Protein AF-0000000077859805 (afdb_homodimer)

InterPro domains:
  IPR000008 C2 domain [SM00239] (481-606)
  IPR000909 Phosphatidylinositol-specific phospholipase C, X domain [PF00388] (89-306)
  IPR000909 Phosphatidylinositol-specific phospholipase C, X domain [SM00148] (86-306)
  IPR001192 Phosphoinositide phospholipase C family [PR00390] (91-109)
  IPR001192 Phosphoinositide phospholipase C family [PR00390] (117-137)
  IPR001192 Phosphoinositide phospholipase C family [PR00390] (213-230)
  IPR001192 Phosphoinositide phospholipase C family [PR00390] (406-427)
  IPR001192 Phosphoinositide phospholipase C family [PR00390] (427-445)
  IPR001192 Phosphoinositide phospholipase C family [PR00390] (592-602)
  IPR001192 Phosphoinositide phospholipase C family [PTHR10336] (52-623)
  IPR001711 Phospholipase C, phosphatidylinositol-specific, Y domain [PF00387] (353-463)
  IPR001711 Phospholipase C, phosphatidylinositol-specific, Y domain [PS50008] (353-466)
  IPR001711 Phospholipase C, phosphatidylinositol-specific, Y domain [SM00149] (353-466)
  IPR017946 PLC-like phosphodiesterase, TIM beta/alpha-barrel domain superfamily [G3DSA:3.20.20.190] (86-473)
  IPR017946 PLC-like phosphodiesterase, TIM beta/alpha-barrel domain superfamily [SSF51695] (89-469)
  IPR035892 C2 domain superfamily [G3DSA:2.60.40.150] (474-626)
  IPR035892 C2 domain superfamily [SSF49562] (482-620)

Structure (mmCIF, N/CA/C/O backbone):
data_AF-0000000077859805-model_v1
#
loop_
_entity.id
_entity.type
_entity.pdbx_description
1 polymer 'Phosphoinositide phospholipase C'
#
loop_
_atom_site.group_PDB
_atom_site.id
_atom_site.type_symbol
_atom_site.label_atom_id
_atom_site.label_alt_id
_atom_site.label_comp_id
_atom_site.label_asym_id
_atom_site.label_entity_id
_atom_site.label_seq_id
_atom_site.pdbx_PDB_ins_code
_atom_site.Cartn_x
_atom_site.Cartn_y
_atom_site.Cartn_z
_atom_site.occupancy
_atom_site.B_iso_or_equiv
_atom_site.auth_seq_id
_atom_site.auth_comp_id
_atom_site.auth_asym_id
_atom_site.auth_atom_id
_atom_site.pdbx_PDB_model_num
ATOM 1 N N . MET A 1 1 ? 18.812 2.463 -12.234 1 21.86 1 MET A N 1
ATOM 2 C CA . MET A 1 1 ? 18.516 1.733 -13.461 1 21.86 1 MET A CA 1
ATOM 3 C C . MET A 1 1 ? 18.969 0.281 -13.359 1 21.86 1 MET A C 1
ATOM 5 O O . MET A 1 1 ? 18.25 -0.627 -13.797 1 21.86 1 MET A O 1
ATOM 9 N N . ASP A 1 2 ? 20.188 0.113 -12.867 1 25.45 2 ASP A N 1
ATOM 10 C CA . ASP A 1 2 ? 20.906 -1.155 -12.875 1 25.45 2 ASP A CA 1
ATOM 11 C C . ASP A 1 2 ? 20.406 -2.086 -11.773 1 25.45 2 ASP A C 1
ATOM 13 O O . ASP A 1 2 ? 20.547 -3.305 -11.867 1 25.45 2 ASP A O 1
ATOM 17 N N . GLU A 1 3 ? 19.859 -1.464 -10.734 1 28.77 3 GLU A N 1
ATOM 18 C CA . GLU A 1 3 ? 19.609 -2.34 -9.594 1 28.77 3 GLU A CA 1
ATOM 19 C C . GLU A 1 3 ? 18.297 -3.105 -9.766 1 28.77 3 GLU A C 1
ATOM 21 O O . GLU A 1 3 ? 18.125 -4.18 -9.195 1 28.77 3 GLU A O 1
ATOM 26 N N . VAL A 1 4 ? 17.391 -2.525 -10.516 1 28.84 4 VAL A N 1
ATOM 27 C CA . VAL A 1 4 ? 16.078 -3.16 -10.68 1 28.84 4 VAL A CA 1
ATOM 28 C C . VAL A 1 4 ? 16.188 -4.309 -11.68 1 28.84 4 VAL A C 1
ATOM 30 O O . VAL A 1 4 ? 15.359 -5.219 -11.68 1 28.84 4 VAL A O 1
ATOM 33 N N . VAL A 1 5 ? 17.062 -4.211 -12.68 1 30.5 5 VAL A N 1
ATOM 34 C CA . VAL A 1 5 ? 17.203 -5.25 -13.695 1 30.5 5 VAL A CA 1
ATOM 35 C C . VAL A 1 5 ? 17.672 -6.551 -13.047 1 30.5 5 VAL A C 1
ATOM 37 O O . VAL A 1 5 ? 17.406 -7.637 -13.562 1 30.5 5 VAL A O 1
ATOM 40 N N . LYS A 1 6 ? 18.438 -6.492 -11.977 1 32.5 6 LYS A N 1
ATOM 41 C CA . LYS A 1 6 ? 18.969 -7.695 -11.344 1 32.5 6 LYS A CA 1
ATOM 42 C C . LYS A 1 6 ? 17.875 -8.445 -10.594 1 32.5 6 LYS A C 1
ATOM 44 O O . LYS A 1 6 ? 18.078 -9.586 -10.164 1 32.5 6 LYS A O 1
ATOM 49 N N . LYS A 1 7 ? 16.859 -7.719 -10.344 1 33.81 7 LYS A N 1
ATOM 50 C CA . LYS A 1 7 ? 15.914 -8.359 -9.43 1 33.81 7 LYS A CA 1
ATOM 51 C C . LYS A 1 7 ? 15.023 -9.359 -10.164 1 33.81 7 LYS A C 1
ATOM 53 O O . LYS A 1 7 ? 14.312 -10.141 -9.531 1 33.81 7 LYS A O 1
ATOM 58 N N . THR A 1 8 ? 14.82 -9.141 -11.445 1 34.06 8 THR A N 1
ATOM 59 C CA . THR A 1 8 ? 13.812 -10.016 -12.047 1 34.06 8 THR A CA 1
ATOM 60 C C . THR A 1 8 ? 14.383 -11.414 -12.273 1 34.06 8 THR A C 1
ATOM 62 O O . THR A 1 8 ? 13.633 -12.359 -12.539 1 34.06 8 THR A O 1
ATOM 65 N N . GLY A 1 9 ? 15.664 -11.539 -12.578 1 32.81 9 GLY A N 1
ATOM 66 C CA . GLY A 1 9 ? 16.141 -12.789 -13.148 1 32.81 9 GLY A CA 1
ATOM 67 C C . GLY A 1 9 ? 16.141 -13.938 -12.156 1 32.81 9 GLY A C 1
ATOM 68 O O . GLY A 1 9 ? 16.219 -15.109 -12.555 1 32.81 9 GLY A O 1
ATOM 69 N N . ASP A 1 10 ? 16.453 -13.719 -10.914 1 37.03 10 ASP A N 1
ATOM 70 C CA . ASP A 1 10 ? 17.016 -14.875 -10.211 1 37.03 10 ASP A CA 1
ATOM 71 C C . ASP A 1 10 ? 15.93 -15.633 -9.461 1 37.03 10 ASP A C 1
ATOM 73 O O . ASP A 1 10 ? 16.062 -15.883 -8.258 1 37.03 10 ASP A O 1
ATOM 77 N N . ILE A 1 11 ? 14.766 -15.617 -9.898 1 38.78 11 ILE A N 1
ATOM 78 C CA . ILE A 1 11 ? 13.852 -16.469 -9.156 1 38.78 11 ILE A CA 1
ATOM 79 C C . ILE A 1 11 ? 14.141 -17.938 -9.461 1 38.78 11 ILE A C 1
ATOM 81 O O . ILE A 1 11 ? 13.734 -18.453 -10.5 1 38.78 11 ILE A O 1
ATOM 85 N N . SER A 1 12 ? 15.281 -18.391 -9.492 1 37.38 12 SER A N 1
ATOM 86 C CA . SER A 1 12 ? 15.539 -19.812 -9.766 1 37.38 12 SER A CA 1
ATOM 87 C C . SER A 1 12 ? 14.906 -20.703 -8.711 1 37.38 12 SER A C 1
ATOM 89 O O . SER A 1 12 ? 15.055 -20.453 -7.512 1 37.38 12 SER A O 1
ATOM 91 N N . VAL A 1 13 ? 13.898 -21.484 -9.109 1 39.94 13 VAL A N 1
ATOM 92 C CA . VAL A 1 13 ? 13.383 -22.594 -8.312 1 39.94 13 VAL A CA 1
ATOM 93 C C . VAL A 1 13 ? 14.508 -23.578 -8.023 1 39.94 13 VAL A C 1
ATOM 95 O O . VAL A 1 13 ? 14.938 -24.328 -8.914 1 39.94 13 VAL A O 1
ATOM 98 N N . ALA A 1 14 ? 15.5 -23.375 -7.25 1 39.38 14 ALA A N 1
ATOM 99 C CA . ALA A 1 14 ? 16.547 -24.312 -6.871 1 39.38 14 ALA A CA 1
ATOM 100 C C . ALA A 1 14 ? 15.992 -25.469 -6.051 1 39.38 14 ALA A C 1
ATOM 102 O O . ALA A 1 14 ? 15.031 -25.297 -5.297 1 39.38 14 ALA A O 1
ATOM 103 N N . ASP A 1 15 ? 16.078 -26.656 -6.516 1 48.75 15 ASP A N 1
ATOM 104 C CA . ASP A 1 15 ? 15.93 -27.875 -5.719 1 48.75 15 ASP A CA 1
ATOM 105 C C . ASP A 1 15 ? 16.422 -27.656 -4.293 1 48.75 15 ASP A C 1
ATOM 107 O O . ASP A 1 15 ? 17.469 -27.031 -4.078 1 48.75 15 ASP A O 1
ATOM 111 N N . PRO A 1 16 ? 15.508 -27.719 -3.396 1 54.38 16 PRO A N 1
ATOM 112 C CA . PRO A 1 16 ? 16.016 -27.531 -2.035 1 54.38 16 PRO A CA 1
ATOM 113 C C . PRO A 1 16 ? 17.359 -28.203 -1.812 1 54.38 16 PRO A C 1
ATOM 115 O O . PRO A 1 16 ? 17.5 -29.422 -2.004 1 54.38 16 PRO A O 1
ATOM 118 N N . ALA A 1 17 ? 18.453 -27.547 -2.02 1 58.62 17 ALA A N 1
ATOM 119 C CA . ALA A 1 17 ? 19.828 -27.984 -1.867 1 58.62 17 ALA A CA 1
ATOM 120 C C . ALA A 1 17 ? 20.062 -28.594 -0.487 1 58.62 17 ALA A C 1
ATOM 122 O O . ALA A 1 17 ? 19.422 -28.203 0.486 1 58.62 17 ALA A O 1
ATOM 123 N N . ALA A 1 18 ? 20.469 -29.75 -0.537 1 71.44 18 ALA A N 1
ATOM 124 C CA . ALA A 1 18 ? 21.031 -30.406 0.637 1 71.44 18 ALA A CA 1
ATOM 125 C C . ALA A 1 18 ? 21.812 -29.422 1.498 1 71.44 18 ALA A C 1
ATOM 127 O O . ALA A 1 18 ? 22.438 -28.484 0.978 1 71.44 18 ALA A O 1
ATOM 128 N N . VAL A 1 19 ? 21.297 -29.406 2.758 1 83.88 19 VAL A N 1
ATOM 129 C CA . VAL A 1 19 ? 22.047 -28.609 3.715 1 83.88 19 VAL A CA 1
ATOM 130 C C . VAL A 1 19 ? 23.422 -29.203 3.926 1 83.88 19 VAL A C 1
ATOM 132 O O . VAL A 1 19 ? 23.547 -30.391 4.238 1 83.88 19 VAL A O 1
ATOM 135 N N . THR A 1 20 ? 24.422 -28.516 3.645 1 83.06 20 THR A N 1
ATOM 136 C CA . THR A 1 20 ? 25.781 -29.016 3.691 1 83.06 20 THR A CA 1
ATOM 137 C C . THR A 1 20 ? 26.281 -29.094 5.133 1 83.06 20 THR A C 1
ATOM 139 O O . THR A 1 20 ? 27.094 -29.953 5.473 1 83.06 20 THR A O 1
ATOM 142 N N . SER A 1 21 ? 25.891 -28.156 5.945 1 90.19 21 SER A N 1
ATOM 143 C CA . SER A 1 21 ? 26.281 -28.141 7.348 1 90.19 21 SER A CA 1
ATOM 144 C C . SER A 1 21 ? 25.25 -27.438 8.211 1 90.19 21 SER A C 1
ATOM 146 O O . SER A 1 21 ? 24.516 -26.562 7.723 1 90.19 21 SER A O 1
ATOM 148 N N . PHE A 1 22 ? 25.219 -27.891 9.453 1 96.69 22 PHE A N 1
ATOM 149 C CA . PHE A 1 22 ? 24.266 -27.297 10.375 1 96.69 22 PHE A CA 1
ATOM 150 C C . PHE A 1 22 ? 24.938 -26.312 11.312 1 96.69 22 PHE A C 1
ATOM 152 O O . PHE A 1 22 ? 26.062 -26.547 11.766 1 96.69 22 PHE A O 1
ATOM 159 N N . ALA A 1 23 ? 24.281 -25.25 11.602 1 96.5 23 ALA A N 1
ATOM 160 C CA . ALA A 1 23 ? 24.734 -24.297 12.617 1 96.5 23 ALA A CA 1
ATOM 161 C C . ALA A 1 23 ? 24.656 -24.922 14.008 1 96.5 23 ALA A C 1
ATOM 163 O O . ALA A 1 23 ? 23.906 -25.875 14.234 1 96.5 23 ALA A O 1
ATOM 164 N N . PRO A 1 24 ? 25.406 -24.344 14.953 1 96.44 24 PRO A N 1
ATOM 165 C CA . PRO A 1 24 ? 25.453 -24.906 16.312 1 96.44 24 PRO A CA 1
ATOM 166 C C . PRO A 1 24 ? 24.078 -24.969 16.969 1 96.44 24 PRO A C 1
ATOM 168 O O . PRO A 1 24 ? 23.766 -25.938 17.641 1 96.44 24 PRO A O 1
ATOM 171 N N . SER A 1 25 ? 23.312 -23.922 16.766 1 96.25 25 SER A N 1
ATOM 172 C CA . SER A 1 25 ? 21.984 -23.922 17.375 1 96.25 25 SER A CA 1
ATOM 173 C C . SER A 1 25 ? 21.125 -25.047 16.828 1 96.25 25 SER A C 1
ATOM 175 O O . SER A 1 25 ? 20.406 -25.703 17.578 1 96.25 25 SER A O 1
ATOM 177 N N . VAL A 1 26 ? 21.219 -25.328 15.57 1 97.69 26 VAL A N 1
ATOM 178 C CA . VAL A 1 26 ? 20.438 -26.391 14.938 1 97.69 26 VAL A CA 1
ATOM 179 C C . VAL A 1 26 ? 20.969 -27.75 15.391 1 97.69 26 VAL A C 1
ATOM 181 O O . VAL A 1 26 ? 20.188 -28.656 15.688 1 97.69 26 VAL A O 1
ATOM 184 N N . LEU A 1 27 ? 22.297 -27.859 15.469 1 97.5 27 LEU A N 1
ATOM 185 C CA . LEU A 1 27 ? 22.922 -29.109 15.906 1 97.5 27 LEU A CA 1
ATOM 186 C C . LEU A 1 27 ? 22.469 -29.484 17.312 1 97.5 27 LEU A C 1
ATOM 188 O O . LEU A 1 27 ? 22.219 -30.656 17.609 1 97.5 27 LEU A O 1
ATOM 192 N N . ALA A 1 28 ? 22.391 -28.5 18.141 1 97.56 28 ALA A N 1
ATOM 193 C CA . ALA A 1 28 ? 21.953 -28.734 19.516 1 97.56 28 ALA A CA 1
ATOM 194 C C . ALA A 1 28 ? 20.531 -29.281 19.562 1 97.56 28 ALA A C 1
ATOM 196 O O . ALA A 1 28 ? 20.234 -30.203 20.328 1 97.56 28 ALA A O 1
ATOM 197 N N . HIS A 1 29 ? 19.688 -28.734 18.766 1 98.12 29 HIS A N 1
ATOM 198 C CA . HIS A 1 29 ? 18.297 -29.203 18.719 1 98.12 29 HIS A CA 1
ATOM 199 C C . HIS A 1 29 ? 18.219 -30.594 18.109 1 98.12 29 HIS A C 1
ATOM 201 O O . HIS A 1 29 ? 17.422 -31.438 18.578 1 98.12 29 HIS A O 1
ATOM 207 N N . LEU A 1 30 ? 19 -30.875 17.062 1 97.5 30 LEU A N 1
ATOM 208 C CA . LEU A 1 30 ? 18.984 -32.188 16.422 1 97.5 30 LEU A CA 1
ATOM 209 C C . LEU A 1 30 ? 19.422 -33.25 17.406 1 97.5 30 LEU A C 1
ATOM 211 O O . LEU A 1 30 ? 18.859 -34.375 17.406 1 97.5 30 LEU A O 1
ATOM 215 N N . GLU A 1 31 ? 20.391 -32.938 18.156 1 97.31 31 GLU A N 1
ATOM 216 C CA . GLU A 1 31 ? 20.844 -33.875 19.172 1 97.31 31 GLU A CA 1
ATOM 217 C C . GLU A 1 31 ? 19.734 -34.156 20.188 1 97.31 31 GLU A C 1
ATOM 219 O O . GLU A 1 31 ? 19.516 -35.312 20.578 1 97.31 31 GLU A O 1
ATOM 224 N N . ARG A 1 32 ? 19.078 -33.125 20.625 1 96.56 32 ARG A N 1
ATOM 225 C CA . ARG A 1 32 ? 17.984 -33.281 21.578 1 96.56 32 ARG A CA 1
ATOM 226 C C . ARG A 1 32 ? 16.844 -34.094 20.984 1 96.56 32 ARG A C 1
ATOM 228 O O . ARG A 1 32 ? 16.25 -34.938 21.656 1 96.56 32 ARG A O 1
ATOM 235 N N . ILE A 1 33 ? 16.531 -33.812 19.766 1 96.12 33 ILE A N 1
ATOM 236 C CA . ILE A 1 33 ? 15.469 -34.531 19.078 1 96.12 33 ILE A CA 1
ATOM 237 C C . ILE A 1 33 ? 15.828 -36 18.938 1 96.12 33 ILE A C 1
ATOM 239 O O . ILE A 1 33 ? 15.016 -36.875 19.25 1 96.12 33 ILE A O 1
ATOM 243 N N . TYR A 1 34 ? 17.047 -36.219 18.516 1 95.5 34 TYR A N 1
ATOM 244 C CA . TYR A 1 34 ? 17.531 -37.594 18.359 1 95.5 34 TYR A CA 1
ATOM 245 C C . TYR A 1 34 ? 17.391 -38.375 19.656 1 95.5 34 TYR A C 1
ATOM 247 O O . TYR A 1 34 ? 16.875 -39.5 19.672 1 95.5 34 TYR A O 1
ATOM 255 N N . ASN A 1 35 ? 17.844 -37.812 20.734 1 95.06 35 ASN A N 1
ATOM 256 C CA . ASN A 1 35 ? 17.797 -38.469 22.031 1 95.06 35 ASN A CA 1
ATOM 257 C C . ASN A 1 35 ? 16.359 -38.719 22.5 1 95.06 35 ASN A C 1
ATOM 259 O O . ASN A 1 35 ? 16.062 -39.781 23.047 1 95.06 35 ASN A O 1
ATOM 263 N N . SER A 1 36 ? 15.555 -37.75 22.219 1 92.94 36 SER A N 1
ATOM 264 C CA . SER A 1 36 ? 14.164 -37.875 22.641 1 92.94 36 SER A CA 1
ATOM 265 C C . SER A 1 36 ? 13.422 -38.938 21.844 1 92.94 36 SER A C 1
ATOM 267 O O . SER A 1 36 ? 12.688 -39.75 22.406 1 92.94 36 SER A O 1
ATOM 269 N N . VAL A 1 37 ? 13.586 -38.969 20.5 1 92.25 37 VAL A N 1
ATOM 270 C CA . VAL A 1 37 ? 12.867 -39.875 19.625 1 92.25 37 VAL A CA 1
ATOM 271 C C . VAL A 1 37 ? 13.391 -41.312 19.828 1 92.25 37 VAL A C 1
ATOM 273 O O . VAL A 1 37 ? 12.625 -42.281 19.781 1 92.25 37 VAL A O 1
ATOM 276 N N . LYS A 1 38 ? 14.656 -41.406 20 1 89.31 38 LYS A N 1
ATOM 277 C CA . LYS A 1 38 ? 15.258 -42.719 20.234 1 89.31 38 LYS A CA 1
ATOM 278 C C . LYS A 1 38 ? 14.734 -43.344 21.531 1 89.31 38 LYS A C 1
ATOM 280 O O . LYS A 1 38 ? 14.562 -44.562 21.609 1 89.31 38 LYS A O 1
ATOM 285 N N . ALA A 1 39 ? 14.531 -42.531 22.453 1 87.81 39 ALA A N 1
ATOM 286 C CA . ALA A 1 39 ? 14.047 -43 23.75 1 87.81 39 ALA A CA 1
ATOM 287 C C . ALA A 1 39 ? 12.641 -43.562 23.641 1 87.81 39 ALA A C 1
ATOM 289 O O . ALA A 1 39 ? 12.281 -44.531 24.344 1 87.81 39 ALA A O 1
ATOM 290 N N . TYR A 1 40 ? 11.82 -43.062 22.828 1 81 40 TYR A N 1
ATOM 291 C CA . TYR A 1 40 ? 10.422 -43.469 22.734 1 81 40 TYR A CA 1
ATOM 292 C C . TYR A 1 40 ? 10.266 -44.656 21.781 1 81 40 TYR A C 1
ATOM 294 O O . TYR A 1 40 ? 9.219 -45.281 21.734 1 81 40 TYR A O 1
ATOM 302 N N . GLN A 1 41 ? 11.258 -45.375 21.266 1 65.12 41 GLN A N 1
ATOM 303 C CA . GLN A 1 41 ? 11.344 -46.594 20.484 1 65.12 41 GLN A CA 1
ATOM 304 C C . GLN A 1 41 ? 10.297 -46.625 19.375 1 65.12 41 GLN A C 1
ATOM 306 O O . GLN A 1 41 ? 9.891 -47.688 18.922 1 65.12 41 GLN A O 1
ATOM 311 N N . SER A 1 42 ? 9.766 -45.562 18.891 1 69.12 42 SER A N 1
ATOM 312 C CA . SER A 1 42 ? 8.75 -45.562 17.844 1 69.12 42 SER A CA 1
ATOM 313 C C . SER A 1 42 ? 9.383 -45.406 16.469 1 69.12 42 SER A C 1
ATOM 315 O O . SER A 1 42 ? 10.531 -44.969 16.344 1 69.12 42 SER A O 1
ATOM 317 N N . ASP A 1 43 ? 8.742 -46.094 15.453 1 83.62 43 ASP A N 1
ATOM 318 C CA . ASP A 1 43 ? 9.141 -45.875 14.07 1 83.62 43 ASP A CA 1
ATOM 319 C C . ASP A 1 43 ? 9.094 -44.375 13.719 1 83.62 43 ASP A C 1
ATOM 321 O O . ASP A 1 43 ? 8.016 -43.812 13.57 1 83.62 43 ASP A O 1
ATOM 325 N N . PHE A 1 44 ? 10.258 -43.844 13.695 1 90.88 44 PHE A N 1
ATOM 326 C CA . PHE A 1 44 ? 10.422 -42.406 13.508 1 90.88 44 PHE A CA 1
ATOM 327 C C . PHE A 1 44 ? 9.734 -41.938 12.234 1 90.88 44 PHE A C 1
ATOM 329 O O . PHE A 1 44 ? 8.992 -40.938 12.25 1 90.88 44 PHE A O 1
ATOM 336 N N . LEU A 1 45 ? 9.961 -42.625 11.172 1 90.19 45 LEU A N 1
ATOM 337 C CA . LEU A 1 45 ? 9.438 -42.219 9.867 1 90.19 45 LEU A CA 1
ATOM 338 C C . LEU A 1 45 ? 7.926 -42.375 9.812 1 90.19 45 LEU A C 1
ATOM 340 O O . LEU A 1 45 ? 7.23 -41.5 9.281 1 90.19 45 LEU A O 1
ATOM 344 N N . LEU A 1 46 ? 7.414 -43.375 10.383 1 88.5 46 LEU A N 1
ATOM 345 C CA . LEU A 1 46 ? 5.984 -43.656 10.328 1 88.5 46 LEU A CA 1
ATOM 346 C C . LEU A 1 46 ? 5.223 -42.844 11.359 1 88.5 46 LEU A C 1
ATOM 348 O O . LEU A 1 46 ? 4.18 -42.25 11.055 1 88.5 46 LEU A O 1
ATOM 352 N N . HIS A 1 47 ? 5.758 -42.75 12.586 1 88.69 47 HIS A N 1
ATOM 353 C CA . HIS A 1 47 ? 4.949 -42.25 13.688 1 88.69 47 HIS A CA 1
ATOM 354 C C . HIS A 1 47 ? 5.289 -40.781 13.969 1 88.69 47 HIS A C 1
ATOM 356 O O . HIS A 1 47 ? 4.461 -40.031 14.508 1 88.69 47 HIS A O 1
ATOM 362 N N . VAL A 1 48 ? 6.438 -40.344 13.672 1 91.38 48 VAL A N 1
ATOM 363 C CA . VAL A 1 48 ? 6.844 -38.969 13.961 1 91.38 48 VAL A CA 1
ATOM 364 C C . VAL A 1 48 ? 6.781 -38.125 12.68 1 91.38 48 VAL A C 1
ATOM 366 O O . VAL A 1 48 ? 6.094 -37.125 12.625 1 91.38 48 VAL A O 1
ATOM 369 N N . GLN A 1 49 ? 7.391 -38.656 11.641 1 92.81 49 GLN A N 1
ATOM 370 C CA . GLN A 1 49 ? 7.426 -37.969 10.367 1 92.81 49 GLN A CA 1
ATOM 371 C C . GLN A 1 49 ? 6.141 -38.188 9.578 1 92.81 49 GLN A C 1
ATOM 373 O O . GLN A 1 49 ? 5.871 -37.469 8.602 1 92.81 49 GLN A O 1
ATOM 378 N N . GLN A 1 50 ? 5.332 -39.188 9.938 1 90 50 GLN A N 1
ATOM 379 C CA . GLN A 1 50 ? 4.059 -39.5 9.305 1 90 50 GLN A CA 1
ATOM 380 C C . GLN A 1 50 ? 4.242 -39.812 7.82 1 90 50 GLN A C 1
ATOM 382 O O . GLN A 1 50 ? 3.461 -39.375 6.988 1 90 50 GLN A O 1
ATOM 387 N N . GLU A 1 51 ? 5.355 -40.406 7.523 1 88.25 51 GLU A N 1
ATOM 388 C CA . GLU A 1 51 ? 5.598 -40.844 6.152 1 88.25 51 GLU A CA 1
ATOM 389 C C . GLU A 1 51 ? 4.727 -42.031 5.797 1 88.25 51 GLU A C 1
ATOM 391 O O . GLU A 1 51 ? 4.355 -42.812 6.672 1 88.25 51 GLU A O 1
ATOM 396 N N . SER A 1 52 ? 4.438 -42.094 4.496 1 82.69 52 SER A N 1
ATOM 397 C CA . SER A 1 52 ? 3.766 -43.312 4.031 1 82.69 52 SER A CA 1
ATOM 398 C C . SER A 1 52 ? 4.711 -44.5 4.047 1 82.69 52 SER A C 1
ATOM 400 O O . SER A 1 52 ? 5.902 -44.375 3.758 1 82.69 52 SER A O 1
ATOM 402 N N . PRO A 1 53 ? 4.164 -45.625 4.414 1 76.5 53 PRO A N 1
ATOM 403 C CA . PRO A 1 53 ? 4.996 -46.844 4.461 1 76.5 53 PRO A CA 1
ATOM 404 C C . PRO A 1 53 ? 5.715 -47.094 3.141 1 76.5 53 PRO A C 1
ATOM 406 O O . PRO A 1 53 ? 6.832 -47.625 3.139 1 76.5 53 PRO A O 1
ATOM 409 N N . ASP A 1 54 ? 5.105 -46.688 2.09 1 72.12 54 ASP A N 1
ATOM 410 C CA . ASP A 1 54 ? 5.68 -46.969 0.772 1 72.12 54 ASP A CA 1
ATOM 411 C C . ASP A 1 54 ? 6.875 -46.062 0.503 1 72.12 54 ASP A C 1
ATOM 413 O O . ASP A 1 54 ? 7.707 -46.344 -0.36 1 72.12 54 ASP A O 1
ATOM 417 N N . ALA A 1 55 ? 7.035 -45.031 1.259 1 66.25 55 ALA A N 1
ATOM 418 C CA . ALA A 1 55 ? 8.07 -44.031 1.008 1 66.25 55 ALA A CA 1
ATOM 419 C C . ALA A 1 55 ? 9.297 -44.281 1.888 1 66.25 55 ALA A C 1
ATOM 421 O O . ALA A 1 55 ? 10.32 -43.594 1.738 1 66.25 55 ALA A O 1
ATOM 422 N N . ILE A 1 56 ? 9.188 -45.156 2.73 1 65.06 56 ILE A N 1
ATOM 423 C CA . ILE A 1 56 ? 10.234 -45.375 3.717 1 65.06 56 ILE A CA 1
ATOM 424 C C . ILE A 1 56 ? 11.422 -46.094 3.061 1 65.06 56 ILE A C 1
ATOM 426 O O . ILE A 1 56 ? 11.258 -47.156 2.441 1 65.06 56 ILE A O 1
ATOM 430 N N . GLU A 1 57 ? 12.43 -45.281 2.971 1 62.44 57 GLU A N 1
ATOM 431 C CA . GLU A 1 57 ? 13.68 -45.812 2.461 1 62.44 57 GLU A CA 1
ATOM 432 C C . GLU A 1 57 ? 14.305 -46.781 3.463 1 62.44 57 GLU A C 1
ATOM 434 O O . GLU A 1 57 ? 13.945 -46.781 4.641 1 62.44 57 GLU A O 1
ATOM 439 N N . ALA A 1 58 ? 15.211 -47.438 2.938 1 61.88 58 ALA A N 1
ATOM 440 C CA . ALA A 1 58 ? 15.898 -48.562 3.564 1 61.88 58 ALA A CA 1
ATOM 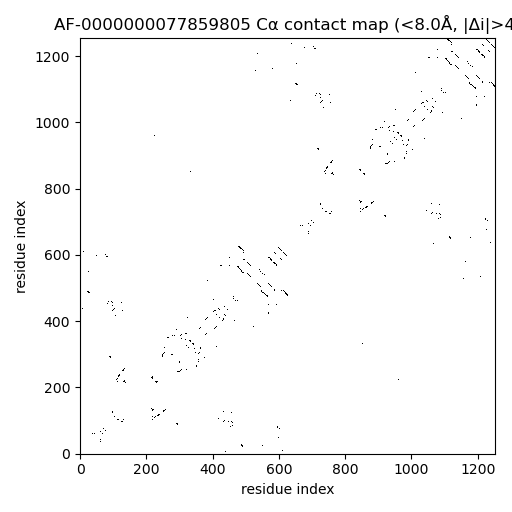441 C C . ALA A 1 58 ? 16.75 -48.125 4.746 1 61.88 58 ALA A C 1
ATOM 443 O O . ALA A 1 58 ? 16.906 -48.844 5.73 1 61.88 58 ALA A O 1
ATOM 444 N N . VAL A 1 59 ? 17.156 -46.875 4.773 1 74.31 59 VAL A N 1
ATOM 445 C CA . VAL A 1 59 ? 18.109 -46.531 5.82 1 74.31 59 VAL A CA 1
ATOM 446 C C . VAL A 1 59 ? 17.375 -45.938 7.027 1 74.31 59 VAL A C 1
ATOM 448 O O . VAL A 1 59 ? 16.516 -45.062 6.879 1 74.31 59 VAL A O 1
ATOM 451 N N . ASP A 1 60 ? 17.672 -46.531 8.18 1 85.19 60 ASP A N 1
ATOM 452 C CA . ASP A 1 60 ? 17.109 -46.062 9.445 1 85.19 60 ASP A CA 1
ATOM 453 C C . ASP A 1 60 ? 17.75 -44.719 9.852 1 85.19 60 ASP A C 1
ATOM 455 O O . ASP A 1 60 ? 18.906 -44.688 10.242 1 85.19 60 ASP A O 1
ATOM 459 N N . PRO A 1 61 ? 17 -43.625 9.781 1 90.12 61 PRO A N 1
ATOM 460 C CA . PRO A 1 61 ? 17.547 -42.312 10.156 1 90.12 61 PRO A CA 1
ATOM 461 C C . PRO A 1 61 ? 18.016 -42.25 11.617 1 90.12 61 PRO A C 1
ATOM 463 O O . PRO A 1 61 ? 18.828 -41.406 11.977 1 90.12 61 PRO A O 1
ATOM 466 N N . LEU A 1 62 ? 17.578 -43.25 12.438 1 91.31 62 LEU A N 1
ATOM 467 C CA . LEU A 1 62 ? 17.891 -43.188 13.859 1 91.31 62 LEU A CA 1
ATOM 468 C C . LEU A 1 62 ? 19 -44.156 14.211 1 91.31 62 LEU A C 1
ATOM 470 O O . LEU A 1 62 ? 19.234 -44.438 15.391 1 91.31 62 LEU A O 1
ATOM 474 N N . ALA A 1 63 ? 19.703 -44.688 13.219 1 90.75 63 ALA A N 1
ATOM 475 C CA . ALA A 1 63 ? 20.797 -45.625 13.469 1 90.75 63 ALA A CA 1
ATOM 476 C C . ALA A 1 63 ? 21.891 -45 14.312 1 90.75 63 ALA A C 1
ATOM 478 O O . ALA A 1 63 ? 22.547 -45.656 15.109 1 90.75 63 ALA A O 1
ATOM 479 N N . SER A 1 64 ? 22.188 -43.719 14.102 1 93.25 64 SER A N 1
ATOM 480 C CA . SER A 1 64 ? 23.141 -42.938 14.859 1 93.25 64 SER A CA 1
ATOM 481 C C . SER A 1 64 ? 22.781 -41.438 14.781 1 93.25 64 SER A C 1
ATOM 483 O O . SER A 1 64 ? 21.938 -41.031 13.984 1 93.25 64 SER A O 1
ATOM 485 N N . LEU A 1 65 ? 23.375 -40.75 15.672 1 94.69 65 LEU A N 1
ATOM 486 C CA . LEU A 1 65 ? 23.188 -39.281 15.609 1 94.69 65 LEU A CA 1
ATOM 487 C C . LEU A 1 65 ? 23.625 -38.75 14.25 1 94.69 65 LEU A C 1
ATOM 489 O O . LEU A 1 65 ? 22.984 -37.844 13.695 1 94.69 65 LEU A O 1
ATOM 493 N N . GLU A 1 66 ? 24.672 -39.312 13.734 1 94.62 66 GLU A N 1
ATOM 494 C CA . GLU A 1 66 ? 25.188 -38.906 12.43 1 94.62 66 GLU A CA 1
ATOM 495 C C . GLU A 1 66 ? 24.188 -39.25 11.32 1 94.62 66 GLU A C 1
ATOM 497 O O . GLU A 1 66 ? 24.016 -38.469 10.383 1 94.62 66 GLU A O 1
ATOM 502 N N . ALA A 1 67 ? 23.625 -40.406 11.492 1 93.12 67 ALA A N 1
ATOM 503 C CA . ALA A 1 67 ? 22.625 -40.812 10.516 1 93.12 67 ALA A CA 1
ATOM 504 C C . ALA A 1 67 ? 21.406 -39.906 10.539 1 93.12 67 ALA A C 1
ATOM 506 O O . ALA A 1 67 ? 20.844 -39.562 9.492 1 93.12 67 ALA A O 1
ATOM 507 N N . PHE A 1 68 ? 20.969 -39.531 11.742 1 94.56 68 PHE A N 1
ATOM 508 C CA . PHE A 1 68 ? 19.828 -38.625 11.906 1 94.56 68 PHE A CA 1
ATOM 509 C C . PHE A 1 68 ? 20.125 -37.25 11.305 1 94.56 68 PHE A C 1
ATOM 511 O O . PHE A 1 68 ? 19.297 -36.688 10.602 1 94.56 68 PHE A O 1
ATOM 518 N N . GLN A 1 69 ? 21.344 -36.781 11.57 1 95.62 69 GLN A N 1
ATOM 519 C CA . GLN A 1 69 ? 21.781 -35.5 11.008 1 95.62 69 GLN A CA 1
ATOM 520 C C . GLN A 1 69 ? 21.828 -35.562 9.484 1 95.62 69 GLN A C 1
ATOM 522 O O . GLN A 1 69 ? 21.453 -34.594 8.812 1 95.62 69 GLN A O 1
ATOM 527 N N . ALA A 1 70 ? 22.281 -36.625 8.969 1 93.69 70 ALA A N 1
ATOM 528 C CA . ALA A 1 70 ? 22.312 -36.812 7.52 1 93.69 70 ALA A CA 1
ATOM 529 C C . ALA A 1 70 ? 20.906 -36.844 6.93 1 93.69 70 ALA A C 1
ATOM 531 O O . ALA A 1 70 ? 20.672 -36.281 5.855 1 93.69 70 ALA A O 1
ATOM 532 N N . TYR A 1 71 ? 20.031 -37.531 7.621 1 93.25 71 TYR A N 1
ATOM 533 C CA . TYR A 1 71 ? 18.625 -37.562 7.203 1 93.25 71 TYR A CA 1
ATOM 534 C C . TYR A 1 71 ? 18.047 -36.156 7.184 1 93.25 71 TYR A C 1
ATOM 536 O O . TYR A 1 71 ? 17.406 -35.75 6.215 1 93.25 71 TYR A O 1
ATOM 544 N N . MET A 1 72 ? 18.375 -35.406 8.203 1 95.5 72 MET A N 1
ATOM 545 C CA . MET A 1 72 ? 17.828 -34.062 8.336 1 95.5 72 MET A CA 1
ATOM 546 C C . MET A 1 72 ? 18.453 -33.125 7.312 1 95.5 72 MET A C 1
ATOM 548 O O . MET A 1 72 ? 17.844 -32.125 6.945 1 95.5 72 MET A O 1
ATOM 552 N N . ALA A 1 73 ? 19.594 -33.406 6.875 1 94.94 73 ALA A N 1
ATOM 553 C CA . ALA A 1 73 ? 20.266 -32.562 5.879 1 94.94 73 ALA A CA 1
ATOM 554 C C . ALA A 1 73 ? 19.797 -32.938 4.469 1 94.94 73 ALA A C 1
ATOM 556 O O . ALA A 1 73 ? 20.031 -32.156 3.523 1 94.94 73 ALA A O 1
ATOM 557 N N . SER A 1 74 ? 19.156 -34.031 4.312 1 92.44 74 SER A N 1
ATOM 558 C CA . SER A 1 74 ? 18.719 -34.5 3.004 1 92.44 74 SER A CA 1
ATOM 559 C C . SER A 1 74 ? 17.391 -33.875 2.605 1 92.44 74 SER A C 1
ATOM 561 O O . SER A 1 74 ? 16.688 -33.312 3.447 1 92.44 74 SER A O 1
ATOM 563 N N . PRO A 1 75 ? 16.984 -34 1.292 1 91.44 75 PRO A N 1
ATOM 564 C CA . PRO A 1 75 ? 15.695 -33.469 0.827 1 91.44 75 PRO A CA 1
ATOM 565 C C . PRO A 1 75 ? 14.5 -34.125 1.5 1 91.44 75 PRO A C 1
ATOM 567 O O . PRO A 1 75 ? 13.406 -33.562 1.515 1 91.44 75 PRO A O 1
ATOM 570 N N . ALA A 1 76 ? 14.734 -35.25 2.09 1 90.31 76 ALA A N 1
ATOM 571 C CA . ALA A 1 76 ? 13.641 -36 2.717 1 90.31 76 ALA A CA 1
ATOM 572 C C . ALA A 1 76 ? 13.102 -35.25 3.932 1 90.31 76 ALA A C 1
ATOM 574 O O . ALA A 1 76 ? 11.969 -35.5 4.355 1 90.31 76 ALA A O 1
ATOM 575 N N . SER A 1 77 ? 13.906 -34.406 4.488 1 93.69 77 SER A N 1
ATOM 576 C CA . SER A 1 77 ? 13.484 -33.719 5.695 1 93.69 77 SER A CA 1
ATOM 577 C C . SER A 1 77 ? 12.797 -32.375 5.352 1 93.69 77 SER A C 1
ATOM 579 O O . SER A 1 77 ? 12.375 -31.656 6.246 1 93.69 77 SER A O 1
ATOM 581 N N . SER A 1 78 ? 12.641 -32.062 4.07 1 95.38 78 SER A N 1
ATOM 582 C CA . SER A 1 78 ? 11.984 -30.828 3.662 1 95.38 78 SER A CA 1
ATOM 583 C C . SER A 1 78 ? 10.523 -30.812 4.09 1 95.38 78 SER A C 1
ATOM 585 O O . SER A 1 78 ? 9.828 -31.828 4.008 1 95.38 78 SER A O 1
ATOM 587 N N . ALA A 1 79 ? 10.07 -29.656 4.566 1 97.31 79 ALA A N 1
ATOM 588 C CA . ALA A 1 79 ? 8.656 -29.484 4.906 1 97.31 79 ALA A CA 1
ATOM 589 C C . ALA A 1 79 ? 7.785 -29.547 3.656 1 97.31 79 ALA A C 1
ATOM 591 O O . ALA A 1 79 ? 6.582 -29.812 3.742 1 97.31 79 ALA A O 1
ATOM 592 N N . LEU A 1 80 ? 8.344 -29.203 2.549 1 96.12 80 LEU A N 1
ATOM 593 C CA . LEU A 1 80 ? 7.637 -29.25 1.273 1 96.12 80 LEU A CA 1
ATOM 594 C C . LEU A 1 80 ? 7.723 -30.641 0.654 1 96.12 80 LEU A C 1
ATOM 596 O O . LEU A 1 80 ? 8.82 -31.109 0.338 1 96.12 80 LEU A O 1
ATOM 600 N N . ARG A 1 81 ? 6.637 -31.266 0.529 1 92.06 81 ARG A N 1
ATOM 601 C CA . ARG A 1 81 ? 6.578 -32.562 -0.131 1 92.06 81 ARG A CA 1
ATOM 602 C C . ARG A 1 81 ? 6.789 -32.438 -1.635 1 92.06 81 ARG A C 1
ATOM 604 O O . ARG A 1 81 ? 6.156 -31.594 -2.283 1 92.06 81 ARG A O 1
ATOM 611 N N . PRO A 1 82 ? 7.648 -33.156 -2.125 1 85.25 82 PRO A N 1
ATOM 612 C CA . PRO A 1 82 ? 7.762 -33.156 -3.586 1 85.25 82 PRO A CA 1
ATOM 613 C C . PRO A 1 82 ? 6.473 -33.594 -4.277 1 85.25 82 PRO A C 1
ATOM 615 O O . PRO A 1 82 ? 5.773 -34.469 -3.779 1 85.25 82 PRO A O 1
ATOM 618 N N . ALA A 1 83 ? 6.203 -32.938 -5.348 1 80.38 83 ALA A N 1
ATOM 619 C CA . ALA A 1 83 ? 4.977 -33.25 -6.066 1 80.38 83 ALA A CA 1
ATOM 620 C C . ALA A 1 83 ? 5.074 -34.625 -6.727 1 80.38 83 ALA A C 1
ATOM 622 O O . ALA A 1 83 ? 6.129 -35 -7.254 1 80.38 83 ALA A O 1
ATOM 623 N N . LYS A 1 84 ? 4.141 -35.562 -6.336 1 72.88 84 LYS A N 1
ATOM 624 C CA . LYS A 1 84 ? 4.039 -36.812 -7.055 1 72.88 84 LYS A CA 1
ATOM 625 C C . LYS A 1 84 ? 3.619 -36.594 -8.508 1 72.88 84 LYS A C 1
ATOM 627 O O . LYS A 1 84 ? 3.229 -35.5 -8.883 1 72.88 84 LYS A O 1
ATOM 632 N N . ASP A 1 85 ? 3.656 -37.625 -9.281 1 68.75 85 ASP A N 1
ATOM 633 C CA . ASP A 1 85 ? 3.326 -37.562 -10.703 1 68.75 85 ASP A CA 1
ATOM 634 C C . ASP A 1 85 ? 1.94 -36.969 -10.922 1 68.75 85 ASP A C 1
ATOM 636 O O . ASP A 1 85 ? 0.926 -37.594 -10.641 1 68.75 85 ASP A O 1
ATOM 640 N N . ALA A 1 86 ? 1.955 -35.656 -11.109 1 77.12 86 ALA A N 1
ATOM 641 C CA . ALA A 1 86 ? 0.75 -34.875 -11.406 1 77.12 86 ALA A CA 1
ATOM 642 C C . ALA A 1 86 ? 0.08 -35.375 -12.68 1 77.12 86 ALA A C 1
ATOM 644 O O . ALA A 1 86 ? 0.755 -35.844 -13.602 1 77.12 86 ALA A O 1
ATOM 645 N N . SER A 1 87 ? -1.194 -35.531 -12.633 1 88.44 87 SER A N 1
ATOM 646 C CA . SER A 1 87 ? -1.929 -35.875 -13.844 1 88.44 87 SER A CA 1
ATOM 647 C C . SER A 1 87 ? -2.119 -34.656 -14.734 1 88.44 87 SER A C 1
ATOM 649 O O . SER A 1 87 ? -2.457 -33.562 -14.25 1 88.44 87 SER A O 1
ATOM 651 N N . PHE A 1 88 ? -1.827 -34.875 -16 1 96 88 PHE A N 1
ATOM 652 C CA . PHE A 1 88 ? -2.055 -33.812 -17 1 96 88 PHE A CA 1
ATOM 653 C C . PHE A 1 88 ? -3.004 -34.312 -18.094 1 96 88 PHE A C 1
ATOM 655 O O . PHE A 1 88 ? -2.926 -33.875 -19.234 1 96 88 PHE A O 1
ATOM 662 N N . SER A 1 89 ? -3.936 -35.25 -17.703 1 96 89 SER A N 1
ATOM 663 C CA . SER A 1 89 ? -4.77 -35.906 -18.688 1 96 89 SER A CA 1
ATOM 664 C C . SER A 1 89 ? -6.188 -35.344 -18.688 1 96 89 SER A C 1
ATOM 666 O O . SER A 1 89 ? -7.027 -35.781 -19.484 1 96 89 SER A O 1
ATOM 668 N N . HIS A 1 90 ? -6.469 -34.438 -17.875 1 96.12 90 HIS A N 1
ATOM 669 C CA . HIS A 1 90 ? -7.773 -33.781 -17.859 1 96.12 90 HIS A CA 1
ATOM 670 C C . HIS A 1 90 ? -7.801 -32.594 -18.812 1 96.12 90 HIS A C 1
ATOM 672 O O . HIS A 1 90 ? -6.75 -32.062 -19.203 1 96.12 90 HIS A O 1
ATOM 678 N N . PRO A 1 91 ? -9.023 -32.156 -19.172 1 96.31 91 PRO A N 1
ATOM 679 C CA . PRO A 1 91 ? -9.094 -30.969 -20.031 1 96.31 91 PRO A CA 1
ATOM 680 C C . PRO A 1 91 ? -8.383 -29.75 -19.422 1 96.31 91 PRO A C 1
ATOM 682 O O . PRO A 1 91 ? -8.383 -29.578 -18.203 1 96.31 91 PRO A O 1
ATOM 685 N N . MET A 1 92 ? -7.832 -28.906 -20.219 1 97.81 92 MET A N 1
ATOM 686 C CA . MET A 1 92 ? -7.059 -27.75 -19.766 1 97.81 92 MET A CA 1
ATOM 687 C C . MET A 1 92 ? -7.875 -26.891 -18.797 1 97.81 92 MET A C 1
ATOM 689 O O . MET A 1 92 ? -7.324 -26.297 -17.875 1 97.81 92 MET A O 1
ATOM 693 N N . THR A 1 93 ? -9.203 -26.859 -18.953 1 97.38 93 THR A N 1
ATOM 694 C CA . THR A 1 93 ? -10.055 -26.016 -18.125 1 97.38 93 THR A CA 1
ATOM 695 C C . THR A 1 93 ? -10.125 -26.547 -16.703 1 97.38 93 THR A C 1
ATOM 697 O O . THR A 1 93 ? -10.594 -25.859 -15.789 1 97.38 93 THR A O 1
ATOM 700 N N . ASP A 1 94 ? -9.617 -27.766 -16.469 1 97.62 94 ASP A N 1
ATOM 701 C CA . ASP A 1 94 ? -9.617 -28.375 -15.148 1 97.62 94 ASP A CA 1
ATOM 702 C C . ASP A 1 94 ? -8.32 -28.078 -14.398 1 97.62 94 ASP A C 1
ATOM 704 O O . ASP A 1 94 ? -8.023 -28.703 -13.383 1 97.62 94 ASP A O 1
ATOM 708 N N . TYR A 1 95 ? -7.566 -27.156 -14.891 1 98.25 95 TYR A N 1
ATOM 709 C CA . TYR A 1 95 ? -6.285 -26.859 -14.266 1 98.25 95 TYR A CA 1
ATOM 710 C C . TYR A 1 95 ? -6.199 -25.375 -13.891 1 98.25 95 TYR A C 1
ATOM 712 O O . TYR A 1 95 ? -6.773 -24.531 -14.57 1 98.25 95 TYR A O 1
ATOM 720 N N . PHE A 1 96 ? -5.559 -25.094 -12.742 1 98.62 96 PHE A N 1
ATOM 721 C CA . PHE A 1 96 ? -5 -23.766 -12.523 1 98.62 96 PHE A CA 1
ATOM 722 C C . PHE A 1 96 ? -3.695 -23.594 -13.289 1 98.62 96 PHE A C 1
ATOM 724 O O . PHE A 1 96 ? -2.896 -24.531 -13.383 1 98.62 96 PHE A O 1
ATOM 731 N N . ILE A 1 97 ? -3.479 -22.453 -13.805 1 98.81 97 ILE A N 1
ATOM 732 C CA . ILE A 1 97 ? -2.326 -22.203 -14.664 1 98.81 97 ILE A CA 1
ATOM 733 C C . ILE A 1 97 ? -1.494 -21.047 -14.102 1 98.81 97 ILE A C 1
ATOM 735 O O . ILE A 1 97 ? -2.02 -19.969 -13.828 1 98.81 97 ILE A O 1
ATOM 739 N N . SER A 1 98 ? -0.214 -21.281 -13.844 1 98.75 98 SER A N 1
ATOM 740 C CA . SER A 1 98 ? 0.683 -20.219 -13.383 1 98.75 98 SER A CA 1
ATOM 741 C C . SER A 1 98 ? 0.798 -19.109 -14.414 1 98.75 98 SER A C 1
ATOM 743 O O . SER A 1 98 ? 1.328 -19.312 -15.508 1 98.75 98 SER A O 1
ATOM 745 N N . SER A 1 99 ? 0.374 -17.844 -14.055 1 98.81 99 SER A N 1
ATOM 746 C CA . SER A 1 99 ? 0.158 -16.828 -15.07 1 98.81 99 SER A CA 1
ATOM 747 C C . SER A 1 99 ? 0.773 -15.5 -14.656 1 98.81 99 SER A C 1
ATOM 749 O O . SER A 1 99 ? 0.706 -15.109 -13.492 1 98.81 99 SER A O 1
ATOM 751 N N . SER A 1 100 ? 1.354 -14.828 -15.633 1 98.44 100 SER A N 1
ATOM 752 C CA . SER A 1 100 ? 1.972 -13.523 -15.43 1 98.44 100 SER A CA 1
ATOM 753 C C . SER A 1 100 ? 1.168 -12.414 -16.109 1 98.44 100 SER A C 1
ATOM 755 O O . SER A 1 100 ? 0.627 -12.617 -17.203 1 98.44 100 SER A O 1
ATOM 757 N N . HIS A 1 101 ? 1.069 -11.289 -15.367 1 97.69 101 HIS A N 1
ATOM 758 C CA . HIS A 1 101 ? 0.444 -10.078 -15.891 1 97.69 101 HIS A CA 1
ATOM 759 C C . HIS A 1 101 ? 1.491 -9.078 -16.375 1 97.69 101 HIS A C 1
ATOM 761 O O . HIS A 1 101 ? 2.492 -8.844 -15.688 1 97.69 101 HIS A O 1
ATOM 767 N N . ASN A 1 102 ? 1.274 -8.461 -17.562 1 96 102 ASN A N 1
ATOM 768 C CA . ASN A 1 102 ? 2.219 -7.496 -18.109 1 96 102 ASN A CA 1
ATOM 769 C C . ASN A 1 102 ? 3.658 -7.996 -18 1 96 102 ASN A C 1
ATOM 771 O O . ASN A 1 102 ? 4.523 -7.293 -17.469 1 96 102 ASN A O 1
ATOM 775 N N . THR A 1 103 ? 3.846 -9.133 -18.609 1 97.88 103 THR A N 1
ATOM 776 C CA . THR A 1 103 ? 5.07 -9.898 -18.422 1 97.88 103 THR A CA 1
ATOM 777 C C . THR A 1 103 ? 6.289 -9.094 -18.875 1 97.88 103 THR A C 1
ATOM 779 O O . THR A 1 103 ? 7.387 -9.273 -18.344 1 97.88 103 THR A O 1
ATOM 782 N N . TYR A 1 104 ? 6.129 -8.18 -19.766 1 96.69 104 TYR A N 1
ATOM 783 C CA . TYR A 1 104 ? 7.215 -7.43 -20.391 1 96.69 104 TYR A CA 1
ATOM 784 C C . TYR A 1 104 ? 7.773 -6.383 -19.422 1 96.69 104 TYR A C 1
ATOM 786 O O . TYR A 1 104 ? 8.852 -5.828 -19.656 1 96.69 104 TYR A O 1
ATOM 794 N N . LEU A 1 105 ? 7.09 -6.129 -18.391 1 95.12 105 LEU A N 1
ATOM 795 C CA . LEU A 1 105 ? 7.508 -5.051 -17.5 1 95.12 105 LEU A CA 1
ATOM 796 C C . LEU A 1 105 ? 8.5 -5.551 -16.469 1 95.12 105 LEU A C 1
ATOM 798 O O . LEU A 1 105 ? 8.352 -6.652 -15.93 1 95.12 105 LEU A O 1
ATOM 802 N N . THR A 1 106 ? 9.438 -4.684 -16.109 1 93.81 106 THR A N 1
ATOM 803 C CA . THR A 1 106 ? 10.492 -5.059 -15.172 1 93.81 106 THR A CA 1
ATOM 804 C C . THR A 1 106 ? 10.273 -4.379 -13.82 1 93.81 106 THR A C 1
ATOM 806 O O . THR A 1 106 ? 10.93 -4.73 -12.836 1 93.81 106 THR A O 1
ATOM 809 N N . GLY A 1 107 ? 9.398 -3.459 -13.734 1 92.88 107 GLY A N 1
ATOM 810 C CA . GLY A 1 107 ? 9.141 -2.705 -12.523 1 92.88 107 GLY A CA 1
ATOM 811 C C . GLY A 1 107 ? 7.699 -2.244 -12.398 1 92.88 107 GLY A C 1
ATOM 812 O O . GLY A 1 107 ? 6.773 -3.053 -12.492 1 92.88 107 GLY A O 1
ATOM 813 N N . ASN A 1 108 ? 7.566 -0.955 -12.117 1 89.5 108 ASN A N 1
ATOM 814 C CA . ASN A 1 108 ? 6.215 -0.425 -11.969 1 89.5 108 ASN A CA 1
ATOM 815 C C . ASN A 1 108 ? 5.496 -0.33 -13.312 1 89.5 108 ASN A C 1
ATOM 817 O O . ASN A 1 108 ? 6.109 -0.528 -14.359 1 89.5 108 ASN A O 1
ATOM 821 N N . GLN A 1 109 ? 4.254 -0.013 -13.305 1 88.81 109 GLN A N 1
ATOM 822 C CA . GLN A 1 109 ? 3.402 -0.108 -14.492 1 88.81 109 GLN A CA 1
ATOM 823 C C . GLN A 1 109 ? 3.48 1.164 -15.328 1 88.81 109 GLN A C 1
ATOM 825 O O . GLN A 1 109 ? 2.979 1.204 -16.453 1 88.81 109 GLN A O 1
ATOM 830 N N . LEU A 1 110 ? 4.07 2.229 -14.812 1 83.44 110 LEU A N 1
ATOM 831 C CA . LEU A 1 110 ? 3.943 3.529 -15.461 1 83.44 110 LEU A CA 1
ATOM 832 C C . LEU A 1 110 ? 5.242 3.918 -16.156 1 83.44 110 LEU A C 1
ATOM 834 O O . LEU A 1 110 ? 5.223 4.605 -17.188 1 83.44 110 LEU A O 1
ATOM 838 N N . SER A 1 111 ? 6.371 3.531 -15.586 1 82.88 111 SER A N 1
ATOM 839 C CA . SER A 1 111 ? 7.598 4.133 -16.094 1 82.88 111 SER A CA 1
ATOM 840 C C . SER A 1 111 ? 8.703 3.094 -16.234 1 82.88 111 SER A C 1
ATOM 842 O O . SER A 1 111 ? 9.797 3.406 -16.703 1 82.88 111 SER A O 1
ATOM 844 N N . SER A 1 112 ? 8.461 1.885 -15.875 1 86.88 112 SER A N 1
ATOM 845 C CA . SER A 1 112 ? 9.516 0.883 -15.992 1 86.88 112 SER A CA 1
ATOM 846 C C . SER A 1 112 ? 9.719 0.447 -17.438 1 86.88 112 SER A C 1
ATOM 848 O O . SER A 1 112 ? 8.891 0.751 -18.297 1 86.88 112 SER A O 1
ATOM 850 N N . ASP A 1 113 ? 10.789 -0.282 -17.641 1 89.06 113 ASP A N 1
ATOM 851 C CA . ASP A 1 113 ? 11.141 -0.696 -19 1 89.06 113 ASP A CA 1
ATOM 852 C C . ASP A 1 113 ? 10.477 -2.023 -19.359 1 89.06 113 ASP A C 1
ATOM 854 O O . ASP A 1 113 ? 10.273 -2.877 -18.484 1 89.06 113 ASP A O 1
ATOM 858 N N . SER A 1 114 ? 10.094 -2.08 -20.656 1 93.06 114 SER A N 1
ATOM 859 C CA . SER A 1 114 ? 9.742 -3.381 -21.219 1 93.06 114 SER A CA 1
ATOM 860 C C . SER A 1 114 ? 10.984 -4.145 -21.672 1 93.06 114 SER A C 1
ATOM 862 O O . SER A 1 114 ? 11.891 -3.564 -22.266 1 93.06 114 SER A O 1
ATOM 864 N N . ASP A 1 115 ? 11.039 -5.336 -21.344 1 95.31 115 ASP A N 1
ATOM 865 C CA . ASP A 1 115 ? 12.219 -6.137 -21.625 1 95.31 115 ASP A CA 1
ATOM 866 C C . ASP A 1 115 ? 11.844 -7.574 -21.984 1 95.31 115 ASP A C 1
ATOM 868 O O . ASP A 1 115 ? 11.133 -8.242 -21.219 1 95.31 115 ASP A O 1
ATOM 872 N N . ALA A 1 116 ? 12.383 -8.094 -23.094 1 96.38 116 ALA A N 1
ATOM 873 C CA . ALA A 1 116 ? 12.133 -9.469 -23.516 1 96.38 116 ALA A CA 1
ATOM 874 C C . ALA A 1 116 ? 12.672 -10.461 -22.484 1 96.38 116 ALA A C 1
ATOM 876 O O . ALA A 1 116 ? 12.156 -11.57 -22.344 1 96.38 116 ALA A O 1
ATOM 877 N N . ARG A 1 117 ? 13.664 -10.109 -21.734 1 95 117 ARG A N 1
ATOM 878 C CA . ARG A 1 117 ? 14.281 -10.977 -20.734 1 95 117 ARG A CA 1
ATOM 879 C C . ARG A 1 117 ? 13.289 -11.328 -19.641 1 95 117 ARG A C 1
ATOM 881 O O . ARG A 1 117 ? 13.461 -12.32 -18.922 1 95 117 ARG A O 1
ATOM 888 N N . ALA A 1 118 ? 12.305 -10.406 -19.484 1 97.44 118 ALA A N 1
ATOM 889 C CA . ALA A 1 118 ? 11.281 -10.672 -18.484 1 97.44 118 ALA A CA 1
ATOM 890 C C . ALA A 1 118 ? 10.555 -11.984 -18.766 1 97.44 118 ALA A C 1
ATOM 892 O O . ALA A 1 118 ? 10.188 -12.719 -17.859 1 97.44 118 ALA A O 1
ATOM 893 N N . TYR A 1 119 ? 10.406 -12.312 -20.047 1 98.31 119 TYR A N 1
ATOM 894 C CA . TYR A 1 119 ? 9.742 -13.555 -20.453 1 98.31 119 TYR A CA 1
ATOM 895 C C . TYR A 1 119 ? 10.602 -14.766 -20.094 1 98.31 119 TYR A C 1
ATOM 897 O O . TYR A 1 119 ? 10.086 -15.781 -19.625 1 98.31 119 TYR A O 1
ATOM 905 N N . ALA A 1 120 ? 11.859 -14.656 -20.328 1 97.62 120 ALA A N 1
ATOM 906 C CA . ALA A 1 120 ? 12.766 -15.734 -19.953 1 97.62 120 ALA A CA 1
ATOM 907 C C . ALA A 1 120 ? 12.68 -16.016 -18.453 1 97.62 120 ALA A C 1
ATOM 909 O O . ALA A 1 120 ? 12.57 -17.172 -18.031 1 97.62 120 ALA A O 1
ATOM 910 N N . SER A 1 121 ? 12.656 -14.945 -17.719 1 96.19 121 SER A N 1
ATOM 911 C CA . SER A 1 121 ? 12.656 -15.055 -16.266 1 96.19 121 SER A CA 1
ATOM 912 C C . SER A 1 121 ? 11.422 -15.797 -15.766 1 96.19 121 SER A C 1
ATOM 914 O O . SER A 1 121 ? 11.531 -16.734 -14.977 1 96.19 121 SER A O 1
ATOM 916 N N . VAL A 1 122 ? 10.258 -15.422 -16.188 1 97.69 122 VAL A N 1
ATOM 917 C CA . VAL A 1 122 ? 9.031 -16 -15.648 1 97.69 122 VAL A CA 1
ATOM 918 C C . VAL A 1 122 ? 8.883 -17.438 -16.141 1 97.69 122 VAL A C 1
ATOM 920 O O . VAL A 1 122 ? 8.422 -18.312 -15.398 1 97.69 122 VAL A O 1
ATOM 923 N N . LEU A 1 123 ? 9.25 -17.75 -17.375 1 98.31 123 LEU A N 1
ATOM 924 C CA . LEU A 1 123 ? 9.141 -19.094 -17.938 1 98.31 123 LEU A CA 1
ATOM 925 C C . LEU A 1 123 ? 10.094 -20.062 -17.234 1 98.31 123 LEU A C 1
ATOM 927 O O . LEU A 1 123 ? 9.727 -21.203 -16.938 1 98.31 123 LEU A O 1
ATOM 931 N N . LEU A 1 124 ? 11.242 -19.594 -16.953 1 96.44 124 LEU A N 1
ATOM 932 C CA . LEU A 1 124 ? 12.219 -20.438 -16.25 1 96.44 124 LEU A CA 1
ATOM 933 C C . LEU A 1 124 ? 11.781 -20.703 -14.82 1 96.44 124 LEU A C 1
ATOM 935 O O . LEU A 1 124 ? 12.242 -21.656 -14.195 1 96.44 124 LEU A O 1
ATOM 939 N N . ASN A 1 125 ? 10.836 -19.828 -14.359 1 94.62 125 ASN A N 1
ATOM 940 C CA . ASN A 1 125 ? 10.336 -20 -12.992 1 94.62 125 ASN A CA 1
ATOM 941 C C . ASN A 1 125 ? 8.945 -20.641 -12.984 1 94.62 125 ASN A C 1
ATOM 943 O O . ASN A 1 125 ? 8.211 -20.516 -12 1 94.62 125 ASN A O 1
ATOM 947 N N . GLY A 1 126 ? 8.57 -21.234 -14.055 1 95.56 126 GLY A N 1
ATOM 948 C CA . GLY A 1 126 ? 7.426 -22.125 -14.047 1 95.56 126 GLY A CA 1
ATOM 949 C C . GLY A 1 126 ? 6.168 -21.484 -14.609 1 95.56 126 GLY A C 1
ATOM 950 O O . GLY A 1 126 ? 5.117 -22.125 -14.664 1 95.56 126 GLY A O 1
ATOM 951 N N . CYS A 1 127 ? 6.219 -20.219 -15.047 1 98.31 127 CYS A N 1
ATOM 952 C CA . CYS A 1 127 ? 5.062 -19.562 -15.648 1 98.31 127 CYS A CA 1
ATOM 953 C C . CYS A 1 127 ? 4.637 -20.281 -16.922 1 98.31 127 CYS A C 1
ATOM 955 O O . CYS A 1 127 ? 5.477 -20.75 -17.688 1 98.31 127 CYS A O 1
ATOM 957 N N . ARG A 1 128 ? 3.381 -20.406 -17.125 1 98.81 128 ARG A N 1
ATOM 958 C CA . ARG A 1 128 ? 2.896 -21.109 -18.312 1 98.81 128 ARG A CA 1
ATOM 959 C C . ARG A 1 128 ? 1.886 -20.25 -19.062 1 98.81 128 ARG A C 1
ATOM 961 O O . ARG A 1 128 ? 1.365 -20.672 -20.109 1 98.81 128 ARG A O 1
ATOM 968 N N . CYS A 1 129 ? 1.562 -19.094 -18.594 1 98.81 129 CYS A N 1
ATOM 969 C CA . CYS A 1 129 ? 0.758 -18.109 -19.312 1 98.81 129 CYS A CA 1
ATOM 970 C C . CYS A 1 129 ? 1.386 -16.719 -19.234 1 98.81 129 CYS A C 1
ATOM 972 O O . CYS A 1 129 ? 1.496 -16.141 -18.156 1 98.81 129 CYS A O 1
ATOM 974 N N . VAL A 1 130 ? 1.809 -16.188 -20.359 1 98.75 130 VAL A N 1
ATOM 975 C CA . VAL A 1 130 ? 2.463 -14.891 -20.422 1 98.75 130 VAL A CA 1
ATOM 976 C C . VAL A 1 130 ? 1.618 -13.922 -21.25 1 98.75 130 VAL A C 1
ATOM 978 O O . VAL A 1 130 ? 0.769 -14.352 -22.031 1 98.75 130 VAL A O 1
ATOM 981 N N . GLU A 1 131 ? 1.859 -12.633 -21.031 1 98.06 131 GLU A N 1
ATOM 982 C CA . GLU A 1 131 ? 1.085 -11.602 -21.719 1 98.06 131 GLU A CA 1
ATOM 983 C C . GLU A 1 131 ? 1.985 -10.719 -22.578 1 98.06 131 GLU A C 1
ATOM 985 O O . GLU A 1 131 ? 3.084 -10.352 -22.156 1 98.06 131 GLU A O 1
ATOM 990 N N . ILE A 1 132 ? 1.544 -10.406 -23.797 1 97.88 132 ILE A N 1
ATOM 991 C CA . ILE A 1 132 ? 2.203 -9.453 -24.672 1 97.88 132 ILE A CA 1
ATOM 992 C C . ILE A 1 132 ? 1.227 -8.336 -25.047 1 97.88 132 ILE A C 1
ATOM 994 O O . ILE A 1 132 ? 0.135 -8.609 -25.547 1 97.88 132 ILE A O 1
ATOM 998 N N . ASP A 1 133 ? 1.581 -7.125 -24.75 1 95.19 133 ASP A N 1
ATOM 999 C CA . ASP A 1 133 ? 0.853 -5.934 -25.172 1 95.19 133 ASP A CA 1
ATOM 1000 C C . ASP A 1 133 ? 1.477 -5.328 -26.422 1 95.19 133 ASP A C 1
ATOM 1002 O O . ASP A 1 133 ? 2.562 -4.746 -26.375 1 95.19 133 ASP A O 1
ATOM 1006 N N . VAL A 1 134 ? 0.737 -5.359 -27.531 1 96.5 134 VAL A N 1
ATOM 1007 C CA . VAL A 1 134 ? 1.387 -5.09 -28.797 1 96.5 134 VAL A CA 1
ATOM 1008 C C . VAL A 1 134 ? 0.841 -3.795 -29.391 1 96.5 134 VAL A C 1
ATOM 1010 O O . VAL A 1 134 ? -0.375 -3.617 -29.5 1 96.5 134 VAL A O 1
ATOM 1013 N N . TRP A 1 135 ? 1.719 -2.963 -29.828 1 94.06 135 TRP A N 1
ATOM 1014 C CA . TRP A 1 135 ? 1.418 -1.672 -30.438 1 94.06 135 TRP A CA 1
ATOM 1015 C C . TRP A 1 135 ? 2.162 -1.505 -31.766 1 94.06 135 TRP A C 1
ATOM 1017 O O . TRP A 1 135 ? 3.07 -2.279 -32.062 1 94.06 135 TRP A O 1
ATOM 1027 N N . ASP A 1 136 ? 1.766 -0.489 -32.562 1 93.69 136 ASP A N 1
ATOM 1028 C CA . ASP A 1 136 ? 2.416 -0.234 -33.844 1 93.69 136 ASP A CA 1
ATOM 1029 C C . ASP A 1 136 ? 3.85 0.253 -33.625 1 93.69 136 ASP A C 1
ATOM 1031 O O . ASP A 1 136 ? 4.121 1.055 -32.75 1 93.69 136 ASP A O 1
ATOM 1035 N N . GLY A 1 137 ? 4.691 -0.401 -34.406 1 92 137 GLY A N 1
ATOM 1036 C CA . GLY A 1 137 ? 6.043 0.127 -34.5 1 92 137 GLY A CA 1
ATOM 1037 C C . GLY A 1 137 ? 6.191 1.237 -35.531 1 92 137 GLY A C 1
ATOM 1038 O O . GLY A 1 137 ? 5.355 1.38 -36.406 1 92 137 GLY A O 1
ATOM 1039 N N . GLU A 1 138 ? 7.203 2.168 -35.375 1 82.31 138 GLU A N 1
ATOM 1040 C CA . GLU A 1 138 ? 7.469 3.266 -36.281 1 82.31 138 GLU A CA 1
ATOM 1041 C C . GLU A 1 138 ? 8.57 2.898 -37.281 1 82.31 138 GLU A C 1
ATOM 1043 O O . GLU A 1 138 ? 9.43 2.072 -36.969 1 82.31 138 GLU A O 1
ATOM 1048 N N . PRO A 1 139 ? 8.289 3.422 -38.625 1 73.81 139 PRO A N 1
ATOM 1049 C CA . PRO A 1 139 ? 9.344 3.168 -39.594 1 73.81 139 PRO A CA 1
ATOM 1050 C C . PRO A 1 139 ? 10.695 3.73 -39.188 1 73.81 139 PRO A C 1
ATOM 1052 O O . PRO A 1 139 ? 10.758 4.73 -38.469 1 73.81 139 PRO A O 1
ATOM 1055 N N . ASP A 1 140 ? 11.648 3.002 -39.25 1 54.62 140 ASP A N 1
ATOM 1056 C CA . ASP A 1 140 ? 12.977 3.518 -38.969 1 54.62 140 ASP A CA 1
ATOM 1057 C C . ASP A 1 140 ? 13.242 4.816 -39.719 1 54.62 140 ASP A C 1
ATOM 1059 O O . ASP A 1 140 ? 13.109 4.867 -40.938 1 54.62 140 ASP A O 1
ATOM 1063 N N . SER A 1 141 ? 12.891 5.98 -39.375 1 43.84 141 SER A N 1
ATOM 1064 C CA . SER A 1 141 ? 13.414 7.137 -40.094 1 43.84 141 SER A CA 1
ATOM 1065 C C . SER A 1 141 ? 14.852 6.898 -40.562 1 43.84 141 SER A C 1
ATOM 1067 O O . SER A 1 141 ? 15.625 6.223 -39.875 1 43.84 141 SER A O 1
ATOM 1069 N N . ASP A 1 142 ? 15.188 7.164 -41.875 1 37.06 142 ASP A N 1
ATOM 1070 C CA . ASP A 1 142 ? 16.531 7.238 -42.438 1 37.06 142 ASP A CA 1
ATOM 1071 C C . ASP A 1 142 ? 17.5 7.875 -41.438 1 37.06 142 ASP A C 1
ATOM 1073 O O . ASP A 1 142 ? 17.156 8.828 -40.75 1 37.06 142 ASP A O 1
ATOM 1077 N N . SER A 1 143 ? 18.484 7.184 -41.156 1 34.03 143 SER A N 1
ATOM 1078 C CA . SER A 1 143 ? 19.719 7.707 -40.562 1 34.03 143 SER A CA 1
ATOM 1079 C C . SER A 1 143 ? 20.156 8.992 -41.25 1 34.03 143 SER A C 1
ATOM 1081 O O . SER A 1 143 ? 20.5 8.977 -42.438 1 34.03 143 SER A O 1
ATOM 1083 N N . GLU A 1 144 ? 19.578 10.133 -41.188 1 30.11 144 GLU A N 1
ATOM 1084 C CA . GLU A 1 144 ? 20.469 11.219 -41.594 1 30.11 144 GLU A CA 1
ATOM 1085 C C . GLU A 1 144 ? 21.891 10.961 -41.125 1 30.11 144 GLU A C 1
ATOM 1087 O O . GLU A 1 144 ? 22.141 10.656 -39.969 1 30.11 144 GLU A O 1
ATOM 1092 N N . SER A 1 145 ? 22.75 10.547 -42.125 1 28.73 145 SER A N 1
ATOM 1093 C CA . SER A 1 145 ? 24.203 10.57 -42.062 1 28.73 145 SER A CA 1
ATOM 1094 C C . SER A 1 145 ? 24.719 11.906 -41.531 1 28.73 145 SER A C 1
ATOM 1096 O O . SER A 1 145 ? 24.609 12.93 -42.219 1 28.73 145 SER A O 1
ATOM 1098 N N . ASP A 1 146 ? 24.422 12.32 -40.438 1 26.09 146 ASP A N 1
ATOM 1099 C CA . ASP A 1 146 ? 25.203 13.453 -39.938 1 26.09 146 ASP A CA 1
ATOM 1100 C C . ASP A 1 146 ? 26.688 13.211 -40.156 1 26.09 146 ASP A C 1
ATOM 1102 O O . ASP A 1 146 ? 27.25 12.273 -39.562 1 26.09 146 ASP A O 1
ATOM 1106 N N . ASP A 1 147 ? 27.156 13.461 -41.406 1 24.39 147 ASP A N 1
ATOM 1107 C CA . ASP A 1 147 ? 28.578 13.711 -41.688 1 24.39 147 ASP A CA 1
ATOM 1108 C C . ASP A 1 147 ? 29.141 14.797 -40.781 1 24.39 147 ASP A C 1
ATOM 1110 O O . ASP A 1 147 ? 28.953 15.992 -41.062 1 24.39 147 ASP A O 1
ATOM 1114 N N . GLU A 1 148 ? 28.844 14.766 -39.531 1 21.86 148 GLU A N 1
ATOM 1115 C CA . GLU A 1 148 ? 29.609 15.727 -38.75 1 21.86 148 GLU A CA 1
ATOM 1116 C C . GLU A 1 148 ? 31.109 15.57 -39 1 21.86 148 GLU A C 1
ATOM 1118 O O . GLU A 1 148 ? 31.656 14.484 -38.812 1 21.86 148 GLU A O 1
ATOM 1123 N N . THR A 1 149 ? 31.609 16.359 -39.969 1 21.42 149 THR A N 1
ATOM 1124 C CA . THR A 1 149 ? 33 16.719 -40.219 1 21.42 149 THR A CA 1
ATOM 1125 C C . THR A 1 149 ? 33.656 17.172 -38.938 1 21.42 149 THR A C 1
ATOM 1127 O O . THR A 1 149 ? 33.281 18.172 -38.312 1 21.42 149 THR A O 1
ATOM 1130 N N . SER A 1 150 ? 33.969 16.156 -38.125 1 20.61 150 SER A N 1
ATOM 1131 C CA . SER A 1 150 ? 34.781 16.391 -36.969 1 20.61 150 SER A CA 1
ATOM 1132 C C . SER A 1 150 ? 36.062 17.125 -37.312 1 20.61 150 SER A C 1
ATOM 1134 O O . SER A 1 150 ? 36.875 16.641 -38.094 1 20.61 150 SER A O 1
ATOM 1136 N N . SER A 1 151 ? 35.906 18.422 -37.531 1 18.67 151 SER A N 1
ATOM 1137 C CA . SER A 1 151 ? 37.094 19.25 -37.688 1 18.67 151 SER A CA 1
ATOM 1138 C C . SER A 1 151 ? 38.062 19.047 -36.531 1 18.67 151 SER A C 1
ATOM 1140 O O . SER A 1 151 ? 37.656 19.125 -35.344 1 18.67 151 SER A O 1
ATOM 1142 N N . SER A 1 152 ? 39.188 18.344 -36.781 1 18.94 152 SER A N 1
ATOM 1143 C CA . SER A 1 152 ? 40.344 17.906 -36 1 18.94 152 SER A CA 1
ATOM 1144 C C . SER A 1 152 ? 41.125 19.109 -35.469 1 18.94 152 SER A C 1
ATOM 1146 O O . SER A 1 152 ? 42.25 18.969 -35.031 1 18.94 152 SER A O 1
ATOM 1148 N N . SER A 1 153 ? 40.406 20.109 -34.844 1 17.75 153 SER A N 1
ATOM 1149 C CA . SER A 1 153 ? 41.438 21.141 -34.625 1 17.75 153 SER A CA 1
ATOM 1150 C C . SER A 1 153 ? 42.562 20.625 -33.719 1 17.75 153 SER A C 1
ATOM 1152 O O . SER A 1 153 ? 42.281 19.953 -32.719 1 17.75 153 SER A O 1
ATOM 1154 N N . SER A 1 154 ? 43.875 20.594 -34.156 1 17.17 154 SER A N 1
ATOM 1155 C CA . SER A 1 154 ? 45.188 20.109 -33.812 1 17.17 154 SER A CA 1
ATOM 1156 C C . SER A 1 154 ? 45.719 20.797 -32.562 1 17.17 154 SER A C 1
ATOM 1158 O O . SER A 1 154 ? 46.719 20.359 -32 1 17.17 154 SER A O 1
ATOM 1160 N N . SER A 1 155 ? 45.219 21.938 -32.062 1 16.33 155 SER A N 1
ATOM 1161 C CA . SER A 1 155 ? 46.406 22.734 -31.766 1 16.33 155 SER A CA 1
ATOM 1162 C C . SER A 1 155 ? 47.25 22.062 -30.688 1 16.33 155 SER A C 1
ATOM 1164 O O . SER A 1 155 ? 46.781 21.188 -29.953 1 16.33 155 SER A O 1
ATOM 1166 N N . SER A 1 156 ? 48.312 22.891 -30.188 1 16.52 156 SER A N 1
ATOM 1167 C CA . SER A 1 156 ? 49.75 22.953 -29.875 1 16.52 156 SER A CA 1
ATOM 1168 C C . SER A 1 156 ? 50 22.484 -28.453 1 16.52 156 SER A C 1
ATOM 1170 O O . SER A 1 156 ? 49.125 22.484 -27.609 1 16.52 156 SER A O 1
ATOM 1172 N N . ASP A 1 157 ? 51.312 22.062 -28.172 1 15.52 157 ASP A N 1
ATOM 1173 C CA . ASP A 1 157 ? 52.25 21.234 -27.438 1 15.52 157 ASP A CA 1
ATOM 1174 C C . ASP A 1 157 ? 52.438 21.75 -26.016 1 15.52 157 ASP A C 1
ATOM 1176 O O . ASP A 1 157 ? 52.688 20.953 -25.094 1 15.52 157 ASP A O 1
ATOM 1180 N N . GLU A 1 158 ? 52.625 23.062 -25.641 1 14.89 158 GLU A N 1
ATOM 1181 C CA . GLU A 1 158 ? 54 23.172 -25.125 1 14.89 158 GLU A CA 1
ATOM 1182 C C . GLU A 1 158 ? 54.094 22.672 -23.688 1 14.89 158 GLU A C 1
ATOM 1184 O O . GLU A 1 158 ? 54.969 21.891 -23.344 1 14.89 158 GLU A O 1
ATOM 1189 N N . GLU A 1 159 ? 53.469 23.391 -22.672 1 15.32 159 GLU A N 1
ATOM 1190 C CA . GLU A 1 159 ? 54.5 23.953 -21.797 1 15.32 159 GLU A CA 1
ATOM 1191 C C . GLU A 1 159 ? 55 22.953 -20.766 1 15.32 159 GLU A C 1
ATOM 1193 O O . GLU A 1 159 ? 54.312 21.938 -20.516 1 15.32 159 GLU A O 1
ATOM 1198 N N . ASP A 1 160 ? 55.438 23.438 -19.531 1 15.43 160 ASP A N 1
ATOM 1199 C CA . ASP A 1 160 ? 56.688 23.5 -18.781 1 15.43 160 ASP A CA 1
ATOM 1200 C C . ASP A 1 160 ? 56.75 22.391 -17.734 1 15.43 160 ASP A C 1
ATOM 1202 O O . ASP A 1 160 ? 55.719 21.828 -17.344 1 15.43 160 ASP A O 1
ATOM 1206 N N . ALA A 1 161 ? 57.906 22.297 -17 1 15.53 161 ALA A N 1
ATOM 1207 C CA . ALA A 1 161 ? 59.031 21.547 -16.484 1 15.53 161 ALA A CA 1
ATOM 1208 C C . ALA A 1 161 ? 58.719 20.938 -15.125 1 15.53 161 ALA A C 1
ATOM 1210 O O . ALA A 1 161 ? 58.969 19.75 -14.898 1 15.53 161 ALA A O 1
ATOM 1211 N N . ASN A 1 162 ? 58.594 21.719 -14 1 15.08 162 ASN A N 1
ATOM 1212 C CA . ASN A 1 162 ? 59.656 21.609 -13.031 1 15.08 162 ASN A CA 1
ATOM 1213 C C . ASN A 1 162 ? 59.438 20.469 -12.039 1 15.08 162 ASN A C 1
ATOM 1215 O O . ASN A 1 162 ? 58.312 19.969 -11.938 1 15.08 162 ASN A O 1
ATOM 1219 N N . HIS A 1 163 ? 59.781 20.625 -10.68 1 15.32 163 HIS A N 1
ATOM 1220 C CA . HIS A 1 163 ? 60.875 20.156 -9.859 1 15.32 163 HIS A CA 1
ATOM 1221 C C . HIS A 1 163 ? 60.438 19.125 -8.836 1 15.32 163 HIS A C 1
ATOM 1223 O O . HIS A 1 163 ? 61.156 18.172 -8.547 1 15.32 163 HIS A O 1
ATOM 1229 N N . LYS A 1 164 ? 59.188 19.141 -8.164 1 16.2 164 LYS A N 1
ATOM 1230 C CA . LYS A 1 164 ? 59.625 19.109 -6.766 1 16.2 164 LYS A CA 1
ATOM 1231 C C . LYS A 1 164 ? 60 17.703 -6.332 1 16.2 164 LYS A C 1
ATOM 1233 O O . LYS A 1 164 ? 59.312 16.734 -6.691 1 16.2 164 LYS A O 1
ATOM 1238 N N . PRO A 1 165 ? 61.094 17.422 -5.617 1 15.14 165 PRO A N 1
ATOM 1239 C CA . PRO A 1 165 ? 62 16.344 -5.242 1 15.14 165 PRO A CA 1
ATOM 1240 C C . PRO A 1 165 ? 61.406 15.391 -4.215 1 15.14 165 PRO A C 1
ATOM 1242 O O . PRO A 1 165 ? 62.062 14.414 -3.824 1 15.14 165 PRO A O 1
ATOM 1245 N N . ALA A 1 166 ? 60.125 15.312 -3.938 1 16.02 166 ALA A N 1
ATOM 1246 C CA . ALA A 1 166 ? 60.094 14.992 -2.512 1 16.02 166 ALA A CA 1
ATOM 1247 C C . ALA A 1 166 ? 60.625 13.586 -2.248 1 16.02 166 ALA A C 1
ATOM 1249 O O . ALA A 1 166 ? 60.312 12.648 -2.984 1 16.02 166 ALA A O 1
ATOM 1250 N N . SER A 1 167 ? 61.531 13.352 -1.387 1 14.99 167 SER A N 1
ATOM 1251 C CA . SER A 1 167 ? 62.562 12.43 -0.915 1 14.99 167 SER A CA 1
ATOM 1252 C C . SER A 1 167 ? 61.938 11.148 -0.366 1 14.99 167 SER A C 1
ATOM 1254 O O . SER A 1 167 ? 62.312 10.047 -0.775 1 14.99 167 SER A O 1
ATOM 1256 N N . GLN A 1 168 ? 61.594 11.047 0.903 1 14.97 168 GLN A N 1
ATOM 1257 C CA . GLN A 1 168 ? 62.5 10.219 1.705 1 14.97 168 GLN A CA 1
ATOM 1258 C C . GLN A 1 168 ? 62 8.781 1.791 1 14.97 168 GLN A C 1
ATOM 1260 O O . GLN A 1 168 ? 62.719 7.84 1.52 1 14.97 168 GLN A O 1
ATOM 1265 N N . PRO A 1 169 ?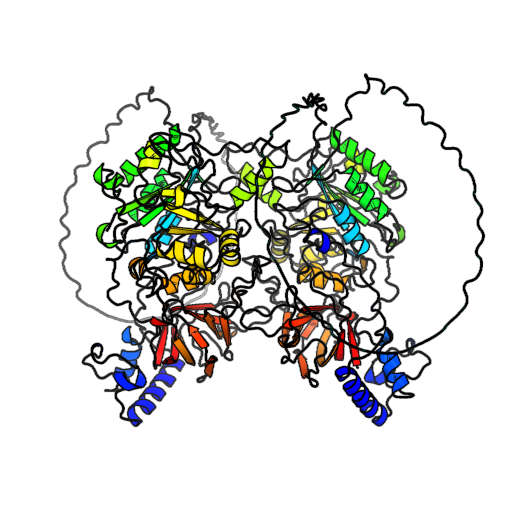 61.156 8.375 2.84 1 15.92 169 PRO A N 1
ATOM 1266 C CA . PRO A 1 169 ? 61.781 7.504 3.824 1 15.92 169 PRO A CA 1
ATOM 1267 C C . PRO A 1 169 ? 61.531 6.023 3.545 1 15.92 169 PRO A C 1
ATOM 1269 O O . PRO A 1 169 ? 60.625 5.672 2.783 1 15.92 169 PRO A O 1
ATOM 1272 N N . ASN A 1 170 ? 62 5.082 4.355 1 15.26 170 ASN A N 1
ATOM 1273 C CA . ASN A 1 170 ? 62.781 3.861 4.512 1 15.26 170 ASN A CA 1
ATOM 1274 C C . ASN A 1 170 ? 61.906 2.633 4.645 1 15.26 170 ASN A C 1
ATOM 1276 O O . ASN A 1 170 ? 62.156 1.603 4.02 1 15.26 170 ASN A O 1
ATOM 1280 N N . PRO A 1 171 ? 60.875 2.482 5.551 1 16.22 171 PRO A N 1
ATOM 1281 C CA . PRO A 1 171 ? 61.312 1.37 6.395 1 16.22 171 PRO A CA 1
ATOM 1282 C C . PRO A 1 171 ? 60.938 0.005 5.805 1 16.22 171 PRO A C 1
ATOM 1284 O O . PRO A 1 171 ? 60.125 -0.081 4.883 1 16.22 171 PRO A O 1
ATOM 1287 N N . PRO A 1 172 ? 60.875 -1.152 6.598 1 15.92 172 PRO A N 1
ATOM 1288 C CA . PRO A 1 172 ? 61.5 -2.463 6.672 1 15.92 172 PRO A CA 1
ATOM 1289 C C . PRO A 1 172 ? 60.562 -3.611 6.324 1 15.92 172 PRO A C 1
ATOM 1291 O O . PRO A 1 172 ? 61 -4.762 6.219 1 15.92 172 PRO A O 1
ATOM 1294 N N . ARG A 1 173 ? 59.438 -3.471 5.805 1 14.58 173 ARG A N 1
ATOM 1295 C CA . ARG A 1 173 ? 58.562 -4.504 6.359 1 14.58 173 ARG A CA 1
ATOM 1296 C C . ARG A 1 173 ? 59.031 -5.895 5.949 1 14.58 173 ARG A C 1
ATOM 1298 O O . ARG A 1 173 ? 59.438 -6.109 4.801 1 14.58 173 ARG A O 1
ATOM 1305 N N . ARG A 1 174 ? 58.781 -6.934 6.816 1 14.91 174 ARG A N 1
ATOM 1306 C CA . ARG A 1 174 ? 59.219 -8.289 7.129 1 14.91 174 ARG A CA 1
ATOM 1307 C C . ARG A 1 174 ? 58.531 -9.312 6.238 1 14.91 174 ARG A C 1
ATOM 1309 O O . ARG A 1 174 ? 59.188 -10.148 5.617 1 14.91 174 ARG A O 1
ATOM 1316 N N . LYS A 1 175 ? 57.344 -10.016 6.664 1 14.97 175 LYS A N 1
ATOM 1317 C CA . LYS A 1 175 ? 57.344 -11.375 7.188 1 14.97 175 LYS A CA 1
ATOM 1318 C C . LYS A 1 175 ? 56.969 -12.383 6.109 1 14.97 175 LYS A C 1
ATOM 1320 O O . LYS A 1 175 ? 56.406 -12.008 5.078 1 14.97 175 LYS A O 1
ATOM 1325 N N . LYS A 1 176 ? 55.906 -13.508 6.324 1 15.08 176 LYS A N 1
ATOM 1326 C CA . LYS A 1 176 ? 56.031 -14.945 6.543 1 15.08 176 LYS A CA 1
ATOM 1327 C C . LYS A 1 176 ? 55.625 -15.727 5.293 1 15.08 176 LYS A C 1
ATOM 1329 O O . LYS A 1 176 ? 54.969 -15.188 4.41 1 15.08 176 LYS A O 1
ATOM 1334 N N . SER A 1 177 ? 55.438 -17.094 5.328 1 15.18 177 SER A N 1
ATOM 1335 C CA . SER A 1 177 ? 55.906 -18.422 4.957 1 15.18 177 SER A CA 1
ATOM 1336 C C . SER A 1 177 ? 54.938 -19.109 4.016 1 15.18 177 SER A C 1
ATOM 1338 O O . SER A 1 177 ? 55.312 -19.562 2.936 1 15.18 177 SER A O 1
ATOM 1340 N N . VAL A 1 178 ? 54 -20.094 4.414 1 15.16 178 VAL A N 1
ATOM 1341 C CA . VAL A 1 178 ? 54.156 -21.531 4.293 1 15.16 178 VAL A CA 1
ATOM 1342 C C . VAL A 1 178 ? 53.312 -22.062 3.158 1 15.16 178 VAL A C 1
ATOM 1344 O O . VAL A 1 178 ? 53.781 -22.766 2.268 1 15.16 178 VAL A O 1
ATOM 1347 N N . LYS A 1 179 ? 52.031 -22.906 3.373 1 15.99 179 LYS A N 1
ATOM 1348 C CA . LYS A 1 179 ? 51.938 -24.359 3.287 1 15.99 179 LYS A CA 1
ATOM 1349 C C . LYS A 1 179 ? 51.406 -24.797 1.925 1 15.99 179 LYS A C 1
ATOM 1351 O O . LYS A 1 179 ? 52.031 -25.609 1.241 1 15.99 179 LYS A O 1
ATOM 1356 N N . LYS A 1 180 ? 50.156 -25.516 1.832 1 16.59 180 LYS A N 1
ATOM 1357 C CA . LYS A 1 180 ? 49.938 -26.953 1.67 1 16.59 180 LYS A CA 1
ATOM 1358 C C . LYS A 1 180 ? 49.594 -27.297 0.221 1 16.59 180 LYS A C 1
ATOM 1360 O O . LYS A 1 180 ? 49.156 -26.422 -0.543 1 16.59 180 LYS A O 1
ATOM 1365 N N . SER A 1 181 ? 49.219 -28.625 -0.253 1 15.94 181 SER A N 1
ATOM 1366 C CA . SER A 1 181 ? 49.562 -29.859 -0.965 1 15.94 181 SER A CA 1
ATOM 1367 C C . SER A 1 181 ? 48.594 -30.125 -2.113 1 15.94 181 SER A C 1
ATOM 1369 O O . SER A 1 181 ? 49 -30.484 -3.213 1 15.94 181 SER A O 1
ATOM 1371 N N . LEU A 1 182 ? 47.188 -30.234 -2 1 17.02 182 LEU A N 1
ATOM 1372 C CA . LEU A 1 182 ? 46.594 -31.516 -2.354 1 17.02 182 LEU A CA 1
ATOM 1373 C C . LEU A 1 182 ? 46.438 -31.641 -3.865 1 17.02 182 LEU A C 1
ATOM 1375 O O . LEU A 1 182 ? 46.219 -30.641 -4.559 1 17.02 182 LEU A O 1
ATOM 1379 N N . SER A 1 183 ? 46.438 -32.844 -4.598 1 16.02 183 SER A N 1
ATOM 1380 C CA . SER A 1 183 ? 46.906 -33.719 -5.664 1 16.02 183 SER A CA 1
ATOM 1381 C C . SER A 1 183 ? 45.969 -33.719 -6.852 1 16.02 183 SER A C 1
ATOM 1383 O O . SER A 1 183 ? 46.375 -33.562 -7.996 1 16.02 183 SER A O 1
ATOM 1385 N N . SER A 1 184 ? 44.75 -34.469 -6.867 1 17.48 184 SER A N 1
ATOM 1386 C CA . SER A 1 184 ? 44.625 -35.688 -7.676 1 17.48 184 SER A CA 1
ATOM 1387 C C . SER A 1 184 ? 44.25 -35.375 -9.109 1 17.48 184 SER A C 1
ATOM 1389 O O . SER A 1 184 ? 43.844 -34.25 -9.406 1 17.48 184 SER A O 1
ATOM 1391 N N . LYS A 1 185 ? 43.406 -36.281 -10 1 18.5 185 LYS A N 1
ATOM 1392 C CA . LYS A 1 185 ? 43.562 -37.125 -11.188 1 18.5 185 LYS A CA 1
ATOM 1393 C C . LYS A 1 185 ? 42.75 -36.562 -12.352 1 18.5 185 LYS A C 1
ATOM 1395 O O . LYS A 1 185 ? 42.656 -37.188 -13.414 1 18.5 185 LYS A O 1
ATOM 1400 N N . LEU A 1 186 ? 42 -35.531 -12.25 1 17.73 186 LEU A N 1
ATOM 1401 C CA . LEU A 1 186 ? 40.875 -35.656 -13.172 1 17.73 186 LEU A CA 1
ATOM 1402 C C . LEU A 1 186 ? 41.375 -35.656 -14.617 1 17.73 186 LEU A C 1
ATOM 1404 O O . LEU A 1 186 ? 42.062 -34.719 -15.039 1 17.73 186 LEU A O 1
ATOM 1408 N N . GLY A 1 187 ? 41.156 -36.656 -15.461 1 16.92 187 GLY A N 1
ATOM 1409 C CA . GLY A 1 187 ? 41.531 -37.344 -16.703 1 16.92 187 GLY A CA 1
ATOM 1410 C C . GLY A 1 187 ? 41.312 -36.5 -17.938 1 16.92 187 GLY A C 1
ATOM 1411 O O . GLY A 1 187 ? 40.688 -35.438 -17.859 1 16.92 187 GLY A O 1
ATOM 1412 N N . GLY A 1 188 ? 41.188 -37.062 -19.219 1 17.52 188 GLY A N 1
ATOM 1413 C CA . GLY A 1 188 ? 41.844 -37.125 -20.531 1 17.52 188 GLY A CA 1
ATOM 1414 C C . GLY A 1 188 ? 41.062 -36.344 -21.594 1 17.52 188 GLY A C 1
ATOM 1415 O O . GLY A 1 188 ? 41.5 -36.281 -22.75 1 17.52 188 GLY A O 1
ATOM 1416 N N . LEU A 1 189 ? 39.844 -36 -21.453 1 19.48 189 LEU A N 1
ATOM 1417 C CA . LEU A 1 189 ? 39.062 -36.125 -22.672 1 19.48 189 LEU A CA 1
ATOM 1418 C C . LEU A 1 189 ? 39.594 -35.188 -23.766 1 19.48 189 LEU A C 1
ATOM 1420 O O . LEU A 1 189 ? 39.844 -34 -23.5 1 19.48 189 LEU A O 1
ATOM 1424 N N . LEU A 1 190 ? 40 -35.719 -24.969 1 18.66 190 LEU A N 1
ATOM 1425 C CA . LEU A 1 190 ? 40.719 -35.562 -26.234 1 18.66 190 LEU A CA 1
ATOM 1426 C C . LEU A 1 190 ? 40.031 -34.594 -27.156 1 18.66 190 LEU A C 1
ATOM 1428 O O . LEU A 1 190 ? 38.969 -34.875 -27.703 1 18.66 190 LEU A O 1
ATOM 1432 N N . GLY A 1 191 ? 39.906 -33.375 -26.812 1 17.45 191 GLY A N 1
ATOM 1433 C CA . GLY A 1 191 ? 39.188 -32.438 -27.641 1 17.45 191 GLY A CA 1
ATOM 1434 C C . GLY A 1 191 ? 39.812 -32.219 -29 1 17.45 191 GLY A C 1
ATOM 1435 O O . GLY A 1 191 ? 41.031 -31.938 -29.094 1 17.45 191 GLY A O 1
ATOM 1436 N N . ARG A 1 192 ? 39.344 -32.844 -30.109 1 19.48 192 ARG A N 1
ATOM 1437 C CA . ARG A 1 192 ? 39.719 -32.906 -31.531 1 19.48 192 ARG A CA 1
ATOM 1438 C C . ARG A 1 192 ? 39.719 -31.5 -32.125 1 19.48 192 ARG A C 1
ATOM 1440 O O . ARG A 1 192 ? 38.875 -30.656 -31.781 1 19.48 192 ARG A O 1
ATOM 1447 N N . SER A 1 193 ? 40.75 -31.031 -32.781 1 19.73 193 SER A N 1
ATOM 1448 C CA . SER A 1 193 ? 41.281 -29.797 -33.344 1 19.73 193 SER A CA 1
ATOM 1449 C C . SER A 1 193 ? 40.594 -29.438 -34.656 1 19.73 193 SER A C 1
ATOM 1451 O O . SER A 1 193 ? 41.031 -28.531 -35.375 1 19.73 193 SER A O 1
ATOM 1453 N N . SER A 1 194 ? 39.312 -29.641 -34.844 1 19.55 194 SER A N 1
ATOM 1454 C CA . SER A 1 194 ? 39 -29.547 -36.25 1 19.55 194 SER A CA 1
ATOM 1455 C C . SER A 1 194 ? 39.344 -28.156 -36.812 1 19.55 194 SER A C 1
ATOM 1457 O O . SER A 1 194 ? 39.219 -27.156 -36.094 1 19.55 194 SER A O 1
ATOM 1459 N N . SER A 1 195 ? 40.156 -28 -37.906 1 20.02 195 SER A N 1
ATOM 1460 C CA . SER A 1 195 ? 40.875 -26.984 -38.656 1 20.02 195 SER A CA 1
ATOM 1461 C C . SER A 1 195 ? 39.906 -26.062 -39.406 1 20.02 195 SER A C 1
ATOM 1463 O O . SER A 1 195 ? 40.312 -25.312 -40.281 1 20.02 195 SER A O 1
ATOM 1465 N N . GLY A 1 196 ? 38.844 -25.469 -38.844 1 19.27 196 GLY A N 1
ATOM 1466 C CA . GLY A 1 196 ? 37.844 -24.812 -39.688 1 19.27 196 GLY A CA 1
ATOM 1467 C C . GLY A 1 196 ? 38.406 -23.672 -40.5 1 19.27 196 GLY A C 1
ATOM 1468 O O . GLY A 1 196 ? 39.188 -22.875 -40.031 1 19.27 196 GLY A O 1
ATOM 1469 N N . ASP A 1 197 ? 38.5 -23.828 -41.875 1 21.36 197 ASP A N 1
ATOM 1470 C CA . ASP A 1 197 ? 38.969 -22.969 -42.969 1 21.36 197 ASP A CA 1
ATOM 1471 C C . ASP A 1 197 ? 38.219 -21.656 -43 1 21.36 197 ASP A C 1
ATOM 1473 O O . ASP A 1 197 ? 37 -21.641 -42.812 1 21.36 197 ASP A O 1
ATOM 1477 N N . ALA A 1 198 ? 38.875 -20.5 -42.812 1 21.89 198 ALA A N 1
ATOM 1478 C CA . ALA A 1 198 ? 38.5 -19.078 -42.719 1 21.89 198 ALA A CA 1
ATOM 1479 C C . ALA A 1 198 ? 38 -18.562 -44.062 1 21.89 198 ALA A C 1
ATOM 1481 O O . ALA A 1 198 ? 38.781 -18.312 -44.969 1 21.89 198 ALA A O 1
ATOM 1482 N N . ALA A 1 199 ? 36.812 -19 -44.562 1 22.8 199 ALA A N 1
ATOM 1483 C CA . ALA A 1 199 ? 36.312 -18.484 -45.812 1 22.8 199 ALA A CA 1
ATOM 1484 C C . ALA A 1 199 ? 36.156 -16.953 -45.781 1 22.8 199 ALA A C 1
ATOM 1486 O O . ALA A 1 199 ? 35.75 -16.406 -44.75 1 22.8 199 ALA A O 1
ATOM 1487 N N . SER A 1 200 ? 36.812 -16.266 -46.562 1 21.86 200 SER A N 1
ATOM 1488 C CA . SER A 1 200 ? 36.969 -14.852 -46.812 1 21.86 200 SER A CA 1
ATOM 1489 C C . SER A 1 200 ? 35.625 -14.188 -47.125 1 21.86 200 SER A C 1
ATOM 1491 O O . SER A 1 200 ? 34.844 -14.68 -47.938 1 21.86 200 SER A O 1
ATOM 1493 N N . ALA A 1 201 ? 35.062 -13.422 -46.156 1 26.47 201 ALA A N 1
ATOM 1494 C CA . ALA A 1 201 ? 33.812 -12.672 -46.188 1 26.47 201 ALA A CA 1
ATOM 1495 C C . ALA A 1 201 ? 33.781 -11.688 -47.375 1 26.47 201 ALA A C 1
ATOM 1497 O O . ALA A 1 201 ? 34.5 -10.68 -47.344 1 26.47 201 ALA A O 1
ATOM 1498 N N . SER A 1 202 ? 33.594 -12.211 -48.562 1 25.14 202 SER A N 1
ATOM 1499 C CA . SER A 1 202 ? 33.438 -11.305 -49.719 1 25.14 202 SER A CA 1
ATOM 1500 C C . SER A 1 202 ? 32.281 -10.312 -49.469 1 25.14 202 SER A C 1
ATOM 1502 O O . SER A 1 202 ? 31.219 -10.703 -48.969 1 25.14 202 SER A O 1
ATOM 1504 N N . GLN A 1 203 ? 32.562 -9.008 -49.219 1 29.55 203 GLN A N 1
ATOM 1505 C CA . GLN A 1 203 ? 31.719 -7.828 -49.062 1 29.55 203 GLN A CA 1
ATOM 1506 C C . GLN A 1 203 ? 30.688 -7.719 -50.188 1 29.55 203 GLN A C 1
ATOM 1508 O O . GLN A 1 203 ? 31.047 -7.461 -51.344 1 29.55 203 GLN A O 1
ATOM 1513 N N . GLN A 1 204 ? 29.688 -8.555 -50.25 1 31.17 204 GLN A N 1
ATOM 1514 C CA . GLN A 1 204 ? 28.719 -8.344 -51.312 1 31.17 204 GLN A CA 1
ATOM 1515 C C . GLN A 1 204 ? 28.094 -6.949 -51.219 1 31.17 204 GLN A C 1
ATOM 1517 O O . GLN A 1 204 ? 27.797 -6.477 -50.125 1 31.17 204 GLN A O 1
ATOM 1522 N N . PRO A 1 205 ? 28.172 -6.02 -52.219 1 35.06 205 PRO A N 1
ATOM 1523 C CA . PRO A 1 205 ? 27.656 -4.648 -52.312 1 35.06 205 PRO A CA 1
ATOM 1524 C C . PRO A 1 205 ? 26.188 -4.539 -51.938 1 35.06 205 PRO A C 1
ATOM 1526 O O . PRO A 1 205 ? 25.391 -5.43 -52.25 1 35.06 205 PRO A O 1
ATOM 1529 N N . VAL A 1 206 ? 25.875 -3.85 -50.844 1 36.22 206 VAL A N 1
ATOM 1530 C CA . VAL A 1 206 ? 24.516 -3.531 -50.406 1 36.22 206 VAL A CA 1
ATOM 1531 C C . VAL A 1 206 ? 23.766 -2.857 -51.562 1 36.22 206 VAL A C 1
ATOM 1533 O O . VAL A 1 206 ? 24.281 -1.916 -52.188 1 36.22 206 VAL A O 1
ATOM 1536 N N . ASP A 1 207 ? 23.062 -3.582 -52.312 1 38.09 207 ASP A N 1
ATOM 1537 C CA . ASP A 1 207 ? 22.234 -2.988 -53.344 1 38.09 207 ASP A CA 1
ATOM 1538 C C . ASP A 1 207 ? 21.422 -1.814 -52.781 1 38.09 207 ASP A C 1
ATOM 1540 O O . ASP A 1 207 ? 20.75 -1.943 -51.781 1 38.09 207 ASP A O 1
ATOM 1544 N N . PRO A 1 208 ? 21.672 -0.523 -53.062 1 41.53 208 PRO A N 1
ATOM 1545 C CA . PRO A 1 208 ? 21.047 0.719 -52.625 1 41.53 208 PRO A CA 1
ATOM 1546 C C . PRO A 1 208 ? 19.516 0.631 -52.594 1 41.53 208 PRO A C 1
ATOM 1548 O O . PRO A 1 208 ? 18.859 1.503 -52 1 41.53 208 PRO A O 1
ATOM 1551 N N . ALA A 1 209 ? 18.938 -0.051 -53.531 1 41.72 209 ALA A N 1
ATOM 1552 C CA . ALA A 1 209 ? 17.5 0.083 -53.75 1 41.72 209 ALA A CA 1
ATOM 1553 C C . ALA A 1 209 ? 16.703 -0.727 -52.75 1 41.72 209 ALA A C 1
ATOM 1555 O O . ALA A 1 209 ? 15.555 -1.093 -52.969 1 41.72 209 ALA A O 1
ATOM 1556 N N . ALA A 1 210 ? 17.203 -1.298 -51.719 1 42.72 210 ALA A N 1
ATOM 1557 C CA . ALA A 1 210 ? 16.359 -2.146 -50.875 1 42.72 210 ALA A CA 1
ATOM 1558 C C . ALA A 1 210 ? 15.273 -1.326 -50.156 1 42.72 210 ALA A C 1
ATOM 1560 O O . ALA A 1 210 ? 15.555 -0.249 -49.625 1 42.72 210 ALA A O 1
ATOM 1561 N N . PRO A 1 211 ? 13.93 -1.631 -50.438 1 51.22 211 PRO A N 1
ATOM 1562 C CA . PRO A 1 211 ? 12.852 -0.881 -49.781 1 51.22 211 PRO A CA 1
ATOM 1563 C C . PRO A 1 211 ? 13.055 -0.748 -48.281 1 51.22 211 PRO A C 1
ATOM 1565 O O . PRO A 1 211 ? 13.703 -1.592 -47.656 1 51.22 211 PRO A O 1
ATOM 1568 N N . PRO A 1 212 ? 12.906 0.408 -47.75 1 57.12 212 PRO A N 1
ATOM 1569 C CA . PRO A 1 212 ? 13.062 0.618 -46.312 1 57.12 212 PRO A CA 1
ATOM 1570 C C . PRO A 1 212 ? 12.352 -0.445 -45.5 1 57.12 212 PRO A C 1
ATOM 1572 O O . PRO A 1 212 ? 11.328 -0.979 -45.906 1 57.12 212 PRO A O 1
ATOM 1575 N N . PRO A 1 213 ? 13.047 -1.151 -44.594 1 65.94 213 PRO A N 1
ATOM 1576 C CA . PRO A 1 213 ? 12.461 -2.209 -43.781 1 65.94 213 PRO A CA 1
ATOM 1577 C C . PRO A 1 213 ? 11.109 -1.812 -43.188 1 65.94 213 PRO A C 1
ATOM 1579 O O . PRO A 1 213 ? 10.938 -0.677 -42.719 1 65.94 213 PRO A O 1
ATOM 1582 N N . ARG A 1 214 ? 10.031 -2.537 -43.438 1 79.12 214 ARG A N 1
ATOM 1583 C CA . ARG A 1 214 ? 8.672 -2.375 -42.906 1 79.12 214 ARG A CA 1
ATOM 1584 C C . ARG A 1 214 ? 8.672 -2.283 -41.406 1 79.12 214 ARG A C 1
ATOM 1586 O O . ARG A 1 214 ? 9.375 -3.041 -40.719 1 79.12 214 ARG A O 1
ATOM 1593 N N . PRO A 1 215 ? 8.055 -1.256 -40.844 1 90.31 215 PRO A N 1
ATOM 1594 C CA . PRO A 1 215 ? 7.965 -1.157 -39.375 1 90.31 215 PRO A CA 1
ATOM 1595 C C . PRO A 1 215 ? 7.359 -2.404 -38.75 1 90.31 215 PRO A C 1
ATOM 1597 O O . PRO A 1 215 ? 6.453 -3.016 -39.312 1 90.31 215 PRO A O 1
ATOM 1600 N N . GLU A 1 216 ? 7.996 -2.891 -37.688 1 94.44 216 GLU A N 1
ATOM 1601 C CA . GLU A 1 216 ? 7.516 -4.062 -36.938 1 94.44 216 GLU A CA 1
ATOM 1602 C C . GLU A 1 216 ? 6.836 -3.664 -35.656 1 94.44 216 GLU A C 1
ATOM 1604 O O . GLU A 1 216 ? 7.133 -2.609 -35.094 1 94.44 216 GLU A O 1
ATOM 1609 N N . PRO A 1 217 ? 5.902 -4.562 -35.188 1 96.56 217 PRO A N 1
ATOM 1610 C CA . PRO A 1 217 ? 5.176 -4.27 -33.969 1 96.56 217 PRO A CA 1
ATOM 1611 C C . PRO A 1 217 ? 6.102 -4.133 -32.75 1 96.56 217 PRO A C 1
ATOM 1613 O O . PRO A 1 217 ? 7.176 -4.738 -32.719 1 96.56 217 PRO A O 1
ATOM 1616 N N . ARG A 1 218 ? 5.617 -3.336 -31.797 1 96.44 218 ARG A N 1
ATOM 1617 C CA . ARG A 1 218 ? 6.344 -3.08 -30.547 1 96.44 218 ARG A CA 1
ATOM 1618 C C . ARG A 1 218 ? 5.539 -3.549 -29.344 1 96.44 218 ARG A C 1
ATOM 1620 O O . ARG A 1 218 ? 4.328 -3.756 -29.438 1 96.44 218 ARG A O 1
ATOM 1627 N N . VAL A 1 219 ? 6.273 -3.77 -28.266 1 96.75 219 VAL A N 1
ATOM 1628 C CA . VAL A 1 219 ? 5.672 -4.195 -27.016 1 96.75 219 VAL A CA 1
ATOM 1629 C C . VAL A 1 219 ? 5.91 -3.135 -25.938 1 96.75 219 VAL A C 1
ATOM 1631 O O . VAL A 1 219 ? 7.059 -2.816 -25.625 1 96.75 219 VAL A O 1
ATOM 1634 N N . LEU A 1 220 ? 4.918 -2.533 -25.422 1 91.69 220 LEU A N 1
ATOM 1635 C CA . LEU A 1 220 ? 5 -1.535 -24.359 1 91.69 220 LEU A CA 1
ATOM 1636 C C . LEU A 1 220 ? 3.666 -1.395 -23.641 1 91.69 220 LEU A C 1
ATOM 1638 O O . LEU A 1 220 ? 2.645 -1.9 -24.109 1 91.69 220 LEU A O 1
ATOM 1642 N N . HIS A 1 221 ? 3.75 -0.813 -22.469 1 89.56 221 HIS A N 1
ATOM 1643 C CA . HIS A 1 221 ? 2.52 -0.475 -21.766 1 89.56 221 HIS A CA 1
ATOM 1644 C C . HIS A 1 221 ? 1.903 0.809 -22.312 1 89.56 221 HIS A C 1
ATOM 1646 O O . HIS A 1 221 ? 2.488 1.887 -22.188 1 89.56 221 HIS A O 1
ATOM 1652 N N . GLY A 1 222 ? 0.839 0.666 -22.891 1 81.81 222 GLY A N 1
ATOM 1653 C CA . GLY A 1 222 ? 0.211 1.781 -23.578 1 81.81 222 GLY A CA 1
ATOM 1654 C C . GLY A 1 222 ? -0.1 2.949 -22.656 1 81.81 222 GLY A C 1
ATOM 1655 O O . GLY A 1 222 ? -0.468 2.756 -21.5 1 81.81 222 GLY A O 1
ATOM 1656 N N . HIS A 1 223 ? 0.037 4.094 -23.203 1 73.38 223 HIS A N 1
ATOM 1657 C CA . HIS A 1 223 ? -0.343 5.348 -22.547 1 73.38 223 HIS A CA 1
ATOM 1658 C C . HIS A 1 223 ? 0.473 5.586 -21.281 1 73.38 223 HIS A C 1
ATOM 1660 O O . HIS A 1 223 ? -0.027 6.168 -20.328 1 73.38 223 HIS A O 1
ATOM 1666 N N . THR A 1 224 ? 1.508 4.914 -21.219 1 79.12 224 THR A N 1
ATOM 1667 C CA . THR A 1 224 ? 2.426 5.105 -20.109 1 79.12 224 THR A CA 1
ATOM 1668 C C . THR A 1 224 ? 3.795 5.559 -20.609 1 79.12 224 THR A C 1
ATOM 1670 O O . THR A 1 224 ? 3.975 5.82 -21.797 1 79.12 224 THR A O 1
ATOM 1673 N N . LEU A 1 225 ? 4.684 5.652 -19.656 1 76.19 225 LEU A N 1
ATOM 1674 C CA . LEU A 1 225 ? 6.027 6.129 -19.953 1 76.19 225 LEU A CA 1
ATOM 1675 C C . LEU A 1 225 ? 6.988 4.965 -20.172 1 76.19 225 LEU A C 1
ATOM 1677 O O . LEU A 1 225 ? 8.203 5.156 -20.219 1 76.19 225 LEU A O 1
ATOM 1681 N N . THR A 1 226 ? 6.504 3.879 -20.297 1 81 226 THR A N 1
ATOM 1682 C CA . THR A 1 226 ? 7.352 2.701 -20.438 1 81 226 THR A CA 1
ATOM 1683 C C . THR A 1 226 ? 8.039 2.689 -21.812 1 81 226 THR A C 1
ATOM 1685 O O . THR A 1 226 ? 7.445 3.094 -22.812 1 81 226 THR A O 1
ATOM 1688 N N . LYS A 1 227 ? 9.32 2.375 -21.766 1 84.62 227 LYS A N 1
ATOM 1689 C CA . LYS A 1 227 ? 10.039 2.156 -23.016 1 84.62 227 LYS A CA 1
ATOM 1690 C C . LYS A 1 227 ? 9.766 0.759 -23.562 1 84.62 227 LYS A C 1
ATOM 1692 O O . LYS A 1 227 ? 9.797 -0.224 -22.828 1 84.62 227 LYS A O 1
ATOM 1697 N N . GLY A 1 228 ? 9.562 0.781 -24.891 1 90.75 228 GLY A N 1
ATOM 1698 C CA . GLY A 1 228 ? 9.117 -0.47 -25.484 1 90.75 228 GLY A CA 1
ATOM 1699 C C . GLY A 1 228 ? 10.266 -1.343 -25.953 1 90.75 228 GLY A C 1
ATOM 1700 O O . GLY A 1 228 ? 11.422 -0.923 -25.938 1 90.75 228 GLY A O 1
ATOM 1701 N N . THR A 1 229 ? 10.016 -2.59 -26.234 1 95.25 229 THR A N 1
ATOM 1702 C CA . THR A 1 229 ? 10.836 -3.557 -26.953 1 95.25 229 THR A CA 1
ATOM 1703 C C . THR A 1 229 ? 10.125 -4.047 -28.219 1 95.25 229 THR A C 1
ATOM 1705 O O . THR A 1 229 ? 9.039 -3.559 -28.547 1 95.25 229 THR A O 1
ATOM 1708 N N . THR A 1 230 ? 10.797 -4.879 -28.953 1 96.5 230 THR A N 1
ATOM 1709 C CA . THR A 1 230 ? 10.18 -5.32 -30.203 1 96.5 230 THR A CA 1
ATOM 1710 C C . THR A 1 230 ? 9.391 -6.613 -29.984 1 96.5 230 THR A C 1
ATOM 1712 O O . THR A 1 230 ? 9.773 -7.449 -29.172 1 96.5 230 THR A O 1
ATOM 1715 N N . PHE A 1 231 ? 8.383 -6.77 -30.766 1 98.12 231 PHE A N 1
ATOM 1716 C CA . PHE A 1 231 ? 7.586 -7.992 -30.734 1 98.12 231 PHE A CA 1
ATOM 1717 C C . PHE A 1 231 ? 8.438 -9.195 -31.109 1 98.12 231 PHE A C 1
ATOM 1719 O O . PHE A 1 231 ? 8.297 -10.273 -30.516 1 98.12 231 PHE A O 1
ATOM 1726 N N . ARG A 1 232 ? 9.305 -9.062 -32 1 98.12 232 ARG A N 1
ATOM 1727 C CA . ARG A 1 232 ? 10.188 -10.133 -32.438 1 98.12 232 ARG A CA 1
ATOM 1728 C C . ARG A 1 232 ? 11.086 -10.609 -31.312 1 98.12 232 ARG A C 1
ATOM 1730 O O . ARG A 1 232 ? 11.211 -11.812 -31.078 1 98.12 232 ARG A O 1
ATOM 1737 N N . ASP A 1 233 ? 11.664 -9.641 -30.641 1 98.06 233 ASP A N 1
ATOM 1738 C CA . ASP A 1 233 ? 12.523 -10.008 -29.516 1 98.06 233 ASP A CA 1
ATOM 1739 C C . ASP A 1 233 ? 11.758 -10.805 -28.469 1 98.06 233 ASP A C 1
ATOM 1741 O O . ASP A 1 233 ? 12.281 -11.758 -27.891 1 98.06 233 ASP A O 1
ATOM 1745 N N . VAL A 1 234 ? 10.57 -10.422 -28.234 1 98.62 234 VAL A N 1
ATOM 1746 C CA . VAL A 1 234 ? 9.734 -11.078 -27.234 1 98.62 234 VAL A CA 1
ATOM 1747 C C . VAL A 1 234 ? 9.422 -12.508 -27.688 1 98.62 234 VAL A C 1
ATOM 1749 O O . VAL A 1 234 ? 9.547 -13.453 -26.906 1 98.62 234 VAL A O 1
ATOM 1752 N N . CYS A 1 235 ? 9.047 -12.711 -28.922 1 98.75 235 CYS A N 1
ATOM 1753 C CA . CYS A 1 235 ? 8.711 -14.031 -29.438 1 98.75 235 CYS A CA 1
ATOM 1754 C C . CYS A 1 235 ? 9.914 -14.961 -29.391 1 98.75 235 CYS A C 1
ATOM 1756 O O . CYS A 1 235 ? 9.781 -16.141 -29.031 1 98.75 235 CYS A O 1
ATOM 1758 N N . TYR A 1 236 ? 11.023 -14.445 -29.688 1 98.62 236 TYR A N 1
ATOM 1759 C CA . TYR A 1 236 ? 12.219 -15.289 -29.656 1 98.62 236 TYR A CA 1
ATOM 1760 C C . TYR A 1 236 ? 12.609 -15.625 -28.219 1 98.62 236 TYR A C 1
ATOM 1762 O O . TYR A 1 236 ? 13.102 -16.719 -27.938 1 98.62 236 TYR A O 1
ATOM 1770 N N . ALA A 1 237 ? 12.422 -14.641 -27.312 1 98.69 237 ALA A N 1
ATOM 1771 C CA . ALA A 1 237 ? 12.664 -14.93 -25.906 1 98.69 237 ALA A CA 1
ATOM 1772 C C . ALA A 1 237 ? 11.742 -16.047 -25.406 1 98.69 237 ALA A C 1
ATOM 1774 O O . ALA A 1 237 ? 12.172 -16.922 -24.656 1 98.69 237 ALA A O 1
ATOM 1775 N N . ILE A 1 238 ? 10.516 -16.031 -25.828 1 98.81 238 ILE A N 1
ATOM 1776 C CA . ILE A 1 238 ? 9.562 -17.047 -25.438 1 98.81 238 ILE A CA 1
ATOM 1777 C C . ILE A 1 238 ? 9.969 -18.391 -26.047 1 98.81 238 ILE A C 1
ATOM 1779 O O . ILE A 1 238 ? 10.023 -19.406 -25.344 1 98.81 238 ILE A O 1
ATOM 1783 N N . ARG A 1 239 ? 10.312 -18.406 -27.266 1 98.56 239 ARG A N 1
ATOM 1784 C CA . ARG A 1 239 ? 10.75 -19.609 -27.953 1 98.56 239 ARG A CA 1
ATOM 1785 C C . ARG A 1 239 ? 11.914 -20.266 -27.219 1 98.56 239 ARG A C 1
ATOM 1787 O O . ARG A 1 239 ? 11.906 -21.469 -26.969 1 98.56 239 ARG A O 1
ATOM 1794 N N . ASP A 1 240 ? 12.844 -19.469 -26.844 1 98.44 240 ASP A N 1
ATOM 1795 C CA . ASP A 1 240 ? 14.117 -19.969 -26.328 1 98.44 240 ASP A CA 1
ATOM 1796 C C . ASP A 1 240 ? 13.969 -20.469 -24.891 1 98.44 240 ASP A C 1
ATOM 1798 O O . ASP A 1 240 ? 14.82 -21.219 -24.406 1 98.44 240 ASP A O 1
ATOM 1802 N N . ASN A 1 241 ? 12.852 -20.125 -24.219 1 98.56 241 ASN A N 1
ATOM 1803 C CA . ASN A 1 241 ? 12.805 -20.422 -22.781 1 98.56 241 ASN A CA 1
ATOM 1804 C C . ASN A 1 241 ? 11.547 -21.203 -22.422 1 98.56 241 ASN A C 1
ATOM 1806 O O . ASN A 1 241 ? 11.453 -21.734 -21.312 1 98.56 241 ASN A O 1
ATOM 1810 N N . ALA A 1 242 ? 10.609 -21.328 -23.266 1 98.44 242 ALA A N 1
ATOM 1811 C CA . ALA A 1 242 ? 9.297 -21.891 -22.969 1 98.44 242 ALA A CA 1
ATOM 1812 C C . ALA A 1 242 ? 9.43 -23.344 -22.484 1 98.44 242 ALA A C 1
ATOM 1814 O O . ALA A 1 242 ? 8.664 -23.781 -21.625 1 98.44 242 ALA A O 1
ATOM 1815 N N . PHE A 1 243 ? 10.406 -24.094 -23.016 1 98.44 243 PHE A N 1
ATOM 1816 C CA . PHE A 1 243 ? 10.43 -25.531 -22.75 1 98.44 243 PHE A CA 1
ATOM 1817 C C . PHE A 1 243 ? 11.797 -25.969 -22.234 1 98.44 243 PHE A C 1
ATOM 1819 O O . PHE A 1 243 ? 12.234 -27.094 -22.5 1 98.44 243 PHE A O 1
ATOM 1826 N N . VAL A 1 244 ? 12.445 -25.016 -21.562 1 97.5 244 VAL A N 1
ATOM 1827 C CA . VAL A 1 244 ? 13.742 -25.312 -20.969 1 97.5 244 VAL A CA 1
ATOM 1828 C C . VAL A 1 244 ? 13.555 -26.078 -19.672 1 97.5 244 VAL A C 1
ATOM 1830 O O . VAL A 1 244 ? 14.211 -27.094 -19.438 1 97.5 244 VAL A O 1
ATOM 1833 N N . THR A 1 245 ? 12.656 -25.656 -18.828 1 95.31 245 THR A N 1
ATOM 1834 C CA . THR A 1 245 ? 12.516 -26.266 -17.516 1 95.31 245 THR A CA 1
ATOM 1835 C C . THR A 1 245 ? 11.5 -27.406 -17.547 1 95.31 245 THR A C 1
ATOM 1837 O O . THR A 1 245 ? 11.57 -28.328 -16.719 1 95.31 245 THR A O 1
ATOM 1840 N N . ASN A 1 246 ? 10.547 -27.359 -18.438 1 94.12 246 ASN A N 1
ATOM 1841 C CA . ASN A 1 246 ? 9.57 -28.422 -18.625 1 94.12 246 ASN A CA 1
ATOM 1842 C C . ASN A 1 246 ? 8.898 -28.344 -19.984 1 94.12 246 ASN A C 1
ATOM 1844 O O . ASN A 1 246 ? 9.141 -27.406 -20.75 1 94.12 246 ASN A O 1
ATOM 1848 N N . ASP A 1 247 ? 8 -29.359 -20.219 1 97.25 247 ASP A N 1
ATOM 1849 C CA . ASP A 1 247 ? 7.504 -29.438 -21.594 1 97.25 247 ASP A CA 1
ATOM 1850 C C . ASP A 1 247 ? 6.004 -29.141 -21.641 1 97.25 247 ASP A C 1
ATOM 1852 O O . ASP A 1 247 ? 5.348 -29.438 -22.641 1 97.25 247 ASP A O 1
ATOM 1856 N N . MET A 1 248 ? 5.441 -28.641 -20.578 1 97.81 248 MET A N 1
ATOM 1857 C CA . MET A 1 248 ? 4.008 -28.375 -20.578 1 97.81 248 MET A CA 1
ATOM 1858 C C . MET A 1 248 ? 3.676 -27.172 -21.453 1 97.81 248 MET A C 1
ATOM 1860 O O . MET A 1 248 ? 4.512 -26.281 -21.641 1 97.81 248 MET A O 1
ATOM 1864 N N . PRO A 1 249 ? 2.512 -27.109 -22.016 1 98.56 249 PRO A N 1
ATOM 1865 C CA . PRO A 1 249 ? 2.184 -26.047 -22.969 1 98.56 249 PRO A CA 1
ATOM 1866 C C . PRO A 1 249 ? 2.225 -24.656 -22.328 1 98.56 249 PRO A C 1
ATOM 1868 O O . PRO A 1 249 ? 2.02 -24.531 -21.125 1 98.56 249 PRO A O 1
ATOM 1871 N N . VAL A 1 250 ? 2.521 -23.656 -23.172 1 98.81 250 VAL A N 1
ATOM 1872 C CA . VAL A 1 250 ? 2.561 -22.25 -22.766 1 98.81 250 VAL A CA 1
ATOM 1873 C C . VAL A 1 250 ? 1.479 -21.469 -23.5 1 98.81 250 VAL A C 1
ATOM 1875 O O . VAL A 1 250 ? 1.278 -21.656 -24.703 1 98.81 250 VAL A O 1
ATOM 1878 N N . ILE A 1 251 ? 0.726 -20.703 -22.781 1 98.81 251 ILE A N 1
ATOM 1879 C CA . ILE A 1 251 ? -0.271 -19.812 -23.375 1 98.81 251 ILE A CA 1
ATOM 1880 C C . ILE A 1 251 ? 0.311 -18.406 -23.531 1 98.81 251 ILE A C 1
ATOM 1882 O O . ILE A 1 251 ? 0.831 -17.844 -22.562 1 98.81 251 ILE A O 1
ATOM 1886 N N . VAL A 1 252 ? 0.281 -17.875 -24.703 1 98.75 252 VAL A N 1
ATOM 1887 C CA . VAL A 1 252 ? 0.672 -16.5 -24.969 1 98.75 252 VAL A CA 1
ATOM 1888 C C . VAL A 1 252 ? -0.573 -15.641 -25.188 1 98.75 252 VAL A C 1
ATOM 1890 O O . VAL A 1 252 ? -1.227 -15.734 -26.234 1 98.75 252 VAL A O 1
ATOM 1893 N N . SER A 1 253 ? -0.836 -14.82 -24.203 1 98.06 253 SER A N 1
ATOM 1894 C CA . SER A 1 253 ? -1.991 -13.93 -24.266 1 98.06 253 SER A CA 1
ATOM 1895 C C . SER A 1 253 ? -1.636 -12.609 -24.938 1 98.06 253 SER A C 1
ATOM 1897 O O . SER A 1 253 ? -0.807 -11.852 -24.422 1 98.06 253 SER A O 1
ATOM 1899 N N . LEU A 1 254 ? -2.346 -12.273 -26.016 1 97.38 254 LEU A N 1
ATOM 1900 C CA . LEU A 1 254 ? -2.037 -11.078 -26.797 1 97.38 254 LEU A CA 1
ATOM 1901 C C . LEU A 1 254 ? -3.088 -10 -26.562 1 97.38 254 LEU A C 1
ATOM 1903 O O . LEU A 1 254 ? -4.289 -10.258 -26.656 1 97.38 254 LEU A O 1
ATOM 1907 N N . GLU A 1 255 ? -2.688 -8.883 -26.094 1 94.31 255 GLU A N 1
ATOM 1908 C CA . GLU A 1 255 ? -3.469 -7.652 -26.188 1 94.31 255 GLU A CA 1
ATOM 1909 C C . GLU A 1 255 ? -3.039 -6.82 -27.391 1 94.31 255 GLU A C 1
ATOM 1911 O O . GLU A 1 255 ? -1.94 -6.258 -27.406 1 94.31 255 GLU A O 1
ATOM 1916 N N . VAL A 1 256 ? -3.969 -6.629 -28.344 1 94.5 256 VAL A N 1
ATOM 1917 C CA . VAL A 1 256 ? -3.553 -6.145 -29.656 1 94.5 256 VAL A CA 1
ATOM 1918 C C . VAL A 1 256 ? -4.059 -4.719 -29.859 1 94.5 256 VAL A C 1
ATOM 1920 O O . VAL A 1 256 ? -5.27 -4.48 -29.891 1 94.5 256 VAL A O 1
ATOM 1923 N N . HIS A 1 257 ? -3.129 -3.812 -30.016 1 91.69 257 HIS A N 1
ATOM 1924 C CA . HIS A 1 257 ? -3.438 -2.426 -30.359 1 91.69 257 HIS A CA 1
ATOM 1925 C C . HIS A 1 257 ? -2.824 -2.035 -31.688 1 91.69 257 HIS A C 1
ATOM 1927 O O . HIS A 1 257 ? -2.967 -0.895 -32.125 1 91.69 257 HIS A O 1
ATOM 1933 N N . ALA A 1 258 ? -2.221 -2.98 -32.312 1 94.5 258 ALA A N 1
ATOM 1934 C CA . ALA A 1 258 ? -1.561 -2.744 -33.594 1 94.5 258 ALA A CA 1
ATOM 1935 C C . ALA A 1 258 ? -2.576 -2.697 -34.75 1 94.5 258 ALA A C 1
ATOM 1937 O O . ALA A 1 258 ? -3.65 -3.293 -34.656 1 94.5 258 ALA A O 1
ATOM 1938 N N . CYS A 1 259 ? -2.217 -2.014 -35.812 1 93.69 259 CYS A N 1
ATOM 1939 C CA . CYS A 1 259 ? -3.064 -1.967 -37 1 93.69 259 CYS A CA 1
ATOM 1940 C C . CYS A 1 259 ? -3.045 -3.299 -37.75 1 93.69 259 CYS A C 1
ATOM 1942 O O . CYS A 1 259 ? -2.229 -4.172 -37.438 1 93.69 259 CYS A O 1
ATOM 1944 N N . LEU A 1 260 ? -3.9 -3.508 -38.781 1 94.38 260 LEU A N 1
ATOM 1945 C CA . LEU A 1 260 ? -4.074 -4.785 -39.469 1 94.38 260 LEU A CA 1
ATOM 1946 C C . LEU A 1 260 ? -2.783 -5.211 -40.156 1 94.38 260 LEU A C 1
ATOM 1948 O O . LEU A 1 260 ? -2.432 -6.391 -40.156 1 94.38 260 LEU A O 1
ATOM 1952 N N . GLU A 1 261 ? -2.133 -4.207 -40.75 1 94.38 261 GLU A N 1
ATOM 1953 C CA . GLU A 1 261 ? -0.881 -4.508 -41.438 1 94.38 261 GLU A CA 1
ATOM 1954 C C . GLU A 1 261 ? 0.157 -5.074 -40.469 1 94.38 261 GLU A C 1
ATOM 1956 O O . GLU A 1 261 ? 0.846 -6.047 -40.812 1 94.38 261 GLU A O 1
ATOM 1961 N N . GLN A 1 262 ? 0.247 -4.504 -39.375 1 96.38 262 GLN A N 1
ATOM 1962 C CA . GLN A 1 262 ? 1.25 -4.953 -38.406 1 96.38 262 GLN A CA 1
ATOM 1963 C C . GLN A 1 262 ? 0.782 -6.203 -37.656 1 96.38 262 GLN A C 1
ATOM 1965 O O . GLN A 1 262 ? 1.598 -6.953 -37.125 1 96.38 262 GLN A O 1
ATOM 1970 N N . GLN A 1 263 ? -0.442 -6.461 -37.625 1 97.06 263 GLN A N 1
ATOM 1971 C CA . GLN A 1 263 ? -0.928 -7.746 -37.125 1 97.06 263 GLN A CA 1
ATOM 1972 C C . GLN A 1 263 ? -0.507 -8.883 -38.031 1 97.06 263 GLN A C 1
ATOM 1974 O O . GLN A 1 263 ? -0.195 -9.984 -37.594 1 97.06 263 GLN A O 1
ATOM 1979 N N . GLN A 1 264 ? -0.629 -8.586 -39.312 1 96.69 264 GLN A N 1
ATOM 1980 C CA . GLN A 1 264 ? -0.126 -9.578 -40.281 1 96.69 264 GLN A CA 1
ATOM 1981 C C . GLN A 1 264 ? 1.348 -9.883 -40.031 1 96.69 264 GLN A C 1
ATOM 1983 O O . GLN A 1 264 ? 1.765 -11.039 -40.062 1 96.69 264 GLN A O 1
ATOM 1988 N N . THR A 1 265 ? 2.057 -8.781 -39.781 1 97.31 265 THR A N 1
ATOM 1989 C CA . THR A 1 265 ? 3.467 -8.953 -39.469 1 97.31 265 THR A CA 1
ATOM 1990 C C . THR A 1 265 ? 3.629 -9.781 -38.188 1 97.31 265 THR A C 1
ATOM 1992 O O . THR A 1 265 ? 4.559 -10.586 -38.094 1 97.31 265 THR A O 1
ATOM 1995 N N . MET A 1 266 ? 2.783 -9.578 -37.188 1 98.31 266 MET A N 1
ATOM 1996 C CA . MET A 1 266 ? 2.797 -10.375 -35.969 1 98.31 266 MET A CA 1
ATOM 1997 C C . MET A 1 266 ? 2.682 -11.859 -36.281 1 98.31 266 MET A C 1
ATOM 1999 O O . MET A 1 266 ? 3.438 -12.672 -35.75 1 98.31 266 MET A O 1
ATOM 2003 N N . VAL A 1 267 ? 1.764 -12.242 -37.156 1 97.62 267 VAL A N 1
ATOM 2004 C CA . VAL A 1 267 ? 1.532 -13.633 -37.531 1 97.62 267 VAL A CA 1
ATOM 2005 C C . VAL A 1 267 ? 2.789 -14.211 -38.156 1 97.62 267 VAL A C 1
ATOM 2007 O O . VAL A 1 267 ? 3.207 -15.328 -37.844 1 97.62 267 VAL A O 1
ATOM 2010 N N . GLU A 1 268 ? 3.365 -13.453 -39.031 1 97.88 268 GLU A N 1
ATOM 2011 C CA . GLU A 1 268 ? 4.586 -13.891 -39.688 1 97.88 268 GLU A CA 1
ATOM 2012 C C . GLU A 1 268 ? 5.703 -14.148 -38.688 1 97.88 268 GLU A C 1
ATOM 2014 O O . GLU A 1 268 ? 6.398 -15.164 -38.781 1 97.88 268 GLU A O 1
ATOM 2019 N N . ILE A 1 269 ? 5.852 -13.203 -37.781 1 98.25 269 ILE A N 1
ATOM 2020 C CA . ILE A 1 269 ? 6.898 -13.312 -36.781 1 98.25 269 ILE A CA 1
ATOM 2021 C C . ILE A 1 269 ? 6.656 -14.547 -35.938 1 98.25 269 ILE A C 1
ATOM 2023 O O . ILE A 1 269 ? 7.578 -15.32 -35.656 1 98.25 269 ILE A O 1
ATOM 2027 N N . MET A 1 270 ? 5.469 -14.789 -35.5 1 98.44 270 MET A N 1
ATOM 2028 C CA . MET A 1 270 ? 5.148 -15.922 -34.625 1 98.44 270 MET A CA 1
ATOM 2029 C C . MET A 1 270 ? 5.344 -17.234 -35.375 1 98.44 270 MET A C 1
ATOM 2031 O O . MET A 1 270 ? 5.871 -18.203 -34.812 1 98.44 270 MET A O 1
ATOM 2035 N N . GLU A 1 271 ? 4.922 -17.297 -36.625 1 97.56 271 GLU A N 1
ATOM 2036 C CA . GLU A 1 271 ? 5.098 -18.516 -37.406 1 97.56 271 GLU A CA 1
ATOM 2037 C C . GLU A 1 271 ? 6.574 -18.828 -37.594 1 97.56 271 GLU A C 1
ATOM 2039 O O . GLU A 1 271 ? 6.957 -20 -37.656 1 97.56 271 GLU A O 1
ATOM 2044 N N . GLU A 1 272 ? 7.305 -17.781 -37.688 1 97.69 272 GLU A N 1
ATOM 2045 C CA . GLU A 1 272 ? 8.75 -17.969 -37.812 1 97.69 272 GLU A CA 1
ATOM 2046 C C . GLU A 1 272 ? 9.367 -18.391 -36.469 1 97.69 272 GLU A C 1
ATOM 2048 O O . GLU A 1 272 ? 10.031 -19.422 -36.406 1 97.69 272 GLU A O 1
ATOM 2053 N N . ALA A 1 273 ? 9.141 -17.641 -35.469 1 98.31 273 ALA A N 1
ATOM 2054 C CA . ALA A 1 273 ? 9.758 -17.859 -34.156 1 98.31 273 ALA A CA 1
ATOM 2055 C C . ALA A 1 273 ? 9.258 -19.156 -33.531 1 98.31 273 ALA A C 1
ATOM 2057 O O . ALA A 1 273 ? 10.039 -19.875 -32.906 1 98.31 273 ALA A O 1
ATOM 2058 N N . PHE A 1 274 ? 7.988 -19.438 -33.719 1 98.5 274 PHE A N 1
ATOM 2059 C CA . PHE A 1 274 ? 7.383 -20.578 -33.031 1 98.5 274 PHE A CA 1
ATOM 2060 C C . PHE A 1 274 ? 7.184 -21.734 -34 1 98.5 274 PHE A C 1
ATOM 2062 O O . PHE A 1 274 ? 6.266 -22.547 -33.844 1 98.5 274 PHE A O 1
ATOM 2069 N N . LYS A 1 275 ? 7.961 -21.797 -34.938 1 97.25 275 LYS A N 1
ATOM 2070 C CA . LYS A 1 275 ? 7.883 -22.906 -35.906 1 97.25 275 LYS A CA 1
ATOM 2071 C C . LYS A 1 275 ? 7.934 -24.25 -35.188 1 97.25 275 LYS A C 1
ATOM 2073 O O . LYS A 1 275 ? 8.844 -24.5 -34.406 1 97.25 275 LYS A O 1
ATOM 2078 N N . GLY A 1 276 ? 6.934 -25.062 -35.438 1 96.25 276 GLY A N 1
ATOM 2079 C CA . GLY A 1 276 ? 6.867 -26.391 -34.812 1 96.25 276 GLY A CA 1
ATOM 2080 C C . GLY A 1 276 ? 6.211 -26.375 -33.469 1 96.25 276 GLY A C 1
ATOM 2081 O O . GLY A 1 276 ? 5.902 -27.438 -32.906 1 96.25 276 GLY A O 1
ATOM 2082 N N . MET A 1 277 ? 5.953 -25.219 -32.906 1 98.06 277 MET A N 1
ATOM 2083 C CA . MET A 1 277 ? 5.414 -25.109 -31.562 1 98.06 277 MET A CA 1
ATOM 2084 C C . MET A 1 277 ? 3.969 -24.625 -31.594 1 98.06 277 MET A C 1
ATOM 2086 O O . MET A 1 277 ? 3.244 -24.75 -30.609 1 98.06 277 MET A O 1
ATOM 2090 N N . LEU A 1 278 ? 3.555 -24.062 -32.656 1 97.56 278 LEU A N 1
ATOM 2091 C CA . LEU A 1 278 ? 2.172 -23.609 -32.781 1 97.56 278 LEU A CA 1
ATOM 2092 C C . LEU A 1 278 ? 1.247 -24.781 -33.094 1 97.56 278 LEU A C 1
ATOM 2094 O O . LEU A 1 278 ? 1.677 -25.781 -33.688 1 97.56 278 LEU A O 1
ATOM 2098 N N . ILE A 1 279 ? 0.082 -24.719 -32.75 1 94.62 279 ILE A N 1
ATOM 2099 C CA . ILE A 1 279 ? -0.923 -25.688 -33.125 1 94.62 279 ILE A CA 1
ATOM 2100 C C . ILE A 1 279 ? -1.297 -25.484 -34.594 1 94.62 279 ILE A C 1
ATOM 2102 O O . ILE A 1 279 ? -1.628 -24.375 -35 1 94.62 279 ILE A O 1
ATOM 2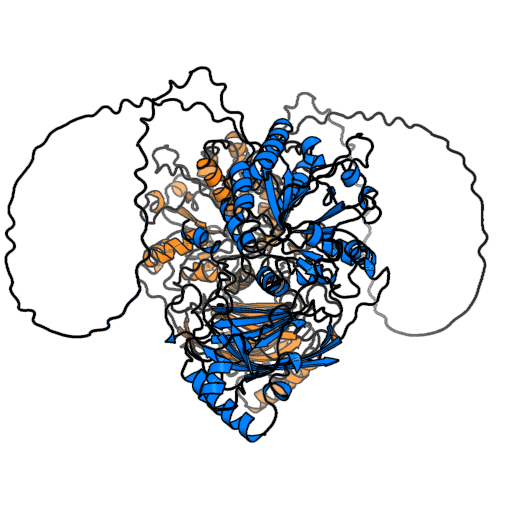106 N N . GLU A 1 280 ? -1.24 -26.5 -35.25 1 90.88 280 GLU A N 1
ATOM 2107 C CA . GLU A 1 280 ? -1.66 -26.438 -36.656 1 90.88 280 GLU A CA 1
ATOM 2108 C C . GLU A 1 280 ? -3.18 -26.359 -36.781 1 90.88 280 GLU A C 1
ATOM 2110 O O . GLU A 1 280 ? -3.887 -27.266 -36.312 1 90.88 280 GLU A O 1
ATOM 2115 N N . VAL A 1 281 ? -3.57 -25.391 -37.406 1 90.25 281 VAL A N 1
ATOM 2116 C CA . VAL A 1 281 ? -5.008 -25.188 -37.531 1 90.25 281 VAL A CA 1
ATOM 2117 C C . VAL A 1 281 ? -5.551 -26.016 -38.688 1 90.25 281 VAL A C 1
ATOM 2119 O O . VAL A 1 281 ? -5.355 -25.656 -39.875 1 90.25 281 VAL A O 1
ATOM 2122 N N . THR A 1 282 ? -6.234 -27.078 -38.375 1 89.31 282 THR A N 1
ATOM 2123 C CA . THR A 1 282 ? -6.922 -27.906 -39.375 1 89.31 282 THR A CA 1
ATOM 2124 C C . THR A 1 282 ? -8.438 -27.75 -39.25 1 89.31 282 THR A C 1
ATOM 2126 O O . THR A 1 282 ? -8.93 -27.281 -38.219 1 89.31 282 THR A O 1
ATOM 2129 N N . PRO A 1 283 ? -9.141 -28.109 -40.219 1 86.31 283 PRO A N 1
ATOM 2130 C CA . PRO A 1 283 ? -10.594 -28.047 -40.125 1 86.31 283 PRO A CA 1
ATOM 2131 C C . PRO A 1 283 ? -11.141 -28.859 -38.938 1 86.31 283 PRO A C 1
ATOM 2133 O O . PRO A 1 283 ? -12.125 -28.453 -38.312 1 86.31 283 PRO A O 1
ATOM 2136 N N . GLU A 1 284 ? -10.5 -29.906 -38.688 1 87.44 284 GLU A N 1
ATOM 2137 C CA . GLU A 1 284 ? -10.922 -30.734 -37.562 1 87.44 284 GLU A CA 1
ATOM 2138 C C . GLU A 1 284 ? -10.719 -30.016 -36.25 1 87.44 284 GLU A C 1
ATOM 2140 O O . GLU A 1 284 ? -11.586 -30.062 -35.375 1 87.44 284 GLU A O 1
ATOM 2145 N N . ILE A 1 285 ? -9.602 -29.375 -36.156 1 87 285 ILE A N 1
ATOM 2146 C CA . ILE A 1 285 ? -9.266 -28.656 -34.938 1 87 285 ILE A CA 1
ATOM 2147 C C . ILE A 1 285 ? -10.18 -27.438 -34.781 1 87 285 ILE A C 1
ATOM 2149 O O . ILE A 1 285 ? -10.625 -27.141 -33.656 1 87 285 ILE A O 1
ATOM 2153 N N . GLU A 1 286 ? -10.477 -26.875 -35.781 1 81.38 286 GLU A N 1
ATOM 2154 C CA . GLU A 1 286 ? -11.359 -25.703 -35.75 1 81.38 286 GLU A CA 1
ATOM 2155 C C . GLU A 1 286 ? -12.773 -26.094 -35.344 1 81.38 286 GLU A C 1
ATOM 2157 O O . GLU A 1 286 ? -13.477 -25.297 -34.719 1 81.38 286 GLU A O 1
ATOM 2162 N N . ALA A 1 287 ? -13.141 -27.281 -35.688 1 81.31 287 ALA A N 1
ATOM 2163 C CA . ALA A 1 287 ? -14.516 -27.734 -35.469 1 81.31 287 ALA A CA 1
ATOM 2164 C C . ALA A 1 287 ? -14.664 -28.406 -34.094 1 81.31 287 ALA A C 1
ATOM 2166 O O . ALA A 1 287 ? -15.773 -28.578 -33.594 1 81.31 287 ALA A O 1
ATOM 2167 N N . THR A 1 288 ? -13.57 -28.609 -33.531 1 84 288 THR A N 1
ATOM 2168 C CA . THR A 1 288 ? -13.633 -29.406 -32.312 1 84 288 THR A CA 1
ATOM 2169 C C . THR A 1 288 ? -14.227 -28.594 -31.156 1 84 288 THR A C 1
ATOM 2171 O O . THR A 1 288 ? -13.969 -27.391 -31.047 1 84 288 THR A O 1
ATOM 2174 N N . LYS A 1 289 ? -15.016 -29.297 -30.375 1 85.88 289 LYS A N 1
ATOM 2175 C CA . LYS A 1 289 ? -15.609 -28.688 -29.188 1 85.88 289 LYS A CA 1
ATOM 2176 C C . LYS A 1 289 ? -14.914 -29.188 -27.906 1 85.88 289 LYS A C 1
ATOM 2178 O O . LYS A 1 289 ? -15.172 -28.672 -26.828 1 85.88 289 LYS A O 1
ATOM 2183 N N . ILE A 1 290 ? -14.055 -30.062 -28.141 1 88.56 290 ILE A N 1
ATOM 2184 C CA . ILE A 1 290 ? -13.391 -30.703 -27.016 1 88.56 290 ILE A CA 1
ATOM 2185 C C . ILE A 1 290 ? -12.117 -29.938 -26.672 1 88.56 290 ILE A C 1
ATOM 2187 O O . ILE A 1 290 ? -11.289 -29.672 -27.547 1 88.56 290 ILE A O 1
ATOM 2191 N N . ILE A 1 291 ? -11.961 -29.578 -25.438 1 94.62 291 ILE A N 1
ATOM 2192 C CA . ILE A 1 291 ? -10.734 -28.938 -24.953 1 94.62 291 ILE A CA 1
ATOM 2193 C C . ILE A 1 291 ? -9.703 -30.016 -24.609 1 94.62 291 ILE A C 1
ATOM 2195 O O . ILE A 1 291 ? -9.945 -30.859 -23.75 1 94.62 291 ILE A O 1
ATOM 2199 N N . PRO A 1 292 ? -8.555 -30.016 -25.219 1 95.88 292 PRO A N 1
ATOM 2200 C CA . PRO A 1 292 ? -7.547 -31.062 -24.969 1 95.88 292 PRO A CA 1
ATOM 2201 C C . PRO A 1 292 ? -6.918 -30.953 -23.578 1 95.88 292 PRO A C 1
ATOM 2203 O O . PRO A 1 292 ? -7.094 -29.938 -22.891 1 95.88 292 PRO A O 1
ATOM 2206 N N . ALA A 1 293 ? -6.266 -32.062 -23.234 1 97.31 293 ALA A N 1
ATOM 2207 C CA . ALA A 1 293 ? -5.465 -32.062 -22.016 1 97.31 293 ALA A CA 1
ATOM 2208 C C . ALA A 1 293 ? -4.09 -31.453 -22.25 1 97.31 293 ALA A C 1
ATOM 2210 O O . ALA A 1 293 ? -3.572 -31.484 -23.375 1 97.31 293 ALA A O 1
ATOM 2211 N N . PRO A 1 294 ? -3.516 -30.875 -21.188 1 97.38 294 PRO A N 1
ATOM 2212 C CA . PRO A 1 294 ? -2.158 -30.359 -21.344 1 97.38 294 PRO A CA 1
ATOM 2213 C C . PRO A 1 294 ? -1.173 -31.406 -21.859 1 97.38 294 PRO A C 1
ATOM 2215 O O . PRO A 1 294 ? -0.255 -31.078 -22.609 1 97.38 294 PRO A O 1
ATOM 2218 N N . GLU A 1 295 ? -1.312 -32.656 -21.531 1 96.62 295 GLU A N 1
ATOM 2219 C CA . GLU A 1 295 ? -0.4 -33.719 -21.938 1 96.62 295 GLU A CA 1
ATOM 2220 C C . GLU A 1 295 ? -0.424 -33.906 -23.453 1 96.62 295 GLU A C 1
ATOM 2222 O O . GLU A 1 295 ? 0.562 -34.344 -24.047 1 96.62 295 GLU A O 1
ATOM 2227 N N . ASP A 1 296 ? -1.539 -33.562 -24.078 1 96 296 ASP A N 1
ATOM 2228 C CA . ASP A 1 296 ? -1.691 -33.719 -25.516 1 96 296 ASP A CA 1
ATOM 2229 C C . ASP A 1 296 ? -1.05 -32.531 -26.25 1 96 296 ASP A C 1
ATOM 2231 O O . ASP A 1 296 ? -0.923 -32.562 -27.484 1 96 296 ASP A O 1
ATOM 2235 N N . LEU A 1 297 ? -0.655 -31.562 -25.516 1 97.31 297 LEU A N 1
ATOM 2236 C CA . LEU A 1 297 ? -0.141 -30.344 -26.125 1 97.31 297 LEU A CA 1
ATOM 2237 C C . LEU A 1 297 ? 1.266 -30.031 -25.625 1 97.31 297 LEU A C 1
ATOM 2239 O O . LEU A 1 297 ? 1.633 -28.875 -25.484 1 97.31 297 LEU A O 1
ATOM 2243 N N . LYS A 1 298 ? 2.02 -31.047 -25.281 1 97.62 298 LYS A N 1
ATOM 2244 C CA . LYS A 1 298 ? 3.396 -30.844 -24.828 1 97.62 298 LYS A CA 1
ATOM 2245 C C . LYS A 1 298 ? 4.223 -30.125 -25.891 1 97.62 298 LYS A C 1
ATOM 2247 O O . LYS A 1 298 ? 4.109 -30.422 -27.094 1 97.62 298 LYS A O 1
ATOM 2252 N N . ARG A 1 299 ? 4.988 -29.094 -25.422 1 98.31 299 ARG A N 1
ATOM 2253 C CA . ARG A 1 299 ? 5.91 -28.281 -26.203 1 98.31 299 ARG A CA 1
ATOM 2254 C C . ARG A 1 299 ? 5.164 -27.469 -27.266 1 98.31 299 ARG A C 1
ATOM 2256 O O . ARG A 1 299 ? 5.707 -27.172 -28.328 1 98.31 299 ARG A O 1
ATOM 2263 N N . LYS A 1 300 ? 3.891 -27.219 -26.969 1 98.44 300 LYS A N 1
ATOM 2264 C CA . LYS A 1 300 ? 3.105 -26.344 -27.844 1 98.44 300 LYS A CA 1
ATOM 2265 C C . LYS A 1 300 ? 2.881 -24.984 -27.203 1 98.44 300 LYS A C 1
ATOM 2267 O O . LYS A 1 300 ? 2.877 -24.859 -25.969 1 98.44 300 LYS A O 1
ATOM 2272 N N . ILE A 1 301 ? 2.771 -23.984 -28.031 1 98.62 301 ILE A N 1
ATOM 2273 C CA . ILE A 1 301 ? 2.416 -22.625 -27.641 1 98.62 301 ILE A CA 1
ATOM 2274 C C . ILE A 1 301 ? 1.004 -22.312 -28.109 1 98.62 301 ILE A C 1
ATOM 2276 O O . ILE A 1 301 ? 0.716 -22.375 -29.312 1 98.62 301 ILE A O 1
ATOM 2280 N N . LEU A 1 302 ? 0.129 -22.078 -27.188 1 98.25 302 LEU A N 1
ATOM 2281 C CA . LEU A 1 302 ? -1.238 -21.672 -27.484 1 98.25 302 LEU A CA 1
ATOM 2282 C C . LEU A 1 302 ? -1.351 -20.156 -27.531 1 98.25 302 LEU A C 1
ATOM 2284 O O . LEU A 1 302 ? -0.835 -19.469 -26.641 1 98.25 302 LEU A O 1
ATOM 2288 N N . ILE A 1 303 ? -2.027 -19.625 -28.531 1 97.94 303 ILE A N 1
ATOM 2289 C CA . ILE A 1 303 ? -2.236 -18.188 -28.656 1 97.94 303 ILE A CA 1
ATOM 2290 C C . ILE A 1 303 ? -3.631 -17.828 -28.156 1 97.94 303 ILE A C 1
ATOM 2292 O O . ILE A 1 303 ? -4.625 -18.438 -28.562 1 97.94 303 ILE A O 1
ATOM 2296 N N . LYS A 1 304 ? -3.709 -16.969 -27.203 1 97.62 304 LYS A N 1
ATOM 2297 C CA . LYS A 1 304 ? -4.961 -16.359 -26.766 1 97.62 304 LYS A CA 1
ATOM 2298 C C . LYS A 1 304 ? -5.074 -14.93 -27.297 1 97.62 304 LYS A C 1
ATOM 2300 O O . LYS A 1 304 ? -4.211 -14.094 -27.031 1 97.62 304 LYS A O 1
ATOM 2305 N N . VAL A 1 305 ? -6.062 -14.617 -28.016 1 96.25 305 VAL A N 1
ATOM 2306 C CA . VAL A 1 305 ? -6.301 -13.289 -28.578 1 96.25 305 VAL A CA 1
ATOM 2307 C C . VAL A 1 305 ? -7.805 -13.07 -28.75 1 96.25 305 VAL A C 1
ATOM 2309 O O . VAL A 1 305 ? -8.586 -14.023 -28.719 1 96.25 305 VAL A O 1
ATOM 2312 N N . LYS A 1 306 ? -8.156 -11.859 -28.797 1 93.19 306 LYS A N 1
ATOM 2313 C CA . LYS A 1 306 ? -9.555 -11.586 -29.125 1 93.19 306 LYS A CA 1
ATOM 2314 C C . LYS A 1 306 ? -9.984 -12.32 -30.391 1 93.19 306 LYS A C 1
ATOM 2316 O O . LYS A 1 306 ? -9.344 -12.195 -31.438 1 93.19 306 LYS A O 1
ATOM 2321 N N . TRP A 1 307 ? -11.023 -13.062 -30.266 1 91.62 307 TRP A N 1
ATOM 2322 C CA . TRP A 1 307 ? -11.469 -13.914 -31.359 1 91.62 307 TRP A CA 1
ATOM 2323 C C . TRP A 1 307 ? -12.562 -13.234 -32.188 1 91.62 307 TRP A C 1
ATOM 2325 O O . TRP A 1 307 ? -13.461 -12.602 -31.609 1 91.62 307 TRP A O 1
ATOM 2335 N N . VAL A 1 308 ? -12.445 -13.312 -33.438 1 88 308 VAL A N 1
ATOM 2336 C CA . VAL A 1 308 ? -13.445 -12.805 -34.375 1 88 308 VAL A CA 1
ATOM 2337 C C . VAL A 1 308 ? -13.867 -13.906 -35.344 1 88 308 VAL A C 1
ATOM 2339 O O . VAL A 1 308 ? -13.023 -14.664 -35.844 1 88 308 VAL A O 1
ATOM 2342 N N . SER A 1 309 ? -15.156 -14 -35.562 1 81.94 309 SER A N 1
ATOM 2343 C CA . SER A 1 309 ? -15.656 -15.031 -36.469 1 81.94 309 SER A CA 1
ATOM 2344 C C . SER A 1 309 ? -15.219 -14.766 -37.906 1 81.94 309 SER A C 1
ATOM 2346 O O . SER A 1 309 ? -15.258 -13.625 -38.375 1 81.94 309 SER A O 1
ATOM 2348 N N . PRO A 1 310 ? -14.805 -15.773 -38.594 1 76.31 310 PRO A N 1
ATOM 2349 C CA . PRO A 1 310 ? -14.406 -15.602 -40 1 76.31 310 PRO A CA 1
ATOM 2350 C C . PRO A 1 310 ? -15.555 -15.125 -40.875 1 76.31 310 PRO A C 1
ATOM 2352 O O . PRO A 1 310 ? -15.32 -14.461 -41.875 1 76.31 310 PRO A O 1
ATOM 2355 N N . THR A 1 311 ? -16.766 -15.625 -40.656 1 68.75 311 THR A N 1
ATOM 2356 C CA . THR A 1 311 ? -17.891 -15.32 -41.5 1 68.75 311 THR A CA 1
ATOM 2357 C C . THR A 1 311 ? -18.531 -13.992 -41.125 1 68.75 311 THR A C 1
ATOM 2359 O O . THR A 1 311 ? -19.438 -13.5 -41.781 1 68.75 311 THR A O 1
ATOM 2362 N N . GLY A 1 312 ? -17.922 -13.203 -40.25 1 61.78 312 GLY A N 1
ATOM 2363 C CA . GLY A 1 312 ? -18.516 -11.945 -39.812 1 61.78 312 GLY A CA 1
ATOM 2364 C C . GLY A 1 312 ? -19.781 -12.141 -39 1 61.78 312 GLY A C 1
ATOM 2365 O O . GLY A 1 312 ? -20.328 -11.18 -38.438 1 61.78 312 GLY A O 1
ATOM 2366 N N . ASP A 1 313 ? -20.531 -13.258 -39.062 1 54.16 313 ASP A N 1
ATOM 2367 C CA . ASP A 1 313 ? -21.844 -13.523 -38.5 1 54.16 313 ASP A CA 1
ATOM 2368 C C . ASP A 1 313 ? -21.719 -13.883 -37 1 54.16 313 ASP A C 1
ATOM 2370 O O . ASP A 1 313 ? -22.734 -14.102 -36.344 1 54.16 313 ASP A O 1
ATOM 2374 N N . GLY A 1 314 ? -20.641 -14.008 -36.531 1 56.03 314 GLY A N 1
ATOM 2375 C CA . GLY A 1 314 ? -20.594 -14.43 -35.125 1 56.03 314 GLY A CA 1
ATOM 2376 C C . GLY A 1 314 ? -20.891 -13.305 -34.156 1 56.03 314 GLY A C 1
ATOM 2377 O O . GLY A 1 314 ? -21.109 -12.164 -34.562 1 56.03 314 GLY A O 1
ATOM 2378 N N . PRO A 1 315 ? -21.328 -13.68 -32.906 1 56.16 315 PRO A N 1
ATOM 2379 C CA . PRO A 1 315 ? -21.578 -12.625 -31.922 1 56.16 315 PRO A CA 1
ATOM 2380 C C . PRO A 1 315 ? -20.5 -11.547 -31.922 1 56.16 315 PRO A C 1
ATOM 2382 O O . PRO A 1 315 ? -19.312 -11.859 -31.969 1 56.16 315 PRO A O 1
ATOM 2385 N N . GLN A 1 316 ? -20.766 -10.438 -32.625 1 53.34 316 GLN A N 1
ATOM 2386 C CA . GLN A 1 316 ? -19.828 -9.32 -32.719 1 53.34 316 GLN A CA 1
ATOM 2387 C C . GLN A 1 316 ? -19.625 -8.664 -31.344 1 53.34 316 GLN A C 1
ATOM 2389 O O . GLN A 1 316 ? -20.562 -8.109 -30.781 1 53.34 316 GLN A O 1
ATOM 2394 N N . ASP A 1 317 ? -18.688 -9.195 -30.594 1 56.81 317 ASP A N 1
ATOM 2395 C CA . ASP A 1 317 ? -18.312 -8.492 -29.375 1 56.81 317 ASP A CA 1
ATOM 2396 C C . ASP A 1 317 ? -17.5 -7.242 -29.688 1 56.81 317 ASP A C 1
ATOM 2398 O O . ASP A 1 317 ? -16.359 -7.332 -30.125 1 56.81 317 ASP A O 1
ATOM 2402 N N . ASP A 1 318 ? -18.219 -6.168 -29.828 1 55.91 318 ASP A N 1
ATOM 2403 C CA . ASP A 1 318 ? -17.562 -4.895 -30.125 1 55.91 318 ASP A CA 1
ATOM 2404 C C . ASP A 1 318 ? -16.703 -4.434 -28.953 1 55.91 318 ASP A C 1
ATOM 2406 O O . ASP A 1 318 ? -16 -3.432 -29.047 1 55.91 318 ASP A O 1
ATOM 2410 N N . GLY A 1 319 ? -16.75 -5.328 -27.953 1 58.44 319 GLY A N 1
ATOM 2411 C CA . GLY A 1 319 ? -15.961 -4.867 -26.828 1 58.44 319 GLY A CA 1
ATOM 2412 C C . GLY A 1 319 ? -14.531 -5.391 -26.859 1 58.44 319 GLY A C 1
ATOM 2413 O O . GLY A 1 319 ? -14.266 -6.453 -27.422 1 58.44 319 GLY A O 1
ATOM 2414 N N . GLU A 1 320 ? -13.586 -4.562 -26.516 1 60.72 320 GLU A N 1
ATOM 2415 C CA . GLU A 1 320 ? -12.18 -4.949 -26.438 1 60.72 320 GLU A CA 1
ATOM 2416 C C . GLU A 1 320 ? -11.945 -5.941 -25.312 1 60.72 320 GLU A C 1
ATOM 2418 O O . GLU A 1 320 ? -12.492 -5.785 -24.219 1 60.72 320 GLU A O 1
ATOM 2423 N N . ASP A 1 321 ? -11.422 -7.082 -25.656 1 65.25 321 ASP A N 1
ATOM 2424 C CA . ASP A 1 321 ? -10.898 -7.977 -24.625 1 65.25 321 ASP A CA 1
ATOM 2425 C C . ASP A 1 321 ? -9.719 -7.344 -23.906 1 65.25 321 ASP A C 1
ATOM 2427 O O . ASP A 1 321 ? -8.562 -7.57 -24.266 1 65.25 321 ASP A O 1
ATOM 2431 N N . ARG A 1 322 ? -10.023 -6.516 -22.922 1 66.88 322 ARG A N 1
ATOM 2432 C CA . ARG A 1 322 ? -8.961 -5.781 -22.234 1 66.88 322 ARG A CA 1
ATOM 2433 C C . ARG A 1 322 ? -8.414 -6.578 -21.062 1 66.88 322 ARG A C 1
ATOM 2435 O O . ARG A 1 322 ? -9.164 -7.254 -20.344 1 66.88 322 ARG A O 1
ATOM 2442 N N . THR A 1 323 ? -7.094 -6.609 -21.125 1 72.12 323 THR A N 1
ATOM 2443 C CA . THR A 1 323 ? -6.398 -7.344 -20.078 1 72.12 323 THR A CA 1
ATOM 2444 C C . THR A 1 323 ? -5.672 -6.387 -19.141 1 72.12 323 THR A C 1
ATOM 2446 O O . THR A 1 323 ? -4.898 -6.816 -18.281 1 72.12 323 THR A O 1
ATOM 2449 N N . ASP A 1 324 ? -5.879 -5.02 -19.359 1 69.81 324 ASP A N 1
ATOM 2450 C CA . ASP A 1 324 ? -5.238 -4.02 -18.516 1 69.81 324 ASP A CA 1
ATOM 2451 C C . ASP A 1 324 ? -6.191 -2.867 -18.219 1 69.81 324 ASP A C 1
ATOM 2453 O O . ASP A 1 324 ? -6.648 -2.174 -19.125 1 69.81 324 ASP A O 1
ATOM 2457 N N . GLU A 1 325 ? -6.445 -2.736 -16.984 1 63.16 325 GLU A N 1
ATOM 2458 C CA . GLU A 1 325 ? -7.488 -1.806 -16.562 1 63.16 325 GLU A CA 1
ATOM 2459 C C . GLU A 1 325 ? -7.027 -0.358 -16.719 1 63.16 325 GLU A C 1
ATOM 2461 O O . GLU A 1 325 ? -7.852 0.552 -16.828 1 63.16 325 GLU A O 1
ATOM 2466 N N . LEU A 1 326 ? -5.766 -0.195 -16.594 1 65.56 326 LEU A N 1
ATOM 2467 C CA . LEU A 1 326 ? -5.32 1.176 -16.828 1 65.56 326 LEU A CA 1
ATOM 2468 C C . LEU A 1 326 ? -5.738 1.661 -18.203 1 65.56 326 LEU A C 1
ATOM 2470 O O . LEU A 1 326 ? -6.164 2.809 -18.359 1 65.56 326 LEU A O 1
ATOM 2474 N N . ASP A 1 327 ? -5.691 0.778 -19.109 1 59.78 327 ASP A N 1
ATOM 2475 C CA . ASP A 1 327 ? -6.125 1.072 -20.484 1 59.78 327 ASP A CA 1
ATOM 2476 C C . ASP A 1 327 ? -7.633 1.313 -20.531 1 59.78 327 ASP A C 1
ATOM 2478 O O . ASP A 1 327 ? -8.094 2.199 -21.25 1 59.78 327 ASP A O 1
ATOM 2482 N N . GLU A 1 328 ? -8.219 0.526 -19.719 1 61.16 328 GLU A N 1
ATOM 2483 C CA . GLU A 1 328 ? -9.664 0.665 -19.672 1 61.16 328 GLU A CA 1
ATOM 2484 C C . GLU A 1 328 ? -10.07 1.997 -19.047 1 61.16 328 GLU A C 1
ATOM 2486 O O . GLU A 1 328 ? -11 2.656 -19.531 1 61.16 328 GLU A O 1
ATOM 2491 N N . LEU A 1 329 ? -9.383 2.303 -18.094 1 61.78 329 LEU A N 1
ATOM 2492 C CA . LEU A 1 329 ? -9.648 3.57 -17.422 1 61.78 329 LEU A CA 1
ATOM 2493 C C . LEU A 1 329 ? -9.391 4.746 -18.359 1 61.78 329 LEU A C 1
ATOM 2495 O O . LEU A 1 329 ? -10.148 5.715 -18.375 1 61.78 329 LEU A O 1
ATOM 2499 N N . GLN A 1 330 ? -8.445 4.625 -19.141 1 60.03 330 GLN A N 1
ATOM 2500 C CA . GLN A 1 330 ? -8.078 5.684 -20.078 1 60.03 330 GLN A CA 1
ATOM 2501 C C . GLN A 1 330 ? -9.109 5.805 -21.203 1 60.03 330 GLN A C 1
ATOM 2503 O O . GLN A 1 330 ? -9.445 6.914 -21.625 1 60.03 330 GLN A O 1
ATOM 2508 N N . GLN A 1 331 ? -9.609 4.676 -21.625 1 55.12 331 GLN A N 1
ATOM 2509 C CA . GLN A 1 331 ? -10.602 4.691 -22.688 1 55.12 331 GLN A CA 1
ATOM 2510 C C . GLN A 1 331 ? -11.938 5.246 -22.203 1 55.12 331 GLN A C 1
ATOM 2512 O O . GLN A 1 331 ? -12.594 6.004 -22.906 1 55.12 331 GLN A O 1
ATOM 2517 N N . LYS A 1 332 ? -12.312 4.805 -21.016 1 55.84 332 LYS A N 1
ATOM 2518 C CA . LYS A 1 332 ? -13.555 5.305 -20.453 1 55.84 332 LYS A CA 1
ATOM 2519 C C . LYS A 1 332 ? -13.492 6.812 -20.234 1 55.84 332 LYS A C 1
ATOM 2521 O O . LYS A 1 332 ? -14.477 7.52 -20.453 1 55.84 332 LYS A O 1
ATOM 2526 N N . ALA A 1 333 ? -12.422 7.23 -19.828 1 53.47 333 ALA A N 1
ATOM 2527 C CA . ALA A 1 333 ? -12.242 8.664 -19.609 1 53.47 333 ALA A CA 1
ATOM 2528 C C . ALA A 1 333 ? -12.352 9.438 -20.922 1 53.47 333 ALA A C 1
ATOM 2530 O O . ALA A 1 333 ? -12.875 10.555 -20.953 1 53.47 333 ALA A O 1
ATOM 2531 N N . SER A 1 334 ? -11.883 8.867 -22.031 1 46.91 334 SER A N 1
ATOM 2532 C CA . SER A 1 334 ? -11.945 9.492 -23.344 1 46.91 334 SER A CA 1
ATOM 2533 C C . SER A 1 334 ? -13.375 9.531 -23.875 1 46.91 334 SER A C 1
ATOM 2535 O O . SER A 1 334 ? -13.734 10.422 -24.641 1 46.91 334 SER A O 1
ATOM 2537 N N . GLN A 1 335 ? -14.133 8.539 -23.562 1 44.72 335 GLN A N 1
ATOM 2538 C CA . GLN A 1 335 ? -15.516 8.508 -24.047 1 44.72 335 GLN A CA 1
ATOM 2539 C C . GLN A 1 335 ? -16.375 9.531 -23.312 1 44.72 335 GLN A C 1
ATOM 2541 O O . GLN A 1 335 ? -17.359 10.031 -23.875 1 44.72 335 GLN A O 1
ATOM 2546 N N . GLY A 1 336 ? -16.156 9.688 -22.062 1 41.66 336 GLY A N 1
ATOM 2547 C CA . GLY A 1 336 ? -17.016 10.625 -21.359 1 41.66 336 GLY A CA 1
ATOM 2548 C C . GLY A 1 336 ? -16.734 12.07 -21.703 1 41.66 336 GLY A C 1
ATOM 2549 O O . GLY A 1 336 ? -17.547 12.953 -21.422 1 41.66 336 GLY A O 1
ATOM 2550 N N . ASP A 1 337 ? -15.516 12.477 -21.797 1 42.19 337 ASP A N 1
ATOM 2551 C CA . ASP A 1 337 ? -15.242 13.867 -22.125 1 42.19 337 ASP A CA 1
ATOM 2552 C C . ASP A 1 337 ? -15.344 14.109 -23.625 1 42.19 337 ASP A C 1
ATOM 2554 O O . ASP A 1 337 ? -14.719 13.406 -24.422 1 42.19 337 ASP A O 1
ATOM 2558 N N . SER A 1 338 ? -16.422 14.672 -24.141 1 39.47 338 SER A N 1
ATOM 2559 C CA . SER A 1 338 ? -16.672 15.141 -25.5 1 39.47 338 SER A CA 1
ATOM 2560 C C . SER A 1 338 ? -15.422 15.742 -26.109 1 39.47 338 SER A C 1
ATOM 2562 O O . SER A 1 338 ? -15.328 15.875 -27.344 1 39.47 338 SER A O 1
ATOM 2564 N N . THR A 1 339 ? -14.633 16.484 -25.375 1 39.38 339 THR A N 1
ATOM 2565 C CA . THR A 1 339 ? -13.602 17.281 -26.016 1 39.38 339 THR A CA 1
ATOM 2566 C C . THR A 1 339 ? -12.297 16.5 -26.125 1 39.38 339 THR A C 1
ATOM 2568 O O . THR A 1 339 ? -11.312 16.984 -26.688 1 39.38 339 THR A O 1
ATOM 2571 N N . GLY A 1 340 ? -12.141 15.453 -25.469 1 41.03 340 GLY A N 1
ATOM 2572 C CA . GLY A 1 340 ? -10.906 14.719 -25.688 1 41.03 340 GLY A CA 1
ATOM 2573 C C . GLY A 1 340 ? -10.906 13.898 -26.953 1 41.03 340 GLY A C 1
ATOM 2574 O O . GLY A 1 340 ? -11.93 13.789 -27.625 1 41.03 340 GLY A O 1
ATOM 2575 N N . PRO A 1 341 ? -9.695 13.688 -27.578 1 43.28 341 PRO A N 1
ATOM 2576 C CA . PRO A 1 341 ? -9.719 12.867 -28.797 1 43.28 341 PRO A CA 1
ATOM 2577 C C . PRO A 1 341 ? -10.586 11.617 -28.641 1 43.28 341 PRO A C 1
ATOM 2579 O O . PRO A 1 341 ? -10.68 11.055 -27.547 1 43.28 341 PRO A O 1
ATOM 2582 N N . PRO A 1 342 ? -11.586 11.523 -29.469 1 44.22 342 PRO A N 1
ATOM 2583 C CA . PRO A 1 342 ? -12.453 10.344 -29.469 1 44.22 342 PRO A CA 1
ATOM 2584 C C . PRO A 1 342 ? -11.688 9.055 -29.156 1 44.22 342 PRO A C 1
ATOM 2586 O O . PRO A 1 342 ? -10.508 8.938 -29.5 1 44.22 342 PRO A O 1
ATOM 2589 N N . ALA A 1 343 ? -12.102 8.375 -28.188 1 47.66 343 ALA A N 1
ATOM 2590 C CA . ALA A 1 343 ? -11.547 7.047 -27.953 1 47.66 343 ALA A CA 1
ATOM 2591 C C . ALA A 1 343 ? -11.305 6.312 -29.266 1 47.66 343 ALA A C 1
ATOM 2593 O O . ALA A 1 343 ? -12.18 6.258 -30.125 1 47.66 343 ALA A O 1
ATOM 2594 N N . LYS A 1 344 ? -10.062 6.195 -29.656 1 52.5 344 LYS A N 1
ATOM 2595 C CA . LYS A 1 344 ? -9.828 5.41 -30.859 1 52.5 344 LYS A CA 1
ATOM 2596 C C . LYS A 1 344 ? -10.625 4.113 -30.844 1 52.5 344 LYS A C 1
ATOM 2598 O O . LYS A 1 344 ? -10.68 3.426 -29.812 1 52.5 344 LYS A O 1
ATOM 2603 N N . PRO A 1 345 ? -11.453 3.9 -31.781 1 55.19 345 PRO A N 1
ATOM 2604 C CA . PRO A 1 345 ? -12.18 2.631 -31.875 1 55.19 345 PRO A CA 1
ATOM 2605 C C . PRO A 1 345 ? -11.281 1.419 -31.641 1 55.19 345 PRO A C 1
ATOM 2607 O O . PRO A 1 345 ? -10.086 1.469 -31.953 1 55.19 345 PRO A O 1
ATOM 2610 N N . PRO A 1 346 ? -11.766 0.472 -30.875 1 59.31 346 PRO A N 1
ATOM 2611 C CA . PRO A 1 346 ? -10.977 -0.749 -30.688 1 59.31 346 PRO A CA 1
ATOM 2612 C C . PRO A 1 346 ? -10.43 -1.295 -32 1 59.31 346 PRO A C 1
ATOM 2614 O O . PRO A 1 346 ? -11.07 -1.161 -33.062 1 59.31 346 PRO A O 1
ATOM 2617 N N . SER A 1 347 ? -9.188 -1.655 -32 1 64.5 347 SER A N 1
ATOM 2618 C CA . SER A 1 347 ? -8.516 -2.166 -33.188 1 64.5 347 SER A CA 1
ATOM 2619 C C . SER A 1 347 ? -9.219 -3.408 -33.719 1 64.5 347 SER A C 1
ATOM 2621 O O . SER A 1 347 ? -9.594 -4.297 -32.969 1 64.5 347 SER A O 1
ATOM 2623 N N . LYS A 1 348 ? -9.508 -3.406 -34.938 1 83.38 348 LYS A N 1
ATOM 2624 C CA . LYS A 1 348 ? -9.969 -4.609 -35.625 1 83.38 348 LYS A CA 1
ATOM 2625 C C . LYS A 1 348 ? -8.914 -5.711 -35.594 1 83.38 348 LYS A C 1
ATOM 2627 O O . LYS A 1 348 ? -7.715 -5.43 -35.562 1 83.38 348 LYS A O 1
ATOM 2632 N N . ILE A 1 349 ? -9.367 -6.938 -35.438 1 92.75 349 ILE A N 1
ATOM 2633 C CA . ILE A 1 349 ? -8.43 -8.055 -35.344 1 92.75 349 ILE A CA 1
ATOM 2634 C C . ILE A 1 349 ? -8.266 -8.695 -36.719 1 92.75 349 ILE A C 1
ATOM 2636 O O . ILE A 1 349 ? -9.25 -8.977 -37.406 1 92.75 349 ILE A O 1
ATOM 2640 N N . PHE A 1 350 ? -7.047 -8.867 -37.125 1 93.25 350 PHE A N 1
ATOM 2641 C CA . PHE A 1 350 ? -6.691 -9.562 -38.375 1 93.25 350 PHE A CA 1
ATOM 2642 C C . PHE A 1 350 ? -7.121 -11.023 -38.312 1 93.25 350 PHE A C 1
ATOM 2644 O O . PHE A 1 350 ? -6.824 -11.719 -37.312 1 93.25 350 PHE A O 1
ATOM 2651 N N . GLN A 1 351 ? -7.852 -11.484 -39.281 1 92.12 351 GLN A N 1
ATOM 2652 C CA . GLN A 1 351 ? -8.398 -12.836 -39.281 1 92.12 351 GLN A CA 1
ATOM 2653 C C . GLN A 1 351 ? -7.289 -13.883 -39.156 1 92.12 351 GLN A C 1
ATOM 2655 O O . GLN A 1 351 ? -7.488 -14.93 -38.531 1 92.12 351 GLN A O 1
ATOM 2660 N N . GLY A 1 352 ? -6.18 -13.664 -39.812 1 93.06 352 GLY A N 1
ATOM 2661 C CA . GLY A 1 352 ? -5.047 -14.562 -39.688 1 93.06 352 GLY A CA 1
ATOM 2662 C C . GLY A 1 352 ? -4.559 -14.703 -38.25 1 93.06 352 GLY A C 1
ATOM 2663 O O . GLY A 1 352 ? -4.059 -15.758 -37.875 1 93.06 352 GLY A O 1
ATOM 2664 N N . LEU A 1 353 ? -4.668 -13.617 -37.531 1 95.5 353 LEU A N 1
ATOM 2665 C CA . LEU A 1 353 ? -4.293 -13.633 -36.125 1 95.5 353 LEU A CA 1
ATOM 2666 C C . LEU A 1 353 ? -5.355 -14.328 -35.281 1 95.5 353 LEU A C 1
ATOM 2668 O O . LEU A 1 353 ? -5.031 -15.148 -34.438 1 95.5 353 LEU A O 1
ATOM 2672 N N . SER A 1 354 ? -6.562 -14.016 -35.5 1 93.56 354 SER A N 1
ATOM 2673 C CA . SER A 1 354 ? -7.688 -14.609 -34.781 1 93.56 354 SER A CA 1
ATOM 2674 C C . SER A 1 354 ? -7.711 -16.125 -34.969 1 93.56 354 SER A C 1
ATOM 2676 O O . SER A 1 354 ? -8.039 -16.844 -34.031 1 93.56 354 SER A O 1
ATOM 2678 N N . ARG A 1 355 ? -7.352 -16.641 -36.094 1 91.69 355 ARG A N 1
ATOM 2679 C CA . ARG A 1 355 ? -7.395 -18.047 -36.406 1 91.69 355 ARG A CA 1
ATOM 2680 C C . ARG A 1 355 ? -6.398 -18.844 -35.562 1 91.69 355 ARG A C 1
ATOM 2682 O O . ARG A 1 355 ? -6.543 -20.062 -35.406 1 91.69 355 ARG A O 1
ATOM 2689 N N . LEU A 1 356 ? -5.422 -18.156 -35.094 1 93.88 356 LEU A N 1
ATOM 2690 C CA . LEU A 1 356 ? -4.418 -18.844 -34.281 1 93.88 356 LEU A CA 1
ATOM 2691 C C . LEU A 1 356 ? -4.984 -19.219 -32.938 1 93.88 356 LEU A C 1
ATOM 2693 O O . LEU A 1 356 ? -4.414 -20.062 -32.219 1 93.88 356 LEU A O 1
ATOM 2697 N N . ALA A 1 357 ? -6.039 -18.578 -32.5 1 93.94 357 ALA A N 1
ATOM 2698 C CA . ALA A 1 357 ? -6.684 -18.891 -31.25 1 93.94 357 ALA A CA 1
ATOM 2699 C C . ALA A 1 357 ? -7.641 -20.078 -31.391 1 93.94 357 ALA A C 1
ATOM 2701 O O . ALA A 1 357 ? -8.844 -19.875 -31.594 1 93.94 357 ALA A O 1
ATOM 2702 N N . VAL A 1 358 ? -7.145 -21.203 -31.172 1 91.62 358 VAL A N 1
ATOM 2703 C CA . VAL A 1 358 ? -7.949 -22.391 -31.438 1 91.62 358 VAL A CA 1
ATOM 2704 C C . VAL A 1 358 ? -8.664 -22.812 -30.156 1 91.62 358 VAL A C 1
ATOM 2706 O O . VAL A 1 358 ? -9.883 -23.047 -30.172 1 91.62 358 VAL A O 1
ATOM 2709 N N . PHE A 1 359 ? -7.988 -22.875 -29.062 1 95.38 359 PHE A N 1
ATOM 2710 C CA . PHE A 1 359 ? -8.555 -23.406 -27.828 1 95.38 359 PHE A CA 1
ATOM 2711 C C . PHE A 1 359 ? -8.695 -22.312 -26.781 1 95.38 359 PHE A C 1
ATOM 2713 O O . PHE A 1 359 ? -9.195 -22.562 -25.672 1 95.38 359 PHE A O 1
ATOM 2720 N N . THR A 1 360 ? -8.188 -21.125 -27.062 1 96.25 360 THR A N 1
ATOM 2721 C CA . THR A 1 360 ? -8.188 -20 -26.125 1 96.25 360 THR A CA 1
ATOM 2722 C C . THR A 1 360 ? -8.695 -18.734 -26.812 1 96.25 360 THR A C 1
ATOM 2724 O O . THR A 1 360 ? -7.938 -17.781 -26.984 1 96.25 360 THR A O 1
ATOM 2727 N N . LYS A 1 361 ? -9.938 -18.703 -27.047 1 95.19 361 LYS A N 1
ATOM 2728 C CA . LYS A 1 361 ? -10.586 -17.594 -27.75 1 95.19 361 LYS A CA 1
ATOM 2729 C C . LYS A 1 361 ? -11 -16.5 -26.766 1 95.19 361 LYS A C 1
ATOM 2731 O O . LYS A 1 361 ? -11.898 -16.703 -25.938 1 95.19 361 LYS A O 1
ATOM 2736 N N . GLY A 1 362 ? -10.391 -15.344 -26.906 1 95.56 362 GLY A N 1
ATOM 2737 C CA . GLY A 1 362 ? -10.625 -14.258 -25.969 1 95.56 362 GLY A CA 1
ATOM 2738 C C . GLY A 1 362 ? -11.906 -13.5 -26.234 1 95.56 362 GLY A C 1
ATOM 2739 O O . GLY A 1 362 ? -12.219 -13.18 -27.391 1 95.56 362 GLY A O 1
ATOM 2740 N N . PHE A 1 363 ? -12.703 -13.281 -25.109 1 93.81 363 PHE A N 1
ATOM 2741 C CA . PHE A 1 363 ? -13.914 -12.469 -25.172 1 93.81 363 PHE A CA 1
ATOM 2742 C C . PHE A 1 363 ? -14.023 -11.562 -23.953 1 93.81 363 PHE A C 1
ATOM 2744 O O . PHE A 1 363 ? -13.516 -11.891 -22.875 1 93.81 363 PHE A O 1
ATOM 2751 N N . ARG A 1 364 ? -14.625 -10.461 -24.156 1 89.88 364 ARG A N 1
ATOM 2752 C CA . ARG A 1 364 ? -14.984 -9.594 -23.031 1 89.88 364 ARG A CA 1
ATOM 2753 C C . ARG A 1 364 ? -16.141 -10.18 -22.25 1 89.88 364 ARG A C 1
ATOM 2755 O O . ARG A 1 364 ? -17.109 -10.703 -22.828 1 89.88 364 ARG A O 1
ATOM 2762 N N . PHE A 1 365 ? -16.094 -10.008 -20.969 1 93.81 365 PHE A N 1
ATOM 2763 C CA . PHE A 1 365 ? -17.156 -10.484 -20.109 1 93.81 365 PHE A CA 1
ATOM 2764 C C . PHE A 1 365 ? -18.203 -9.398 -19.891 1 93.81 365 PHE A C 1
ATOM 2766 O O . PHE A 1 365 ? -17.875 -8.258 -19.562 1 93.81 365 PHE A O 1
ATOM 2773 N N . SER A 1 366 ? -19.375 -9.781 -20.047 1 90.88 366 SER A N 1
ATOM 2774 C CA . SER A 1 366 ? -20.5 -8.922 -19.703 1 90.88 366 SER A CA 1
ATOM 2775 C C . SER A 1 366 ? -21.422 -9.602 -18.688 1 90.88 366 SER A C 1
ATOM 2777 O O . SER A 1 366 ? -21.688 -9.055 -17.625 1 90.88 366 SER A O 1
ATOM 2779 N N . HIS A 1 367 ? -21.906 -10.719 -19.031 1 91.81 367 HIS A N 1
ATOM 2780 C CA . HIS A 1 367 ? -22.703 -11.57 -18.156 1 91.81 367 HIS A CA 1
ATOM 2781 C C . HIS A 1 367 ? -22.562 -13.039 -18.531 1 91.81 367 HIS A C 1
ATOM 2783 O O . HIS A 1 367 ? -22.078 -13.359 -19.625 1 91.81 367 HIS A O 1
ATOM 2789 N N . PHE A 1 368 ? -23.047 -13.93 -17.734 1 94.62 368 PHE A N 1
ATOM 2790 C CA . PHE A 1 368 ? -22.734 -15.344 -17.891 1 94.62 368 PHE A CA 1
ATOM 2791 C C . PHE A 1 368 ? -23.594 -15.969 -18.984 1 94.62 368 PHE A C 1
ATOM 2793 O O . PHE A 1 368 ? -23.297 -17.062 -19.469 1 94.62 368 PHE A O 1
ATOM 2800 N N . ALA A 1 369 ? -24.672 -15.305 -19.406 1 92.81 369 ALA A N 1
ATOM 2801 C CA . ALA A 1 369 ? -25.562 -15.859 -20.406 1 92.81 369 ALA A CA 1
ATOM 2802 C C . ALA A 1 369 ? -25.297 -15.25 -21.781 1 92.81 369 ALA A C 1
ATOM 2804 O O . ALA A 1 369 ? -26.062 -15.461 -22.719 1 92.81 369 ALA A O 1
ATOM 2805 N N . GLN A 1 370 ? -24.203 -14.531 -21.875 1 93.5 370 GLN A N 1
ATOM 2806 C CA . GLN A 1 370 ? -23.906 -13.914 -23.156 1 93.5 370 GLN A CA 1
ATOM 2807 C C . GLN A 1 370 ? -23.625 -14.977 -24.234 1 93.5 370 GLN A C 1
ATOM 2809 O O . GLN A 1 370 ? -23.172 -16.078 -23.906 1 93.5 370 GLN A O 1
ATOM 2814 N N . PRO A 1 371 ? -23.828 -14.719 -25.469 1 92.31 371 PRO A N 1
ATOM 2815 C CA . PRO A 1 371 ? -23.688 -15.711 -26.547 1 92.31 371 PRO A CA 1
ATOM 2816 C C . PRO A 1 371 ? -22.281 -16.312 -26.609 1 92.31 371 PRO A C 1
ATOM 2818 O O . PRO A 1 371 ? -22.125 -17.484 -26.922 1 92.31 371 PRO A O 1
ATOM 2821 N N . GLU A 1 372 ? -21.281 -15.578 -26.297 1 92.69 372 GLU A N 1
ATOM 2822 C CA . GLU A 1 372 ? -19.891 -16.016 -26.391 1 92.69 372 GLU A CA 1
ATOM 2823 C C . GLU A 1 372 ? -19.594 -17.125 -25.375 1 92.69 372 GLU A C 1
ATOM 2825 O O . GLU A 1 372 ? -18.609 -17.844 -25.516 1 92.69 372 GLU A O 1
ATOM 2830 N N . ALA A 1 373 ? -20.422 -17.234 -24.406 1 93.44 373 ALA A N 1
ATOM 2831 C CA . ALA A 1 373 ? -20.234 -18.25 -23.375 1 93.44 373 ALA A CA 1
ATOM 2832 C C . ALA A 1 373 ? -20.469 -19.656 -23.938 1 93.44 373 ALA A C 1
ATOM 2834 O O . ALA A 1 373 ? -20.094 -20.641 -23.312 1 93.44 373 ALA A O 1
ATOM 2835 N N . LYS A 1 374 ? -21 -19.734 -25.109 1 90.5 374 LYS A N 1
ATOM 2836 C CA . LYS A 1 374 ? -21.281 -21.031 -25.719 1 90.5 374 LYS A CA 1
ATOM 2837 C C . LYS A 1 374 ? -20.156 -21.453 -26.672 1 90.5 374 LYS A C 1
ATOM 2839 O O . LYS A 1 374 ? -20.125 -22.578 -27.141 1 90.5 374 LYS A O 1
ATOM 2844 N N . VAL A 1 375 ? -19.297 -20.562 -26.906 1 90.88 375 VAL A N 1
ATOM 2845 C CA . VAL A 1 375 ? -18.188 -20.844 -27.812 1 90.88 375 VAL A CA 1
ATOM 2846 C C . VAL A 1 375 ? -17.156 -21.734 -27.094 1 90.88 375 VAL A C 1
ATOM 2848 O O . VAL A 1 375 ? -16.625 -21.344 -26.062 1 90.88 375 VAL A O 1
ATOM 2851 N N . PRO A 1 376 ? -16.875 -22.875 -27.641 1 90.94 376 PRO A N 1
ATOM 2852 C CA . PRO A 1 376 ? -15.859 -23.719 -27.016 1 90.94 376 PRO A CA 1
ATOM 2853 C C . PRO A 1 376 ? -14.492 -23.047 -26.969 1 90.94 376 PRO A C 1
ATOM 2855 O O . PRO A 1 376 ? -14.055 -22.438 -27.953 1 90.94 376 PRO A O 1
ATOM 2858 N N . GLY A 1 377 ? -13.898 -23.078 -25.844 1 93.81 377 GLY A N 1
ATOM 2859 C CA . GLY A 1 377 ? -12.562 -22.531 -25.688 1 93.81 377 GLY A CA 1
ATOM 2860 C C . GLY A 1 377 ? -12.562 -21.031 -25.406 1 93.81 377 GLY A C 1
ATOM 2861 O O . GLY A 1 377 ? -11.516 -20.391 -25.438 1 93.81 377 GLY A O 1
ATOM 2862 N N . HIS A 1 378 ? -13.773 -20.5 -25.094 1 95.31 378 HIS A N 1
ATOM 2863 C CA . HIS A 1 378 ? -13.82 -19.062 -24.797 1 95.31 378 HIS A CA 1
ATOM 2864 C C . HIS A 1 378 ? -13.109 -18.75 -23.484 1 95.31 378 HIS A C 1
ATOM 2866 O O . HIS A 1 378 ? -13.102 -19.578 -22.578 1 95.31 378 HIS A O 1
ATOM 2872 N N . VAL A 1 379 ? -12.461 -17.688 -23.469 1 97.56 379 VAL A N 1
ATOM 2873 C CA . VAL A 1 379 ? -11.812 -17.141 -22.266 1 97.56 379 VAL A CA 1
ATOM 2874 C C . VAL A 1 379 ? -12.398 -15.773 -21.938 1 97.56 379 VAL A C 1
ATOM 2876 O O . VAL A 1 379 ? -12.273 -14.828 -22.719 1 97.56 379 VAL A O 1
ATOM 2879 N N . PHE A 1 380 ? -13.031 -15.656 -20.781 1 97.12 380 PHE A N 1
ATOM 2880 C CA . PHE A 1 380 ? -13.453 -14.344 -20.297 1 97.12 380 PHE A CA 1
ATOM 2881 C C . PHE A 1 380 ? -12.359 -13.688 -19.469 1 97.12 380 PHE A C 1
ATOM 2883 O O . PHE A 1 380 ? -11.828 -14.297 -18.547 1 97.12 380 PHE A O 1
ATOM 2890 N N . SER A 1 381 ? -12.008 -12.531 -19.859 1 95.5 381 SER A N 1
ATOM 2891 C CA . SER A 1 381 ? -11.031 -11.758 -19.109 1 95.5 381 SER A CA 1
ATOM 2892 C C . SER A 1 381 ? -11.703 -10.719 -18.219 1 95.5 381 SER A C 1
ATOM 2894 O O . SER A 1 381 ? -12.492 -9.906 -18.703 1 95.5 381 SER A O 1
ATOM 2896 N N . LEU A 1 382 ? -11.375 -10.812 -16.922 1 95.44 382 LEU A N 1
ATOM 2897 C CA . LEU A 1 382 ? -11.953 -9.891 -15.938 1 95.44 382 LEU A CA 1
ATOM 2898 C C . LEU A 1 382 ? -10.859 -9.273 -15.07 1 95.44 382 LEU A C 1
ATOM 2900 O O . LEU A 1 382 ? -9.891 -9.945 -14.711 1 95.44 382 LEU A O 1
ATOM 2904 N N . SER A 1 383 ? -11.039 -7.953 -14.766 1 93.06 383 SER A N 1
ATOM 2905 C CA . SER A 1 383 ? -10.227 -7.383 -13.695 1 93.06 383 SER A CA 1
ATOM 2906 C C . SER A 1 383 ? -10.578 -8 -12.344 1 93.06 383 SER A C 1
ATOM 2908 O O . SER A 1 383 ? -11.656 -8.562 -12.172 1 93.06 383 SER A O 1
ATOM 2910 N N . GLU A 1 384 ? -9.664 -7.891 -11.367 1 95.25 384 GLU A N 1
ATOM 2911 C CA . GLU A 1 384 ? -9.938 -8.414 -10.039 1 95.25 384 GLU A CA 1
ATOM 2912 C C . GLU A 1 384 ? -11.203 -7.797 -9.445 1 95.25 384 GLU A C 1
ATOM 2914 O O . GLU A 1 384 ? -11.977 -8.484 -8.773 1 95.25 384 GLU A O 1
ATOM 2919 N N . LYS A 1 385 ? -11.484 -6.5 -9.711 1 90 385 LYS A N 1
ATOM 2920 C CA . LYS A 1 385 ? -12.68 -5.828 -9.219 1 90 385 LYS A CA 1
ATOM 2921 C C . LYS A 1 385 ? -13.938 -6.387 -9.875 1 90 385 LYS A C 1
ATOM 2923 O O . LYS A 1 385 ? -14.938 -6.637 -9.195 1 90 385 LYS A O 1
ATOM 2928 N N . ALA A 1 386 ? -13.875 -6.52 -11.18 1 92.62 386 ALA A N 1
ATOM 2929 C CA . ALA A 1 386 ? -15.016 -7.055 -11.922 1 92.62 386 ALA A CA 1
ATOM 2930 C C . ALA A 1 386 ? -15.336 -8.484 -11.484 1 92.62 386 ALA A C 1
ATOM 2932 O O . ALA A 1 386 ? -16.5 -8.867 -11.391 1 92.62 386 ALA A O 1
ATOM 2933 N N . ALA A 1 387 ? -14.32 -9.266 -11.273 1 95.44 387 ALA A N 1
ATOM 2934 C CA . ALA A 1 387 ? -14.516 -10.648 -10.852 1 95.44 387 ALA A CA 1
ATOM 2935 C C . ALA A 1 387 ? -15.172 -10.711 -9.477 1 95.44 387 ALA A C 1
ATOM 2937 O O . ALA A 1 387 ? -16.047 -11.539 -9.242 1 95.44 387 ALA A O 1
ATOM 2938 N N . ARG A 1 388 ? -14.734 -9.906 -8.57 1 93.38 388 ARG A N 1
ATOM 2939 C CA . ARG A 1 388 ? -15.352 -9.852 -7.25 1 93.38 388 ARG A CA 1
ATOM 2940 C C . ARG A 1 388 ? -16.812 -9.414 -7.344 1 93.38 388 ARG A C 1
ATOM 2942 O O . ARG A 1 388 ? -17.672 -9.938 -6.625 1 93.38 388 ARG A O 1
ATOM 2949 N N . ALA A 1 389 ? -17.047 -8.438 -8.227 1 92.56 389 ALA A N 1
ATOM 2950 C CA . ALA A 1 389 ? -18.422 -7.984 -8.438 1 92.56 389 ALA A CA 1
ATOM 2951 C C . ALA A 1 389 ? -19.297 -9.109 -9 1 92.56 389 ALA A C 1
ATOM 2953 O O . ALA A 1 389 ? -20.453 -9.266 -8.602 1 92.56 389 ALA A O 1
ATOM 2954 N N . ALA A 1 390 ? -18.734 -9.797 -9.906 1 94.81 390 ALA A N 1
ATOM 2955 C CA . ALA A 1 390 ? -19.453 -10.93 -10.477 1 94.81 390 ALA A CA 1
ATOM 2956 C C . ALA A 1 390 ? -19.766 -11.977 -9.414 1 94.81 390 ALA A C 1
ATOM 2958 O O . ALA A 1 390 ? -20.859 -12.555 -9.406 1 94.81 390 ALA A O 1
ATOM 2959 N N . HIS A 1 391 ? -18.828 -12.242 -8.539 1 94.62 391 HIS A N 1
ATOM 2960 C CA . HIS A 1 391 ? -19.031 -13.195 -7.449 1 94.62 391 HIS A CA 1
ATOM 2961 C C . HIS A 1 391 ? -20.125 -12.711 -6.496 1 94.62 391 HIS A C 1
ATOM 2963 O O . HIS A 1 391 ? -20.953 -13.508 -6.043 1 94.62 391 HIS A O 1
ATOM 2969 N N . ALA A 1 392 ? -20.062 -11.438 -6.168 1 91.94 392 ALA A N 1
ATOM 2970 C CA . ALA A 1 392 ? -21.062 -10.867 -5.266 1 91.94 392 ALA A CA 1
ATOM 2971 C C . ALA A 1 392 ? -22.453 -10.961 -5.859 1 91.94 392 ALA A C 1
ATOM 2973 O O . ALA A 1 392 ? -23.422 -11.211 -5.141 1 91.94 392 ALA A O 1
ATOM 2974 N N . LYS A 1 393 ? -22.547 -10.773 -7.145 1 93.12 393 LYS A N 1
ATOM 2975 C CA . LYS A 1 393 ? -23.828 -10.789 -7.84 1 93.12 393 LYS A CA 1
ATOM 2976 C C . LYS A 1 393 ? -24.375 -12.203 -7.973 1 93.12 393 LYS A C 1
ATOM 2978 O O . LYS A 1 393 ? -25.562 -12.445 -7.734 1 93.12 393 LYS A O 1
ATOM 2983 N N . ASP A 1 394 ? -23.531 -13.086 -8.367 1 95.44 394 ASP A N 1
ATOM 2984 C CA . ASP A 1 394 ? -23.969 -14.453 -8.602 1 95.44 394 ASP A CA 1
ATOM 2985 C C . ASP A 1 394 ? -22.812 -15.438 -8.398 1 95.44 394 ASP A C 1
ATOM 2987 O O . ASP A 1 394 ? -22.25 -15.953 -9.375 1 95.44 394 ASP A O 1
ATOM 2991 N N . PRO A 1 395 ? -22.578 -15.812 -7.168 1 93.94 395 PRO A N 1
ATOM 2992 C CA . PRO A 1 395 ? -21.438 -16.688 -6.871 1 93.94 395 PRO A CA 1
ATOM 2993 C C . PRO A 1 395 ? -21.562 -18.062 -7.535 1 93.94 395 PRO A C 1
ATOM 2995 O O . PRO A 1 395 ? -20.562 -18.625 -7.977 1 93.94 395 PRO A O 1
ATOM 2998 N N . GLU A 1 396 ? -22.75 -18.562 -7.652 1 93.69 396 GLU A N 1
ATOM 2999 C CA . GLU A 1 396 ? -22.938 -19.891 -8.234 1 93.69 396 GLU A CA 1
ATOM 3000 C C . GLU A 1 396 ? -22.672 -19.875 -9.734 1 93.69 396 GLU A C 1
ATOM 3002 O O . GLU A 1 396 ? -22.047 -20.797 -10.266 1 93.69 396 GLU A O 1
ATOM 3007 N N . ALA A 1 397 ? -23.141 -18.828 -10.383 1 95.38 397 ALA A N 1
ATOM 3008 C CA . ALA A 1 397 ? -22.906 -18.719 -11.82 1 95.38 397 ALA A CA 1
ATOM 3009 C C . ALA A 1 397 ? -21.422 -18.594 -12.125 1 95.38 397 ALA A C 1
ATOM 3011 O O . ALA A 1 397 ? -20.922 -19.172 -13.102 1 95.38 397 ALA A O 1
ATOM 3012 N N . LEU A 1 398 ? -20.734 -17.812 -11.359 1 97.19 398 LEU A N 1
ATOM 3013 C CA . LEU A 1 398 ? -19.297 -17.656 -11.539 1 97.19 398 LEU A CA 1
ATOM 3014 C C . LEU A 1 398 ? -18.578 -18.984 -11.375 1 97.19 398 LEU A C 1
ATOM 3016 O O . LEU A 1 398 ? -17.734 -19.344 -12.203 1 97.19 398 LEU A O 1
ATOM 3020 N N . PHE A 1 399 ? -18.875 -19.719 -10.352 1 96.12 399 PHE A N 1
ATOM 3021 C CA . PHE A 1 399 ? -18.219 -20.984 -10.062 1 96.12 399 PHE A CA 1
ATOM 3022 C C . PHE A 1 399 ? -18.531 -22.016 -11.148 1 96.12 399 PHE A C 1
ATOM 3024 O O . PHE A 1 399 ? -17.641 -22.734 -11.602 1 96.12 399 PHE A O 1
ATOM 3031 N N . GLU A 1 400 ? -19.766 -22.062 -11.508 1 95.31 400 GLU A N 1
ATOM 3032 C CA . GLU A 1 400 ? -20.156 -23.031 -12.531 1 95.31 400 GLU A CA 1
ATOM 3033 C C . GLU A 1 400 ? -19.484 -22.719 -13.867 1 95.31 400 GLU A C 1
ATOM 3035 O O . GLU A 1 400 ? -19.094 -23.641 -14.594 1 95.31 400 GLU A O 1
ATOM 3040 N N . HIS A 1 401 ? -19.453 -21.5 -14.195 1 96.75 401 HIS A N 1
ATOM 3041 C CA . HIS A 1 401 ? -18.703 -21.125 -15.391 1 96.75 401 HIS A CA 1
ATOM 3042 C C . HIS A 1 401 ? -17.266 -21.625 -15.32 1 96.75 401 HIS A C 1
ATOM 3044 O O . HIS A 1 401 ? -16.766 -22.266 -16.266 1 96.75 401 HIS A O 1
ATOM 3050 N N . ASN A 1 402 ? -16.609 -21.375 -14.219 1 97.12 402 ASN A N 1
ATOM 3051 C CA . ASN A 1 402 ? -15.195 -21.688 -14.07 1 97.12 402 ASN A CA 1
ATOM 3052 C C . ASN A 1 402 ? -14.961 -23.188 -13.969 1 97.12 402 ASN A C 1
ATOM 3054 O O . ASN A 1 402 ? -13.828 -23.656 -14.141 1 97.12 402 ASN A O 1
ATOM 3058 N N . ARG A 1 403 ? -15.938 -23.906 -13.641 1 95.62 403 ARG A N 1
ATOM 3059 C CA . ARG A 1 403 ? -15.82 -25.359 -13.633 1 95.62 403 ARG A CA 1
ATOM 3060 C C . ARG A 1 403 ? -15.594 -25.891 -15.047 1 95.62 403 ARG A C 1
ATOM 3062 O O . ARG A 1 403 ? -14.922 -26.906 -15.234 1 95.62 403 ARG A O 1
ATOM 3069 N N . ASN A 1 404 ? -16.094 -25.078 -16.016 1 94 404 ASN A N 1
ATOM 3070 C CA . ASN A 1 404 ? -16.172 -25.656 -17.359 1 94 404 ASN A CA 1
ATOM 3071 C C . ASN A 1 404 ? -15.359 -24.844 -18.359 1 94 404 ASN A C 1
ATOM 3073 O O . ASN A 1 404 ? -15.016 -25.328 -19.438 1 94 404 ASN A O 1
ATOM 3077 N N . HIS A 1 405 ? -15.094 -23.641 -18.016 1 96.31 405 HIS A N 1
ATOM 3078 C CA . HIS A 1 405 ? -14.531 -22.734 -19.016 1 96.31 405 HIS A CA 1
ATOM 3079 C C . HIS A 1 405 ? -13.391 -21.906 -18.438 1 96.31 405 HIS A C 1
ATOM 3081 O O . HIS A 1 405 ? -13.234 -21.844 -17.219 1 96.31 405 HIS A O 1
ATOM 3087 N N . PHE A 1 406 ? -12.664 -21.25 -19.359 1 97.69 406 PHE A N 1
ATOM 3088 C CA . PHE A 1 406 ? -11.539 -20.422 -18.953 1 97.69 406 PHE A CA 1
ATOM 3089 C C . PHE A 1 406 ? -12.016 -19.062 -18.469 1 97.69 406 PHE A C 1
ATOM 3091 O O . PHE A 1 406 ? -12.914 -18.469 -19.078 1 97.69 406 PHE A O 1
ATOM 3098 N N . MET A 1 407 ? -11.398 -18.656 -17.391 1 98.19 407 MET A N 1
ATOM 3099 C CA . MET A 1 407 ? -11.484 -17.266 -16.969 1 98.19 407 MET A CA 1
ATOM 3100 C C . MET A 1 407 ? -10.109 -16.719 -16.609 1 98.19 407 MET A C 1
ATOM 3102 O O . MET A 1 407 ? -9.328 -17.391 -15.93 1 98.19 407 MET A O 1
ATOM 3106 N N . ARG A 1 408 ? -9.836 -15.586 -17.156 1 98.12 408 ARG A N 1
ATOM 3107 C CA . ARG A 1 408 ? -8.594 -14.891 -16.828 1 98.12 408 ARG A CA 1
ATOM 3108 C C . ARG A 1 408 ? -8.867 -13.68 -15.953 1 98.12 408 ARG A C 1
ATOM 3110 O O . ARG A 1 408 ? -9.688 -12.82 -16.297 1 98.12 408 ARG A O 1
ATOM 3117 N N . ILE A 1 409 ? -8.203 -13.664 -14.82 1 98.06 409 ILE A N 1
ATOM 3118 C CA . ILE A 1 409 ? -8.312 -12.539 -13.891 1 98.06 409 ILE A CA 1
ATOM 3119 C C . ILE A 1 409 ? -6.996 -11.758 -13.875 1 98.06 409 ILE A C 1
ATOM 3121 O O . ILE A 1 409 ? -5.914 -12.352 -13.859 1 98.06 409 ILE A O 1
ATOM 3125 N N . TYR A 1 410 ? -7.109 -10.469 -13.961 1 96.38 410 TYR A N 1
ATOM 3126 C CA . TYR A 1 410 ? -5.898 -9.656 -13.977 1 96.38 410 TYR A CA 1
ATOM 3127 C C . TYR A 1 410 ? -5.996 -8.516 -12.961 1 96.38 410 TYR A C 1
ATOM 3129 O O . TYR A 1 410 ? -7.09 -8.164 -12.516 1 96.38 410 TYR A O 1
ATOM 3137 N N . PRO A 1 411 ? -4.836 -7.945 -12.5 1 95.12 411 PRO A N 1
ATOM 3138 C CA . PRO A 1 411 ? -4.793 -6.91 -11.469 1 95.12 411 PRO A CA 1
ATOM 3139 C C . PRO A 1 411 ? -5.539 -5.641 -11.867 1 95.12 411 PRO A C 1
ATOM 3141 O O . PRO A 1 411 ? -5.617 -5.312 -13.047 1 95.12 411 PRO A O 1
ATOM 3144 N N . PHE A 1 412 ? -5.945 -4.953 -10.805 1 88.25 412 PHE A N 1
ATOM 3145 C CA . PHE A 1 412 ? -6.645 -3.682 -10.953 1 88.25 412 PHE A CA 1
ATOM 3146 C C . PHE A 1 412 ? -5.727 -2.623 -11.547 1 88.25 412 PHE A C 1
ATOM 3148 O O . PHE A 1 412 ? -4.527 -2.605 -11.273 1 88.25 412 PHE A O 1
ATOM 3155 N N . GLY A 1 413 ? -6.277 -1.721 -12.273 1 83.19 413 GLY A N 1
ATOM 3156 C CA . GLY A 1 413 ? -5.512 -0.732 -13.016 1 83.19 413 GLY A CA 1
ATOM 3157 C C . GLY A 1 413 ? -4.77 0.246 -12.125 1 83.19 413 GLY A C 1
ATOM 3158 O O . GLY A 1 413 ? -3.736 0.79 -12.516 1 83.19 413 GLY A O 1
ATOM 3159 N N . LEU A 1 414 ? -5.199 0.465 -10.922 1 81.5 414 LEU A N 1
ATOM 3160 C CA . LEU A 1 414 ? -4.578 1.455 -10.047 1 81.5 414 LEU A CA 1
ATOM 3161 C C . LEU A 1 414 ? -3.396 0.852 -9.297 1 81.5 414 LEU A C 1
ATOM 3163 O O . LEU A 1 414 ? -2.709 1.551 -8.555 1 81.5 414 LEU A O 1
ATOM 3167 N N . ARG A 1 415 ? -3.145 -0.428 -9.539 1 88.56 415 ARG A N 1
ATOM 3168 C CA . ARG A 1 415 ? -1.954 -1.055 -8.977 1 88.56 415 ARG A CA 1
ATOM 3169 C C . ARG A 1 415 ? -0.709 -0.687 -9.773 1 88.56 415 ARG A C 1
ATOM 3171 O O . ARG A 1 415 ? -0.01 -1.565 -10.289 1 88.56 415 ARG A O 1
ATOM 3178 N N . VAL A 1 416 ? -0.322 0.525 -9.75 1 87.31 416 VAL A N 1
ATOM 3179 C CA . VAL A 1 416 ? 0.703 1.043 -10.656 1 87.31 416 VAL A CA 1
ATOM 3180 C C . VAL A 1 416 ? 2.086 0.628 -10.156 1 87.31 416 VAL A C 1
ATOM 3182 O O . VAL A 1 416 ? 3.057 0.642 -10.914 1 87.31 416 VAL A O 1
ATOM 3185 N N . THR A 1 417 ? 2.158 0.265 -8.906 1 88.44 417 THR A N 1
ATOM 3186 C CA . THR A 1 417 ? 3.436 -0.168 -8.352 1 88.44 417 THR A CA 1
ATOM 3187 C C . THR A 1 417 ? 3.627 -1.669 -8.547 1 88.44 417 THR A C 1
ATOM 3189 O O . THR A 1 417 ? 4.562 -2.256 -7.996 1 88.44 417 THR A O 1
ATOM 3192 N N . SER A 1 418 ? 2.727 -2.344 -9.195 1 93.31 418 SER A N 1
ATOM 3193 C CA . SER A 1 418 ? 2.76 -3.766 -9.523 1 93.31 418 SER A CA 1
ATOM 3194 C C . SER A 1 418 ? 2.43 -4.621 -8.297 1 93.31 418 SER A C 1
ATOM 3196 O O . SER A 1 418 ? 2.908 -5.75 -8.18 1 93.31 418 SER A O 1
ATOM 3198 N N . SER A 1 419 ? 1.708 -4.078 -7.367 1 92.31 419 SER A N 1
ATOM 3199 C CA . SER A 1 419 ? 1.142 -4.926 -6.324 1 92.31 419 SER A CA 1
ATOM 3200 C C . SER A 1 419 ? 0.156 -5.934 -6.902 1 92.31 419 SER A C 1
ATOM 3202 O O . SER A 1 419 ? -0.361 -5.742 -8.008 1 92.31 419 SER A O 1
ATOM 3204 N N . ASN A 1 420 ? -0.073 -6.98 -6.176 1 95.56 420 ASN A N 1
ATOM 3205 C CA . ASN A 1 420 ? -0.889 -8.047 -6.746 1 95.56 420 ASN A CA 1
ATOM 3206 C C . ASN A 1 420 ? -2.174 -8.258 -5.953 1 95.56 420 ASN A C 1
ATOM 3208 O O . ASN A 1 420 ? -2.254 -7.879 -4.781 1 95.56 420 ASN A O 1
ATOM 3212 N N . LEU A 1 421 ? -3.203 -8.766 -6.586 1 94.56 421 LEU A N 1
ATOM 3213 C CA . LEU A 1 421 ? -4.398 -9.312 -5.949 1 94.56 421 LEU A CA 1
ATOM 3214 C C . LEU A 1 421 ? -4.066 -10.578 -5.168 1 94.56 421 LEU A C 1
ATOM 3216 O O . LEU A 1 421 ? -2.967 -11.117 -5.293 1 94.56 421 LEU A O 1
ATOM 3220 N N . ASP A 1 422 ? -4.973 -11.008 -4.305 1 93.56 422 ASP A N 1
ATOM 3221 C CA . ASP A 1 422 ? -4.895 -12.32 -3.668 1 93.56 422 ASP A CA 1
ATOM 3222 C C . ASP A 1 422 ? -5.414 -13.414 -4.598 1 93.56 422 ASP A C 1
ATOM 3224 O O . ASP A 1 422 ? -6.625 -13.555 -4.785 1 93.56 422 ASP A O 1
ATOM 3228 N N . PRO A 1 423 ? -4.566 -14.227 -5.145 1 97.5 423 PRO A N 1
ATOM 3229 C CA . PRO A 1 423 ? -5.027 -15.211 -6.129 1 97.5 423 PRO A CA 1
ATOM 3230 C C . PRO A 1 423 ? -5.875 -16.312 -5.504 1 97.5 423 PRO A C 1
ATOM 3232 O O . PRO A 1 423 ? -6.684 -16.938 -6.195 1 97.5 423 PRO A O 1
ATOM 3235 N N . SER A 1 424 ? -5.691 -16.562 -4.199 1 96.19 424 SER A N 1
ATOM 3236 C CA . SER A 1 424 ? -6.398 -17.672 -3.557 1 96.19 424 SER A CA 1
ATOM 3237 C C . SER A 1 424 ? -7.906 -17.453 -3.586 1 96.19 424 SER A C 1
ATOM 3239 O O . SER A 1 424 ? -8.672 -18.422 -3.682 1 96.19 424 SER A O 1
ATOM 3241 N N . PHE A 1 425 ? -8.391 -16.156 -3.529 1 95.06 425 PHE A N 1
ATOM 3242 C CA . PHE A 1 425 ? -9.812 -15.859 -3.639 1 95.06 425 PHE A CA 1
ATOM 3243 C C . PHE A 1 425 ? -10.375 -16.375 -4.957 1 95.06 425 PHE A C 1
ATOM 3245 O O . PHE A 1 425 ? -11.453 -16.969 -4.988 1 95.06 425 PHE A O 1
ATOM 3252 N N . PHE A 1 426 ? -9.672 -16.234 -5.957 1 97.62 426 PHE A N 1
ATOM 3253 C CA . PHE A 1 426 ? -10.148 -16.547 -7.297 1 97.62 426 PHE A CA 1
ATOM 3254 C C . PHE A 1 426 ? -9.969 -18.031 -7.605 1 97.62 426 PHE A C 1
ATOM 3256 O O . PHE A 1 426 ? -10.805 -18.641 -8.273 1 97.62 426 PHE A O 1
ATOM 3263 N N . TRP A 1 427 ? -8.844 -18.594 -7.16 1 98.12 427 TRP A N 1
ATOM 3264 C CA . TRP A 1 427 ? -8.68 -20.031 -7.289 1 98.12 427 TRP A CA 1
ATOM 3265 C C . TRP A 1 427 ? -9.828 -20.766 -6.605 1 98.12 427 TRP A C 1
ATOM 3267 O O . TRP A 1 427 ? -10.352 -21.75 -7.145 1 98.12 427 TRP A O 1
ATOM 3277 N N . ARG A 1 428 ? -10.188 -20.297 -5.457 1 96.19 428 ARG A N 1
ATOM 3278 C CA . ARG A 1 428 ? -11.266 -20.922 -4.691 1 96.19 428 ARG A CA 1
ATOM 3279 C C . ARG A 1 428 ? -12.602 -20.781 -5.41 1 96.19 428 ARG A C 1
ATOM 3281 O O . ARG A 1 428 ? -13.57 -21.453 -5.055 1 96.19 428 ARG A O 1
ATOM 3288 N N . ARG A 1 429 ? -12.625 -19.969 -6.41 1 96.12 429 ARG A N 1
ATOM 3289 C CA . ARG A 1 429 ? -13.812 -19.812 -7.25 1 96.12 429 ARG A CA 1
ATOM 3290 C C . ARG A 1 429 ? -13.602 -20.469 -8.617 1 96.12 429 ARG A C 1
ATOM 3292 O O . ARG A 1 429 ? -14.375 -20.219 -9.547 1 96.12 429 ARG A O 1
ATOM 3299 N N . GLY A 1 430 ? -12.516 -21.125 -8.766 1 97.56 430 GLY A N 1
ATOM 3300 C CA . GLY A 1 430 ? -12.297 -22.016 -9.906 1 97.56 430 GLY A CA 1
ATOM 3301 C C . GLY A 1 430 ? -11.594 -21.328 -11.062 1 97.56 430 GLY A C 1
ATOM 3302 O O . GLY A 1 430 ? -11.391 -21.938 -12.117 1 97.56 430 GLY A O 1
ATOM 3303 N N . ALA A 1 431 ? -11.227 -20.047 -10.953 1 98.56 431 ALA A N 1
ATOM 3304 C CA . ALA A 1 431 ? -10.609 -19.344 -12.07 1 98.56 431 ALA A CA 1
ATOM 3305 C C . ALA A 1 431 ? -9.281 -19.969 -12.453 1 98.56 431 ALA A C 1
ATOM 3307 O O . ALA A 1 431 ? -8.422 -20.203 -11.594 1 98.56 431 ALA A O 1
ATOM 3308 N N . GLN A 1 432 ? -9.055 -20.234 -13.719 1 98.44 432 GLN A N 1
ATOM 3309 C CA . GLN A 1 432 ? -7.898 -20.969 -14.203 1 98.44 432 GLN A CA 1
ATOM 3310 C C . GLN A 1 432 ? -6.672 -20.062 -14.305 1 98.44 432 GLN A C 1
ATOM 3312 O O . GLN A 1 432 ? -5.574 -20.453 -13.906 1 98.44 432 GLN A O 1
ATOM 3317 N N . ILE A 1 433 ? -6.914 -18.891 -14.789 1 98.69 433 ILE A N 1
ATOM 3318 C CA . ILE A 1 433 ? -5.812 -17.984 -15.094 1 98.69 433 ILE A CA 1
ATOM 3319 C C . ILE A 1 433 ? -5.891 -16.75 -14.203 1 98.69 433 ILE A C 1
ATOM 3321 O O . ILE A 1 433 ? -6.645 -15.812 -14.484 1 98.69 433 ILE A O 1
ATOM 3325 N N . VAL A 1 434 ? -5.113 -16.766 -13.164 1 98.75 434 VAL A N 1
ATOM 3326 C CA . VAL A 1 434 ? -4.984 -15.602 -12.297 1 98.75 434 VAL A CA 1
ATOM 3327 C C . VAL A 1 434 ? -3.609 -14.961 -12.492 1 98.75 434 VAL A C 1
ATOM 3329 O O . VAL A 1 434 ? -2.619 -15.438 -11.93 1 98.75 434 VAL A O 1
ATOM 3332 N N . ALA A 1 435 ? -3.641 -13.914 -13.312 1 98.56 435 ALA A N 1
ATOM 3333 C CA . ALA A 1 435 ? -2.377 -13.32 -13.742 1 98.56 435 ALA A CA 1
ATOM 3334 C C . ALA A 1 435 ? -1.835 -12.359 -12.688 1 98.56 435 ALA A C 1
ATOM 3336 O O . ALA A 1 435 ? -2.584 -11.555 -12.125 1 98.56 435 ALA A O 1
ATOM 3337 N N . LEU A 1 436 ? -0.532 -12.492 -12.414 1 98.31 436 LEU A N 1
ATOM 3338 C CA . LEU A 1 436 ? 0.109 -11.672 -11.391 1 98.31 436 LEU A CA 1
ATOM 3339 C C . LEU A 1 436 ? 1.302 -10.914 -11.969 1 98.31 436 LEU A C 1
ATOM 3341 O O . LEU A 1 436 ? 1.886 -11.336 -12.969 1 98.31 436 LEU A O 1
ATOM 3345 N N . ASN A 1 437 ? 1.585 -9.758 -11.328 1 97.19 437 ASN A N 1
ATOM 3346 C CA . ASN A 1 437 ? 2.852 -9.078 -11.57 1 97.19 437 ASN A CA 1
ATOM 3347 C C . ASN A 1 437 ? 4.012 -9.789 -10.875 1 97.19 437 ASN A C 1
ATOM 3349 O O . ASN A 1 437 ? 4.234 -9.609 -9.68 1 97.19 437 ASN A O 1
ATOM 3353 N N . TRP A 1 438 ? 4.797 -10.43 -11.656 1 97.19 438 TRP A N 1
ATOM 3354 C CA . TRP A 1 438 ? 5.805 -11.32 -11.094 1 97.19 438 TRP A CA 1
ATOM 3355 C C . TRP A 1 438 ? 7.008 -10.531 -10.586 1 97.19 438 TRP A C 1
ATOM 3357 O O . TRP A 1 438 ? 7.809 -11.039 -9.805 1 97.19 438 TRP A O 1
ATOM 3367 N N . GLN A 1 439 ? 7.199 -9.336 -11.078 1 94 439 GLN A N 1
ATOM 3368 C CA . GLN A 1 439 ? 8.367 -8.547 -10.703 1 94 439 GLN A CA 1
ATOM 3369 C C . GLN A 1 439 ? 8.266 -8.047 -9.266 1 94 439 GLN A C 1
ATOM 3371 O O . GLN A 1 439 ? 9.242 -7.562 -8.695 1 94 439 GLN A O 1
ATOM 3376 N N . ASN A 1 440 ? 7.055 -8.133 -8.719 1 94.38 440 ASN A N 1
ATOM 3377 C CA . ASN A 1 440 ? 6.871 -7.77 -7.32 1 94.38 440 ASN A CA 1
ATOM 3378 C C . ASN A 1 440 ? 6.562 -8.992 -6.461 1 94.38 440 ASN A C 1
ATOM 3380 O O . ASN A 1 440 ? 5.418 -9.445 -6.406 1 94.38 440 ASN A O 1
ATOM 3384 N N . VAL A 1 441 ? 7.504 -9.43 -5.652 1 95.06 441 VAL A N 1
ATOM 3385 C CA . VAL A 1 441 ? 7.352 -10.633 -4.844 1 95.06 441 VAL A CA 1
ATOM 3386 C C . VAL A 1 441 ? 6.586 -10.305 -3.562 1 95.06 441 VAL A C 1
ATOM 3388 O O . VAL A 1 441 ? 7.176 -10.219 -2.484 1 95.06 441 VAL A O 1
ATOM 3391 N N . ASP A 1 442 ? 5.344 -10.18 -3.697 1 95.56 442 ASP A N 1
ATOM 3392 C CA . ASP A 1 442 ? 4.457 -9.922 -2.566 1 95.56 442 ASP A CA 1
ATOM 3393 C C . ASP A 1 442 ? 3.643 -11.164 -2.211 1 95.56 442 ASP A C 1
ATOM 3395 O O . ASP A 1 442 ? 3.992 -12.273 -2.609 1 95.56 442 ASP A O 1
ATOM 3399 N N . LYS A 1 443 ? 2.6 -11.039 -1.396 1 94.62 443 LYS A N 1
ATOM 3400 C CA . LYS A 1 443 ? 1.757 -12.148 -0.958 1 94.62 443 LYS A CA 1
ATOM 3401 C C . LYS A 1 443 ? 1.237 -12.945 -2.148 1 94.62 443 LYS A C 1
ATOM 3403 O O . LYS A 1 443 ? 1.275 -14.18 -2.139 1 94.62 443 LYS A O 1
ATOM 3408 N N . GLY A 1 444 ? 0.765 -12.227 -3.168 1 96.94 444 GLY A N 1
ATOM 3409 C CA . GLY A 1 444 ? 0.231 -12.906 -4.336 1 96.94 444 GLY A CA 1
ATOM 3410 C C . GLY A 1 444 ? 1.237 -13.828 -5 1 96.94 444 GLY A C 1
ATOM 3411 O O . GLY A 1 444 ? 0.935 -14.992 -5.27 1 96.94 444 GLY A O 1
ATOM 3412 N N . VAL A 1 445 ? 2.387 -13.297 -5.227 1 97.5 445 VAL A N 1
ATOM 3413 C CA . VAL A 1 445 ? 3.428 -14.078 -5.891 1 97.5 445 VAL A CA 1
ATOM 3414 C C . VAL A 1 445 ? 3.885 -15.211 -4.977 1 97.5 445 VAL A C 1
ATOM 3416 O O . VAL A 1 445 ? 4.188 -16.312 -5.449 1 97.5 445 VAL A O 1
ATOM 3419 N N . MET A 1 446 ? 3.951 -14.984 -3.676 1 97.56 446 MET A N 1
ATOM 3420 C CA . MET A 1 446 ? 4.336 -16.031 -2.74 1 97.56 446 MET A CA 1
ATOM 3421 C C . MET A 1 446 ? 3.338 -17.188 -2.773 1 97.56 446 MET A C 1
ATOM 3423 O O . MET A 1 446 ? 3.73 -18.359 -2.793 1 97.56 446 MET A O 1
ATOM 3427 N N . LEU A 1 447 ? 2.094 -16.859 -2.764 1 97.88 447 LEU A N 1
ATOM 3428 C CA . LEU A 1 447 ? 1.057 -17.875 -2.867 1 97.88 447 LEU A CA 1
ATOM 3429 C C . LEU A 1 447 ? 1.155 -18.609 -4.195 1 97.88 447 LEU A C 1
ATOM 3431 O O . LEU A 1 447 ? 0.977 -19.828 -4.246 1 97.88 447 LEU A O 1
ATOM 3435 N N . ASN A 1 448 ? 1.41 -17.859 -5.227 1 98.19 448 ASN A N 1
ATOM 3436 C CA . ASN A 1 448 ? 1.555 -18.469 -6.543 1 98.19 448 ASN A CA 1
ATOM 3437 C C . ASN A 1 448 ? 2.703 -19.469 -6.57 1 98.19 448 ASN A C 1
ATOM 3439 O O . ASN A 1 448 ? 2.574 -20.547 -7.152 1 98.19 448 ASN A O 1
ATOM 3443 N N . ARG A 1 449 ? 3.725 -19.109 -5.984 1 96.62 449 ARG A N 1
ATOM 3444 C CA . ARG A 1 449 ? 4.863 -20.016 -5.902 1 96.62 449 ARG A CA 1
ATOM 3445 C C . ARG A 1 449 ? 4.48 -21.312 -5.176 1 96.62 449 ARG A C 1
ATOM 3447 O O . ARG A 1 449 ? 4.879 -22.406 -5.586 1 96.62 449 ARG A O 1
ATOM 3454 N N . ALA A 1 450 ? 3.793 -21.156 -4.137 1 97.5 450 ALA A N 1
ATOM 3455 C CA . ALA A 1 450 ? 3.354 -22.328 -3.389 1 97.5 450 ALA A CA 1
ATOM 3456 C C . ALA A 1 450 ? 2.389 -23.172 -4.211 1 97.5 450 ALA A C 1
ATOM 3458 O O . ALA A 1 450 ? 2.496 -24.406 -4.234 1 97.5 450 ALA A O 1
ATOM 3459 N N . MET A 1 451 ? 1.472 -22.578 -4.879 1 97.81 451 MET A N 1
ATOM 3460 C CA . MET A 1 451 ? 0.446 -23.25 -5.668 1 97.81 451 MET A CA 1
ATOM 3461 C C . MET A 1 451 ? 1.079 -24.141 -6.73 1 97.81 451 MET A C 1
ATOM 3463 O O . MET A 1 451 ? 0.622 -25.266 -6.957 1 97.81 451 MET A O 1
ATOM 3467 N N . PHE A 1 452 ? 2.127 -23.688 -7.309 1 96.94 452 PHE A N 1
ATOM 3468 C CA . PHE A 1 452 ? 2.609 -24.359 -8.5 1 96.94 452 PHE A CA 1
ATOM 3469 C C . PHE A 1 452 ? 3.971 -25 -8.25 1 96.94 452 PHE A C 1
ATOM 3471 O O . PHE A 1 452 ? 4.621 -25.484 -9.18 1 96.94 452 PHE A O 1
ATOM 3478 N N . ALA A 1 453 ? 4.359 -25 -7.031 1 93.5 453 ALA A N 1
ATOM 3479 C CA . ALA A 1 453 ? 5.652 -25.594 -6.695 1 93.5 453 ALA A CA 1
ATOM 3480 C C . ALA A 1 453 ? 5.754 -27.031 -7.207 1 93.5 453 ALA A C 1
ATOM 3482 O O . ALA A 1 453 ? 4.922 -27.875 -6.863 1 93.5 453 ALA A O 1
ATOM 3483 N N . ASP A 1 454 ? 6.703 -27.281 -8.062 1 88.69 454 ASP A N 1
ATOM 3484 C CA . ASP A 1 454 ? 7.039 -28.594 -8.602 1 88.69 454 ASP A CA 1
ATOM 3485 C C . ASP A 1 454 ? 5.867 -29.172 -9.391 1 88.69 454 ASP A C 1
ATOM 3487 O O . ASP A 1 454 ? 5.668 -30.391 -9.414 1 88.69 454 ASP A O 1
ATOM 3491 N N . GLN A 1 455 ? 5.02 -28.312 -9.867 1 92.06 455 GLN A N 1
ATOM 3492 C CA . GLN A 1 455 ? 3.85 -28.812 -10.586 1 92.06 455 GLN A CA 1
ATOM 3493 C C . GLN A 1 455 ? 3.857 -28.328 -12.039 1 92.06 455 GLN A C 1
ATOM 3495 O O . GLN A 1 455 ? 2.809 -28.266 -12.68 1 92.06 455 GLN A O 1
ATOM 3500 N N . ARG A 1 456 ? 4.957 -27.922 -12.469 1 93.81 456 ARG A N 1
ATOM 3501 C CA . ARG A 1 456 ? 5.242 -27.594 -13.859 1 93.81 456 ARG A CA 1
ATOM 3502 C C . ARG A 1 456 ? 4.254 -26.562 -14.391 1 93.81 456 ARG A C 1
ATOM 3504 O O . ARG A 1 456 ? 3.85 -26.625 -15.555 1 93.81 456 ARG A O 1
ATOM 3511 N N . GLY A 1 457 ? 3.645 -25.781 -13.57 1 96.94 457 GLY A N 1
ATOM 3512 C CA . GLY A 1 457 ? 2.865 -24.609 -13.961 1 96.94 457 GLY A CA 1
ATOM 3513 C C . GLY A 1 457 ? 1.404 -24.922 -14.211 1 96.94 457 GLY A C 1
ATOM 3514 O O . GLY A 1 457 ? 0.608 -24.031 -14.492 1 96.94 457 GLY A O 1
ATOM 3515 N N . TRP A 1 458 ? 1 -26.219 -14.227 1 97.75 458 TRP A N 1
ATOM 3516 C CA . TRP A 1 458 ? -0.373 -26.688 -14.359 1 97.75 458 TRP A CA 1
ATOM 3517 C C . TRP A 1 458 ? -0.778 -27.531 -13.156 1 97.75 458 TRP A C 1
ATOM 3519 O O . TRP A 1 458 ? -0.199 -28.594 -12.898 1 97.75 458 TRP A O 1
ATOM 3529 N N . VAL A 1 459 ? -1.769 -27.078 -12.391 1 97.31 459 VAL A N 1
ATOM 3530 C CA . VAL A 1 459 ? -2.211 -27.812 -11.203 1 97.31 459 VAL A CA 1
ATOM 3531 C C . VAL A 1 459 ? -3.666 -28.234 -11.375 1 97.31 459 VAL A C 1
ATOM 3533 O O . VAL A 1 459 ? -4.539 -27.406 -11.625 1 97.31 459 VAL A O 1
ATOM 3536 N N . LEU A 1 460 ? -3.873 -29.5 -11.305 1 96.88 460 LEU A N 1
ATOM 3537 C CA . LEU A 1 460 ? -5.23 -30.016 -11.422 1 96.88 460 LEU A CA 1
ATOM 3538 C C . LEU A 1 460 ? -6.113 -29.5 -10.289 1 96.88 460 LEU A C 1
ATOM 3540 O O . LEU A 1 460 ? -5.715 -29.531 -9.125 1 96.88 460 LEU A O 1
ATOM 3544 N N . LYS A 1 461 ? -7.246 -28.969 -10.641 1 96.88 461 LYS A N 1
ATOM 3545 C CA . LYS A 1 461 ? -8.203 -28.484 -9.648 1 96.88 461 LYS A CA 1
ATOM 3546 C C . LYS A 1 461 ? -8.664 -29.625 -8.734 1 96.88 461 LYS A C 1
ATOM 3548 O O . LYS A 1 461 ? -8.695 -30.781 -9.141 1 96.88 461 LYS A O 1
ATOM 3553 N N . PRO A 1 462 ? -9.031 -29.344 -7.527 1 95.38 462 PRO A N 1
ATOM 3554 C CA . PRO A 1 462 ? -9.523 -30.391 -6.625 1 95.38 462 PRO A CA 1
ATOM 3555 C C . PRO A 1 462 ? -10.891 -30.922 -7.043 1 95.38 462 PRO A C 1
ATOM 3557 O O . PRO A 1 462 ? -11.57 -30.328 -7.879 1 95.38 462 PRO A O 1
ATOM 3560 N N . PRO A 1 463 ? -11.219 -32.094 -6.469 1 93.62 463 PRO A N 1
ATOM 3561 C CA . PRO A 1 463 ? -12.562 -32.594 -6.75 1 93.62 463 PRO A CA 1
ATOM 3562 C C . PRO A 1 463 ? -13.664 -31.594 -6.445 1 93.62 463 PRO A C 1
ATOM 3564 O O . PRO A 1 463 ? -13.586 -30.859 -5.445 1 93.62 463 PRO A O 1
ATOM 3567 N N . GLY A 1 464 ? -14.602 -31.531 -7.266 1 94.56 464 GLY A N 1
ATOM 3568 C CA . GLY A 1 464 ? -15.688 -30.578 -7.129 1 94.56 464 GLY A CA 1
ATOM 3569 C C . GLY A 1 464 ? -15.508 -29.344 -8 1 94.56 464 GLY A C 1
ATOM 3570 O O . GLY A 1 464 ? -16.484 -28.641 -8.289 1 94.56 464 GLY A O 1
ATOM 3571 N N . TYR A 1 465 ? -14.273 -29.078 -8.398 1 96.5 465 TYR A N 1
ATOM 3572 C CA . TYR A 1 465 ? -13.969 -27.891 -9.18 1 96.5 465 TYR A CA 1
ATOM 3573 C C . TYR A 1 465 ? -13.82 -28.234 -10.664 1 96.5 465 TYR A C 1
ATOM 3575 O O . TYR A 1 465 ? -13.609 -27.359 -11.492 1 96.5 465 TYR A O 1
ATOM 3583 N N . ARG A 1 466 ? -13.922 -29.484 -11.07 1 96.12 466 ARG A N 1
ATOM 3584 C CA . ARG A 1 466 ? -13.57 -29.969 -12.406 1 96.12 466 ARG A CA 1
ATOM 3585 C C . ARG A 1 466 ? -14.812 -30.141 -13.273 1 96.12 466 ARG A C 1
ATOM 3587 O O . ARG A 1 466 ? -15.898 -30.406 -12.758 1 96.12 466 ARG A O 1
ATOM 3594 N N . SER A 1 467 ? -14.586 -30 -14.539 1 93.75 467 SER A N 1
ATOM 3595 C CA . SER A 1 467 ? -15.68 -30.125 -15.492 1 93.75 467 SER A CA 1
ATOM 3596 C C . SER A 1 467 ? -16.266 -31.547 -15.469 1 93.75 467 SER A C 1
ATOM 3598 O O . SER A 1 467 ? -17.469 -31.719 -15.68 1 93.75 467 SER A O 1
ATOM 3600 N N . SER A 1 468 ? -15.461 -32.562 -15.203 1 88.44 468 SER A N 1
ATOM 3601 C CA . SER A 1 468 ? -15.891 -33.938 -15.18 1 88.44 468 SER A CA 1
ATOM 3602 C C . SER A 1 468 ? -16.766 -34.219 -13.969 1 88.44 468 SER A C 1
ATOM 3604 O O . SER A 1 468 ? -17.484 -35.219 -13.945 1 88.44 468 SER A O 1
ATOM 3606 N N . ASP A 1 469 ? -16.656 -33.5 -12.922 1 89.12 469 ASP A N 1
ATOM 3607 C CA . ASP A 1 469 ? -17.422 -33.719 -11.703 1 89.12 469 ASP A CA 1
ATOM 3608 C C . ASP A 1 469 ? -18.906 -33.438 -11.914 1 89.12 469 ASP A C 1
ATOM 3610 O O . ASP A 1 469 ? -19.766 -34.094 -11.297 1 89.12 469 ASP A O 1
ATOM 3614 N N . GLY A 1 470 ? -19.234 -32.688 -12.828 1 81.94 470 GLY A N 1
ATOM 3615 C CA . GLY A 1 470 ? -20.625 -32.344 -13.117 1 81.94 470 GLY A CA 1
ATOM 3616 C C . GLY A 1 470 ? -21.156 -31.203 -12.25 1 81.94 470 GLY A C 1
ATOM 3617 O O . GLY A 1 470 ? -20.562 -30.875 -11.219 1 81.94 470 GLY A O 1
ATOM 3618 N N . ALA A 1 471 ? -22.266 -30.734 -12.633 1 78.5 471 ALA A N 1
ATOM 3619 C CA . ALA A 1 471 ? -22.891 -29.609 -11.953 1 78.5 471 ALA A CA 1
ATOM 3620 C C . ALA A 1 471 ? -23.375 -30.016 -10.555 1 78.5 471 ALA A C 1
ATOM 3622 O O . ALA A 1 471 ? -23.938 -31.094 -10.375 1 78.5 471 ALA A O 1
ATOM 3623 N N . GLY A 1 472 ? -23.016 -29.25 -9.594 1 77.25 472 GLY A N 1
ATOM 3624 C CA . GLY A 1 472 ? -23.516 -29.469 -8.242 1 77.25 472 GLY A CA 1
ATOM 3625 C C . GLY A 1 472 ? -22.672 -30.438 -7.441 1 77.25 472 GLY A C 1
ATOM 3626 O O . GLY A 1 472 ? -23 -30.75 -6.297 1 77.25 472 GLY A O 1
ATOM 3627 N N . SER A 1 473 ? -21.656 -30.922 -8.07 1 84.31 473 SER A N 1
ATOM 3628 C CA . SER A 1 473 ? -20.781 -31.812 -7.324 1 84.31 473 SER A CA 1
ATOM 3629 C C . SER A 1 473 ? -20.234 -31.141 -6.066 1 84.31 473 SER A C 1
ATOM 3631 O O . SER A 1 473 ? -19.906 -29.953 -6.09 1 84.31 473 SER A O 1
ATOM 3633 N N . ALA A 1 474 ? -20.219 -31.938 -5.094 1 87.62 474 ALA A N 1
ATOM 3634 C CA . ALA A 1 474 ? -19.859 -31.406 -3.785 1 87.62 474 ALA A CA 1
ATOM 3635 C C . ALA A 1 474 ? -18.344 -31.219 -3.674 1 87.62 474 ALA A C 1
ATOM 3637 O O . ALA A 1 474 ? -17.562 -32.062 -4.168 1 87.62 474 ALA A O 1
ATOM 3638 N N . ILE A 1 475 ? -17.953 -30.172 -3.145 1 91.44 475 ILE A N 1
ATOM 3639 C CA . ILE A 1 475 ? -16.562 -29.906 -2.781 1 91.44 475 ILE A CA 1
ATOM 3640 C C . ILE A 1 475 ? -16.234 -30.578 -1.45 1 91.44 475 ILE A C 1
ATOM 3642 O O . ILE A 1 475 ? -16.984 -30.422 -0.476 1 91.44 475 ILE A O 1
ATOM 3646 N N . VAL A 1 476 ? -15.227 -31.406 -1.424 1 89.44 476 VAL A N 1
ATOM 3647 C CA . VAL A 1 476 ? -14.797 -32.062 -0.192 1 89.44 476 VAL A CA 1
ATOM 3648 C C . VAL A 1 476 ? -14.133 -31.031 0.729 1 89.44 476 VAL A C 1
ATOM 3650 O O . VAL A 1 476 ? -13.07 -30.5 0.403 1 89.44 476 VAL A O 1
ATOM 3653 N N . ARG A 1 477 ? -14.734 -30.781 1.814 1 92.44 477 ARG A N 1
ATOM 3654 C CA . ARG A 1 477 ? -14.203 -29.828 2.789 1 92.44 477 ARG A CA 1
ATOM 3655 C C . ARG A 1 477 ? -13.812 -30.547 4.082 1 92.44 477 ARG A C 1
ATOM 3657 O O . ARG A 1 477 ? -14.438 -31.531 4.465 1 92.44 477 ARG A O 1
ATOM 3664 N N . LYS A 1 478 ? -12.75 -30.078 4.719 1 94.06 478 LYS A N 1
ATOM 3665 C CA . LYS A 1 478 ? -12.203 -30.734 5.902 1 94.06 478 LYS A CA 1
ATOM 3666 C C . LYS A 1 478 ? -12.008 -29.734 7.043 1 94.06 478 LYS A C 1
ATOM 3668 O O . LYS A 1 478 ? -12.172 -28.531 6.855 1 94.06 478 LYS A O 1
ATOM 3673 N N . GLN A 1 479 ? -11.75 -30.312 8.195 1 94.44 479 GLN A N 1
ATOM 3674 C CA . GLN A 1 479 ? -11.352 -29.562 9.375 1 94.44 479 GLN A CA 1
ATOM 3675 C C . GLN A 1 479 ? -9.844 -29.672 9.617 1 94.44 479 GLN A C 1
ATOM 3677 O O . GLN A 1 479 ? -9.273 -30.75 9.477 1 94.44 479 GLN A O 1
ATOM 3682 N N . LEU A 1 480 ? -9.266 -28.562 9.938 1 95.31 480 LEU A N 1
ATOM 3683 C CA . LEU A 1 480 ? -7.816 -28.531 10.094 1 95.31 480 LEU A CA 1
ATOM 3684 C C . LEU A 1 480 ? -7.438 -28.125 11.516 1 95.31 480 LEU A C 1
ATOM 3686 O O . LEU A 1 480 ? -7.938 -27.125 12.039 1 95.31 480 LEU A O 1
ATOM 3690 N N . ASP A 1 481 ? -6.633 -28.922 12.172 1 95.44 481 ASP A N 1
ATOM 3691 C CA . ASP A 1 481 ? -5.848 -28.547 13.344 1 95.44 481 ASP A CA 1
ATOM 3692 C C . ASP A 1 481 ? -4.359 -28.469 13 1 95.44 481 ASP A C 1
ATOM 3694 O O . ASP A 1 481 ? -3.768 -29.453 12.555 1 95.44 481 ASP A O 1
ATOM 3698 N N . LEU A 1 482 ? -3.818 -27.312 13.164 1 96.94 482 LEU A N 1
ATOM 3699 C CA . LEU A 1 482 ? -2.43 -27.125 12.766 1 96.94 482 LEU A CA 1
ATOM 3700 C C . LEU A 1 482 ? -1.631 -26.453 13.883 1 96.94 482 LEU A C 1
ATOM 3702 O O . LEU A 1 482 ? -2.074 -25.469 14.461 1 96.94 482 LEU A O 1
ATOM 3706 N N . SER A 1 483 ? -0.524 -27.016 14.242 1 97.31 483 SER A N 1
ATOM 3707 C CA . SER A 1 483 ? 0.442 -26.438 15.172 1 97.31 483 SER A CA 1
ATOM 3708 C C . SER A 1 483 ? 1.861 -26.531 14.625 1 97.31 483 SER A C 1
ATOM 3710 O O . SER A 1 483 ? 2.229 -27.547 14.016 1 97.31 483 SER A O 1
ATOM 3712 N N . ILE A 1 484 ? 2.625 -25.516 14.773 1 98.25 484 ILE A N 1
ATOM 3713 C CA . ILE A 1 484 ? 4.004 -25.469 14.305 1 98.25 484 ILE A CA 1
ATOM 3714 C C . ILE A 1 484 ? 4.922 -25.031 15.438 1 98.25 484 ILE A C 1
ATOM 3716 O O . ILE A 1 484 ? 4.762 -23.922 15.977 1 98.25 484 ILE A O 1
ATOM 3720 N N . GLU A 1 485 ? 5.816 -25.859 15.781 1 98.31 485 GLU A N 1
ATOM 3721 C CA . GLU A 1 485 ? 6.852 -25.516 16.75 1 98.31 485 GLU A CA 1
ATOM 3722 C C . GLU A 1 485 ? 8.133 -25.062 16.062 1 98.31 485 GLU A C 1
ATOM 3724 O O . GLU A 1 485 ? 8.75 -25.844 15.328 1 98.31 485 GLU A O 1
ATOM 3729 N N . VAL A 1 486 ? 8.523 -23.844 16.266 1 98.62 486 VAL A N 1
ATOM 3730 C CA . VAL A 1 486 ? 9.734 -23.312 15.648 1 98.62 486 VAL A CA 1
ATOM 3731 C C . VAL A 1 486 ? 10.914 -23.469 16.609 1 98.62 486 VAL A C 1
ATOM 3733 O O . VAL A 1 486 ? 10.875 -22.969 17.734 1 98.62 486 VAL A O 1
ATOM 3736 N N . LEU A 1 487 ? 11.953 -24.125 16.172 1 98.5 487 LEU A N 1
ATOM 3737 C CA . LEU A 1 487 ? 13.055 -24.5 17.062 1 98.5 487 LEU A CA 1
ATOM 3738 C C . LEU A 1 487 ? 14.266 -23.594 16.828 1 98.5 487 LEU A C 1
ATOM 3740 O O . LEU A 1 487 ? 14.773 -22.984 17.781 1 98.5 487 LEU A O 1
ATOM 3744 N N . ALA A 1 488 ? 14.688 -23.562 15.555 1 98.44 488 ALA A N 1
ATOM 3745 C CA . ALA A 1 488 ? 15.891 -22.781 15.234 1 98.44 488 ALA A CA 1
ATOM 3746 C C . ALA A 1 488 ? 15.891 -22.375 13.766 1 98.44 488 ALA A C 1
ATOM 3748 O O . ALA A 1 488 ? 15.094 -22.875 12.969 1 98.44 488 ALA A O 1
ATOM 3749 N N . GLY A 1 489 ? 16.719 -21.375 13.461 1 98 489 GLY A N 1
ATOM 3750 C CA . GLY A 1 489 ? 17.016 -20.984 12.094 1 98 489 GLY A CA 1
ATOM 3751 C C . GLY A 1 489 ? 18.484 -21.078 11.75 1 98 489 GLY A C 1
ATOM 3752 O O . GLY A 1 489 ? 19.328 -21.125 12.641 1 98 489 GLY A O 1
ATOM 3753 N N . GLN A 1 490 ? 18.734 -21.141 10.484 1 97.31 490 GLN A N 1
ATOM 3754 C CA . GLN A 1 490 ? 20.125 -21.156 10.039 1 97.31 490 GLN A CA 1
ATOM 3755 C C . GLN A 1 490 ? 20.297 -20.422 8.711 1 97.31 490 GLN A C 1
ATOM 3757 O O . GLN A 1 490 ? 19.453 -20.547 7.82 1 97.31 490 GLN A O 1
ATOM 3762 N N . ASN A 1 491 ? 21.328 -19.703 8.633 1 97.06 491 ASN A N 1
ATOM 3763 C CA . ASN A 1 491 ? 21.719 -18.969 7.441 1 97.06 491 ASN A CA 1
ATOM 3764 C C . ASN A 1 491 ? 20.594 -18.062 6.945 1 97.06 491 ASN A C 1
ATOM 3766 O O . ASN A 1 491 ? 20.297 -18.047 5.75 1 97.06 491 ASN A O 1
ATOM 3770 N N . ILE A 1 492 ? 19.859 -17.484 7.84 1 98 492 ILE A N 1
ATOM 3771 C CA . ILE A 1 492 ? 18.812 -16.531 7.457 1 98 492 ILE A CA 1
ATOM 3772 C C . ILE A 1 492 ? 19.453 -15.258 6.914 1 98 492 ILE A C 1
ATOM 3774 O O . ILE A 1 492 ? 20.328 -14.68 7.547 1 98 492 ILE A O 1
ATOM 3778 N N . PRO A 1 493 ? 19.109 -14.898 5.711 1 97.56 493 PRO A N 1
ATOM 3779 C CA . PRO A 1 493 ? 19.672 -13.656 5.188 1 97.56 493 PRO A CA 1
ATOM 3780 C C . PRO A 1 493 ? 19.219 -12.43 5.969 1 97.56 493 PRO A C 1
ATOM 3782 O O . PRO A 1 493 ? 18.172 -12.453 6.621 1 97.56 493 PRO A O 1
ATOM 3785 N N . LEU A 1 494 ? 20.062 -11.398 5.965 1 96.31 494 LEU A N 1
ATOM 3786 C CA . LEU A 1 494 ? 19.625 -10.109 6.508 1 96.31 494 LEU A CA 1
ATOM 3787 C C . LEU A 1 494 ? 18.609 -9.445 5.586 1 96.31 494 LEU A C 1
ATOM 3789 O O . LEU A 1 494 ? 18.594 -9.703 4.379 1 96.31 494 LEU A O 1
ATOM 3793 N N . PRO A 1 495 ? 17.719 -8.656 6.199 1 94.19 495 PRO A N 1
ATOM 3794 C CA . PRO A 1 495 ? 16.859 -7.863 5.316 1 94.19 495 PRO A CA 1
ATOM 3795 C C . PRO A 1 495 ? 17.656 -7.035 4.312 1 94.19 495 PRO A C 1
ATOM 3797 O O . PRO A 1 495 ? 18.797 -6.641 4.59 1 94.19 495 PRO A O 1
ATOM 3800 N N . PRO A 1 496 ? 17.031 -6.824 3.146 1 90.62 496 PRO A N 1
ATOM 3801 C CA . PRO A 1 496 ? 17.719 -6.031 2.133 1 90.62 496 PRO A CA 1
ATOM 3802 C C . PRO A 1 496 ? 18.234 -4.695 2.672 1 90.62 496 PRO A C 1
ATOM 3804 O O . PRO A 1 496 ? 17.484 -3.973 3.338 1 90.62 496 PRO A O 1
ATOM 3807 N N . GLY A 1 497 ? 19.438 -4.379 2.439 1 87 497 GLY A N 1
ATOM 3808 C CA . GLY A 1 497 ? 20.031 -3.121 2.857 1 87 497 GLY A CA 1
ATOM 3809 C C . GLY A 1 497 ? 20.734 -3.211 4.199 1 87 497 GLY A C 1
ATOM 3810 O O . GLY A 1 497 ? 21.562 -2.354 4.535 1 87 497 GLY A O 1
ATOM 3811 N N . ASP A 1 498 ? 20.375 -4.203 5.016 1 89.5 498 ASP A N 1
ATOM 3812 C CA . ASP A 1 498 ? 21 -4.375 6.324 1 89.5 498 ASP A CA 1
ATOM 3813 C C . ASP A 1 498 ? 22.312 -5.129 6.207 1 89.5 498 ASP A C 1
ATOM 3815 O O . ASP A 1 498 ? 22.453 -6.027 5.371 1 89.5 498 ASP A O 1
ATOM 3819 N N . THR A 1 499 ? 23.297 -4.676 7.023 1 89.94 499 THR A N 1
ATOM 3820 C CA . THR A 1 499 ? 24.594 -5.324 6.957 1 89.94 499 THR A CA 1
ATOM 3821 C C . THR A 1 499 ? 25.047 -5.781 8.344 1 89.94 499 THR A C 1
ATOM 3823 O O . THR A 1 499 ? 26.031 -6.5 8.477 1 89.94 499 THR A O 1
ATOM 3826 N N . ASN A 1 500 ? 24.344 -5.395 9.359 1 90.75 500 ASN A N 1
ATOM 3827 C CA . ASN A 1 500 ? 24.75 -5.688 10.734 1 90.75 500 ASN A CA 1
ATOM 3828 C C . ASN A 1 500 ? 24 -6.898 11.297 1 90.75 500 ASN A C 1
ATOM 3830 O O . ASN A 1 500 ? 22.844 -6.793 11.68 1 90.75 500 ASN A O 1
ATOM 3834 N N . GLU A 1 501 ? 24.672 -7.941 11.5 1 92.44 501 GLU A N 1
ATOM 3835 C CA . GLU A 1 501 ? 24.062 -9.172 12 1 92.44 501 GLU A CA 1
ATOM 3836 C C . GLU A 1 501 ? 23.703 -9.055 13.477 1 92.44 501 GLU A C 1
ATOM 3838 O O . GLU A 1 501 ? 22.734 -9.641 13.93 1 92.44 501 GLU A O 1
ATOM 3843 N N . LYS A 1 502 ? 24.516 -8.359 14.227 1 91.38 502 LYS A N 1
ATOM 3844 C CA . LYS A 1 502 ? 24.281 -8.219 15.656 1 91.38 502 LYS A CA 1
ATOM 3845 C C . LYS A 1 502 ? 22.953 -7.496 15.93 1 91.38 502 LYS A C 1
ATOM 3847 O O . LYS A 1 502 ? 22.312 -7.742 16.938 1 91.38 502 LYS A O 1
ATOM 3852 N N . GLY A 1 503 ? 22.672 -6.625 15.039 1 90.94 503 GLY A N 1
ATOM 3853 C CA . GLY A 1 503 ? 21.438 -5.863 15.203 1 90.94 503 GLY A CA 1
ATOM 3854 C C . GLY A 1 503 ? 20.219 -6.562 14.609 1 90.94 503 GLY A C 1
ATOM 3855 O O . GLY A 1 503 ? 19.125 -6.02 14.641 1 90.94 503 GLY A O 1
ATOM 3856 N N . PHE A 1 504 ? 20.5 -7.762 14.117 1 96 504 PHE A N 1
ATOM 3857 C CA . PHE A 1 504 ? 19.422 -8.523 13.492 1 96 504 PHE A CA 1
ATOM 3858 C C . PHE A 1 504 ? 18.672 -9.352 14.531 1 96 504 PHE A C 1
ATOM 3860 O O . PHE A 1 504 ? 19.234 -10.281 15.109 1 96 504 PHE A O 1
ATOM 3867 N N . HIS A 1 505 ? 17.344 -9.102 14.773 1 96.31 505 HIS A N 1
ATOM 3868 C CA . HIS A 1 505 ? 16.5 -9.82 15.719 1 96.31 505 HIS A CA 1
ATOM 3869 C C . HIS A 1 505 ? 15.336 -10.508 15.008 1 96.31 505 HIS A C 1
ATOM 3871 O O . HIS A 1 505 ? 14.188 -10.07 15.117 1 96.31 505 HIS A O 1
ATOM 3877 N N . PRO A 1 506 ? 15.633 -11.664 14.438 1 97.81 506 PRO A N 1
ATOM 3878 C CA . PRO A 1 506 ? 14.617 -12.344 13.625 1 97.81 506 PRO A CA 1
ATOM 3879 C C . PRO A 1 506 ? 13.516 -12.984 14.461 1 97.81 506 PRO A C 1
ATOM 3881 O O . PRO A 1 506 ? 13.789 -13.508 15.547 1 97.81 506 PRO A O 1
ATOM 3884 N N . TYR A 1 507 ? 12.352 -12.938 13.992 1 97.69 507 TYR A N 1
ATOM 3885 C CA . TYR A 1 507 ? 11.234 -13.758 14.453 1 97.69 507 TYR A CA 1
ATOM 3886 C C . TYR A 1 507 ? 10.422 -14.281 13.273 1 97.69 507 TYR A C 1
ATOM 3888 O O . TYR A 1 507 ? 10.562 -13.797 12.148 1 97.69 507 TYR A O 1
ATOM 3896 N N . VAL A 1 508 ? 9.625 -15.289 13.531 1 98.12 508 VAL A N 1
ATOM 3897 C CA . VAL A 1 508 ? 8.859 -15.93 12.469 1 98.12 508 VAL A CA 1
ATOM 3898 C C . VAL A 1 508 ? 7.383 -15.578 12.602 1 98.12 508 VAL A C 1
ATOM 3900 O O . VAL A 1 508 ? 6.801 -15.719 13.68 1 98.12 508 VAL A O 1
ATOM 3903 N N . ALA A 1 509 ? 6.852 -15.016 11.57 1 95.5 509 ALA A N 1
ATOM 3904 C CA . ALA A 1 509 ? 5.41 -14.82 11.445 1 95.5 509 ALA A CA 1
ATOM 3905 C C . ALA A 1 509 ? 4.793 -15.859 10.516 1 95.5 509 ALA A C 1
ATOM 3907 O O . ALA A 1 509 ? 5.25 -16.031 9.383 1 95.5 509 ALA A O 1
ATOM 3908 N N . CYS A 1 510 ? 3.748 -16.562 10.992 1 95.88 510 CYS A N 1
ATOM 3909 C CA . CYS A 1 510 ? 3.062 -17.578 10.203 1 95.88 510 CYS A CA 1
ATOM 3910 C C . CYS A 1 510 ? 1.647 -17.141 9.852 1 95.88 510 CYS A C 1
ATOM 3912 O O . CYS A 1 510 ? 0.904 -16.672 10.719 1 95.88 510 CYS A O 1
ATOM 3914 N N . HIS A 1 511 ? 1.355 -17.25 8.586 1 94.31 511 HIS A N 1
ATOM 3915 C CA . HIS A 1 511 ? 0.031 -16.891 8.094 1 94.31 511 HIS A CA 1
ATOM 3916 C C . HIS A 1 511 ? -0.675 -18.094 7.484 1 94.31 511 HIS A C 1
ATOM 3918 O O . HIS A 1 511 ? -0.188 -18.672 6.512 1 94.31 511 HIS A O 1
ATOM 3924 N N . LEU A 1 512 ? -1.766 -18.516 8.062 1 94.69 512 LEU A N 1
ATOM 3925 C CA . LEU A 1 512 ? -2.604 -19.562 7.492 1 94.69 512 LEU A CA 1
ATOM 3926 C C . LEU A 1 512 ? -3.711 -18.953 6.629 1 94.69 512 LEU A C 1
ATOM 3928 O O . LEU A 1 512 ? -4.629 -18.312 7.148 1 94.69 512 LEU A O 1
ATOM 3932 N N . HIS A 1 513 ? -3.627 -19.125 5.328 1 94.12 513 HIS A N 1
ATOM 3933 C CA . HIS A 1 513 ? -4.605 -18.594 4.387 1 94.12 513 HIS A CA 1
ATOM 3934 C C . HIS A 1 513 ? -5.711 -19.609 4.109 1 94.12 513 HIS A C 1
ATOM 3936 O O . HIS A 1 513 ? -5.465 -20.656 3.502 1 94.12 513 HIS A O 1
ATOM 3942 N N . VAL A 1 514 ? -6.91 -19.297 4.582 1 91.94 514 VAL A N 1
ATOM 3943 C CA . VAL A 1 514 ? -8.047 -20.203 4.461 1 91.94 514 VAL A CA 1
ATOM 3944 C C . VAL A 1 514 ? -9.234 -19.453 3.846 1 91.94 514 VAL A C 1
ATOM 3946 O O . VAL A 1 514 ? -9.203 -18.234 3.703 1 91.94 514 VAL A O 1
ATOM 3949 N N . GLU A 1 515 ? -10.102 -20.281 3.357 1 84.06 515 GLU A N 1
ATOM 3950 C CA . GLU A 1 515 ? -11.352 -19.688 2.889 1 84.06 515 GLU A CA 1
ATOM 3951 C C . GLU A 1 515 ? -12.188 -19.172 4.059 1 84.06 515 GLU A C 1
ATOM 3953 O O . GLU A 1 515 ? -12.383 -19.891 5.047 1 84.06 515 GLU A O 1
ATOM 3958 N N . ALA A 1 516 ? -12.281 -17.906 4.32 1 64.56 516 ALA A N 1
ATOM 3959 C CA . ALA A 1 516 ? -13.047 -17.391 5.453 1 64.56 516 ALA A CA 1
ATOM 3960 C C . ALA A 1 516 ? -14.547 -17.438 5.176 1 64.56 516 ALA A C 1
ATOM 3962 O O . ALA A 1 516 ? -14.977 -17.281 4.031 1 64.56 516 ALA A O 1
ATOM 3963 N N . ASP A 1 517 ? -15.211 -17.859 6.332 1 53.75 517 ASP A N 1
ATOM 3964 C CA . ASP A 1 517 ? -16.672 -17.766 6.324 1 53.75 517 ASP A CA 1
ATOM 3965 C C . ASP A 1 517 ? -17.125 -16.328 6.117 1 53.75 517 ASP A C 1
ATOM 3967 O O . ASP A 1 517 ? -16.562 -15.406 6.719 1 53.75 517 ASP A O 1
ATOM 3971 N N . GLY A 1 518 ? -17.641 -15.961 4.832 1 51.34 518 GLY A N 1
ATOM 3972 C CA . GLY A 1 518 ? -18.141 -14.625 4.566 1 51.34 518 GLY A CA 1
ATOM 3973 C C . GLY A 1 518 ? -17.266 -13.844 3.604 1 51.34 518 GLY A C 1
ATOM 3974 O O . GLY A 1 518 ? -17.359 -12.609 3.539 1 51.34 518 GLY A O 1
ATOM 3975 N N . ASP A 1 519 ? -16.234 -14.477 3.273 1 52.25 519 ASP A N 1
ATOM 3976 C CA . ASP A 1 519 ? -15.453 -13.844 2.211 1 52.25 519 ASP A CA 1
ATOM 3977 C C . ASP A 1 519 ? -16.359 -13.078 1.247 1 52.25 519 ASP A C 1
ATOM 3979 O O . ASP A 1 519 ? -15.898 -12.586 0.217 1 52.25 519 ASP A O 1
ATOM 3983 N N . ASN A 1 520 ? -17.609 -13.086 1.559 1 41.62 520 ASN A N 1
ATOM 3984 C CA . ASN A 1 520 ? -18.547 -12.367 0.69 1 41.62 520 ASN A CA 1
ATOM 3985 C C . ASN A 1 520 ? -18.391 -10.852 0.837 1 41.62 520 ASN A C 1
ATOM 3987 O O . ASN A 1 520 ? -19.094 -10.086 0.177 1 41.62 520 ASN A O 1
ATOM 3991 N N . ALA A 1 521 ? -17.922 -10.5 1.938 1 39.03 521 ALA A N 1
ATOM 3992 C CA . ALA A 1 521 ? -18.094 -9.055 2.033 1 39.03 521 ALA A CA 1
ATOM 3993 C C . ALA A 1 521 ? -17.25 -8.328 0.989 1 39.03 521 ALA A C 1
ATOM 3995 O O . ALA A 1 521 ? -16.062 -8.578 0.865 1 39.03 521 ALA A O 1
ATOM 3996 N N . ALA A 1 522 ? -17.859 -7.688 -0.008 1 38.22 522 ALA A N 1
ATOM 3997 C CA . ALA A 1 522 ? -17.609 -6.805 -1.141 1 38.22 522 ALA A CA 1
ATOM 3998 C C . ALA A 1 522 ? -16.516 -5.789 -0.806 1 38.22 522 ALA A C 1
ATOM 4000 O O . ALA A 1 522 ? -16.375 -4.77 -1.487 1 38.22 522 ALA A O 1
ATOM 4001 N N . GLY A 1 523 ? -15.844 -5.801 0.303 1 37.84 523 GLY A N 1
ATOM 4002 C CA . GLY A 1 523 ? -15.086 -4.566 0.411 1 37.84 523 GLY A CA 1
ATOM 4003 C C . GLY A 1 523 ? -13.875 -4.527 -0.497 1 37.84 523 GLY A C 1
ATOM 4004 O O . GLY A 1 523 ? -13.023 -5.418 -0.439 1 37.84 523 GLY A O 1
ATOM 4005 N N . VAL A 1 524 ? -14.039 -4.117 -1.697 1 40.06 524 VAL A N 1
ATOM 4006 C CA . VAL A 1 524 ? -12.938 -3.715 -2.564 1 40.06 524 VAL A CA 1
ATOM 4007 C C . VAL A 1 524 ? -11.797 -3.146 -1.724 1 40.06 524 VAL A C 1
ATOM 4009 O O . VAL A 1 524 ? -12.023 -2.332 -0.827 1 40.06 524 VAL A O 1
ATOM 4012 N N . PRO A 1 525 ? -10.766 -3.9 -1.658 1 40.81 525 PRO A N 1
ATOM 4013 C CA . PRO A 1 525 ? -9.625 -3.297 -0.961 1 40.81 525 PRO A CA 1
ATOM 4014 C C . PRO A 1 525 ? -9.531 -1.789 -1.185 1 40.81 525 PRO A C 1
ATOM 4016 O O . PRO A 1 525 ? -9.562 -1.327 -2.328 1 40.81 525 PRO A O 1
ATOM 4019 N N . GLN A 1 526 ? -10.211 -1.095 -0.479 1 36.56 526 GLN A N 1
ATOM 4020 C CA . GLN A 1 526 ? -10.07 0.357 -0.447 1 36.56 526 GLN A CA 1
ATOM 4021 C C . GLN A 1 526 ? -8.625 0.767 -0.187 1 36.56 526 GLN A C 1
ATOM 4023 O O . GLN A 1 526 ? -8.133 0.659 0.94 1 36.56 526 GLN A O 1
ATOM 4028 N N . GLY A 1 527 ? -7.652 0.583 -1.09 1 36.34 527 GLY A N 1
ATOM 4029 C CA . GLY A 1 527 ? -6.355 1.211 -1.278 1 36.34 527 GLY A CA 1
ATOM 4030 C C . GLY A 1 527 ? -5.207 0.222 -1.26 1 36.34 527 GLY A C 1
ATOM 4031 O O . GLY A 1 527 ? -5.402 -0.958 -0.964 1 36.34 527 GLY A O 1
ATOM 4032 N N . ASP A 1 528 ? -4.051 0.517 -1.889 1 36.28 528 ASP A N 1
ATOM 4033 C CA . ASP A 1 528 ? -2.807 -0.143 -2.273 1 36.28 528 ASP A CA 1
ATOM 4034 C C . ASP A 1 528 ? -2.24 -0.963 -1.116 1 36.28 528 ASP A C 1
ATOM 4036 O O . ASP A 1 528 ? -1.347 -1.789 -1.312 1 36.28 528 ASP A O 1
ATOM 4040 N N . ASP A 1 529 ? -2.242 -0.415 0.055 1 36.25 529 ASP A N 1
ATOM 4041 C CA . ASP A 1 529 ? -1.189 -0.88 0.953 1 36.25 529 ASP A CA 1
ATOM 4042 C C . ASP A 1 529 ? -1.359 -2.361 1.277 1 36.25 529 ASP A C 1
ATOM 4044 O O . ASP A 1 529 ? -0.402 -3.029 1.673 1 36.25 529 ASP A O 1
ATOM 4048 N N . SER A 1 530 ? -2.541 -2.988 1.836 1 39.81 530 SER A N 1
ATOM 4049 C CA . SER A 1 530 ? -2.357 -4.199 2.633 1 39.81 530 SER A CA 1
ATOM 4050 C C . SER A 1 530 ? -2.686 -5.449 1.821 1 39.81 530 SER A C 1
ATOM 4052 O O . SER A 1 530 ? -3.85 -5.832 1.706 1 39.81 530 SER A O 1
ATOM 4054 N N . THR A 1 531 ? -1.953 -5.711 0.802 1 37.97 531 THR A N 1
ATOM 4055 C CA . THR A 1 531 ? -2.037 -7.059 0.258 1 37.97 531 THR A CA 1
ATOM 4056 C C . THR A 1 531 ? -2.449 -8.055 1.34 1 37.97 531 THR A C 1
ATOM 4058 O O . THR A 1 531 ? -2.998 -9.117 1.038 1 37.97 531 THR A O 1
ATOM 4061 N N . ASP A 1 532 ? -1.952 -7.773 2.533 1 39.28 532 ASP A N 1
ATOM 4062 C CA . ASP A 1 532 ? -2.303 -8.75 3.559 1 39.28 532 ASP A CA 1
ATOM 4063 C C . ASP A 1 532 ? -3.693 -8.484 4.125 1 39.28 532 ASP A C 1
ATOM 4065 O O . ASP A 1 532 ? -4.031 -8.953 5.211 1 39.28 532 ASP A O 1
ATOM 4069 N N . SER A 1 533 ? -4.484 -7.574 3.518 1 41.81 533 SER A N 1
ATOM 4070 C CA . SER A 1 533 ? -5.766 -7.105 4.035 1 41.81 533 SER A CA 1
ATOM 4071 C C . SER A 1 533 ? -6.844 -8.172 3.9 1 41.81 533 SER A C 1
ATOM 4073 O O . SER A 1 533 ? -7.961 -8 4.387 1 41.81 533 SER A O 1
ATOM 4075 N N . GLU A 1 534 ? -6.605 -9.172 3.199 1 49.84 534 GLU A N 1
ATOM 4076 C CA . GLU A 1 534 ? -7.758 -10.047 2.998 1 49.84 534 GLU A CA 1
ATOM 4077 C C . GLU A 1 534 ? -8.062 -10.852 4.254 1 49.84 534 GLU A C 1
ATOM 4079 O O . GLU A 1 534 ? -7.156 -11.383 4.898 1 49.84 534 GLU A O 1
ATOM 4084 N N . LYS A 1 535 ? -9.211 -10.703 4.844 1 57.5 535 LYS A N 1
ATOM 4085 C CA . LYS A 1 535 ? -9.859 -11.367 5.969 1 57.5 535 LYS A CA 1
ATOM 4086 C C . LYS A 1 535 ? -9.805 -12.891 5.82 1 57.5 535 LYS A C 1
ATOM 4088 O O . LYS A 1 535 ? -10.656 -13.602 6.359 1 57.5 535 LYS A O 1
ATOM 4093 N N . SER A 1 536 ? -8.727 -13.312 5.094 1 64.56 536 SER A N 1
ATOM 4094 C CA . SER A 1 536 ? -8.75 -14.742 4.805 1 64.56 536 SER A CA 1
ATOM 4095 C C . SER A 1 536 ? -7.555 -15.453 5.43 1 64.56 536 SER A C 1
ATOM 4097 O O . SER A 1 536 ? -7.141 -16.516 4.953 1 64.56 536 SER A O 1
ATOM 4099 N N . SER A 1 537 ? -6.965 -14.773 6.512 1 77.44 537 SER A N 1
ATOM 4100 C CA . SER A 1 537 ? -5.793 -15.461 7.047 1 77.44 537 SER A CA 1
ATOM 4101 C C . SER A 1 537 ? -5.695 -15.297 8.562 1 77.44 537 SER A C 1
ATOM 4103 O O . SER A 1 537 ? -6.152 -14.289 9.109 1 77.44 537 SER A O 1
ATOM 4105 N N . TYR A 1 538 ? -5.184 -16.375 9.266 1 81.94 538 TYR A N 1
ATOM 4106 C CA . TYR A 1 538 ? -4.777 -16.328 10.664 1 81.94 538 TYR A CA 1
ATOM 4107 C C . TYR A 1 538 ? -3.287 -16.031 10.789 1 81.94 538 TYR A C 1
ATOM 4109 O O . TYR A 1 538 ? -2.461 -16.672 10.148 1 81.94 538 TYR A O 1
ATOM 4117 N N . LYS A 1 539 ? -3.004 -14.992 11.5 1 86.38 539 LYS A N 1
ATOM 4118 C CA . LYS A 1 539 ? -1.604 -14.648 11.727 1 86.38 539 LYS A CA 1
ATOM 4119 C C . LYS A 1 539 ? -1.17 -15.008 13.141 1 86.38 539 LYS A C 1
ATOM 4121 O O . LYS A 1 539 ? -1.883 -14.727 14.109 1 86.38 539 LYS A O 1
ATOM 4126 N N . ARG A 1 540 ? -0.022 -15.727 13.289 1 88.5 540 ARG A N 1
ATOM 4127 C CA . ARG A 1 540 ? 0.633 -16.016 14.555 1 88.5 540 ARG A CA 1
ATOM 4128 C C . ARG A 1 540 ? 2.125 -15.711 14.484 1 88.5 540 ARG A C 1
ATOM 4130 O O . ARG A 1 540 ? 2.758 -15.914 13.453 1 88.5 540 ARG A O 1
ATOM 4137 N N . THR A 1 541 ? 2.67 -15.18 15.57 1 91.25 541 THR A N 1
ATOM 4138 C CA . THR A 1 541 ? 4.086 -14.828 15.586 1 91.25 541 THR A CA 1
ATOM 4139 C C . THR A 1 541 ? 4.777 -15.414 16.812 1 91.25 541 THR A C 1
ATOM 4141 O O . THR A 1 541 ? 4.125 -15.711 17.812 1 91.25 541 THR A O 1
ATOM 4144 N N . ILE A 1 542 ? 6.051 -15.68 16.703 1 94.25 542 ILE A N 1
ATOM 4145 C CA . ILE A 1 542 ? 6.867 -16.062 17.844 1 94.25 542 ILE A CA 1
ATOM 4146 C C . ILE A 1 542 ? 7.707 -14.867 18.297 1 94.25 542 ILE A C 1
ATOM 4148 O O . ILE A 1 542 ? 7.738 -13.836 17.625 1 94.25 542 ILE A O 1
ATOM 4152 N N . LYS A 1 543 ? 8.359 -15.023 19.438 1 92.62 543 LYS A N 1
ATOM 4153 C CA . LYS A 1 543 ? 9.289 -14.023 19.938 1 92.62 543 LYS A CA 1
ATOM 4154 C C . LYS A 1 543 ? 10.586 -14.031 19.125 1 92.62 543 LYS A C 1
ATOM 4156 O O . LYS A 1 543 ? 10.984 -15.07 18.594 1 92.62 543 LYS A O 1
ATOM 4161 N N . SER A 1 544 ? 11.195 -12.867 19.094 1 96 544 SER A N 1
ATOM 4162 C CA . SER A 1 544 ? 12.414 -12.727 18.297 1 96 544 SER A CA 1
ATOM 4163 C C . SER A 1 544 ? 13.617 -13.32 19.016 1 96 544 SER A C 1
ATOM 4165 O O . SER A 1 544 ? 13.578 -13.547 20.234 1 96 544 SER A O 1
ATOM 4167 N N . ALA A 1 545 ? 14.578 -13.734 18.281 1 96.88 545 ALA A N 1
ATOM 4168 C CA . ALA A 1 545 ? 15.906 -14.133 18.734 1 96.88 545 ALA A CA 1
ATOM 4169 C C . ALA A 1 545 ? 16.984 -13.227 18.141 1 96.88 545 ALA A C 1
ATOM 4171 O O . ALA A 1 545 ? 16.719 -12.047 17.859 1 96.88 545 ALA A O 1
ATOM 4172 N N . THR A 1 546 ? 18.25 -13.789 18.062 1 96.06 546 THR A N 1
ATOM 4173 C CA . THR A 1 546 ? 19.312 -12.914 17.578 1 96.06 546 THR A CA 1
ATOM 4174 C C . THR A 1 546 ? 20.125 -13.602 16.484 1 96.06 546 THR A C 1
ATOM 4176 O O . THR A 1 546 ? 20.406 -14.797 16.578 1 96.06 546 THR A O 1
ATOM 4179 N N . GLY A 1 547 ? 20.391 -12.852 15.445 1 96.62 547 GLY A N 1
ATOM 4180 C CA . GLY A 1 547 ? 21.406 -13.258 14.477 1 96.62 547 GLY A CA 1
ATOM 4181 C C . GLY A 1 547 ? 20.828 -14.07 13.336 1 96.62 547 GLY A C 1
ATOM 4182 O O . GLY A 1 547 ? 19.625 -14.305 13.273 1 96.62 547 GLY A O 1
ATOM 4183 N N . CYS A 1 548 ? 21.719 -14.5 12.469 1 97.75 548 CYS A N 1
ATOM 4184 C CA . CYS A 1 548 ? 21.344 -15.203 11.242 1 97.75 548 CYS A CA 1
ATOM 4185 C C . CYS A 1 548 ? 21.156 -16.688 11.508 1 97.75 548 CYS A C 1
ATOM 4187 O O . CYS A 1 548 ? 20.625 -17.406 10.664 1 97.75 548 CYS A O 1
ATOM 4189 N N . ASN A 1 549 ? 21.656 -17.219 12.641 1 98.06 549 ASN A N 1
ATOM 4190 C CA . ASN A 1 549 ? 21.469 -18.578 13.109 1 98.06 549 ASN A CA 1
ATOM 4191 C C . ASN A 1 549 ? 20.797 -18.625 14.477 1 98.06 549 ASN A C 1
ATOM 4193 O O . ASN A 1 549 ? 21.344 -19.172 15.43 1 98.06 549 ASN A O 1
ATOM 4197 N N . PRO A 1 550 ? 19.578 -18.172 14.477 1 98.12 550 PRO A N 1
ATOM 4198 C CA . PRO A 1 550 ? 18.922 -17.953 15.766 1 98.12 550 PRO A CA 1
ATOM 4199 C C . PRO A 1 550 ? 18.469 -19.266 16.406 1 98.12 550 PRO A C 1
ATOM 4201 O O . PRO A 1 550 ? 18.062 -20.203 15.711 1 98.12 550 PRO A O 1
ATOM 4204 N N . ASP A 1 551 ? 18.547 -19.328 17.703 1 98.44 551 ASP A N 1
ATOM 4205 C CA . ASP A 1 551 ? 17.875 -20.328 18.531 1 98.44 551 ASP A CA 1
ATOM 4206 C C . ASP A 1 551 ? 16.547 -19.781 19.078 1 98.44 551 ASP A C 1
ATOM 4208 O O . ASP A 1 551 ? 16.547 -18.938 19.969 1 98.44 551 ASP A O 1
ATOM 4212 N N . PHE A 1 552 ? 15.422 -20.297 18.594 1 97.81 552 PHE A N 1
ATOM 4213 C CA . PHE A 1 552 ? 14.117 -19.781 19 1 97.81 552 PHE A CA 1
ATOM 4214 C C . PHE A 1 552 ? 13.617 -20.516 20.234 1 97.81 552 PHE A C 1
ATOM 4216 O O . PHE A 1 552 ? 12.578 -20.156 20.797 1 97.81 552 PHE A O 1
ATOM 4223 N N . GLY A 1 553 ? 14.328 -21.484 20.812 1 93.5 553 GLY A N 1
ATOM 4224 C CA . GLY A 1 553 ? 14.023 -22.172 22.047 1 93.5 553 GLY A CA 1
ATOM 4225 C C . GLY A 1 553 ? 12.734 -22.969 21.984 1 93.5 553 GLY A C 1
ATOM 4226 O O . GLY A 1 553 ? 12.023 -23.094 22.984 1 93.5 553 GLY A O 1
ATOM 4227 N N . SER A 1 554 ? 12.312 -23.422 20.891 1 92.75 554 SER A N 1
ATOM 4228 C CA . SER A 1 554 ? 11.086 -24.188 20.703 1 92.75 554 SER A CA 1
ATOM 4229 C C . SER A 1 554 ? 9.852 -23.344 21 1 92.75 554 SER A C 1
ATOM 4231 O O . SER A 1 554 ? 9.297 -23.406 22.094 1 92.75 554 SER A O 1
ATOM 4233 N N . GLN A 1 555 ? 9.391 -22.609 20.219 1 96.56 555 GLN A N 1
ATOM 4234 C CA . GLN A 1 555 ? 8.188 -21.781 20.344 1 96.56 555 GLN A CA 1
ATOM 4235 C C . GLN A 1 555 ? 7.035 -22.359 19.531 1 96.56 555 GLN A C 1
ATOM 4237 O O . GLN A 1 555 ? 7.168 -22.578 18.328 1 96.56 555 GLN A O 1
ATOM 4242 N N . LEU A 1 556 ? 5.973 -22.594 20.25 1 96.38 556 LEU A N 1
ATOM 4243 C CA . LEU A 1 556 ? 4.84 -23.266 19.641 1 96.38 556 LEU A CA 1
ATOM 4244 C C . LEU A 1 556 ? 3.82 -22.266 19.109 1 96.38 556 LEU A C 1
ATOM 4246 O O . LEU A 1 556 ? 3.402 -21.359 19.844 1 96.38 556 LEU A O 1
ATOM 4250 N N . ILE A 1 557 ? 3.5 -22.359 17.859 1 94.75 557 ILE A N 1
ATOM 4251 C CA . ILE A 1 557 ? 2.402 -21.641 17.219 1 94.75 557 ILE A CA 1
ATOM 4252 C C . ILE A 1 557 ? 1.189 -22.547 17.078 1 94.75 557 ILE A C 1
ATOM 4254 O O . ILE A 1 557 ? 1.269 -23.609 16.453 1 94.75 557 ILE A O 1
ATOM 4258 N N . HIS A 1 558 ? 0.134 -22.219 17.719 1 93.44 558 HIS A N 1
ATOM 4259 C CA . HIS A 1 558 ? -1.116 -22.953 17.609 1 93.44 558 HIS A CA 1
ATOM 4260 C C . HIS A 1 558 ? -2.168 -22.141 16.859 1 93.44 558 HIS A C 1
ATOM 4262 O O . HIS A 1 558 ? -2.504 -21.031 17.25 1 93.44 558 HIS A O 1
ATOM 4268 N N . PHE A 1 559 ? -2.66 -22.719 15.766 1 91.12 559 PHE A N 1
ATOM 4269 C CA . PHE A 1 559 ? -3.762 -22.094 15.039 1 91.12 559 PHE A CA 1
ATOM 4270 C C . PHE A 1 559 ? -5.102 -22.609 15.547 1 91.12 559 PHE A C 1
ATOM 4272 O O . PHE A 1 559 ? -5.191 -23.719 16.062 1 91.12 559 PHE A O 1
ATOM 4279 N N . PRO A 1 560 ? -6.113 -21.797 15.453 1 86.5 560 PRO A N 1
ATOM 4280 C CA . PRO A 1 560 ? -7.434 -22.328 15.789 1 86.5 560 PRO A CA 1
ATOM 4281 C C . PRO A 1 560 ? -7.875 -23.453 14.836 1 86.5 560 PRO A C 1
ATOM 4283 O O . PRO A 1 560 ? -7.371 -23.547 13.719 1 86.5 560 PRO A O 1
ATOM 4286 N N . THR A 1 561 ? -8.789 -24.219 15.367 1 90.44 561 THR A N 1
ATOM 4287 C CA . THR A 1 561 ? -9.383 -25.219 14.492 1 90.44 561 THR A CA 1
ATOM 4288 C C . THR A 1 561 ? -10.188 -24.547 13.375 1 90.44 561 THR A C 1
ATOM 4290 O O . THR A 1 561 ? -11.055 -23.719 13.648 1 90.44 561 THR A O 1
ATOM 4293 N N . VAL A 1 562 ? -9.828 -24.859 12.211 1 89.5 562 VAL A N 1
ATOM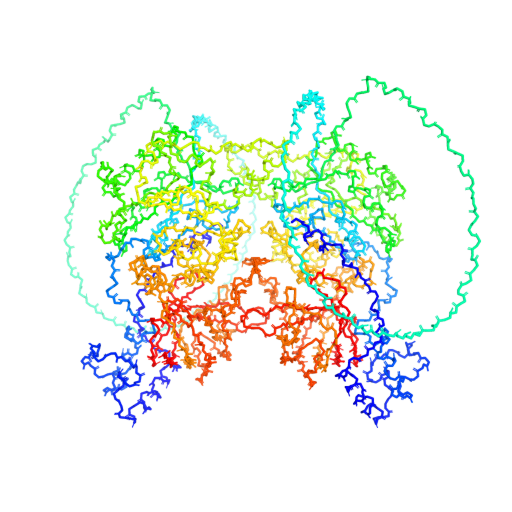 4294 C CA . VAL A 1 562 ? -10.5 -24.25 11.07 1 89.5 562 VAL A CA 1
ATOM 4295 C C . VAL A 1 562 ? -11.336 -25.312 10.336 1 89.5 562 VAL A C 1
ATOM 4297 O O . VAL A 1 562 ? -10.82 -26.359 9.961 1 89.5 562 VAL A O 1
ATOM 4300 N N . SER A 1 563 ? -12.586 -24.969 10.109 1 90 563 SER A N 1
ATOM 4301 C CA . SER A 1 563 ? -13.469 -25.891 9.406 1 90 563 SER A CA 1
ATOM 4302 C C . SER A 1 563 ? -13.711 -25.438 7.973 1 90 563 SER A C 1
ATOM 4304 O O . SER A 1 563 ? -13.5 -24.281 7.641 1 90 563 SER A O 1
ATOM 4306 N N . GLY A 1 564 ? -14.078 -26.406 7.129 1 90.25 564 GLY A N 1
ATOM 4307 C CA . GLY A 1 564 ? -14.539 -26.094 5.785 1 90.25 564 GLY A CA 1
ATOM 4308 C C . GLY A 1 564 ? -13.398 -25.781 4.828 1 90.25 564 GLY A C 1
ATOM 4309 O O . GLY A 1 564 ? -13.594 -25.047 3.855 1 90.25 564 GLY A O 1
ATOM 4310 N N . ILE A 1 565 ? -12.227 -26.359 5.082 1 92.62 565 ILE A N 1
ATOM 4311 C CA . ILE A 1 565 ? -11.117 -25.969 4.223 1 92.62 565 ILE A CA 1
ATOM 4312 C C . ILE A 1 565 ? -10.961 -26.984 3.094 1 92.62 565 ILE A C 1
ATOM 4314 O O . ILE A 1 565 ? -11.352 -28.156 3.238 1 92.62 565 ILE A O 1
ATOM 4318 N N . VAL A 1 566 ? -10.508 -26.531 1.951 1 95.25 566 VAL A N 1
ATOM 4319 C CA . VAL A 1 566 ? -9.992 -27.359 0.861 1 95.25 566 VAL A CA 1
ATOM 4320 C C . VAL A 1 566 ? -8.469 -27.406 0.917 1 95.25 566 VAL A C 1
ATOM 4322 O O . VAL A 1 566 ? -7.805 -26.391 0.686 1 95.25 566 VAL A O 1
ATOM 4325 N N . ASP A 1 567 ? -7.852 -28.531 1.211 1 93.5 567 ASP A N 1
ATOM 4326 C CA . ASP A 1 567 ? -6.422 -28.656 1.469 1 93.5 567 ASP A CA 1
ATOM 4327 C C . ASP A 1 567 ? -5.602 -28.109 0.298 1 93.5 567 ASP A C 1
ATOM 4329 O O . ASP A 1 567 ? -4.582 -27.453 0.5 1 93.5 567 ASP A O 1
ATOM 4333 N N . GLU A 1 568 ? -6.117 -28.359 -0.917 1 95.12 568 GLU A N 1
ATOM 4334 C CA . GLU A 1 568 ? -5.402 -27.984 -2.137 1 95.12 568 GLU A CA 1
ATOM 4335 C C . GLU A 1 568 ? -5.465 -26.484 -2.387 1 95.12 568 GLU A C 1
ATOM 4337 O O . GLU A 1 568 ? -4.773 -25.969 -3.264 1 95.12 568 GLU A O 1
ATOM 4342 N N . LEU A 1 569 ? -6.25 -25.797 -1.602 1 97.12 569 LEU A N 1
ATOM 4343 C CA . LEU A 1 569 ? -6.406 -24.359 -1.779 1 97.12 569 LEU A CA 1
ATOM 4344 C C . LEU A 1 569 ? -6.16 -23.625 -0.469 1 97.12 569 LEU A C 1
ATOM 4346 O O . LEU A 1 569 ? -6.652 -22.5 -0.276 1 97.12 569 LEU A O 1
ATOM 4350 N N . THR A 1 570 ? -5.496 -24.25 0.475 1 96.44 570 THR A N 1
ATOM 4351 C CA . THR A 1 570 ? -5.07 -23.688 1.749 1 96.44 570 THR A CA 1
ATOM 4352 C C . THR A 1 570 ? -3.551 -23.547 1.797 1 96.44 570 THR A C 1
ATOM 4354 O O . THR A 1 570 ? -2.826 -24.422 1.31 1 96.44 570 THR A O 1
ATOM 4357 N N . PHE A 1 571 ? -3.096 -22.422 2.334 1 97.62 571 PHE A N 1
ATOM 4358 C CA . PHE A 1 571 ? -1.668 -22.125 2.268 1 97.62 571 PHE A CA 1
ATOM 4359 C C . PHE A 1 571 ? -1.136 -21.703 3.631 1 97.62 571 PHE A C 1
ATOM 4361 O O . PHE A 1 571 ? -1.829 -21.031 4.391 1 97.62 571 PHE A O 1
ATOM 4368 N N . ILE A 1 572 ? 0.064 -22.094 3.916 1 97.62 572 ILE A N 1
ATOM 4369 C CA . ILE A 1 572 ? 0.787 -21.594 5.082 1 97.62 572 ILE A CA 1
ATOM 4370 C C . ILE A 1 572 ? 1.997 -20.781 4.633 1 97.62 572 ILE A C 1
ATOM 4372 O O . ILE A 1 572 ? 2.854 -21.281 3.9 1 97.62 572 ILE A O 1
ATOM 4376 N N . ARG A 1 573 ? 2.018 -19.562 4.984 1 97.62 573 ARG A N 1
ATOM 4377 C CA . ARG A 1 573 ? 3.072 -18.641 4.605 1 97.62 573 ARG A CA 1
ATOM 4378 C C . ARG A 1 573 ? 3.908 -18.234 5.812 1 97.62 573 ARG A C 1
ATOM 4380 O O . ARG A 1 573 ? 3.365 -17.844 6.852 1 97.62 573 ARG A O 1
ATOM 4387 N N . PHE A 1 574 ? 5.234 -18.406 5.68 1 98.25 574 PHE A N 1
ATOM 4388 C CA . PHE A 1 574 ? 6.199 -18.047 6.711 1 98.25 574 PHE A CA 1
ATOM 4389 C C . PHE A 1 574 ? 6.984 -16.812 6.316 1 98.25 574 PHE A C 1
ATOM 4391 O O . PHE A 1 574 ? 7.508 -16.719 5.203 1 98.25 574 PHE A O 1
ATOM 4398 N N . LYS A 1 575 ? 7.012 -15.891 7.188 1 97.75 575 LYS A N 1
ATOM 4399 C CA . LYS A 1 575 ? 7.871 -14.719 7.016 1 97.75 575 LYS A CA 1
ATOM 4400 C C . LYS A 1 575 ? 8.844 -14.578 8.188 1 97.75 575 LYS A C 1
ATOM 4402 O O . LYS A 1 575 ? 8.43 -14.633 9.344 1 97.75 575 LYS A O 1
ATOM 4407 N N . VAL A 1 576 ? 10.094 -14.523 7.875 1 98.38 576 VAL A N 1
ATOM 4408 C CA . VAL A 1 576 ? 11.078 -14.141 8.875 1 98.38 576 VAL A CA 1
ATOM 4409 C C . VAL A 1 576 ? 11.273 -12.625 8.852 1 98.38 576 VAL A C 1
ATOM 4411 O O . VAL A 1 576 ? 11.703 -12.062 7.844 1 98.38 576 VAL A O 1
ATOM 4414 N N . LYS A 1 577 ? 10.945 -12.023 9.93 1 96.81 577 LYS A N 1
ATOM 4415 C CA . LYS A 1 577 ? 11 -10.57 10.023 1 96.81 577 LYS A CA 1
ATOM 4416 C C . LYS A 1 577 ? 12.008 -10.125 11.078 1 96.81 577 LYS A C 1
ATOM 4418 O O . LYS A 1 577 ? 12.367 -10.898 11.969 1 96.81 577 LYS A O 1
ATOM 4423 N N . ASP A 1 578 ? 12.516 -8.984 10.867 1 94.5 578 ASP A N 1
ATOM 4424 C CA . ASP A 1 578 ? 13.406 -8.359 11.844 1 94.5 578 ASP A CA 1
ATOM 4425 C C . ASP A 1 578 ? 12.633 -7.496 12.828 1 94.5 578 ASP A C 1
ATOM 4427 O O . ASP A 1 578 ? 11.922 -6.57 12.43 1 94.5 578 ASP A O 1
ATOM 4431 N N . ASP A 1 579 ? 12.75 -7.887 14.055 1 90.44 579 ASP A N 1
ATOM 4432 C CA . ASP A 1 579 ? 12.109 -7.09 15.102 1 90.44 579 ASP A CA 1
ATOM 4433 C C . ASP A 1 579 ? 12.812 -5.742 15.266 1 90.44 579 ASP A C 1
ATOM 4435 O O . ASP A 1 579 ? 13.828 -5.648 15.953 1 90.44 579 ASP A O 1
ATOM 4439 N N . GLU A 1 580 ? 12.297 -4.762 14.602 1 81.5 580 GLU A N 1
ATOM 4440 C CA . GLU A 1 580 ? 12.922 -3.443 14.531 1 81.5 580 GLU A CA 1
ATOM 4441 C C . GLU A 1 580 ? 12.023 -2.379 15.156 1 81.5 580 GLU A C 1
ATOM 4443 O O . GLU A 1 580 ? 10.852 -2.633 15.438 1 81.5 580 GLU A O 1
ATOM 4448 N N . PHE A 1 581 ? 12.75 -1.268 15.453 1 70 581 PHE A N 1
ATOM 4449 C CA . PHE A 1 581 ? 11.977 -0.078 15.789 1 70 581 PHE A CA 1
ATOM 4450 C C . PHE A 1 581 ? 11.195 0.412 14.578 1 70 581 PHE A C 1
ATOM 4452 O O . PHE A 1 581 ? 11.766 0.658 13.516 1 70 581 PHE A O 1
ATOM 4459 N N . GLY A 1 582 ? 9.891 0.461 14.805 1 69.19 582 GLY A N 1
ATOM 4460 C CA . GLY A 1 582 ? 9.055 0.811 13.672 1 69.19 582 GLY A CA 1
ATOM 4461 C C . GLY A 1 582 ? 8.539 -0.399 12.914 1 69.19 582 GLY A C 1
ATOM 4462 O O . GLY A 1 582 ? 8.078 -1.369 13.523 1 69.19 582 GLY A O 1
ATOM 4463 N N . ARG A 1 583 ? 8.594 -0.269 11.609 1 74.5 583 ARG A N 1
ATOM 4464 C CA . ARG A 1 583 ? 8.109 -1.365 10.773 1 74.5 583 ARG A CA 1
ATOM 4465 C C . ARG A 1 583 ? 9.141 -2.484 10.688 1 74.5 583 ARG A C 1
ATOM 4467 O O . ARG A 1 583 ? 10.32 -2.229 10.445 1 74.5 583 ARG A O 1
ATOM 4474 N N . ASP A 1 584 ? 8.703 -3.662 10.875 1 86.69 584 ASP A N 1
ATOM 4475 C CA . ASP A 1 584 ? 9.578 -4.832 10.789 1 86.69 584 ASP A CA 1
ATOM 4476 C C . ASP A 1 584 ? 9.859 -5.199 9.336 1 86.69 584 ASP A C 1
ATOM 4478 O O . ASP A 1 584 ? 8.938 -5.383 8.539 1 86.69 584 ASP A O 1
ATOM 4482 N N . SER A 1 585 ? 11.125 -5.25 9 1 90.06 585 SER A N 1
ATOM 4483 C CA . SER A 1 585 ? 11.531 -5.637 7.652 1 90.06 585 SER A CA 1
ATOM 4484 C C . SER A 1 585 ? 11.484 -7.152 7.477 1 90.06 585 SER A C 1
ATOM 4486 O O . SER A 1 585 ? 11.812 -7.898 8.398 1 90.06 585 SER A O 1
ATOM 4488 N N . VAL A 1 586 ? 11.133 -7.586 6.336 1 95.25 586 VAL A N 1
ATOM 4489 C CA . VAL A 1 586 ? 11.148 -9.008 5.996 1 95.25 586 VAL A CA 1
ATOM 4490 C C . VAL A 1 586 ? 12.547 -9.422 5.562 1 95.25 586 VAL A C 1
ATOM 4492 O O . VAL A 1 586 ? 13.172 -8.758 4.734 1 95.25 586 VAL A O 1
ATOM 4495 N N . ALA A 1 587 ? 13.016 -10.469 6.082 1 97.44 587 ALA A N 1
ATOM 4496 C CA . ALA A 1 587 ? 14.344 -10.984 5.742 1 97.44 587 ALA A CA 1
ATOM 4497 C C . ALA A 1 587 ? 14.242 -12.141 4.758 1 97.44 587 ALA A C 1
ATOM 4499 O O . ALA A 1 587 ? 15.07 -12.273 3.854 1 97.44 587 ALA A O 1
ATOM 4500 N N . ALA A 1 588 ? 13.266 -12.93 4.949 1 98.25 588 ALA A N 1
ATOM 4501 C CA . ALA A 1 588 ? 13.078 -14.141 4.152 1 98.25 588 ALA A CA 1
ATOM 4502 C C . ALA A 1 588 ? 11.648 -14.656 4.27 1 98.25 588 ALA A C 1
ATOM 4504 O O . ALA A 1 588 ? 10.875 -14.188 5.113 1 98.25 588 ALA A O 1
ATOM 4505 N N . TRP A 1 589 ? 11.32 -15.594 3.426 1 98.31 589 TRP A N 1
ATOM 4506 C CA . TRP A 1 589 ? 9.961 -16.125 3.465 1 98.31 589 TRP A CA 1
ATOM 4507 C C . TRP A 1 589 ? 9.914 -17.531 2.873 1 98.31 589 TRP A C 1
ATOM 4509 O O . TRP A 1 589 ? 10.875 -17.984 2.254 1 98.31 589 TRP A O 1
ATOM 4519 N N . ALA A 1 590 ? 8.883 -18.234 3.15 1 98.44 590 ALA A N 1
ATOM 4520 C CA . ALA A 1 590 ? 8.477 -19.484 2.527 1 98.44 590 ALA A CA 1
ATOM 4521 C C . ALA A 1 590 ? 6.957 -19.609 2.49 1 98.44 590 ALA A C 1
ATOM 4523 O O . ALA A 1 590 ? 6.258 -19.031 3.324 1 98.44 590 ALA A O 1
ATOM 4524 N N . CYS A 1 591 ? 6.488 -20.219 1.524 1 98.38 591 CYS A N 1
ATOM 4525 C CA . CYS A 1 591 ? 5.062 -20.5 1.414 1 98.38 591 CYS A CA 1
ATOM 4526 C C . CYS A 1 591 ? 4.824 -21.922 0.919 1 98.38 591 CYS A C 1
ATOM 4528 O O . CYS A 1 591 ? 5.484 -22.375 -0.02 1 98.38 591 CYS A O 1
ATOM 4530 N N . ILE A 1 592 ? 3.975 -22.625 1.605 1 98.12 592 ILE A N 1
ATOM 4531 C CA . ILE A 1 592 ? 3.727 -24.031 1.277 1 98.12 592 ILE A CA 1
ATOM 4532 C C . ILE A 1 592 ? 2.223 -24.281 1.231 1 98.12 592 ILE A C 1
ATOM 4534 O O . ILE A 1 592 ? 1.482 -23.844 2.115 1 98.12 592 ILE A O 1
ATOM 4538 N N . LYS A 1 593 ? 1.794 -24.906 0.166 1 96.75 593 LYS A N 1
ATOM 4539 C CA . LYS A 1 593 ? 0.415 -25.375 0.104 1 96.75 593 LYS A CA 1
ATOM 4540 C C . LYS A 1 593 ? 0.164 -26.469 1.138 1 96.75 593 LYS A C 1
ATOM 4542 O O . LYS A 1 593 ? 1.007 -27.344 1.338 1 96.75 593 LYS A O 1
ATOM 4547 N N . LEU A 1 594 ? -0.992 -26.469 1.749 1 96.69 594 LEU A N 1
ATOM 4548 C CA . LEU A 1 594 ? -1.27 -27.328 2.898 1 96.69 594 LEU A CA 1
ATOM 4549 C C . LEU A 1 594 ? -1.147 -28.797 2.521 1 96.69 594 LEU A C 1
ATOM 4551 O O . LEU A 1 594 ? -0.649 -29.609 3.309 1 96.69 594 LEU A O 1
ATOM 4555 N N . ASP A 1 595 ? -1.607 -29.234 1.365 1 94.38 595 ASP A N 1
ATOM 4556 C CA . ASP A 1 595 ? -1.562 -30.641 0.98 1 94.38 595 ASP A CA 1
ATOM 4557 C C . ASP A 1 595 ? -0.13 -31.094 0.702 1 94.38 595 ASP A C 1
ATOM 4559 O O . ASP A 1 595 ? 0.147 -32.281 0.623 1 94.38 595 ASP A O 1
ATOM 4563 N N . HIS A 1 596 ? 0.798 -30.172 0.661 1 95.31 596 HIS A N 1
ATOM 4564 C CA . HIS A 1 596 ? 2.207 -30.5 0.476 1 95.31 596 HIS A CA 1
ATOM 4565 C C . HIS A 1 596 ? 2.998 -30.266 1.761 1 95.31 596 HIS A C 1
ATOM 4567 O O . HIS A 1 596 ? 4.215 -30.469 1.787 1 95.31 596 HIS A O 1
ATOM 4573 N N . LEU A 1 597 ? 2.346 -29.812 2.748 1 97 597 LEU A N 1
ATOM 4574 C CA . LEU A 1 597 ? 3.016 -29.578 4.023 1 97 597 LEU A CA 1
ATOM 4575 C C . LEU A 1 597 ? 3.201 -30.875 4.789 1 97 597 LEU A C 1
ATOM 4577 O O . LEU A 1 597 ? 2.225 -31.484 5.234 1 97 597 LEU A O 1
ATOM 4581 N N . GLN A 1 598 ? 4.426 -31.266 4.949 1 96.12 598 GLN A N 1
ATOM 4582 C CA . GLN A 1 598 ? 4.727 -32.531 5.613 1 96.12 598 GLN A CA 1
ATOM 4583 C C . GLN A 1 598 ? 4.797 -32.344 7.129 1 96.12 598 GLN A C 1
ATOM 4585 O O . GLN A 1 598 ? 5.195 -31.281 7.613 1 96.12 598 GLN A O 1
ATOM 4590 N N . GLU A 1 599 ? 4.402 -33.344 7.863 1 96.5 599 GLU A N 1
ATOM 4591 C CA . GLU A 1 599 ? 4.418 -33.344 9.328 1 96.5 599 GLU A CA 1
ATOM 4592 C C . GLU A 1 599 ? 5.754 -33.844 9.867 1 96.5 599 GLU A C 1
ATOM 4594 O O . GLU A 1 599 ? 6.535 -34.438 9.141 1 96.5 599 GLU A O 1
ATOM 4599 N N . GLY A 1 600 ? 5.934 -33.562 11.156 1 96.81 600 GLY A N 1
ATOM 4600 C CA . GLY A 1 600 ? 7.129 -34 11.852 1 96.81 600 GLY A CA 1
ATOM 4601 C C . GLY A 1 600 ? 8.195 -32.938 11.953 1 96.81 600 GLY A C 1
ATOM 4602 O O . GLY A 1 600 ? 7.895 -31.75 11.922 1 96.81 600 GLY A O 1
ATOM 4603 N N . TYR A 1 601 ? 9.445 -33.469 12.289 1 97.06 601 TYR A N 1
ATOM 4604 C CA . TYR A 1 601 ? 10.594 -32.562 12.312 1 97.06 601 TYR A CA 1
ATOM 4605 C C . TYR A 1 601 ? 11.102 -32.281 10.898 1 97.06 601 TYR A C 1
ATOM 4607 O O . TYR A 1 601 ? 11.57 -33.219 10.219 1 97.06 601 TYR A O 1
ATOM 4615 N N . ARG A 1 602 ? 10.992 -31.078 10.422 1 97.69 602 ARG A N 1
ATOM 4616 C CA . ARG A 1 602 ? 11.25 -30.719 9.031 1 97.69 602 ARG A CA 1
ATOM 4617 C C . ARG A 1 602 ? 12.109 -29.469 8.945 1 97.69 602 ARG A C 1
ATOM 4619 O O . ARG A 1 602 ? 12.211 -28.703 9.914 1 97.69 602 ARG A O 1
ATOM 4626 N N . LEU A 1 603 ? 12.695 -29.312 7.824 1 97.94 603 LEU A N 1
ATOM 4627 C CA . LEU A 1 603 ? 13.336 -28.047 7.465 1 97.94 603 LEU A CA 1
ATOM 4628 C C . LEU A 1 603 ? 12.477 -27.266 6.477 1 97.94 603 LEU A C 1
ATOM 4630 O O . LEU A 1 603 ? 12.047 -27.812 5.457 1 97.94 603 LEU A O 1
ATOM 4634 N N . ILE A 1 604 ? 12.164 -26.031 6.809 1 98.31 604 ILE A N 1
ATOM 4635 C CA . ILE A 1 604 ? 11.539 -25.109 5.867 1 98.31 604 ILE A CA 1
ATOM 4636 C C . ILE A 1 604 ? 12.617 -24.281 5.16 1 98.31 604 ILE A C 1
ATOM 4638 O O . ILE A 1 604 ? 13.273 -23.453 5.781 1 98.31 604 ILE A O 1
ATOM 4642 N N . HIS A 1 605 ? 12.797 -24.547 3.934 1 97.44 605 HIS A N 1
ATOM 4643 C CA . HIS A 1 605 ? 13.789 -23.797 3.164 1 97.44 605 HIS A CA 1
ATOM 4644 C C . HIS A 1 605 ? 13.258 -22.422 2.773 1 97.44 605 HIS A C 1
ATOM 4646 O O . HIS A 1 605 ? 12.117 -22.297 2.32 1 97.44 605 HIS A O 1
ATOM 4652 N N . LEU A 1 606 ? 14.109 -21.406 2.91 1 98 606 LEU A N 1
ATOM 4653 C CA . LEU A 1 606 ? 13.648 -20.031 2.809 1 98 606 LEU A CA 1
ATOM 4654 C C . LEU A 1 606 ? 14.07 -19.406 1.482 1 98 606 LEU A C 1
ATOM 4656 O O . LEU A 1 606 ? 15.117 -19.766 0.931 1 98 606 LEU A O 1
ATOM 4660 N N . CYS A 1 607 ? 13.234 -18.5 1.024 1 97.31 607 CYS A N 1
ATOM 4661 C CA . CYS A 1 607 ? 13.547 -17.609 -0.082 1 97.31 607 CYS A CA 1
ATOM 4662 C C . CYS A 1 607 ? 13.898 -16.219 0.428 1 97.31 607 CYS A C 1
ATOM 4664 O O . CYS A 1 607 ? 13.445 -15.805 1.496 1 97.31 607 CYS A O 1
ATOM 4666 N N . ASP A 1 608 ? 14.734 -15.562 -0.309 1 95.75 608 ASP A N 1
ATOM 4667 C CA . ASP A 1 608 ? 14.984 -14.164 0.02 1 95.75 608 ASP A CA 1
ATOM 4668 C C . ASP A 1 608 ? 13.875 -13.258 -0.518 1 95.75 608 ASP A C 1
ATOM 4670 O O . ASP A 1 608 ? 12.883 -13.75 -1.061 1 95.75 608 ASP A O 1
ATOM 4674 N N . CYS A 1 609 ? 14.039 -11.984 -0.383 1 93.25 609 CYS A N 1
ATOM 4675 C CA . CYS A 1 609 ? 12.977 -11.039 -0.714 1 93.25 609 CYS A CA 1
ATOM 4676 C C . CYS A 1 609 ? 12.805 -10.93 -2.223 1 93.25 609 CYS A C 1
ATOM 4678 O O . CYS A 1 609 ? 11.758 -10.477 -2.697 1 93.25 609 CYS A O 1
ATOM 4680 N N . ALA A 1 610 ? 13.797 -11.336 -3.002 1 90 610 ALA A N 1
ATOM 4681 C CA . ALA A 1 610 ? 13.695 -11.336 -4.457 1 90 610 ALA A CA 1
ATOM 4682 C C . ALA A 1 610 ? 13.039 -12.617 -4.969 1 90 610 ALA A C 1
ATOM 4684 O O . ALA A 1 610 ? 12.719 -12.734 -6.152 1 90 610 ALA A O 1
ATOM 4685 N N . GLY A 1 611 ? 12.844 -13.562 -4.062 1 91.94 611 GLY A N 1
ATOM 4686 C CA . GLY A 1 611 ? 12.18 -14.797 -4.438 1 91.94 611 GLY A CA 1
ATOM 4687 C C . GLY A 1 611 ? 13.148 -15.93 -4.742 1 91.94 611 GLY A C 1
ATOM 4688 O O . GLY A 1 611 ? 12.727 -17.047 -5.055 1 91.94 611 GLY A O 1
ATOM 4689 N N . SER A 1 612 ? 14.398 -15.672 -4.605 1 92.31 612 SER A N 1
ATOM 4690 C CA . SER A 1 612 ? 15.398 -16.703 -4.844 1 92.31 612 SER A CA 1
ATOM 4691 C C . SER A 1 612 ? 15.703 -17.484 -3.57 1 92.31 612 SER A C 1
ATOM 4693 O O . SER A 1 612 ? 15.508 -16.984 -2.463 1 92.31 612 SER A O 1
ATOM 4695 N N . ALA A 1 613 ? 16.188 -18.688 -3.814 1 93.38 613 ALA A N 1
ATOM 4696 C CA . ALA A 1 613 ? 16.609 -19.469 -2.662 1 93.38 613 ALA A CA 1
ATOM 4697 C C . ALA A 1 613 ? 17.688 -18.734 -1.86 1 93.38 613 ALA A C 1
ATOM 4699 O O . ALA A 1 613 ? 18.688 -18.281 -2.42 1 93.38 613 ALA A O 1
ATOM 4700 N N . SER A 1 614 ? 17.5 -18.625 -0.601 1 93.44 614 SER A N 1
ATOM 4701 C CA . SER A 1 614 ? 18.406 -17.844 0.228 1 93.44 614 SER A CA 1
ATOM 4702 C C . SER A 1 614 ? 19.516 -18.719 0.807 1 93.44 614 SER A C 1
ATOM 4704 O O . SER A 1 614 ? 20.531 -18.203 1.28 1 93.44 614 SER A O 1
ATOM 4706 N N . GLY A 1 615 ? 19.312 -19.984 0.823 1 93.44 615 GLY A N 1
ATOM 4707 C CA . GLY A 1 615 ? 20.188 -20.891 1.533 1 93.44 615 GLY A CA 1
ATOM 4708 C C . GLY A 1 615 ? 19.844 -21.047 3.002 1 93.44 615 GLY A C 1
ATOM 4709 O O . GLY A 1 615 ? 20.391 -21.906 3.691 1 93.44 615 GLY A O 1
ATOM 4710 N N . GLY A 1 616 ? 18.938 -20.234 3.438 1 96.75 616 GLY A N 1
ATOM 4711 C CA . GLY A 1 616 ? 18.484 -20.312 4.82 1 96.75 616 GLY A CA 1
ATOM 4712 C C . GLY A 1 616 ? 17.359 -21.297 5.031 1 96.75 616 GLY A C 1
ATOM 4713 O O . GLY A 1 616 ? 16.688 -21.703 4.074 1 96.75 616 GLY A O 1
ATOM 4714 N N . SER A 1 617 ? 17.188 -21.719 6.305 1 98 617 SER A N 1
ATOM 4715 C CA . SER A 1 617 ? 16.109 -22.656 6.629 1 98 617 SER A CA 1
ATOM 4716 C C . SER A 1 617 ? 15.664 -22.5 8.078 1 98 617 SER A C 1
ATOM 4718 O O . SER A 1 617 ? 16.359 -21.891 8.891 1 98 617 SER A O 1
ATOM 4720 N N . LEU A 1 618 ? 14.5 -22.969 8.359 1 98.44 618 LEU A N 1
ATOM 4721 C CA . LEU A 1 618 ? 13.953 -23.078 9.703 1 98.44 618 LEU A CA 1
ATOM 4722 C C . LEU A 1 618 ? 13.773 -24.547 10.102 1 98.44 618 LEU A C 1
ATOM 4724 O O . LEU A 1 618 ? 13.234 -25.328 9.328 1 98.44 618 LEU A O 1
ATOM 4728 N N . LEU A 1 619 ? 14.32 -24.922 11.266 1 98.62 619 LEU A N 1
ATOM 4729 C CA . LEU A 1 619 ? 14.016 -26.219 11.859 1 98.62 619 LEU A CA 1
ATOM 4730 C C . LEU A 1 619 ? 12.711 -26.141 12.656 1 98.62 619 LEU A C 1
ATOM 4732 O O . LEU A 1 619 ? 12.594 -25.359 13.594 1 98.62 619 LEU A O 1
ATOM 4736 N N . VAL A 1 620 ? 11.773 -26.938 12.219 1 98.69 620 VAL A N 1
ATOM 4737 C CA . VAL A 1 620 ? 10.461 -26.875 12.852 1 98.69 620 VAL A CA 1
ATOM 4738 C C . VAL A 1 620 ? 9.938 -28.281 13.133 1 98.69 620 VAL A C 1
ATOM 4740 O O . VAL A 1 620 ? 10.484 -29.266 12.633 1 98.69 620 VAL A O 1
ATOM 4743 N N . ARG A 1 621 ? 8.93 -28.359 13.969 1 98.25 621 ARG A N 1
ATOM 4744 C CA . ARG A 1 621 ? 8.07 -29.531 14.125 1 98.25 621 ARG A CA 1
ATOM 4745 C C . ARG A 1 621 ? 6.629 -29.203 13.758 1 98.25 621 ARG A C 1
ATOM 4747 O O . ARG A 1 621 ? 6.02 -28.312 14.367 1 98.25 621 ARG A O 1
ATOM 4754 N N . ILE A 1 622 ? 6.105 -29.906 12.781 1 98.25 622 ILE A N 1
ATOM 4755 C CA . ILE A 1 622 ? 4.766 -29.625 12.273 1 98.25 622 ILE A CA 1
ATOM 4756 C C . ILE A 1 622 ? 3.807 -30.734 12.688 1 98.25 622 ILE A C 1
ATOM 4758 O O . ILE A 1 622 ? 4.09 -31.906 12.484 1 98.25 622 ILE A O 1
ATOM 4762 N N . THR A 1 623 ? 2.74 -30.375 13.336 1 97.12 623 THR A N 1
ATOM 4763 C CA . THR A 1 623 ? 1.628 -31.266 13.633 1 97.12 623 THR A CA 1
ATOM 4764 C C . THR A 1 623 ? 0.357 -30.797 12.922 1 97.12 623 THR A C 1
ATOM 4766 O O . THR A 1 623 ? -0.089 -29.672 13.117 1 97.12 623 THR A O 1
ATOM 4769 N N . LYS A 1 624 ? -0.173 -31.625 12.125 1 95.75 624 LYS A N 1
ATOM 4770 C CA . LYS A 1 624 ? -1.328 -31.312 11.289 1 95.75 624 LYS A CA 1
ATOM 4771 C C . LYS A 1 624 ? -2.342 -32.469 11.312 1 95.75 624 LYS A C 1
ATOM 4773 O O . LYS A 1 624 ? -1.974 -33.625 11.164 1 95.75 624 LYS A O 1
ATOM 4778 N N . THR A 1 625 ? -3.576 -32.188 11.609 1 94.31 625 THR A N 1
ATOM 4779 C CA . THR A 1 625 ? -4.656 -33.156 11.547 1 94.31 625 THR A CA 1
ATOM 4780 C C . THR A 1 625 ? -5.789 -32.656 10.656 1 94.31 625 THR A C 1
ATOM 4782 O O . THR A 1 625 ? -6.301 -31.562 10.859 1 94.31 625 THR A O 1
ATOM 4785 N N . LEU A 1 626 ? -6.051 -33.438 9.68 1 93.19 626 LEU A N 1
ATOM 4786 C CA . LEU A 1 626 ? -7.172 -33.156 8.789 1 93.19 626 LEU A CA 1
ATOM 4787 C C . LEU A 1 626 ? -8.297 -34.156 9.008 1 93.19 626 LEU A C 1
ATOM 4789 O O . LEU A 1 626 ? -8.062 -35.375 9.055 1 93.19 626 LEU A O 1
ATOM 4793 N N . SER A 1 627 ? -9.555 -33.781 9.289 1 91.06 627 SER A N 1
ATOM 4794 C CA . SER A 1 627 ? -10.703 -34.656 9.508 1 91.06 627 SER A CA 1
ATOM 4795 C C . SER A 1 627 ? -11.898 -34.219 8.672 1 91.06 627 SER A C 1
ATOM 4797 O O . SER A 1 627 ? -12.023 -33.031 8.328 1 91.06 627 SER A O 1
ATOM 4799 N N . MET B 1 1 ? -20.078 6.852 -7.484 1 21.8 1 MET B N 1
ATOM 4800 C CA . MET B 1 1 ? -19.828 8.266 -7.754 1 21.8 1 MET B CA 1
ATOM 4801 C C . MET B 1 1 ? -20.188 9.117 -6.547 1 21.8 1 MET B C 1
ATOM 4803 O O . MET B 1 1 ? -19.469 10.062 -6.215 1 21.8 1 MET B O 1
ATOM 4807 N N . ASP B 1 2 ? -21.344 8.812 -5.98 1 25.44 2 ASP B N 1
ATOM 4808 C CA . ASP B 1 2 ? -21.984 9.625 -4.949 1 25.44 2 ASP B CA 1
ATOM 4809 C C . ASP B 1 2 ? -21.328 9.406 -3.59 1 25.44 2 ASP B C 1
ATOM 4811 O O . ASP B 1 2 ? -21.406 10.266 -2.709 1 25.44 2 ASP B O 1
ATOM 4815 N N . GLU B 1 3 ? -20.719 8.227 -3.449 1 28.39 3 GLU B N 1
ATOM 4816 C CA . GLU B 1 3 ? -20.297 7.938 -2.08 1 28.39 3 GLU B CA 1
ATOM 4817 C C . GLU B 1 3 ? -18.969 8.609 -1.757 1 28.39 3 GLU B C 1
ATOM 4819 O O . GLU B 1 3 ? -18.656 8.844 -0.589 1 28.39 3 GLU B O 1
ATOM 4824 N N . VAL B 1 4 ? -18.172 8.852 -2.773 1 28.55 4 VAL B N 1
ATOM 4825 C CA . VAL B 1 4 ? -16.859 9.43 -2.537 1 28.55 4 VAL B CA 1
ATOM 4826 C C . VAL B 1 4 ? -16.984 10.93 -2.275 1 28.55 4 VAL B C 1
ATOM 4828 O O . VAL B 1 4 ? -16.109 11.539 -1.669 1 28.55 4 VAL B O 1
ATOM 4831 N N . VAL B 1 5 ? -17.984 11.586 -2.883 1 30.48 5 VAL B N 1
ATOM 4832 C CA . VAL B 1 5 ? -18.156 13.031 -2.711 1 30.48 5 VAL B CA 1
ATOM 4833 C C . VAL B 1 5 ? -18.484 13.336 -1.252 1 30.48 5 VAL B C 1
ATOM 4835 O O . VAL B 1 5 ? -18.219 14.445 -0.774 1 30.48 5 VAL B O 1
ATOM 4838 N N . LYS B 1 6 ? -19.156 12.445 -0.541 1 32.16 6 LYS B N 1
ATOM 4839 C CA . LYS B 1 6 ? -19.531 12.703 0.846 1 32.16 6 LYS B CA 1
ATOM 4840 C C . LYS B 1 6 ? -18.312 12.648 1.766 1 32.16 6 LYS B C 1
ATOM 4842 O O . LYS B 1 6 ? -18.391 13.039 2.932 1 32.16 6 LYS B O 1
ATOM 4847 N N . LYS B 1 7 ? -17.328 12.016 1.257 1 33.5 7 LYS B N 1
ATOM 4848 C CA . LYS B 1 7 ? -16.266 11.758 2.223 1 33.5 7 LYS B CA 1
ATOM 4849 C C . LYS B 1 7 ? -15.391 12.992 2.414 1 33.5 7 LYS B C 1
ATOM 4851 O O . LYS B 1 7 ? -14.586 13.055 3.346 1 33.5 7 LYS B O 1
ATOM 4856 N N . THR B 1 8 ? -15.305 13.836 1.416 1 33.62 8 THR B N 1
ATOM 4857 C CA . THR B 1 8 ? -14.32 14.898 1.582 1 33.62 8 THR B CA 1
ATOM 4858 C C . THR B 1 8 ? -14.828 15.961 2.549 1 33.62 8 THR B C 1
ATOM 4860 O O . THR B 1 8 ? -14.062 16.797 3.021 1 33.62 8 THR B O 1
ATOM 4863 N N . GLY B 1 9 ? -16.125 16.219 2.59 1 32.34 9 GLY B N 1
ATOM 4864 C CA . GLY B 1 9 ? -16.594 17.453 3.215 1 32.34 9 GLY B CA 1
ATOM 4865 C C . GLY B 1 9 ? -16.406 17.453 4.723 1 32.34 9 GLY B C 1
ATOM 4866 O O . GLY B 1 9 ? -16.422 18.516 5.348 1 32.34 9 GLY B O 1
ATOM 4867 N N . ASP B 1 10 ? -16.609 16.344 5.395 1 36.5 10 ASP B N 1
ATOM 4868 C CA . ASP B 1 10 ? -17 16.562 6.785 1 36.5 10 ASP B CA 1
ATOM 4869 C C . ASP B 1 10 ? -15.789 16.531 7.711 1 36.5 10 ASP B C 1
ATOM 4871 O O . ASP B 1 10 ? -15.719 15.695 8.617 1 36.5 10 ASP B O 1
ATOM 4875 N N . ILE B 1 11 ? -14.688 16.906 7.277 1 38.56 11 ILE B N 1
ATOM 4876 C CA . ILE B 1 11 ? -13.633 16.938 8.281 1 38.56 11 ILE B CA 1
ATOM 4877 C C . ILE B 1 11 ? -13.859 18.109 9.234 1 38.56 11 ILE B C 1
ATOM 4879 O O . ILE B 1 11 ? -13.516 19.25 8.922 1 38.56 11 ILE B O 1
ATOM 4883 N N . SER B 1 12 ? -14.969 18.391 9.703 1 37.25 12 SER B N 1
ATOM 4884 C CA . SER B 1 12 ? -15.156 19.5 10.633 1 37.25 12 SER B CA 1
ATOM 4885 C C . SER B 1 12 ? -14.359 19.297 11.914 1 37.25 12 SER B C 1
ATOM 4887 O O . SER B 1 12 ? -14.406 18.219 12.508 1 37.25 12 SER B O 1
ATOM 4889 N N . VAL B 1 13 ? -13.352 20.125 12.117 1 39.69 13 VAL B N 1
ATOM 4890 C CA . VAL B 1 13 ? -12.695 20.266 13.422 1 39.69 13 VAL B CA 1
ATOM 4891 C C . VAL B 1 13 ? -13.734 20.625 14.484 1 39.69 13 VAL B C 1
ATOM 4893 O O . VAL B 1 13 ? -14.195 21.766 14.547 1 39.69 13 VAL B O 1
ATOM 4896 N N . ALA B 1 14 ? -14.648 19.844 14.922 1 39.31 14 ALA B N 1
ATOM 4897 C CA . ALA B 1 14 ? -15.609 20.094 15.984 1 39.31 14 ALA B CA 1
ATOM 4898 C C . ALA B 1 14 ? -14.906 20.25 17.328 1 39.31 14 ALA B C 1
ATOM 4900 O O . ALA B 1 14 ? -13.883 19.609 17.578 1 39.31 14 ALA B O 1
ATOM 4901 N N . ASP B 1 15 ? -15 21.359 17.969 1 48.5 15 ASP B N 1
ATOM 4902 C CA . ASP B 1 15 ? -14.703 21.547 19.391 1 48.5 15 ASP B CA 1
ATOM 4903 C C . ASP B 1 15 ? -15.055 20.297 20.188 1 48.5 15 ASP B C 1
ATOM 4905 O O . ASP B 1 15 ? -16.094 19.672 19.953 1 48.5 15 ASP B O 1
ATOM 4909 N N . PRO B 1 16 ? -14.047 19.688 20.688 1 53.94 16 PRO B N 1
ATOM 4910 C CA . PRO B 1 16 ? -14.422 18.5 21.469 1 53.94 16 PRO B CA 1
ATOM 4911 C C . PRO B 1 16 ? -15.703 18.719 22.266 1 53.94 16 PRO B C 1
ATOM 4913 O O . PRO B 1 16 ? -15.781 19.656 23.078 1 53.94 16 PRO B O 1
ATOM 4916 N N . ALA B 1 17 ? -16.797 18.406 21.75 1 58.44 17 ALA B N 1
ATOM 4917 C CA . ALA B 1 17 ? -18.125 18.516 22.344 1 58.44 17 ALA B CA 1
ATOM 4918 C C . ALA B 1 17 ? -18.172 17.844 23.703 1 58.44 17 ALA B C 1
ATOM 4920 O O . ALA B 1 17 ? -17.438 16.891 23.953 1 58.44 17 ALA B O 1
ATOM 4921 N N . ALA B 1 18 ? -18.531 18.625 24.625 1 71 18 ALA B N 1
ATOM 4922 C CA . ALA B 1 18 ? -18.922 18.125 25.938 1 71 18 ALA B CA 1
ATOM 4923 C C . ALA B 1 18 ? -19.641 16.797 25.828 1 71 18 ALA B C 1
ATOM 4925 O O . ALA B 1 18 ? -20.375 16.547 24.859 1 71 18 ALA B O 1
ATOM 4926 N N . VAL B 1 19 ? -18.969 15.859 26.562 1 83.38 19 VAL B N 1
ATOM 4927 C CA . VAL B 1 19 ? -19.641 14.57 26.656 1 83.38 19 VAL B CA 1
ATOM 4928 C C . VAL B 1 19 ? -20.953 14.727 27.406 1 83.38 19 VAL B C 1
ATOM 4930 O O . VAL B 1 19 ? -20.984 15.242 28.531 1 83.38 19 VAL B O 1
ATOM 4933 N N . THR B 1 20 ? -22.016 14.438 26.812 1 82.69 20 THR B N 1
ATOM 4934 C CA . THR B 1 20 ? -23.328 14.664 27.406 1 82.69 20 THR B CA 1
ATOM 4935 C C . THR B 1 20 ? -23.656 13.586 28.422 1 82.69 20 THR B C 1
ATOM 4937 O O . THR B 1 20 ? -24.375 13.836 29.391 1 82.69 20 THR B O 1
ATOM 4940 N N . SER B 1 21 ? -23.234 12.391 28.188 1 90.06 21 SER B N 1
ATOM 4941 C CA . SER B 1 21 ? -23.469 11.281 29.109 1 90.06 21 SER B CA 1
ATOM 4942 C C . SER B 1 21 ? -22.375 10.227 29 1 90.06 21 SER B C 1
ATOM 4944 O O . SER B 1 21 ? -21.766 10.07 27.953 1 90.06 21 SER B O 1
ATOM 4946 N N . PHE B 1 22 ? -22.188 9.57 30.141 1 96.62 22 PHE B N 1
ATOM 4947 C CA . PHE B 1 22 ? -21.156 8.547 30.172 1 96.62 22 PHE B CA 1
ATOM 4948 C C . PHE B 1 22 ? -21.781 7.152 30.094 1 96.62 22 PHE B C 1
ATOM 4950 O O . PHE B 1 22 ? -22.828 6.906 30.703 1 96.62 22 PHE B O 1
ATOM 4957 N N . ALA B 1 23 ? -21.156 6.277 29.391 1 96.44 23 ALA B N 1
ATOM 4958 C CA . ALA B 1 23 ? -21.531 4.867 29.375 1 96.44 23 ALA B CA 1
ATOM 4959 C C . ALA B 1 23 ? -21.266 4.215 30.734 1 96.44 23 ALA B C 1
ATOM 4961 O O . ALA B 1 23 ? -20.453 4.707 31.516 1 96.44 23 ALA B O 1
ATOM 4962 N N . PRO B 1 24 ? -21.938 3.084 30.984 1 96.38 24 PRO B N 1
ATOM 4963 C CA . PRO B 1 24 ? -21.797 2.412 32.281 1 96.38 24 PRO B CA 1
ATOM 4964 C C . PRO B 1 24 ? -20.359 2.021 32.594 1 96.38 24 PRO B C 1
ATOM 4966 O O . PRO B 1 24 ? -19.906 2.154 33.719 1 96.38 24 PRO B O 1
ATOM 4969 N N . SER B 1 25 ? -19.672 1.554 31.578 1 96.19 25 SER B N 1
ATOM 4970 C CA . SER B 1 25 ? -18.281 1.159 31.812 1 96.19 25 SER B CA 1
ATOM 4971 C C . SER B 1 25 ? -17.422 2.352 32.219 1 96.19 25 SER B C 1
ATOM 4973 O O . SER B 1 25 ? -16.594 2.236 33.125 1 96.19 25 SER B O 1
ATOM 4975 N N . VAL B 1 26 ? -17.656 3.482 31.641 1 97.62 26 VAL B N 1
ATOM 4976 C CA . VAL B 1 26 ? -16.906 4.695 31.953 1 97.62 26 VAL B CA 1
ATOM 4977 C C . VAL B 1 26 ? -17.297 5.199 33.344 1 97.62 26 VAL B C 1
ATOM 4979 O O . VAL B 1 26 ? -16.438 5.602 34.125 1 97.62 26 VAL B O 1
ATOM 4982 N N . LEU B 1 27 ? -18.609 5.137 33.625 1 97.5 27 LEU B N 1
ATOM 4983 C CA . LEU B 1 27 ? -19.094 5.582 34.938 1 97.5 27 LEU B CA 1
ATOM 4984 C C . LEU B 1 27 ? -18.469 4.773 36.062 1 97.5 27 LEU B C 1
ATOM 4986 O O . LEU B 1 27 ? -18.141 5.324 37.125 1 97.5 27 LEU B O 1
ATOM 4990 N N . ALA B 1 28 ? -18.359 3.506 35.844 1 97.56 28 ALA B N 1
ATOM 4991 C CA . ALA B 1 28 ? -17.75 2.639 36.844 1 97.56 28 ALA B CA 1
ATOM 4992 C C . ALA B 1 28 ? -16.297 3.033 37.125 1 97.56 28 ALA B C 1
ATOM 4994 O O . ALA B 1 28 ? -15.867 3.061 38.281 1 97.56 28 ALA B O 1
ATOM 4995 N N . HIS B 1 29 ? -15.586 3.326 36.125 1 98.12 29 HIS B N 1
ATOM 4996 C CA . HIS B 1 29 ? -14.195 3.742 36.281 1 98.12 29 HIS B CA 1
ATOM 4997 C C . HIS B 1 29 ? -14.102 5.109 36.938 1 98.12 29 HIS B C 1
ATOM 4999 O O . HIS B 1 29 ? -13.227 5.34 37.781 1 98.12 29 HIS B O 1
ATOM 5005 N N . LEU B 1 30 ? -14.992 6.043 36.562 1 97.5 30 LEU B N 1
ATOM 5006 C CA . LEU B 1 30 ? -14.977 7.375 37.156 1 97.5 30 LEU B CA 1
ATOM 5007 C C . LEU B 1 30 ? -15.234 7.305 38.656 1 97.5 30 LEU B C 1
ATOM 5009 O O . LEU B 1 30 ? -14.625 8.047 39.438 1 97.5 30 LEU B O 1
ATOM 5013 N N . GLU B 1 31 ? -16.125 6.469 39 1 97.25 31 GLU B N 1
ATOM 5014 C CA . GLU B 1 31 ? -16.406 6.285 40.406 1 97.25 31 GLU B CA 1
ATOM 5015 C C . GLU B 1 31 ? -15.172 5.75 41.156 1 97.25 31 GLU B C 1
ATOM 5017 O O . GLU B 1 31 ? -14.844 6.215 42.25 1 97.25 31 GLU B O 1
ATOM 5022 N N . ARG B 1 32 ? -14.531 4.793 40.562 1 96.56 32 ARG B N 1
ATOM 5023 C CA . ARG B 1 32 ? -13.328 4.227 41.188 1 96.56 32 ARG B CA 1
ATOM 5024 C C . ARG B 1 32 ? -12.227 5.27 41.281 1 96.56 32 ARG B C 1
ATOM 5026 O O . ARG B 1 32 ? -11.516 5.332 42.281 1 96.56 32 ARG B O 1
ATOM 5033 N N . ILE B 1 33 ? -12.07 6.031 40.25 1 96.12 33 ILE B N 1
ATOM 5034 C CA . ILE B 1 33 ? -11.055 7.078 40.219 1 96.12 33 ILE B CA 1
ATOM 5035 C C . ILE B 1 33 ? -11.352 8.109 41.312 1 96.12 33 ILE B C 1
ATOM 5037 O O . ILE B 1 33 ? -10.461 8.484 42.062 1 96.12 33 ILE B O 1
ATOM 5041 N N . TYR B 1 34 ? -12.602 8.508 41.344 1 95.5 34 TYR B N 1
ATOM 5042 C CA . TYR B 1 34 ? -13.023 9.484 42.312 1 95.5 34 TYR B CA 1
ATOM 5043 C C . TYR B 1 34 ? -12.695 9.008 43.75 1 95.5 34 TYR B C 1
ATOM 5045 O O . TYR B 1 34 ? -12.109 9.75 44.531 1 95.5 34 TYR B O 1
ATOM 5053 N N . ASN B 1 35 ? -13.039 7.805 44.062 1 95.06 35 ASN B N 1
ATOM 5054 C CA . ASN B 1 35 ? -12.812 7.238 45.375 1 95.06 35 ASN B CA 1
ATOM 5055 C C . ASN B 1 35 ? -11.328 7.129 45.688 1 95.06 35 ASN B C 1
ATOM 5057 O O . ASN B 1 35 ? -10.898 7.398 46.812 1 95.06 35 ASN B O 1
ATOM 5061 N N . SER B 1 36 ? -10.609 6.766 44.688 1 92.94 36 SER B N 1
ATOM 5062 C CA . SER B 1 36 ? -9.172 6.594 44.875 1 92.94 36 SER B CA 1
ATOM 5063 C C . SER B 1 36 ? -8.477 7.93 45.094 1 92.94 36 SER B C 1
ATOM 5065 O O . SER B 1 36 ? -7.641 8.062 46 1 92.94 36 SER B O 1
ATOM 5067 N N . VAL B 1 37 ? -8.797 8.969 44.281 1 92.31 37 VAL B N 1
ATOM 5068 C CA . VAL B 1 37 ? -8.133 10.266 44.344 1 92.31 37 VAL B CA 1
ATOM 5069 C C . VAL B 1 37 ? -8.562 11 45.625 1 92.31 37 VAL B C 1
ATOM 5071 O O . VAL B 1 37 ? -7.758 11.703 46.25 1 92.31 37 VAL B O 1
ATOM 5074 N N . LYS B 1 38 ? -9.781 10.867 45.969 1 89.31 38 LYS B N 1
ATOM 5075 C CA . LYS B 1 38 ? -10.281 11.516 47.188 1 89.31 38 LYS B CA 1
ATOM 5076 C C . LYS B 1 38 ? -9.586 10.961 48.438 1 89.31 38 LYS B C 1
ATOM 5078 O O . LYS B 1 38 ? -9.344 11.695 49.375 1 89.31 38 LYS B O 1
ATOM 5083 N N . ALA B 1 39 ? -9.312 9.734 48.375 1 87.75 39 ALA B N 1
ATOM 5084 C CA . ALA B 1 39 ? -8.664 9.094 49.5 1 87.75 39 ALA B CA 1
ATOM 5085 C C . ALA B 1 39 ? -7.246 9.625 49.719 1 87.75 39 ALA B C 1
ATOM 5087 O O . ALA B 1 39 ? -6.758 9.719 50.844 1 87.75 39 ALA B O 1
ATOM 5088 N N . TYR B 1 40 ? -6.559 9.938 48.688 1 81.06 40 TYR B N 1
ATOM 5089 C CA . TYR B 1 40 ? -5.164 10.352 48.781 1 81.06 40 TYR B CA 1
ATOM 5090 C C . TYR B 1 40 ? -5.055 11.852 49.031 1 81.06 40 TYR B C 1
ATOM 5092 O O . TYR B 1 40 ? -3.979 12.352 49.375 1 81.06 40 TYR B O 1
ATOM 5100 N N . GLN B 1 41 ? -6.055 12.664 49.406 1 64.88 41 GLN B N 1
ATOM 5101 C CA . GLN B 1 41 ? -6.164 14.047 49.844 1 64.88 41 GLN B CA 1
ATOM 5102 C C . GLN B 1 41 ? -5.246 14.969 49.062 1 64.88 41 GLN B C 1
ATOM 5104 O O . GLN B 1 41 ? -4.852 16.031 49.531 1 64.88 41 GLN B O 1
ATOM 5109 N N . SER B 1 42 ? -4.828 14.672 47.906 1 69 42 SER B N 1
ATOM 5110 C CA . SER B 1 42 ? -3.936 15.516 47.094 1 69 42 SER B CA 1
ATOM 5111 C C . SER B 1 42 ? -4.719 16.438 46.188 1 69 42 SER B C 1
ATOM 5113 O O . SER B 1 42 ? -5.898 16.188 45.906 1 69 42 SER B O 1
ATOM 5115 N N . ASP B 1 43 ? -4.176 17.688 45.969 1 83.5 43 ASP B N 1
ATOM 5116 C CA . ASP B 1 43 ? -4.73 18.562 44.938 1 83.5 43 ASP B CA 1
ATOM 5117 C C . ASP B 1 43 ? -4.809 17.875 43.594 1 83.5 43 ASP B C 1
ATOM 5119 O O . ASP B 1 43 ? -3.785 17.656 42.938 1 83.5 43 ASP B O 1
ATOM 5123 N N . PHE B 1 44 ? -5.992 17.484 43.312 1 91.12 44 PHE B N 1
ATOM 5124 C CA . PHE B 1 44 ? -6.254 16.688 42.125 1 91.12 44 PHE B CA 1
ATOM 5125 C C . PHE B 1 44 ? -5.738 17.391 40.875 1 91.12 44 PHE B C 1
ATOM 5127 O O . PHE B 1 44 ? -5.051 16.781 40.031 1 91.12 44 PHE B O 1
ATOM 5134 N N . LEU B 1 45 ? -6.055 18.609 40.719 1 90.31 45 LEU B N 1
ATOM 5135 C CA . LEU B 1 45 ? -5.715 19.359 39.5 1 90.31 45 LEU B CA 1
ATOM 5136 C C . LEU B 1 45 ? -4.211 19.578 39.406 1 90.31 45 LEU B C 1
ATOM 5138 O O . LEU B 1 45 ? -3.631 19.469 38.344 1 90.31 45 LEU B O 1
ATOM 5142 N N . LEU B 1 46 ? -3.58 19.828 40.5 1 88.5 46 LEU B N 1
ATOM 5143 C CA . LEU B 1 46 ? -2.154 20.141 40.531 1 88.5 46 LEU B CA 1
ATOM 5144 C C . LEU B 1 46 ? -1.326 18.859 40.469 1 88.5 46 LEU B C 1
ATOM 5146 O O . LEU B 1 46 ? -0.361 18.766 39.719 1 88.5 46 LEU B O 1
ATOM 5150 N N . HIS B 1 47 ? -1.716 17.828 41.25 1 88.62 47 HIS B N 1
ATOM 5151 C CA . HIS B 1 47 ? -0.821 16.703 41.469 1 88.62 47 HIS B CA 1
ATOM 5152 C C . HIS B 1 47 ? -1.2 15.523 40.562 1 88.62 47 HIS B C 1
ATOM 5154 O O . HIS B 1 47 ? -0.358 14.68 40.25 1 88.62 47 HIS B O 1
ATOM 5160 N N . VAL B 1 48 ? -2.404 15.414 40.188 1 91.44 48 VAL B N 1
ATOM 5161 C CA . VAL B 1 48 ? -2.846 14.289 39.375 1 91.44 48 VAL B CA 1
ATOM 5162 C C . VAL B 1 48 ? -2.977 14.727 37.906 1 91.44 48 VAL B C 1
ATOM 5164 O O . VAL B 1 48 ? -2.352 14.141 37.031 1 91.44 48 VAL B O 1
ATOM 5167 N N . GLN B 1 49 ? -3.674 15.82 37.719 1 92.88 49 GLN B N 1
ATOM 5168 C CA . GLN B 1 49 ? -3.891 16.328 36.344 1 92.88 49 GLN B CA 1
ATOM 5169 C C . GLN B 1 49 ? -2.695 17.156 35.875 1 92.88 49 GLN B C 1
ATOM 5171 O O . GLN B 1 49 ? -2.576 17.453 34.688 1 92.88 49 GLN B O 1
ATOM 5176 N N . GLN B 1 50 ? -1.791 17.562 36.781 1 90.06 50 GLN B N 1
ATOM 5177 C CA . GLN B 1 50 ? -0.581 18.328 36.5 1 90.06 50 GLN B CA 1
ATOM 5178 C C . GLN B 1 50 ? -0.914 19.641 35.781 1 90.06 50 GLN B C 1
ATOM 5180 O O . GLN B 1 50 ? -0.255 20.016 34.812 1 90.06 50 GLN B O 1
ATOM 5185 N N . GLU B 1 51 ? -2.027 20.172 36.156 1 88.19 51 GLU B N 1
ATOM 5186 C CA . GLU B 1 51 ? -2.396 21.5 35.656 1 88.19 51 GLU B CA 1
ATOM 5187 C C . GLU B 1 51 ? -1.505 22.594 36.25 1 88.19 51 GLU B C 1
ATOM 5189 O O . GLU B 1 51 ? -0.994 22.453 37.344 1 88.19 51 GLU B O 1
ATOM 5194 N N . SER B 1 52 ? -1.359 23.641 35.438 1 82.62 52 SER B N 1
ATOM 5195 C CA . SER B 1 52 ? -0.68 24.812 35.969 1 82.62 52 SER B CA 1
ATOM 5196 C C . SER B 1 52 ? -1.549 25.516 37 1 82.62 52 SER B C 1
ATOM 5198 O O . SER B 1 52 ? -2.77 25.594 36.844 1 82.62 52 SER B O 1
ATOM 5200 N N . PRO B 1 53 ? -0.905 25.969 38.031 1 76.44 53 PRO B N 1
ATOM 5201 C CA . PRO B 1 53 ? -1.66 26.672 39.062 1 76.44 53 PRO B CA 1
ATOM 5202 C C . PRO B 1 53 ? -2.504 27.828 38.5 1 76.44 53 PRO B C 1
ATOM 5204 O O . PRO B 1 53 ? -3.584 28.109 39.031 1 76.44 53 PRO B O 1
ATOM 5207 N N . ASP B 1 54 ? -2.051 28.406 37.469 1 72 54 ASP B N 1
ATOM 5208 C CA . ASP B 1 54 ? -2.75 29.547 36.906 1 72 54 ASP B CA 1
ATOM 5209 C C . ASP B 1 54 ? -4.016 29.109 36.156 1 72 54 ASP B C 1
ATOM 5211 O O . ASP B 1 54 ? -4.918 29.922 35.938 1 72 54 ASP B O 1
ATOM 5215 N N . ALA B 1 55 ? -4.137 27.859 35.875 1 66.06 55 ALA B N 1
ATOM 5216 C CA . ALA B 1 55 ? -5.246 27.359 35.062 1 66.06 55 ALA B CA 1
ATOM 5217 C C . ALA B 1 55 ? -6.348 26.781 35.938 1 66.06 55 ALA B C 1
ATOM 5219 O O . ALA B 1 55 ? -7.422 26.422 35.438 1 66.06 55 ALA B O 1
ATOM 5220 N N . ILE B 1 56 ? -6.094 26.719 37.156 1 64.19 56 ILE B N 1
ATOM 5221 C CA . ILE B 1 56 ? -7.02 26.047 38.062 1 64.19 56 ILE B CA 1
ATOM 5222 C C . ILE B 1 56 ? -8.227 26.938 38.312 1 64.19 56 ILE B C 1
ATOM 5224 O O . ILE B 1 56 ? -8.078 28.109 38.719 1 64.19 56 ILE B O 1
ATOM 5228 N N . GLU B 1 57 ? -9.289 26.438 37.719 1 62.16 57 GLU B N 1
ATOM 5229 C CA . GLU B 1 57 ? -10.562 27.125 37.969 1 62.16 57 GLU B CA 1
ATOM 5230 C C . GLU B 1 57 ? -11.016 26.938 39.406 1 62.16 57 GLU B C 1
ATOM 5232 O O . GLU B 1 57 ? -10.531 26.062 40.125 1 62.16 57 GLU B O 1
ATOM 5237 N N . ALA B 1 58 ? -11.945 27.703 39.688 1 61.66 58 ALA B N 1
ATOM 5238 C CA . ALA B 1 58 ? -12.492 27.922 41.031 1 61.66 58 ALA B CA 1
ATOM 5239 C C . ALA B 1 58 ? -13.234 26.688 41.531 1 61.66 58 ALA B C 1
ATOM 5241 O O . ALA B 1 58 ? -13.258 26.406 42.719 1 61.66 58 ALA B O 1
ATOM 5242 N N . VAL B 1 59 ? -13.695 25.844 40.656 1 73.69 59 VAL B N 1
ATOM 5243 C CA . VAL B 1 59 ? -14.547 24.766 41.188 1 73.69 59 VAL B CA 1
ATOM 5244 C C . VAL B 1 59 ? -13.711 23.516 41.438 1 73.69 59 VAL B C 1
ATOM 5246 O O . VAL B 1 59 ? -12.93 23.094 40.562 1 73.69 59 VAL B O 1
ATOM 5249 N N . ASP B 1 60 ? -13.844 23.016 42.656 1 85 60 ASP B N 1
ATOM 5250 C CA . ASP B 1 60 ? -13.18 21.781 43.031 1 85 60 ASP B CA 1
ATOM 5251 C C . ASP B 1 60 ? -13.82 20.578 42.344 1 85 60 ASP B C 1
ATOM 5253 O O . ASP B 1 60 ? -14.945 20.188 42.688 1 85 60 ASP B O 1
ATOM 5257 N N . PRO B 1 61 ? -13.148 19.922 41.375 1 90.06 61 PRO B N 1
ATOM 5258 C CA . PRO B 1 61 ? -13.719 18.766 40.688 1 90.06 61 PRO B CA 1
ATOM 5259 C C . PRO B 1 61 ? -14.016 17.609 41.625 1 90.06 61 PRO B C 1
ATOM 5261 O O . PRO B 1 61 ? -14.82 16.734 41.312 1 90.06 61 PRO B O 1
ATOM 5264 N N . LEU B 1 62 ? -13.438 17.641 42.844 1 91.31 62 LEU B N 1
ATOM 5265 C CA . LEU B 1 62 ? -13.586 16.5 43.75 1 91.31 62 LEU B CA 1
ATOM 5266 C C . LEU B 1 62 ? -14.602 16.812 44.844 1 91.31 62 LEU B C 1
ATOM 5268 O O . LEU B 1 62 ? -14.688 16.078 45.812 1 91.31 62 LEU B O 1
ATOM 5272 N N . ALA B 1 63 ? -15.383 17.859 44.688 1 90.69 63 ALA B N 1
ATOM 5273 C CA . ALA B 1 63 ? -16.391 18.234 45.688 1 90.69 63 ALA B CA 1
ATOM 5274 C C . ALA B 1 63 ? -17.406 17.109 45.875 1 90.69 63 ALA B C 1
ATOM 5276 O O . ALA B 1 63 ? -17.938 16.906 46.969 1 90.69 63 ALA B O 1
ATOM 5277 N N . SER B 1 64 ? -17.797 16.438 44.812 1 93.25 64 SER B N 1
ATOM 5278 C CA . SER B 1 64 ? -18.688 15.289 44.812 1 93.25 64 SER B CA 1
ATOM 5279 C C . SER B 1 64 ? -18.438 14.414 43.594 1 93.25 64 SER B C 1
ATOM 5281 O O . SER B 1 64 ? -17.703 14.805 42.656 1 93.25 64 SER B O 1
ATOM 5283 N N . LEU B 1 65 ? -18.969 13.25 43.688 1 94.69 65 LEU B N 1
ATOM 5284 C CA . LEU B 1 65 ? -18.859 12.375 42.5 1 94.69 65 LEU B CA 1
ATOM 5285 C C . LEU B 1 65 ? -19.484 13.031 41.281 1 94.69 65 LEU B C 1
ATOM 5287 O O . LEU B 1 65 ? -18.953 12.906 40.188 1 94.69 65 LEU B O 1
ATOM 5291 N N . GLU B 1 66 ? -20.547 13.742 41.5 1 94.62 66 GLU B N 1
ATOM 5292 C CA . GLU B 1 66 ? -21.219 14.445 40.406 1 94.62 66 GLU B CA 1
ATOM 5293 C C . GLU B 1 66 ? -20.344 15.562 39.875 1 94.62 66 GLU B C 1
ATOM 5295 O O . GLU B 1 66 ? -20.312 15.789 38.656 1 94.62 66 GLU B O 1
ATOM 5300 N N . ALA B 1 67 ? -19.688 16.203 40.781 1 93.06 67 ALA B N 1
ATOM 5301 C CA . ALA B 1 67 ? -18.797 17.266 40.375 1 93.06 67 ALA B CA 1
ATOM 5302 C C . ALA B 1 67 ? -17.625 16.719 39.531 1 93.06 67 ALA B C 1
ATOM 5304 O O . ALA B 1 67 ? -17.203 17.328 38.562 1 93.06 67 ALA B O 1
ATOM 5305 N N . PHE B 1 68 ? -17.078 15.594 39.969 1 94.5 68 PHE B N 1
ATOM 5306 C CA . PHE B 1 68 ? -15.977 14.945 39.25 1 94.5 68 PHE B CA 1
ATOM 5307 C C . PHE B 1 68 ? -16.422 14.5 37.875 1 94.5 68 PHE B C 1
ATOM 5309 O O . PHE B 1 68 ? -15.695 14.711 36.875 1 94.5 68 PHE B O 1
ATOM 5316 N N . GLN B 1 69 ? -17.625 13.93 37.812 1 95.56 69 GLN B N 1
ATOM 5317 C CA . GLN B 1 69 ? -18.172 13.5 36.531 1 95.56 69 GLN B CA 1
ATOM 5318 C C . GLN B 1 69 ? -18.391 14.695 35.625 1 95.56 69 GLN B C 1
ATOM 5320 O O . GLN B 1 69 ? -18.156 14.602 34.406 1 95.56 69 GLN B O 1
ATOM 5325 N N . ALA B 1 70 ? -18.844 15.766 36.156 1 93.69 70 ALA B N 1
ATOM 5326 C CA . ALA B 1 70 ? -19.047 16.984 35.375 1 93.69 70 ALA B CA 1
ATOM 5327 C C . ALA B 1 70 ? -17.703 17.516 34.844 1 93.69 70 ALA B C 1
ATOM 5329 O O . ALA B 1 70 ? -17.625 17.969 33.688 1 93.69 70 ALA B O 1
ATOM 5330 N N . TYR B 1 71 ? -16.719 17.484 35.719 1 93.25 71 TYR B N 1
ATOM 5331 C CA . TYR B 1 71 ? -15.375 17.875 35.312 1 93.25 71 TYR B CA 1
ATOM 5332 C C . TYR B 1 71 ? -14.883 17.016 34.156 1 93.25 71 TYR B C 1
ATOM 5334 O O . TYR B 1 71 ? -14.367 17.531 33.156 1 93.25 71 TYR B O 1
ATOM 5342 N N . MET B 1 72 ? -15.125 15.75 34.281 1 95.5 72 MET B N 1
ATOM 5343 C CA . MET B 1 72 ? -14.648 14.805 33.281 1 95.5 72 MET B CA 1
ATOM 5344 C C . MET B 1 72 ? -15.43 14.938 31.984 1 95.5 72 MET B C 1
ATOM 5346 O O . MET B 1 72 ? -14.93 14.602 30.906 1 95.5 72 MET B O 1
ATOM 5350 N N . ALA B 1 73 ? -16.594 15.398 32.031 1 94.88 73 ALA B N 1
ATOM 5351 C CA . ALA B 1 73 ? -17.422 15.586 30.844 1 94.88 73 ALA B CA 1
ATOM 5352 C C . ALA B 1 73 ? -17.109 16.906 30.156 1 94.88 73 ALA B C 1
ATOM 5354 O O . ALA B 1 73 ? -17.484 17.125 29.016 1 94.88 73 ALA B O 1
ATOM 5355 N N . SER B 1 74 ? -16.422 17.781 30.828 1 92.38 74 SER B N 1
ATOM 5356 C CA . SER B 1 74 ? -16.109 19.109 30.312 1 92.38 74 SER B CA 1
ATOM 5357 C C . SER B 1 74 ? -14.875 19.078 29.422 1 92.38 74 SER B C 1
ATOM 5359 O O . SER B 1 74 ? -14.109 18.109 29.453 1 92.38 74 SER B O 1
ATOM 5361 N N . PRO B 1 75 ? -14.609 20.172 28.625 1 91.38 75 PRO B N 1
ATOM 5362 C CA . PRO B 1 75 ? -13.422 20.25 27.781 1 91.38 75 PRO B CA 1
ATOM 5363 C C . PRO B 1 75 ? -12.117 20.234 28.578 1 91.38 75 PRO B C 1
ATOM 5365 O O . PRO B 1 75 ? -11.055 19.906 28.031 1 91.38 75 PRO B O 1
ATOM 5368 N N . ALA B 1 76 ? -12.219 20.5 29.844 1 90.31 76 ALA B N 1
ATOM 5369 C CA . ALA B 1 76 ? -11.023 20.547 30.688 1 90.31 76 ALA B CA 1
ATOM 5370 C C . ALA B 1 76 ? -10.383 19.172 30.828 1 90.31 76 ALA B C 1
ATOM 5372 O O . ALA B 1 76 ? -9.195 19.062 31.141 1 90.31 76 ALA B O 1
ATOM 5373 N N . SER B 1 77 ? -11.164 18.172 30.641 1 93.69 77 SER B N 1
ATOM 5374 C CA . SER B 1 77 ? -10.656 16.812 30.812 1 93.69 77 SER B CA 1
ATOM 5375 C C . SER B 1 77 ? -10.086 16.266 29.516 1 93.69 77 SER B C 1
ATOM 5377 O O . SER B 1 77 ? -9.609 15.125 29.469 1 93.69 77 SER B O 1
ATOM 5379 N N . SER B 1 78 ? -10.086 17.031 28.438 1 95.38 78 SER B N 1
ATOM 5380 C CA . SER B 1 78 ? -9.555 16.578 27.156 1 95.38 78 SER B CA 1
ATOM 5381 C C . SER B 1 78 ? -8.055 16.312 27.25 1 95.38 78 SER B C 1
ATOM 5383 O O . SER B 1 78 ? -7.32 17.062 27.891 1 95.38 78 SER B O 1
ATOM 5385 N N . ALA B 1 79 ? -7.613 15.227 26.625 1 97.31 79 ALA B N 1
ATOM 5386 C CA . ALA B 1 79 ? -6.184 14.938 26.562 1 97.31 79 ALA B CA 1
ATOM 5387 C C . ALA B 1 79 ? -5.457 15.969 25.703 1 97.31 79 ALA B C 1
ATOM 5389 O O . ALA B 1 79 ? -4.242 16.141 25.828 1 97.31 79 ALA B O 1
ATOM 5390 N N . LEU B 1 80 ? -6.152 16.578 24.812 1 96.12 80 LEU B N 1
ATOM 5391 C CA . LEU B 1 80 ? -5.598 17.609 23.938 1 96.12 80 LEU B CA 1
ATOM 5392 C C . LEU B 1 80 ? -5.68 18.984 24.609 1 96.12 80 LEU B C 1
ATOM 5394 O O . LEU B 1 80 ? -6.773 19.469 24.906 1 96.12 80 LEU B O 1
ATOM 5398 N N . ARG B 1 81 ? -4.574 19.531 24.891 1 92.06 81 ARG B N 1
ATOM 5399 C CA . ARG B 1 81 ? -4.523 20.875 25.453 1 92.06 81 ARG B CA 1
ATOM 5400 C C . ARG B 1 81 ? -4.914 21.922 24.406 1 92.06 81 ARG B C 1
ATOM 5402 O O . ARG B 1 81 ? -4.398 21.906 23.297 1 92.06 81 ARG B O 1
ATOM 5409 N N . PRO B 1 82 ? -5.781 22.719 24.734 1 85.31 82 PRO B N 1
ATOM 5410 C CA . PRO B 1 82 ? -6.059 23.812 23.812 1 85.31 82 PRO B CA 1
ATOM 5411 C C . PRO B 1 82 ? -4.836 24.703 23.562 1 85.31 82 PRO B C 1
ATOM 5413 O O . PRO B 1 82 ? -4.039 24.938 24.469 1 85.31 82 PRO B O 1
ATOM 5416 N N . ALA B 1 83 ? -4.723 25.109 22.344 1 80.5 83 ALA B N 1
ATOM 5417 C CA . ALA B 1 83 ? -3.568 25.938 22 1 80.5 83 ALA B CA 1
ATOM 5418 C C . ALA B 1 83 ? -3.668 27.328 22.625 1 80.5 83 ALA B C 1
ATOM 5420 O O . ALA B 1 83 ? -4.75 27.906 22.703 1 80.5 83 ALA B O 1
ATOM 5421 N N . LYS B 1 84 ? -2.648 27.656 23.469 1 73.06 84 LYS B N 1
ATOM 5422 C CA . LYS B 1 84 ? -2.564 29.031 23.953 1 73.06 84 LYS B CA 1
ATOM 5423 C C . LYS B 1 84 ? -2.334 30.016 22.812 1 73.06 84 LYS B C 1
ATOM 5425 O O . LYS B 1 84 ? -2.051 29.609 21.688 1 73.06 84 LYS B O 1
ATOM 5430 N N . ASP B 1 85 ? -2.42 31.266 23.109 1 69.06 85 ASP B N 1
ATOM 5431 C CA . ASP B 1 85 ? -2.262 32.312 22.109 1 69.06 85 ASP B CA 1
ATOM 5432 C C . ASP B 1 85 ? -0.94 32.188 21.359 1 69.06 85 ASP B C 1
ATOM 5434 O O . ASP B 1 85 ? 0.126 32.438 21.922 1 69.06 85 ASP B O 1
ATOM 5438 N N . ALA B 1 86 ? -1.036 31.484 20.25 1 77.12 86 ALA B N 1
ATOM 5439 C CA . ALA B 1 86 ? 0.092 31.266 19.344 1 77.12 86 ALA B CA 1
ATOM 5440 C C . ALA B 1 86 ? 0.635 32.594 18.828 1 77.12 86 ALA B C 1
ATOM 5442 O O . ALA B 1 86 ? -0.118 33.562 18.656 1 77.12 86 ALA B O 1
ATOM 5443 N N . SER B 1 87 ? 1.92 32.75 18.844 1 88.31 87 SER B N 1
ATOM 5444 C CA . SER B 1 87 ? 2.527 33.938 18.234 1 88.31 87 SER B CA 1
ATOM 5445 C C . SER B 1 87 ? 2.551 33.812 16.719 1 88.31 87 SER B C 1
ATOM 5447 O O . SER B 1 87 ? 2.889 32.781 16.172 1 88.31 87 SER B O 1
ATOM 5449 N N . PHE B 1 88 ? 2.125 34.906 16.078 1 96 88 PHE B N 1
ATOM 5450 C CA . PHE B 1 88 ? 2.184 34.969 14.625 1 96 88 PHE B CA 1
ATOM 5451 C C . PHE B 1 88 ? 3.031 36.188 14.188 1 96 88 PHE B C 1
ATOM 5453 O O . PHE B 1 88 ? 2.801 36.75 13.125 1 96 88 PHE B O 1
ATOM 5460 N N . SER B 1 89 ? 4.051 36.531 15.047 1 95.94 89 SER B N 1
ATOM 5461 C CA . SER B 1 89 ? 4.801 37.75 14.836 1 95.94 89 SER B CA 1
ATOM 5462 C C . SER B 1 89 ? 6.176 37.469 14.242 1 95.94 89 SER B C 1
ATOM 5464 O O . SER B 1 89 ? 6.945 38.406 13.969 1 95.94 89 SER B O 1
ATOM 5466 N N . HIS B 1 90 ? 6.496 36.25 14.031 1 96.12 90 HIS B N 1
ATOM 5467 C CA . HIS B 1 90 ? 7.758 35.906 13.391 1 96.12 90 HIS B CA 1
ATOM 5468 C C . HIS B 1 90 ? 7.613 35.844 11.875 1 96.12 90 HIS B C 1
ATOM 5470 O O . HIS B 1 90 ? 6.496 35.781 11.359 1 96.12 90 HIS B O 1
ATOM 5476 N N . PRO B 1 91 ? 8.758 35.906 11.18 1 96.31 91 PRO B N 1
ATOM 5477 C CA . PRO B 1 91 ? 8.664 35.781 9.727 1 96.31 91 PRO B CA 1
ATOM 5478 C C . PRO B 1 91 ? 7.961 34.531 9.273 1 96.31 91 PRO B C 1
ATOM 5480 O O . PRO B 1 91 ? 8.086 33.469 9.922 1 96.31 91 PRO B O 1
ATOM 5483 N N . MET B 1 92 ? 7.289 34.562 8.172 1 97.81 92 MET B N 1
ATOM 5484 C CA . MET B 1 92 ? 6.516 33.406 7.672 1 97.81 92 MET B CA 1
ATOM 5485 C C . MET B 1 92 ? 7.387 32.188 7.539 1 97.81 92 MET B C 1
ATOM 5487 O O . MET B 1 92 ? 6.918 31.047 7.746 1 97.81 92 MET B O 1
ATOM 5491 N N . THR B 1 93 ? 8.68 32.344 7.273 1 97.38 93 THR B N 1
ATOM 5492 C CA . THR B 1 93 ? 9.586 31.219 7.062 1 97.38 93 THR B CA 1
ATOM 5493 C C . THR B 1 93 ? 9.836 30.469 8.375 1 97.38 93 THR B C 1
ATOM 5495 O O . THR B 1 93 ? 10.375 29.359 8.367 1 97.38 93 THR B O 1
ATOM 5498 N N . ASP B 1 94 ? 9.422 31.062 9.5 1 97.56 94 ASP B N 1
ATOM 5499 C CA . ASP B 1 94 ? 9.609 30.438 10.805 1 97.56 94 ASP B CA 1
ATOM 5500 C C . ASP B 1 94 ? 8.391 29.609 11.211 1 97.56 94 ASP B C 1
ATOM 5502 O O . ASP B 1 94 ? 8.25 29.234 12.367 1 97.56 94 ASP B O 1
ATOM 5506 N N . TYR B 1 95 ? 7.535 29.359 10.273 1 98.25 95 TYR B N 1
ATOM 5507 C CA . TYR B 1 95 ? 6.32 28.609 10.594 1 98.25 95 TYR B CA 1
ATOM 5508 C C . TYR B 1 95 ? 6.199 27.375 9.719 1 98.25 95 TYR B C 1
ATOM 5510 O O . TYR B 1 95 ? 6.645 27.359 8.57 1 98.25 95 TYR B O 1
ATOM 5518 N N . PHE B 1 96 ? 5.684 26.281 10.312 1 98.56 96 PHE B N 1
ATOM 5519 C CA . PHE B 1 96 ? 5.086 25.219 9.516 1 98.56 96 PHE B CA 1
ATOM 5520 C C . PHE B 1 96 ? 3.693 25.625 9.039 1 98.56 96 PHE B C 1
ATOM 5522 O O . PHE B 1 96 ? 2.939 26.266 9.773 1 98.56 96 PHE B O 1
ATOM 5529 N N . ILE B 1 97 ? 3.354 25.266 7.855 1 98.81 97 ILE B N 1
ATOM 5530 C CA . ILE B 1 97 ? 2.1 25.703 7.25 1 98.81 97 ILE B CA 1
ATOM 5531 C C . ILE B 1 97 ? 1.277 24.484 6.836 1 98.81 97 ILE B C 1
ATOM 5533 O O . ILE B 1 97 ? 1.771 23.609 6.125 1 98.81 97 ILE B O 1
ATOM 5537 N N . SER B 1 98 ? 0.047 24.359 7.316 1 98.75 98 SER B N 1
ATOM 5538 C CA . SER B 1 98 ? -0.847 23.281 6.91 1 98.75 98 SER B CA 1
ATOM 5539 C C . SER B 1 98 ? -1.141 23.344 5.418 1 98.75 98 SER B C 1
ATOM 5541 O O . SER B 1 98 ? -1.78 24.281 4.938 1 98.75 98 SER B O 1
ATOM 5543 N N . SER B 1 99 ? -0.743 22.281 4.645 1 98.81 99 SER B N 1
ATOM 5544 C CA . SER B 1 99 ? -0.699 22.406 3.193 1 98.81 99 SER B CA 1
ATOM 5545 C C . SER B 1 99 ? -1.332 21.203 2.512 1 98.81 99 SER B C 1
ATOM 5547 O O . SER B 1 99 ? -1.151 20.062 2.955 1 98.81 99 SER B O 1
ATOM 5549 N N . SER B 1 100 ? -2.059 21.484 1.438 1 98.5 100 SER B N 1
ATOM 5550 C CA . SER B 1 100 ? -2.717 20.438 0.646 1 98.5 100 SER B CA 1
ATOM 5551 C C . SER B 1 100 ? -2.055 20.281 -0.718 1 98.5 100 SER B C 1
ATOM 5553 O O . SER B 1 100 ? -1.629 21.281 -1.324 1 98.5 100 SER B O 1
ATOM 5555 N N . HIS B 1 101 ? -1.931 19 -1.121 1 97.75 101 HIS B N 1
ATOM 5556 C CA . HIS B 1 101 ? -1.434 18.641 -2.445 1 97.75 101 HIS B CA 1
ATOM 5557 C C . HIS B 1 101 ? -2.58 18.312 -3.391 1 97.75 101 HIS B C 1
ATOM 5559 O O . HIS B 1 101 ? -3.506 17.578 -3.018 1 97.75 101 HIS B O 1
ATOM 5565 N N . ASN B 1 102 ? -2.535 18.828 -4.641 1 96.06 102 ASN B N 1
ATOM 5566 C CA . ASN B 1 102 ? -3.588 18.562 -5.617 1 96.06 102 ASN B CA 1
ATOM 5567 C C . ASN B 1 102 ? -4.977 18.734 -5.004 1 96.06 102 ASN B C 1
ATOM 5569 O O . ASN B 1 102 ? -5.809 17.828 -5.098 1 96.06 102 ASN B O 1
ATOM 5573 N N . THR B 1 103 ? -5.168 19.922 -4.512 1 97.88 103 THR B N 1
ATOM 5574 C CA . THR B 1 103 ? -6.32 20.203 -3.668 1 97.88 103 THR B CA 1
ATOM 5575 C C . THR B 1 103 ? -7.621 19.969 -4.43 1 97.88 103 THR B C 1
ATOM 5577 O O . THR B 1 103 ? -8.641 19.625 -3.83 1 97.88 103 THR B O 1
ATOM 5580 N N . TYR B 1 104 ? -7.613 20.078 -5.715 1 96.75 104 TYR B N 1
ATOM 5581 C CA . TYR B 1 104 ? -8.805 20 -6.555 1 96.75 104 TYR B CA 1
ATOM 5582 C C . TYR B 1 104 ? -9.305 18.562 -6.672 1 96.75 104 TYR B C 1
ATOM 5584 O O . TYR B 1 104 ? -10.422 18.328 -7.125 1 96.75 104 TYR B O 1
ATOM 5592 N N . LEU B 1 105 ? -8.523 17.641 -6.273 1 95.19 105 LEU B N 1
ATOM 5593 C CA . LEU B 1 105 ? -8.891 16.25 -6.484 1 95.19 105 LEU B CA 1
ATOM 5594 C C . LEU B 1 105 ? -9.734 15.727 -5.324 1 95.19 105 LEU B C 1
ATOM 5596 O O . LEU B 1 105 ? -9.469 16.047 -4.164 1 95.19 105 LEU B O 1
ATOM 5600 N N . THR B 1 106 ? -10.672 14.852 -5.648 1 93.81 106 THR B N 1
ATOM 5601 C CA . THR B 1 106 ? -11.586 14.32 -4.641 1 93.81 106 THR B CA 1
ATOM 5602 C C . THR B 1 106 ? -11.25 12.867 -4.324 1 93.81 106 THR B C 1
ATOM 5604 O O . THR B 1 106 ? -11.766 12.305 -3.352 1 93.81 106 THR B O 1
ATOM 5607 N N . GLY B 1 107 ? -10.422 12.25 -5.078 1 92.88 107 GLY B N 1
ATOM 5608 C CA . GLY B 1 107 ? -10.07 10.852 -4.902 1 92.88 107 GLY B CA 1
ATOM 5609 C C . GLY B 1 107 ? -8.648 10.539 -5.34 1 92.88 107 GLY B C 1
ATOM 5610 O O . GLY B 1 107 ? -7.699 11.18 -4.887 1 92.88 107 GLY B O 1
ATOM 5611 N N . ASN B 1 108 ? -8.555 9.5 -6.156 1 89.56 108 ASN B N 1
ATOM 5612 C CA . ASN B 1 108 ? -7.223 9.109 -6.613 1 89.56 108 ASN B CA 1
ATOM 5613 C C . ASN B 1 108 ? -6.668 10.109 -7.629 1 89.56 108 ASN B C 1
ATOM 5615 O O . ASN B 1 108 ? -7.383 11 -8.078 1 89.56 108 ASN B O 1
ATOM 5619 N N . GLN B 1 109 ? -5.449 9.961 -8.008 1 88.88 109 GLN B N 1
ATOM 5620 C CA . GLN B 1 109 ? -4.73 10.969 -8.789 1 88.88 109 GLN B CA 1
ATOM 5621 C C . GLN B 1 109 ? -4.973 10.773 -10.281 1 88.88 109 GLN B C 1
ATOM 5623 O O . GLN B 1 109 ? -4.602 11.633 -11.094 1 88.88 109 GLN B O 1
ATOM 5628 N N . LEU B 1 110 ? -5.559 9.664 -10.703 1 83.56 110 LEU B N 1
ATOM 5629 C CA . LEU B 1 110 ? -5.578 9.32 -12.117 1 83.56 110 LEU B CA 1
ATOM 5630 C C . LEU B 1 110 ? -6.969 9.539 -12.711 1 83.56 110 LEU B C 1
ATOM 5632 O O . LEU B 1 110 ? -7.102 9.875 -13.891 1 83.56 110 LEU B O 1
ATOM 5636 N N . SER B 1 111 ? -7.992 9.297 -11.93 1 83 111 SER B N 1
ATOM 5637 C CA . SER B 1 111 ? -9.305 9.227 -12.578 1 83 111 SER B CA 1
ATOM 5638 C C . SER B 1 111 ? -10.359 9.945 -11.75 1 83 111 SER B C 1
ATOM 5640 O O . SER B 1 111 ? -11.516 10.047 -12.164 1 83 111 SER B O 1
ATOM 5642 N N . SER B 1 112 ? -10.023 10.461 -10.617 1 87.12 112 SER B N 1
ATOM 5643 C CA . SER B 1 112 ? -11.031 11.133 -9.805 1 87.12 112 SER B CA 1
ATOM 5644 C C . SER B 1 112 ? -11.375 12.508 -10.375 1 87.12 112 SER B C 1
ATOM 5646 O O . SER B 1 112 ? -10.672 13.016 -11.258 1 87.12 112 SER B O 1
ATOM 5648 N N . ASP B 1 113 ? -12.414 13.086 -9.828 1 89.19 113 ASP B N 1
ATOM 5649 C CA . ASP B 1 113 ? -12.898 14.367 -10.344 1 89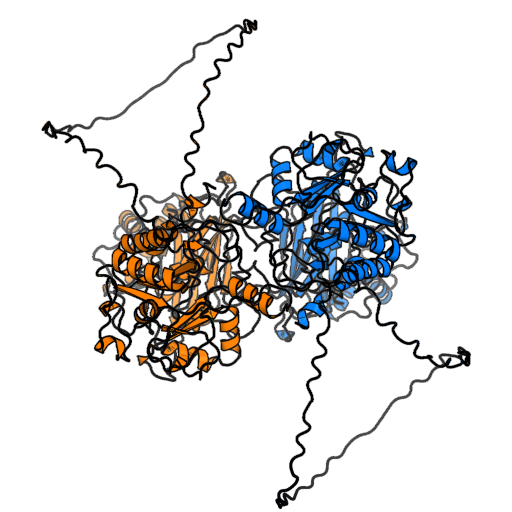.19 113 ASP B CA 1
ATOM 5650 C C . ASP B 1 113 ? -12.211 15.531 -9.641 1 89.19 113 ASP B C 1
ATOM 5652 O O . ASP B 1 113 ? -11.852 15.43 -8.461 1 89.19 113 ASP B O 1
ATOM 5656 N N . SER B 1 114 ? -11.977 16.594 -10.477 1 93.25 114 SER B N 1
ATOM 5657 C CA . SER B 1 114 ? -11.617 17.875 -9.883 1 93.25 114 SER B CA 1
ATOM 5658 C C . SER B 1 114 ? -12.859 18.641 -9.445 1 93.25 114 SER B C 1
ATOM 5660 O O . SER B 1 114 ? -13.867 18.672 -10.164 1 93.25 114 SER B O 1
ATOM 5662 N N . ASP B 1 115 ? -12.812 19.172 -8.328 1 95.44 115 ASP B N 1
ATOM 5663 C CA . ASP B 1 115 ? -13.984 19.844 -7.766 1 95.44 115 ASP B CA 1
ATOM 5664 C C . ASP B 1 115 ? -13.57 21.062 -6.945 1 95.44 115 ASP B C 1
ATOM 5666 O O . ASP B 1 115 ? -12.742 20.953 -6.035 1 95.44 115 ASP B O 1
ATOM 5670 N N . ALA B 1 116 ? -14.203 22.219 -7.199 1 96.38 116 ALA B N 1
ATOM 5671 C CA . ALA B 1 116 ? -13.938 23.438 -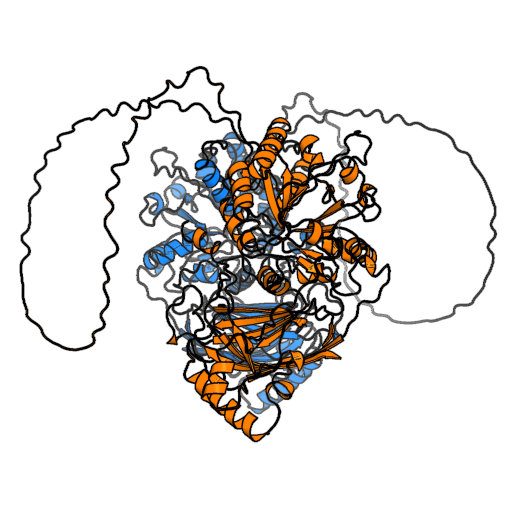6.445 1 96.38 116 ALA B CA 1
ATOM 5672 C C . ALA B 1 116 ? -14.297 23.266 -4.973 1 96.38 116 ALA B C 1
ATOM 5674 O O . ALA B 1 116 ? -13.711 23.922 -4.102 1 96.38 116 ALA B O 1
ATOM 5675 N N . ARG B 1 117 ? -15.219 22.438 -4.641 1 94.94 117 ARG B N 1
ATOM 5676 C CA . ARG B 1 117 ? -15.664 22.203 -3.271 1 94.94 117 ARG B CA 1
ATOM 5677 C C . ARG B 1 117 ? -14.539 21.641 -2.412 1 94.94 117 ARG B C 1
ATOM 5679 O O . ARG B 1 117 ? -14.578 21.75 -1.184 1 94.94 117 ARG B O 1
ATOM 5686 N N . ALA B 1 118 ? -13.594 20.969 -3.131 1 97.44 118 ALA B N 1
ATOM 5687 C CA . ALA B 1 118 ? -12.453 20.438 -2.4 1 97.44 118 ALA B CA 1
ATOM 5688 C C . ALA B 1 118 ? -11.688 21.531 -1.678 1 97.44 118 ALA B C 1
ATOM 5690 O O . ALA B 1 118 ? -11.18 21.328 -0.574 1 97.44 118 ALA B O 1
ATOM 5691 N N . TYR B 1 119 ? -11.664 22.734 -2.258 1 98.38 119 TYR B N 1
ATOM 5692 C CA . TYR B 1 119 ? -10.992 23.875 -1.642 1 98.38 119 TYR B CA 1
ATOM 5693 C C . TYR B 1 119 ? -11.742 24.344 -0.399 1 98.38 119 TYR B C 1
ATOM 5695 O O . TYR B 1 119 ? -11.125 24.688 0.615 1 98.38 119 TYR B O 1
ATOM 5703 N N . ALA B 1 120 ? -13.008 24.391 -0.491 1 97.69 120 ALA B N 1
ATOM 5704 C CA . ALA B 1 120 ? -13.812 24.75 0.678 1 97.69 120 ALA B CA 1
ATOM 5705 C C . ALA B 1 120 ? -13.547 23.797 1.837 1 97.69 120 ALA B C 1
ATOM 5707 O O . ALA B 1 120 ? -13.328 24.219 2.971 1 97.69 120 ALA B O 1
ATOM 5708 N N . SER B 1 121 ? -13.492 22.547 1.488 1 96.12 121 SER B N 1
ATOM 5709 C CA . SER B 1 121 ? -13.328 21.516 2.504 1 96.12 121 SER B CA 1
ATOM 5710 C C . SER B 1 121 ? -12.008 21.672 3.246 1 96.12 121 SER B C 1
ATOM 5712 O O . SER B 1 121 ? -11.984 21.688 4.48 1 96.12 121 SER B O 1
ATOM 5714 N N . VAL B 1 122 ? -10.914 21.812 2.551 1 97.69 122 VAL B N 1
ATOM 5715 C CA . VAL B 1 122 ? -9.609 21.828 3.205 1 97.69 122 VAL B CA 1
ATOM 5716 C C . VAL B 1 122 ? -9.438 23.141 3.963 1 97.69 122 VAL B C 1
ATOM 5718 O O . VAL B 1 122 ? -8.844 23.172 5.047 1 97.69 122 VAL B O 1
ATOM 5721 N N . LEU B 1 123 ? -9.93 24.281 3.455 1 98.31 123 LEU B N 1
ATOM 5722 C CA . LEU B 1 123 ? -9.812 25.578 4.109 1 98.31 123 LEU B CA 1
ATOM 5723 C C . LEU B 1 123 ? -10.633 25.625 5.395 1 98.31 123 LEU B C 1
ATOM 5725 O O . LEU B 1 123 ? -10.172 26.156 6.41 1 98.31 123 LEU B O 1
ATOM 5729 N N . LEU B 1 124 ? -11.758 25.031 5.359 1 96.5 124 LEU B N 1
ATOM 5730 C CA . LEU B 1 124 ? -12.602 25 6.547 1 96.5 124 LEU B CA 1
ATOM 5731 C C . LEU B 1 124 ? -11.992 24.109 7.621 1 96.5 124 LEU B C 1
ATOM 5733 O O . LEU B 1 124 ? -12.32 24.234 8.805 1 96.5 124 LEU B O 1
ATOM 5737 N N . ASN B 1 125 ? -11.047 23.234 7.152 1 94.62 125 ASN B N 1
ATOM 5738 C CA . ASN B 1 125 ? -10.383 22.344 8.094 1 94.62 125 ASN B CA 1
ATOM 5739 C C . ASN B 1 125 ? -8.969 22.812 8.422 1 94.62 125 ASN B C 1
ATOM 5741 O O . ASN B 1 125 ? -8.133 22.031 8.875 1 94.62 125 ASN B O 1
ATOM 5745 N N . GLY B 1 126 ? -8.695 24.031 8.148 1 95.56 126 GLY B N 1
ATOM 5746 C CA . GLY B 1 126 ? -7.508 24.672 8.703 1 95.56 126 GLY B CA 1
ATOM 5747 C C . GLY B 1 126 ? -6.359 24.75 7.711 1 95.56 126 GLY B C 1
ATOM 5748 O O . GLY B 1 126 ? -5.285 25.266 8.039 1 95.56 126 GLY B O 1
ATOM 5749 N N . CYS B 1 127 ? -6.527 24.266 6.477 1 98.31 127 CYS B N 1
ATOM 5750 C CA . CYS B 1 127 ? -5.484 24.359 5.461 1 98.31 127 CYS B CA 1
ATOM 5751 C C . CYS B 1 127 ? -5.168 25.812 5.145 1 98.31 127 CYS B C 1
ATOM 5753 O O . CYS B 1 127 ? -6.066 26.656 5.102 1 98.31 127 CYS B O 1
ATOM 5755 N N . ARG B 1 128 ? -3.938 26.125 4.977 1 98.81 128 ARG B N 1
ATOM 5756 C CA . ARG B 1 128 ? -3.553 27.5 4.691 1 98.81 128 ARG B CA 1
ATOM 5757 C C . ARG B 1 128 ? -2.688 27.578 3.439 1 98.81 128 ARG B C 1
ATOM 5759 O O . ARG B 1 128 ? -2.271 28.672 3.035 1 98.81 128 ARG B O 1
ATOM 5766 N N . CYS B 1 129 ? -2.367 26.484 2.812 1 98.81 129 CYS B N 1
ATOM 5767 C CA . CYS B 1 129 ? -1.704 26.438 1.514 1 98.81 129 CYS B CA 1
ATOM 5768 C C . CYS B 1 129 ? -2.393 25.438 0.583 1 98.81 129 CYS B C 1
ATOM 5770 O O . CYS B 1 129 ? -2.406 24.234 0.852 1 98.81 129 CYS B O 1
ATOM 5772 N N . VAL B 1 130 ? -2.967 25.938 -0.483 1 98.75 130 VAL B N 1
ATOM 5773 C CA . VAL B 1 130 ? -3.691 25.094 -1.437 1 98.75 130 VAL B CA 1
ATOM 5774 C C . VAL B 1 130 ? -3.002 25.141 -2.797 1 98.75 130 VAL B C 1
ATOM 5776 O O . VAL B 1 130 ? -2.227 26.062 -3.072 1 98.75 130 VAL B O 1
ATOM 5779 N N . GLU B 1 131 ? -3.287 24.141 -3.613 1 98.06 131 GLU B N 1
ATOM 5780 C CA . GLU B 1 131 ? -2.65 24.031 -4.922 1 98.06 131 GLU B CA 1
ATOM 5781 C C . GLU B 1 131 ? -3.686 24.047 -6.043 1 98.06 131 GLU B C 1
ATOM 5783 O O . GLU B 1 131 ? -4.746 23.438 -5.926 1 98.06 131 GLU B O 1
ATOM 5788 N N . ILE B 1 132 ? -3.404 24.812 -7.113 1 97.88 132 ILE B N 1
ATOM 5789 C CA . ILE B 1 132 ? -4.211 24.828 -8.328 1 97.88 132 ILE B CA 1
ATOM 5790 C C . ILE B 1 132 ? -3.342 24.438 -9.531 1 97.88 132 ILE B C 1
ATOM 5792 O O . ILE B 1 132 ? -2.295 25.047 -9.766 1 97.88 132 ILE B O 1
ATOM 5796 N N . ASP B 1 133 ? -3.732 23.406 -10.219 1 95.19 133 ASP B N 1
ATOM 5797 C CA . ASP B 1 133 ? -3.121 23 -11.484 1 95.19 133 ASP B CA 1
ATOM 5798 C C . ASP B 1 133 ? -3.914 23.531 -12.672 1 95.19 133 ASP B C 1
ATOM 5800 O O . ASP B 1 133 ? -5.012 23.047 -12.961 1 95.19 133 ASP B O 1
ATOM 5804 N N . VAL B 1 134 ? -3.303 24.438 -13.438 1 96.56 134 VAL B N 1
ATOM 5805 C CA . VAL B 1 134 ? -4.105 25.203 -14.383 1 96.56 134 VAL B CA 1
ATOM 5806 C C . VAL B 1 134 ? -3.699 24.844 -15.812 1 96.56 134 VAL B C 1
ATOM 5808 O O . VAL B 1 134 ? -2.516 24.859 -16.156 1 96.56 134 VAL B O 1
ATOM 5811 N N . TRP B 1 135 ? -4.668 24.578 -16.625 1 94.06 135 TRP B N 1
ATOM 5812 C CA . TRP B 1 135 ? -4.508 24.219 -18.016 1 94.06 135 TRP B CA 1
ATOM 5813 C C . TRP B 1 135 ? -5.406 25.078 -18.906 1 94.06 135 TRP B C 1
ATOM 5815 O O . TRP B 1 135 ? -6.305 25.766 -18.422 1 94.06 135 TRP B O 1
ATOM 5825 N N . ASP B 1 136 ? -5.156 25.047 -20.234 1 93.75 136 ASP B N 1
ATOM 5826 C CA . ASP B 1 136 ? -5.961 25.812 -21.172 1 93.75 136 ASP B CA 1
ATOM 5827 C C . ASP B 1 136 ? -7.383 25.281 -21.25 1 93.75 136 ASP B C 1
ATOM 5829 O O . ASP B 1 136 ? -7.59 24.062 -21.25 1 93.75 136 ASP B O 1
ATOM 5833 N N . GLY B 1 137 ? -8.289 26.25 -21.156 1 92 137 GLY B N 1
ATOM 5834 C CA . GLY B 1 137 ? -9.672 25.891 -21.453 1 92 137 GLY B CA 1
ATOM 5835 C C . GLY B 1 137 ? -9.992 25.953 -22.938 1 92 137 GLY B C 1
ATOM 5836 O O . GLY B 1 137 ? -9.273 26.594 -23.703 1 92 137 GLY B O 1
ATOM 5837 N N . GLU B 1 138 ? -11.023 25.156 -23.422 1 82.25 138 GLU B N 1
ATOM 5838 C CA . GLU B 1 138 ? -11.445 25.141 -24.812 1 82.25 138 GLU B CA 1
ATOM 5839 C C . GLU B 1 138 ? -12.633 26.078 -25.047 1 82.25 138 GLU B C 1
ATOM 5841 O O . GLU B 1 138 ? -13.414 26.344 -24.125 1 82.25 138 GLU B O 1
ATOM 5846 N N . PRO B 1 139 ? -12.531 26.781 -26.312 1 73.75 139 PRO B N 1
ATOM 5847 C CA . PRO B 1 139 ? -13.672 27.641 -26.625 1 73.75 139 PRO B CA 1
ATOM 5848 C C . PRO B 1 139 ? -15 26.891 -26.625 1 73.75 139 PRO B C 1
ATOM 5850 O O . PRO B 1 139 ? -15.031 25.688 -26.922 1 73.75 139 PRO B O 1
ATOM 5853 N N . ASP B 1 140 ? -15.906 27.375 -26 1 54.44 140 ASP B N 1
ATOM 5854 C CA . ASP B 1 140 ? -17.219 26.766 -26.062 1 54.44 140 ASP B CA 1
ATOM 5855 C C . ASP B 1 140 ? -17.641 26.484 -27.5 1 54.44 140 ASP B C 1
ATOM 5857 O O . ASP B 1 140 ? -17.656 27.406 -28.328 1 54.44 140 ASP B O 1
ATOM 5861 N N . SER B 1 141 ? -17.328 25.516 -28.188 1 43.62 141 SER B N 1
ATOM 5862 C CA . SER B 1 141 ? -18 25.281 -29.469 1 43.62 141 SER B CA 1
ATOM 5863 C C . SER B 1 141 ? -19.469 25.719 -29.406 1 43.62 141 SER B C 1
ATOM 5865 O O . SER B 1 141 ? -20.109 25.578 -28.359 1 43.62 141 SER B O 1
ATOM 5867 N N . ASP B 1 142 ? -19.969 26.578 -30.406 1 36.84 142 ASP B N 1
ATOM 5868 C CA . ASP B 1 142 ? -21.359 26.891 -30.641 1 36.84 142 ASP B CA 1
ATOM 5869 C C . ASP B 1 142 ? -22.266 25.688 -30.359 1 36.84 142 ASP B C 1
ATOM 5871 O O . ASP B 1 142 ? -21.891 24.547 -30.656 1 36.84 142 ASP B O 1
ATOM 5875 N N . SER B 1 143 ? -23.156 25.891 -29.531 1 34.09 143 SER B N 1
ATOM 5876 C CA . SER B 1 143 ? -24.375 25.094 -29.391 1 34.09 143 SER B CA 1
ATOM 5877 C C . SER B 1 143 ? -24.938 24.703 -30.75 1 34.09 143 SER B C 1
ATOM 5879 O O . SER B 1 143 ? -25.391 25.562 -31.516 1 34.09 143 SER B O 1
ATOM 5881 N N . GLU B 1 144 ? -24.406 23.906 -31.578 1 30.2 144 GLU B N 1
ATOM 5882 C CA . GLU B 1 144 ? -25.375 23.422 -32.562 1 30.2 144 GLU B CA 1
ATOM 5883 C C . GLU B 1 144 ? -26.75 23.219 -31.906 1 30.2 144 GLU B C 1
ATOM 5885 O O . GLU B 1 144 ? -26.844 22.562 -30.859 1 30.2 144 GLU B O 1
ATOM 5890 N N . SER B 1 145 ? -27.641 24.219 -32.156 1 28.89 145 SER B N 1
ATOM 5891 C CA . SER B 1 145 ? -29.078 24.109 -32 1 28.89 145 SER B CA 1
ATOM 5892 C C . SER B 1 145 ? -29.594 22.781 -32.562 1 28.89 145 SER B C 1
ATOM 5894 O O . SER B 1 145 ? -29.578 22.562 -33.781 1 28.89 145 SER B O 1
ATOM 5896 N N . ASP B 1 146 ? -29.188 21.75 -32.062 1 26.47 146 ASP B N 1
ATOM 5897 C CA . ASP B 1 146 ? -29.953 20.578 -32.469 1 26.47 146 ASP B CA 1
ATOM 5898 C C . ASP B 1 146 ? -31.453 20.812 -32.312 1 26.47 146 ASP B C 1
ATOM 5900 O O . ASP B 1 146 ? -31.938 21.062 -31.188 1 26.47 146 ASP B O 1
ATOM 5904 N N . ASP B 1 147 ? -32 21.578 -33.281 1 23.81 147 ASP B N 1
ATOM 5905 C CA . ASP B 1 147 ? -33.438 21.531 -33.562 1 23.81 147 ASP B CA 1
ATOM 5906 C C . ASP B 1 147 ? -33.938 20.094 -33.656 1 23.81 147 ASP B C 1
ATOM 5908 O O . ASP B 1 147 ? -33.75 19.453 -34.688 1 23.81 147 ASP B O 1
ATOM 5912 N N . GLU B 1 148 ? -33.562 19.328 -32.719 1 22.22 148 GLU B N 1
ATOM 5913 C CA . GLU B 1 148 ? -34.25 18.047 -32.75 1 22.22 148 GLU B CA 1
ATOM 5914 C C . GLU B 1 148 ? -35.781 18.234 -32.812 1 22.22 148 GLU B C 1
ATOM 5916 O O . GLU B 1 148 ? -36.344 18.891 -31.938 1 22.22 148 GLU B O 1
ATOM 5921 N N . THR B 1 149 ? -36.281 18.359 -34.031 1 21.22 149 THR B N 1
ATOM 5922 C CA . THR B 1 149 ? -37.688 18.156 -34.438 1 21.22 149 THR B CA 1
ATOM 5923 C C . THR B 1 149 ? -38.25 16.906 -33.75 1 21.22 149 THR B C 1
ATOM 5925 O O . THR B 1 149 ? -37.688 15.812 -33.875 1 21.22 149 THR B O 1
ATOM 5928 N N . SER B 1 150 ? -38.875 17.188 -32.594 1 21.22 150 SER B N 1
ATOM 5929 C CA . SER B 1 150 ? -39.688 16.297 -31.781 1 21.22 150 SER B CA 1
ATOM 5930 C C . SER B 1 150 ? -40.719 15.586 -32.625 1 21.22 150 SER B C 1
ATOM 5932 O O . SER B 1 150 ? -41.719 16.203 -33 1 21.22 150 SER B O 1
ATOM 5934 N N . SER B 1 151 ? -40.312 14.992 -33.719 1 18.91 151 SER B N 1
ATOM 5935 C CA . SER B 1 151 ? -41.438 14.352 -34.375 1 18.91 151 SER B CA 1
ATOM 5936 C C . SER B 1 151 ? -42.125 13.375 -33.438 1 18.91 151 SER B C 1
ATOM 5938 O O . SER B 1 151 ? -41.5 12.547 -32.781 1 18.91 151 SER B O 1
ATOM 5940 N N . SER B 1 152 ? -43.312 13.805 -32.906 1 19.98 152 SER B N 1
ATOM 5941 C CA . SER B 1 152 ? -44.344 13.25 -32.062 1 19.98 152 SER B CA 1
ATOM 5942 C C . SER B 1 152 ? -44.906 11.953 -32.625 1 19.98 152 SER B C 1
ATOM 5944 O O . SER B 1 152 ? -45.969 11.469 -32.219 1 19.98 152 SER B O 1
ATOM 5946 N N . SER B 1 153 ? -44.062 11.117 -33.25 1 17.89 153 SER B N 1
ATOM 5947 C CA . SER B 1 153 ? -44.906 10.109 -33.875 1 17.89 153 SER B CA 1
ATOM 5948 C C . SER B 1 153 ? -45.719 9.359 -32.844 1 17.89 153 SER B C 1
ATOM 5950 O O . SER B 1 153 ? -45.25 9.07 -31.734 1 17.89 153 SER B O 1
ATOM 5952 N N . SER B 1 154 ? -47.125 9.398 -32.938 1 19.41 154 SER B N 1
ATOM 5953 C CA . SER B 1 154 ? -48.375 8.969 -32.312 1 19.41 154 SER B CA 1
ATOM 5954 C C . SER B 1 154 ? -48.469 7.445 -32.281 1 19.41 154 SER B C 1
ATOM 5956 O O . SER B 1 154 ? -49.5 6.895 -31.875 1 19.41 154 SER B O 1
ATOM 5958 N N . SER B 1 155 ? -47.344 6.699 -32.312 1 17.33 155 SER B N 1
ATOM 5959 C CA . SER B 1 155 ? -47.844 5.379 -32.719 1 17.33 155 SER B CA 1
ATOM 5960 C C . SER B 1 155 ? -48.75 4.789 -31.656 1 17.33 155 SER B C 1
ATOM 5962 O O . SER B 1 155 ? -48.5 4.949 -30.453 1 17.33 155 SER B O 1
ATOM 5964 N N . SER B 1 156 ? -50 4.336 -32.031 1 18.08 156 SER B N 1
ATOM 5965 C CA . SER B 1 156 ? -51.312 3.865 -31.562 1 18.08 156 SER B CA 1
ATOM 5966 C C . SER B 1 156 ? -51.188 2.486 -30.922 1 18.08 156 SER B C 1
ATOM 5968 O O . SER B 1 156 ? -52.219 1.91 -30.5 1 18.08 156 SER B O 1
ATOM 5970 N N . ASP B 1 157 ? -50.031 1.924 -30.641 1 16.34 157 ASP B N 1
ATOM 5971 C CA . ASP B 1 157 ? -50.312 0.49 -30.688 1 16.34 157 ASP B CA 1
ATOM 5972 C C . ASP B 1 157 ? -51.25 0.076 -29.547 1 16.34 157 ASP B C 1
ATOM 5974 O O . ASP B 1 157 ? -51.219 0.653 -28.469 1 16.34 157 ASP B O 1
ATOM 5978 N N . GLU B 1 158 ? -52.219 -0.923 -29.781 1 16.39 158 GLU B N 1
ATOM 5979 C CA . GLU B 1 158 ? -53.5 -1.511 -29.422 1 16.39 158 GLU B CA 1
ATOM 5980 C C . GLU B 1 158 ? -53.375 -2.34 -28.141 1 16.39 158 GLU B C 1
ATOM 5982 O O . GLU B 1 158 ? -54.25 -2.264 -27.266 1 16.39 158 GLU B O 1
ATOM 5987 N N . GLU B 1 159 ? -52.438 -3.33 -28.031 1 16.42 159 GLU B N 1
ATOM 5988 C CA . GLU B 1 159 ? -53.094 -4.613 -27.812 1 16.42 159 GLU B CA 1
ATOM 5989 C C . GLU B 1 159 ? -53.531 -4.773 -26.344 1 16.42 159 GLU B C 1
ATOM 5991 O O . GLU B 1 159 ? -52.938 -4.148 -25.453 1 16.42 159 GLU B O 1
ATOM 5996 N N . ASP B 1 160 ? -54.469 -5.758 -26.016 1 15.92 160 ASP B N 1
ATOM 5997 C CA . ASP B 1 160 ? -55.625 -6.211 -25.25 1 15.92 160 ASP B CA 1
ATOM 5998 C C . ASP B 1 160 ? -55.188 -6.969 -24 1 15.92 160 ASP B C 1
ATOM 6000 O O . ASP B 1 160 ? -56.031 -7.359 -23.188 1 15.92 160 ASP B O 1
ATOM 6004 N N . ALA B 1 161 ? -53.906 -7.25 -23.656 1 16.17 161 ALA B N 1
ATOM 6005 C CA . ALA B 1 161 ? -53.969 -8.602 -23.109 1 16.17 161 ALA B CA 1
ATOM 6006 C C . ALA B 1 161 ? -54.719 -8.633 -21.781 1 16.17 161 ALA B C 1
ATOM 6008 O O . ALA B 1 161 ? -54.75 -7.629 -21.062 1 16.17 161 ALA B O 1
ATOM 6009 N N . ASN B 1 162 ? -55.125 -9.812 -21.172 1 15.77 162 ASN B N 1
ATOM 6010 C CA . ASN B 1 162 ? -56.156 -10.57 -20.484 1 15.77 162 ASN B CA 1
ATOM 6011 C C . ASN B 1 162 ? -56 -10.508 -18.969 1 15.77 162 ASN B C 1
ATOM 6013 O O . ASN B 1 162 ? -56.938 -10.148 -18.25 1 15.77 162 ASN B O 1
ATOM 6017 N N . HIS B 1 163 ? -55.281 -11.445 -18.188 1 15.61 163 HIS B N 1
ATOM 6018 C CA . HIS B 1 163 ? -56.031 -12.438 -17.422 1 15.61 163 HIS B CA 1
ATOM 6019 C C . HIS B 1 163 ? -56.156 -12.023 -15.961 1 15.61 163 HIS B C 1
ATOM 6021 O O . HIS B 1 163 ? -57.281 -11.984 -15.422 1 15.61 163 HIS B O 1
ATOM 6027 N N . LYS B 1 164 ? -55.469 -12.797 -14.867 1 16.16 164 LYS B N 1
ATOM 6028 C CA . LYS B 1 164 ? -56.156 -13.703 -13.938 1 16.16 164 LYS B CA 1
ATOM 6029 C C . LYS B 1 164 ? -56.344 -13.047 -12.578 1 16.16 164 LYS B C 1
ATOM 6031 O O . LYS B 1 164 ? -55.594 -12.164 -12.188 1 16.16 164 LYS B O 1
ATOM 6036 N N . PRO B 1 165 ? -57.219 -13.57 -11.602 1 15.3 165 PRO B N 1
ATOM 6037 C CA . PRO B 1 165 ? -58.125 -13.203 -10.531 1 15.3 165 PRO B CA 1
ATOM 6038 C C . PRO B 1 165 ? -57.5 -13.227 -9.148 1 15.3 165 PRO B C 1
ATOM 6040 O O . PRO B 1 165 ? -58.156 -12.922 -8.148 1 15.3 165 PRO B O 1
ATOM 6043 N N . ALA B 1 166 ? -56.25 -13.164 -8.859 1 15.78 166 ALA B N 1
ATOM 6044 C CA . ALA B 1 166 ? -56 -14.016 -7.691 1 15.78 166 ALA B CA 1
ATOM 6045 C C . ALA B 1 166 ? -56.625 -13.406 -6.438 1 15.78 166 ALA B C 1
ATOM 6047 O O . ALA B 1 166 ? -56.594 -12.188 -6.25 1 15.78 166 ALA B O 1
ATOM 6048 N N . SER B 1 167 ? -57.062 -14.117 -5.383 1 15.03 167 SER B N 1
ATOM 6049 C CA . SER B 1 167 ? -58.062 -14.195 -4.336 1 15.03 167 SER B CA 1
ATOM 6050 C C . SER B 1 167 ? -57.594 -13.5 -3.061 1 15.03 167 SER B C 1
ATOM 6052 O O . SER B 1 167 ? -58.281 -12.633 -2.529 1 15.03 167 SER B O 1
ATOM 6054 N N . GLN B 1 168 ? -57.281 -14.125 -1.844 1 14.8 168 GLN B N 1
ATOM 6055 C CA . GLN B 1 168 ? -58.188 -14.164 -0.708 1 14.8 168 GLN B CA 1
ATOM 6056 C C . GLN B 1 168 ? -57.719 -13.25 0.414 1 14.8 168 GLN B C 1
ATOM 6058 O O . GLN B 1 168 ? -58.5 -12.406 0.896 1 14.8 168 GLN B O 1
ATOM 6063 N N . PRO B 1 169 ? -57.125 -13.672 1.731 1 15.45 169 PRO B N 1
ATOM 6064 C CA . PRO B 1 169 ? -57.938 -13.727 2.955 1 15.45 169 PRO B CA 1
ATOM 6065 C C . PRO B 1 169 ? -57.594 -12.617 3.941 1 15.45 169 PRO B C 1
ATOM 6067 O O . PRO B 1 169 ? -56.594 -11.914 3.76 1 15.45 169 PRO B O 1
ATOM 6070 N N . ASN B 1 170 ? -57.344 -12.836 5.391 1 15.05 170 ASN B N 1
ATOM 6071 C CA . ASN B 1 170 ? -58.125 -12.586 6.602 1 15.05 170 ASN B CA 1
ATOM 6072 C C . ASN B 1 170 ? -57.469 -11.523 7.477 1 15.05 170 ASN B C 1
ATOM 6074 O O . ASN B 1 170 ? -58.094 -10.508 7.797 1 15.05 170 ASN B O 1
ATOM 6078 N N . PRO B 1 171 ? -56.875 -11.703 8.844 1 16.06 171 PRO B N 1
ATOM 6079 C CA . PRO B 1 171 ? -57.594 -11.375 10.07 1 16.06 171 PRO B CA 1
ATOM 6080 C C . PRO B 1 171 ? -57 -10.148 10.781 1 16.06 171 PRO B C 1
ATOM 6082 O O . PRO B 1 171 ? -55.906 -9.703 10.453 1 16.06 171 PRO B O 1
ATOM 6085 N N . PRO B 1 172 ? -57.094 -9.922 12.273 1 15.5 172 PRO B N 1
ATOM 6086 C CA . PRO B 1 172 ? -57.688 -8.969 13.203 1 15.5 172 PRO B CA 1
ATOM 6087 C C . PRO B 1 172 ? -56.656 -8.164 13.977 1 15.5 172 PRO B C 1
ATOM 6089 O O . PRO B 1 172 ? -56.938 -7.078 14.477 1 15.5 172 PRO B O 1
ATOM 6092 N N . ARG B 1 173 ? -55.406 -8.461 14.211 1 15.17 173 ARG B N 1
ATOM 6093 C CA . ARG B 1 173 ? -55.125 -8.438 15.641 1 15.17 173 ARG B CA 1
ATOM 6094 C C . ARG B 1 173 ? -55.031 -7.004 16.156 1 15.17 173 ARG B C 1
ATOM 6096 O O . ARG B 1 173 ? -54.781 -6.078 15.383 1 15.17 173 ARG B O 1
ATOM 6103 N N . ARG B 1 174 ? -54.344 -6.656 17.391 1 15.32 174 ARG B N 1
ATOM 6104 C CA . ARG B 1 174 ? -54.562 -6.234 18.766 1 15.32 174 ARG B CA 1
ATOM 6105 C C . ARG B 1 174 ? -54.031 -4.836 19 1 15.32 174 ARG B C 1
ATOM 6107 O O . ARG B 1 174 ? -53.25 -4.324 18.203 1 15.32 174 ARG B O 1
ATOM 6114 N N . LYS B 1 175 ? -53.094 -4.426 20.047 1 15.41 175 LYS B N 1
ATOM 6115 C CA . LYS B 1 175 ? -53.312 -3.83 21.375 1 15.41 175 LYS B CA 1
ATOM 6116 C C . LYS B 1 175 ? -52.844 -2.381 21.406 1 15.41 175 LYS B C 1
ATOM 6118 O O . LYS B 1 175 ? -53.594 -1.484 21.781 1 15.41 175 LYS B O 1
ATOM 6123 N N . LYS B 1 176 ? -51.719 -1.928 22.109 1 15.45 176 LYS B N 1
ATOM 6124 C CA . LYS B 1 176 ? -51.781 -1.295 23.422 1 15.45 176 LYS B CA 1
ATOM 6125 C C . LYS B 1 176 ? -51.531 0.21 23.312 1 15.45 176 LYS B C 1
ATOM 6127 O O . LYS B 1 176 ? -51.031 0.697 22.312 1 15.45 176 LYS B O 1
ATOM 6132 N N . SER B 1 177 ? -50.812 0.91 24.203 1 15.27 177 SER B N 1
ATOM 6133 C CA . SER B 1 177 ? -51.125 1.78 25.344 1 15.27 177 SER B CA 1
ATOM 6134 C C . SER B 1 177 ? -50.625 3.203 25.094 1 15.27 177 SER B C 1
ATOM 6136 O O . SER B 1 177 ? -51.406 4.156 25.188 1 15.27 177 SER B O 1
ATOM 6138 N N . VAL B 1 178 ? -49.656 3.846 25.812 1 15.38 178 VAL B N 1
ATOM 6139 C CA . VAL B 1 178 ? -49.906 4.793 26.891 1 15.38 178 VAL B CA 1
ATOM 6140 C C . VAL B 1 178 ? -49.531 6.199 26.453 1 15.38 178 VAL B C 1
ATOM 6142 O O . VAL B 1 178 ? -48.844 6.371 25.438 1 15.38 178 VAL B O 1
ATOM 6145 N N . LYS B 1 179 ? -48.562 7.086 27.125 1 16.05 179 LYS B N 1
ATOM 6146 C CA . LYS B 1 179 ? -48.844 8.164 28.047 1 16.05 179 LYS B CA 1
ATOM 6147 C C . LYS B 1 179 ? -48.594 9.531 27.422 1 16.05 179 LYS B C 1
ATOM 6149 O O . LYS B 1 179 ? -49.438 10.414 27.453 1 16.05 179 LYS B O 1
ATOM 6154 N N . LYS B 1 180 ? -47.312 10.219 27.531 1 16.27 180 LYS B N 1
ATOM 6155 C CA . LYS B 1 180 ? -47.25 11.336 28.469 1 16.27 180 LYS B CA 1
ATOM 6156 C C . LYS B 1 180 ? -47.562 12.664 27.781 1 16.27 180 LYS B C 1
ATOM 6158 O O . LYS B 1 180 ? -47.531 12.742 26.547 1 16.27 180 LYS B O 1
ATOM 6163 N N . SER B 1 181 ? -46.75 13.797 27.984 1 16.28 181 SER B N 1
ATOM 6164 C CA . SER B 1 181 ? -46.969 15.031 28.734 1 16.28 181 SER B CA 1
ATOM 6165 C C . SER B 1 181 ? -47.031 16.234 27.797 1 16.28 181 SER B C 1
ATOM 6167 O O . SER B 1 181 ? -46.594 16.172 26.656 1 16.28 181 SER B O 1
ATOM 6169 N N . LEU B 1 182 ? -47.031 17.594 28.172 1 15.8 182 LEU B N 1
ATOM 6170 C CA . LEU B 1 182 ? -47.875 18.781 28.297 1 15.8 182 LEU B CA 1
ATOM 6171 C C . LEU B 1 182 ? -47.375 19.891 27.375 1 15.8 182 LEU B C 1
ATOM 6173 O O . LEU B 1 182 ? -48.188 20.516 26.672 1 15.8 182 LEU B O 1
ATOM 6177 N N . SER B 1 183 ? -46.094 20.547 27.406 1 16.53 183 SER B N 1
ATOM 6178 C CA . SER B 1 183 ? -46.156 21.953 27.812 1 16.53 183 SER B CA 1
ATOM 6179 C C . SER B 1 183 ? -46.469 22.859 26.625 1 16.53 183 SER B C 1
ATOM 6181 O O . SER B 1 183 ? -46.219 22.5 25.484 1 16.53 183 SER B O 1
ATOM 6183 N N . SER B 1 184 ? -46.656 24.266 26.75 1 16.56 184 SER B N 1
ATOM 6184 C CA . SER B 1 184 ? -47.594 25.344 26.453 1 16.56 184 SER B CA 1
ATOM 6185 C C . SER B 1 184 ? -47.156 26.156 25.25 1 16.56 184 SER B C 1
ATOM 6187 O O . SER B 1 184 ? -47.906 26.391 24.312 1 16.56 184 SER B O 1
ATOM 6189 N N . LYS B 1 185 ? -46.25 27.281 25.266 1 18.59 185 LYS B N 1
ATOM 6190 C CA . LYS B 1 185 ? -46.594 28.672 25.016 1 18.59 185 LYS B CA 1
ATOM 6191 C C . LYS B 1 185 ? -46.344 29.047 23.562 1 18.59 185 LYS B C 1
ATOM 6193 O O . LYS B 1 185 ? -45.219 29.016 23.078 1 18.59 185 LYS B O 1
ATOM 6198 N N . LEU B 1 186 ? -47.344 29.203 22.688 1 17.09 186 LEU B N 1
ATOM 6199 C CA . LEU B 1 186 ? -47.562 29.344 21.25 1 17.09 186 LEU B CA 1
ATOM 6200 C C . LEU B 1 186 ? -47.469 30.812 20.828 1 17.09 186 LEU B C 1
ATOM 6202 O O . LEU B 1 186 ? -48 31.188 19.781 1 17.09 186 LEU B O 1
ATOM 6206 N N . GLY B 1 187 ? -46.781 31.688 21.438 1 16.7 187 GLY B N 1
ATOM 6207 C CA . GLY B 1 187 ? -47.312 33 21.125 1 16.7 187 GLY B CA 1
ATOM 6208 C C . GLY B 1 187 ? -47.281 33.344 19.641 1 16.7 187 GLY B C 1
ATOM 6209 O O . GLY B 1 187 ? -46.594 32.625 18.859 1 16.7 187 GLY B O 1
ATOM 6210 N N . GLY B 1 188 ? -47.781 34.594 19.062 1 17.39 188 GLY B N 1
ATOM 6211 C CA . GLY B 1 188 ? -48.594 35.25 18.062 1 17.39 188 GLY B CA 1
ATOM 6212 C C . GLY B 1 188 ? -47.812 35.812 16.906 1 17.39 188 GLY B C 1
ATOM 6213 O O . GLY B 1 188 ? -48.344 36.594 16.109 1 17.39 188 GLY B O 1
ATOM 6214 N N . LEU B 1 189 ? -46.656 35.5 16.656 1 17.67 189 LEU B N 1
ATOM 6215 C CA . LEU B 1 189 ? -45.906 36.438 15.805 1 17.67 189 LEU B CA 1
ATOM 6216 C C . LEU B 1 189 ? -46.625 36.625 14.469 1 17.67 189 LEU B C 1
ATOM 6218 O O . LEU B 1 189 ? -46.969 35.625 13.805 1 17.67 189 LEU B O 1
ATOM 6222 N N . LEU B 1 190 ? -47.031 37.875 14.086 1 18.34 190 LEU B N 1
ATOM 6223 C CA . LEU B 1 190 ? -47.812 38.75 13.234 1 18.34 190 LEU B CA 1
ATOM 6224 C C . LEU B 1 190 ? -47.406 38.594 11.773 1 18.34 190 LEU B C 1
ATOM 6226 O O . LEU B 1 190 ? -46.25 38.312 11.484 1 18.34 190 LEU B O 1
ATOM 6230 N N . GLY B 1 191 ? -48.344 38.812 10.672 1 17.2 191 GLY B N 1
ATOM 6231 C CA . GLY B 1 191 ? -48.844 38.469 9.352 1 17.2 191 GLY B CA 1
ATOM 6232 C C . GLY B 1 191 ? -48.25 39.312 8.25 1 17.2 191 GLY B C 1
ATOM 6233 O O . GLY B 1 191 ? -48.625 39.188 7.086 1 17.2 191 GLY B O 1
ATOM 6234 N N . ARG B 1 192 ? -47.375 40.281 8.398 1 19.86 192 ARG B N 1
ATOM 6235 C CA . ARG B 1 192 ? -47.594 41.344 7.422 1 19.86 192 ARG B CA 1
ATOM 6236 C C . ARG B 1 192 ? -47.312 40.875 6.008 1 19.86 192 ARG B C 1
ATOM 6238 O O . ARG B 1 192 ? -46.375 40.094 5.789 1 19.86 192 ARG B O 1
ATOM 6245 N N . SER B 1 193 ? -48.281 40.938 5.008 1 19.03 193 SER B N 1
ATOM 6246 C CA . SER B 1 193 ? -48.656 40.531 3.666 1 19.03 193 SER B CA 1
ATOM 6247 C C . SER B 1 193 ? -47.812 41.25 2.604 1 19.03 193 SER B C 1
ATOM 6249 O O . SER B 1 193 ? -48.094 41.094 1.406 1 19.03 193 SER B O 1
ATOM 6251 N N . SER B 1 194 ? -46.656 41.812 2.773 1 19.31 194 SER B N 1
ATOM 6252 C CA . SER B 1 194 ? -46.344 42.844 1.782 1 19.31 194 SER B CA 1
ATOM 6253 C C . SER B 1 194 ? -46.281 42.25 0.378 1 19.31 194 SER B C 1
ATOM 6255 O O . SER B 1 194 ? -45.812 41.094 0.198 1 19.31 194 SER B O 1
ATOM 6257 N N . SER B 1 195 ? -47.125 42.656 -0.633 1 20.14 195 SER B N 1
ATOM 6258 C CA . SER B 1 195 ? -47.562 42.438 -2.002 1 20.14 195 SER B CA 1
ATOM 6259 C C . SER B 1 195 ? -46.406 42.656 -2.998 1 20.14 195 SER B C 1
ATOM 6261 O O . SER B 1 195 ? -46.625 42.562 -4.211 1 20.14 195 SER B O 1
ATOM 6263 N N . GLY B 1 196 ? -45.188 42.188 -2.91 1 18.8 196 GLY B N 1
ATOM 6264 C CA . GLY B 1 196 ? -44.125 42.688 -3.752 1 18.8 196 GLY B CA 1
ATOM 6265 C C . GLY B 1 196 ? -44.344 42.438 -5.23 1 18.8 196 GLY B C 1
ATOM 6266 O O . GLY B 1 196 ? -44.781 41.344 -5.617 1 18.8 196 GLY B O 1
ATOM 6267 N N . ASP B 1 197 ? -44.688 43.438 -6.078 1 21.28 197 ASP B N 1
ATOM 6268 C CA . ASP B 1 197 ? -44.969 43.625 -7.496 1 21.28 197 ASP B CA 1
ATOM 6269 C C . ASP B 1 197 ? -43.844 43.094 -8.367 1 21.28 197 ASP B C 1
ATOM 6271 O O . ASP B 1 197 ? -42.688 43.469 -8.172 1 21.28 197 ASP B O 1
ATOM 6275 N N . ALA B 1 198 ? -43.906 41.906 -8.93 1 21.66 198 ALA B N 1
ATOM 6276 C CA . ALA B 1 198 ? -42.969 41.188 -9.797 1 21.66 198 ALA B CA 1
ATOM 6277 C C . ALA B 1 198 ? -42.844 41.906 -11.141 1 21.66 198 ALA B C 1
ATOM 6279 O O . ALA B 1 198 ? -43.781 41.938 -11.938 1 21.66 198 ALA B O 1
ATOM 6280 N N . ALA B 1 199 ? -42.031 42.969 -11.219 1 22.64 199 ALA B N 1
ATOM 6281 C CA . ALA B 1 199 ? -41.719 43.688 -12.461 1 22.64 199 ALA B CA 1
ATOM 6282 C C . ALA B 1 199 ? -41.25 42.719 -13.539 1 22.64 199 ALA B C 1
ATOM 6284 O O . ALA B 1 199 ? -40.5 41.781 -13.25 1 22.64 199 ALA B O 1
ATOM 6285 N N . SER B 1 200 ? -41.969 42.594 -14.625 1 21.94 200 SER B N 1
ATOM 6286 C CA . SER B 1 200 ? -41.844 41.812 -15.859 1 21.94 200 SER B CA 1
ATOM 6287 C C . SER B 1 200 ? -40.469 42.031 -16.516 1 21.94 200 SER B C 1
ATOM 6289 O O . SER B 1 200 ? -40.094 43.188 -16.781 1 21.94 200 SER B O 1
ATOM 6291 N N . ALA B 1 201 ? -39.438 41.312 -16.172 1 24.2 201 ALA B N 1
ATOM 6292 C CA . ALA B 1 201 ? -38.094 41.438 -16.75 1 24.2 201 ALA B CA 1
ATOM 6293 C C . ALA B 1 201 ? -38.156 41.344 -18.266 1 24.2 201 ALA B C 1
ATOM 6295 O O . ALA B 1 201 ? -38.625 40.344 -18.812 1 24.2 201 ALA B O 1
ATOM 6296 N N . SER B 1 202 ? -38.25 42.438 -18.953 1 25.67 202 SER B N 1
ATOM 6297 C CA . SER B 1 202 ? -38.188 42.625 -20.391 1 25.67 202 SER B CA 1
ATOM 6298 C C . SER B 1 202 ? -36.969 41.906 -20.984 1 25.67 202 SER B C 1
ATOM 6300 O O . SER B 1 202 ? -35.875 41.906 -20.406 1 25.67 202 SER B O 1
ATOM 6302 N N . GLN B 1 203 ? -37.188 40.812 -21.766 1 28.69 203 GLN B N 1
ATOM 6303 C CA . GLN B 1 203 ? -36.25 40.031 -22.594 1 28.69 203 GLN B CA 1
ATOM 6304 C C . GLN B 1 203 ? -35.375 40.938 -23.438 1 28.69 203 GLN B C 1
ATOM 6306 O O . GLN B 1 203 ? -35.844 41.625 -24.344 1 28.69 203 GLN B O 1
ATOM 6311 N N . GLN B 1 204 ? -34.438 41.688 -22.859 1 31.61 204 GLN B N 1
ATOM 6312 C CA . GLN B 1 204 ? -33.625 42.438 -23.766 1 31.61 204 GLN B CA 1
ATOM 6313 C C . GLN B 1 204 ? -32.969 41.562 -24.828 1 31.61 204 GLN B C 1
ATOM 6315 O O . GLN B 1 204 ? -32.562 40.438 -24.516 1 31.61 204 GLN B O 1
ATOM 6320 N N . PRO B 1 205 ? -33.188 41.75 -26.156 1 34.41 205 PRO B N 1
ATOM 6321 C CA . PRO B 1 205 ? -32.656 40.969 -27.297 1 34.41 205 PRO B CA 1
ATOM 6322 C C . PRO B 1 205 ? -31.156 40.719 -27.188 1 34.41 205 PRO B C 1
ATOM 6324 O O . PRO B 1 205 ? -30.406 41.562 -26.719 1 34.41 205 PRO B O 1
ATOM 6327 N N . VAL B 1 206 ? -30.75 39.438 -27.016 1 36 206 VAL B N 1
ATOM 6328 C CA . VAL B 1 206 ? -29.359 39.031 -27.109 1 36 206 VAL B CA 1
ATOM 6329 C C . VAL B 1 206 ? -28.75 39.562 -28.406 1 36 206 VAL B C 1
ATOM 6331 O O . VAL B 1 206 ? -29.328 39.438 -29.484 1 36 206 VAL B O 1
ATOM 6334 N N . ASP B 1 207 ? -28.172 40.688 -28.328 1 37.75 207 ASP B N 1
ATOM 6335 C CA . ASP B 1 207 ? -27.469 41.156 -29.516 1 37.75 207 ASP B CA 1
ATOM 6336 C C . ASP B 1 207 ? -26.656 40.062 -30.156 1 37.75 207 ASP B C 1
ATOM 6338 O O . ASP B 1 207 ? -25.859 39.406 -29.484 1 37.75 207 ASP B O 1
ATOM 6342 N N . PRO B 1 208 ? -27.031 39.438 -31.281 1 40.91 208 PRO B N 1
ATOM 6343 C CA . PRO B 1 208 ? -26.391 38.344 -32.031 1 40.91 208 PRO B CA 1
ATOM 6344 C C . PRO B 1 208 ? -24.875 38.469 -32.062 1 40.91 208 PRO B C 1
ATOM 6346 O O . PRO B 1 208 ? -24.172 37.531 -32.438 1 40.91 208 PRO B O 1
ATOM 6349 N N . ALA B 1 209 ? -24.406 39.688 -32.188 1 41.41 209 ALA B N 1
ATOM 6350 C CA . ALA B 1 209 ? -23.016 39.906 -32.562 1 41.41 209 ALA B CA 1
ATOM 6351 C C . ALA B 1 209 ? -22.094 39.688 -31.359 1 41.41 209 ALA B C 1
ATOM 6353 O O . ALA B 1 209 ? -20.969 40.188 -31.344 1 41.41 209 ALA B O 1
ATOM 6354 N N . ALA B 1 210 ? -22.5 39.281 -30.203 1 43 210 ALA B N 1
ATOM 6355 C CA . ALA B 1 210 ? -21.531 39.25 -29.109 1 43 210 ALA B CA 1
ATOM 6356 C C . ALA B 1 210 ? -20.438 38.219 -29.391 1 43 210 ALA B C 1
ATOM 6358 O O . ALA B 1 210 ? -20.703 37.125 -29.844 1 43 210 ALA B O 1
ATOM 6359 N N . PRO B 1 211 ? -19.109 38.688 -29.469 1 50.78 211 PRO B N 1
ATOM 6360 C CA . PRO B 1 211 ? -18.016 37.75 -29.734 1 50.78 211 PRO B CA 1
ATOM 6361 C C . PRO B 1 211 ? -18.047 36.5 -28.844 1 50.78 211 PRO B C 1
ATOM 6363 O O . PRO B 1 211 ? -18.594 36.562 -27.734 1 50.78 211 PRO B O 1
ATOM 6366 N N . PRO B 1 212 ? -17.953 35.375 -29.391 1 56.91 212 PRO B N 1
ATOM 6367 C CA . PRO B 1 212 ? -17.953 34.156 -28.609 1 56.91 212 PRO B CA 1
ATOM 6368 C C . PRO B 1 212 ? -17.094 34.25 -27.344 1 56.91 212 PRO B C 1
ATOM 6370 O O . PRO B 1 212 ? -16.094 34.969 -27.328 1 56.91 212 PRO B O 1
ATOM 6373 N N . PRO B 1 213 ? -17.672 34 -26.156 1 65.81 213 PRO B N 1
ATOM 6374 C CA . PRO B 1 213 ? -16.938 34.094 -24.891 1 65.81 213 PRO B CA 1
ATOM 6375 C C . PRO B 1 213 ? -15.547 33.469 -24.969 1 65.81 213 PRO B C 1
ATOM 6377 O O . PRO B 1 213 ? -15.383 32.406 -25.562 1 65.81 213 PRO B O 1
ATOM 6380 N N . ARG B 1 214 ? -14.477 34.188 -24.688 1 79 214 ARG B N 1
ATOM 6381 C CA . ARG B 1 214 ? -13.078 33.781 -24.625 1 79 214 ARG B CA 1
ATOM 6382 C C . ARG B 1 214 ? -12.906 32.562 -23.734 1 79 214 ARG B C 1
ATOM 6384 O O . ARG B 1 214 ? -13.484 32.5 -22.641 1 79 214 ARG B O 1
ATOM 6391 N N . PRO B 1 215 ? -12.289 31.516 -24.219 1 90.38 215 PRO B N 1
ATOM 6392 C CA . PRO B 1 215 ? -12.039 30.344 -23.375 1 90.38 215 PRO B CA 1
ATOM 6393 C C . PRO B 1 215 ? -11.305 30.688 -22.094 1 90.38 215 PRO B C 1
ATOM 6395 O O . PRO B 1 215 ? -10.438 31.578 -22.078 1 90.38 215 PRO B O 1
ATOM 6398 N N . GLU B 1 216 ? -11.789 30.156 -20.969 1 94.56 216 GLU B N 1
ATOM 6399 C CA . GLU B 1 216 ? -11.172 30.391 -19.656 1 94.56 216 GLU B CA 1
ATOM 6400 C C . GLU B 1 216 ? -10.375 29.172 -19.203 1 94.56 216 GLU B C 1
ATOM 6402 O O . GLU B 1 216 ? -10.656 28.047 -19.609 1 94.56 216 GLU B O 1
ATOM 6407 N N . PRO B 1 217 ? -9.352 29.469 -18.344 1 96.62 217 PRO B N 1
ATOM 6408 C CA . PRO B 1 217 ? -8.5 28.375 -17.859 1 96.62 217 PRO B CA 1
ATOM 6409 C C . PRO B 1 217 ? -9.289 27.328 -17.094 1 96.62 217 PRO B C 1
ATOM 6411 O O . PRO B 1 217 ? -10.312 27.641 -16.484 1 96.62 217 PRO B O 1
ATOM 6414 N N . ARG B 1 218 ? -8.75 26.109 -17.141 1 96.5 218 ARG B N 1
ATOM 6415 C CA . ARG B 1 218 ? -9.344 24.953 -16.453 1 96.5 218 ARG B CA 1
ATOM 6416 C C . ARG B 1 218 ? -8.383 24.375 -15.414 1 96.5 218 ARG B C 1
ATOM 6418 O O . ARG B 1 218 ? -7.18 24.656 -15.461 1 96.5 218 ARG B O 1
ATOM 6425 N N . VAL B 1 219 ? -8.977 23.672 -14.484 1 96.75 219 VAL B N 1
ATOM 6426 C CA . VAL B 1 219 ? -8.203 23.016 -13.43 1 96.75 219 VAL B CA 1
ATOM 6427 C C . VAL B 1 219 ? -8.383 21.5 -13.523 1 96.75 219 VAL B C 1
ATOM 6429 O O . VAL B 1 219 ? -9.5 21 -13.43 1 96.75 219 VAL B O 1
ATOM 6432 N N . LEU B 1 220 ? -7.359 20.781 -13.758 1 91.88 220 LEU B N 1
ATOM 6433 C CA . LEU B 1 220 ? -7.375 19.328 -13.828 1 91.88 220 LEU B CA 1
ATOM 6434 C C . LEU B 1 220 ? -5.977 18.75 -13.625 1 91.88 220 LEU B C 1
ATOM 6436 O O . LEU B 1 220 ? -4.992 19.5 -13.648 1 91.88 220 LEU B O 1
ATOM 6440 N N . HIS B 1 221 ? -5.961 17.484 -13.32 1 89.75 221 HIS B N 1
ATOM 6441 C CA . HIS B 1 221 ? -4.676 16.797 -13.266 1 89.75 221 HIS B CA 1
ATOM 6442 C C . HIS B 1 221 ? -4.191 16.406 -14.656 1 89.75 221 HIS B C 1
ATOM 6444 O O . HIS B 1 221 ? -4.812 15.578 -15.328 1 89.75 221 HIS B O 1
ATOM 6450 N N . GLY B 1 222 ? -3.189 16.984 -15.039 1 81.81 222 GLY B N 1
ATOM 6451 C CA . GLY B 1 222 ? -2.697 16.828 -16.391 1 81.81 222 GLY B CA 1
ATOM 6452 C C . GLY B 1 222 ? -2.344 15.383 -16.734 1 81.81 222 GLY B C 1
ATOM 6453 O O . GLY B 1 222 ? -1.834 14.648 -15.883 1 81.81 222 GLY B O 1
ATOM 6454 N N . HIS B 1 223 ? -2.609 15.031 -17.938 1 73.25 223 HIS B N 1
ATOM 6455 C CA . HIS B 1 223 ? -2.225 13.75 -18.516 1 73.25 223 HIS B CA 1
ATOM 6456 C C . HIS B 1 223 ? -2.906 12.594 -17.797 1 73.25 223 HIS B C 1
ATOM 6458 O O . HIS B 1 223 ? -2.33 11.508 -17.672 1 73.25 223 HIS B O 1
ATOM 6464 N N . THR B 1 224 ? -3.883 12.93 -17.125 1 79.31 224 THR B N 1
ATOM 6465 C CA . THR B 1 224 ? -4.68 11.906 -16.453 1 79.31 224 THR B CA 1
ATOM 6466 C C . THR B 1 224 ? -6.117 11.922 -16.953 1 79.31 224 THR B C 1
ATOM 6468 O O . THR B 1 224 ? -6.445 12.656 -17.891 1 79.31 224 THR B O 1
ATOM 6471 N N . LEU B 1 225 ? -6.898 11.102 -16.312 1 76.19 225 LEU B N 1
ATOM 6472 C CA . LEU B 1 225 ? -8.289 10.953 -16.734 1 76.19 225 LEU B CA 1
ATOM 6473 C C . LEU B 1 225 ? -9.211 11.82 -15.867 1 76.19 225 LEU B C 1
ATOM 6475 O O . LEU B 1 225 ? -10.43 11.664 -15.906 1 76.19 225 LEU B O 1
ATOM 6479 N N . THR B 1 226 ? -8.688 12.648 -15.18 1 81.31 226 THR B N 1
ATOM 6480 C CA . THR B 1 226 ? -9.484 13.477 -14.273 1 81.31 226 THR B CA 1
ATOM 6481 C C . THR B 1 226 ? -10.312 14.484 -15.062 1 81.31 226 THR B C 1
ATOM 6483 O O . THR B 1 226 ? -9.859 15.016 -16.078 1 81.31 226 THR B O 1
ATOM 6486 N N . LYS B 1 227 ? -11.562 14.594 -14.656 1 84.81 227 LYS B N 1
ATOM 6487 C CA . LYS B 1 227 ? -12.406 15.656 -15.211 1 84.81 227 LYS B CA 1
ATOM 6488 C C . LYS B 1 227 ? -12.125 16.984 -14.531 1 84.81 227 LYS B C 1
ATOM 6490 O O . LYS B 1 227 ? -12.023 17.062 -13.305 1 84.81 227 LYS B O 1
ATOM 6495 N N . GLY B 1 228 ? -12.086 17.984 -15.406 1 90.81 228 GLY B N 1
ATOM 6496 C CA . GLY B 1 228 ? -11.648 19.266 -14.891 1 90.81 228 GLY B CA 1
ATOM 6497 C C . GLY B 1 228 ? -12.789 20.141 -14.398 1 90.81 228 GLY B C 1
ATOM 6498 O O . GLY B 1 228 ? -13.961 19.781 -14.57 1 90.81 228 GLY B O 1
ATOM 6499 N N . THR B 1 229 ? -12.508 21.172 -13.656 1 95.31 229 THR B N 1
ATOM 6500 C CA . THR B 1 229 ? -13.352 22.297 -13.281 1 95.31 229 THR B CA 1
ATOM 6501 C C . THR B 1 229 ? -12.766 23.609 -13.797 1 95.31 229 THR B C 1
ATOM 6503 O O . THR B 1 229 ? -11.766 23.609 -14.516 1 95.31 229 THR B O 1
ATOM 6506 N N . THR B 1 230 ? -13.469 24.688 -13.555 1 96.5 230 THR B N 1
ATOM 6507 C CA . THR B 1 230 ? -12.977 25.953 -14.086 1 96.5 230 THR B CA 1
ATOM 6508 C C . THR B 1 230 ? -12.102 26.656 -13.055 1 96.5 230 THR B C 1
ATOM 6510 O O . THR B 1 230 ? -12.336 26.547 -11.852 1 96.5 230 THR B O 1
ATOM 6513 N N . PHE B 1 231 ? -11.18 27.406 -13.562 1 98.12 231 PHE B N 1
ATOM 6514 C CA . PHE B 1 231 ? -10.32 28.219 -12.695 1 98.12 231 PHE B CA 1
ATOM 6515 C C . PHE B 1 231 ? -11.141 29.234 -11.922 1 98.12 231 PHE B C 1
ATOM 6517 O O . PHE B 1 231 ? -10.883 29.484 -10.742 1 98.12 231 PHE B O 1
ATOM 6524 N N . ARG B 1 232 ? -12.117 29.781 -12.5 1 98.12 232 ARG B N 1
ATOM 6525 C CA . ARG B 1 232 ? -12.984 30.766 -11.867 1 98.12 232 ARG B CA 1
ATOM 6526 C C . ARG B 1 232 ? -13.727 30.156 -10.68 1 98.12 232 ARG B C 1
ATOM 6528 O O . ARG B 1 232 ? -13.758 30.75 -9.602 1 98.12 232 ARG B O 1
ATOM 6535 N N . ASP B 1 233 ? -14.266 28.984 -10.906 1 98.06 233 ASP B N 1
ATOM 6536 C CA . ASP B 1 233 ? -14.977 28.328 -9.82 1 98.06 233 ASP B CA 1
ATOM 6537 C C . ASP B 1 233 ? -14.047 28.078 -8.625 1 98.06 233 ASP B C 1
ATOM 6539 O O . ASP B 1 233 ? -14.453 28.234 -7.477 1 98.06 233 ASP B O 1
ATOM 6543 N N . VAL B 1 234 ? -12.875 27.719 -8.898 1 98.69 234 VAL B N 1
ATOM 6544 C CA . VAL B 1 234 ? -11.891 27.438 -7.863 1 98.69 234 VAL B CA 1
ATOM 6545 C C . VAL B 1 234 ? -11.555 28.719 -7.102 1 98.69 234 VAL B C 1
ATOM 6547 O O . VAL B 1 234 ? -11.547 28.734 -5.867 1 98.69 234 VAL B O 1
ATOM 6550 N N . CYS B 1 235 ? -11.312 29.812 -7.789 1 98.75 235 CYS B N 1
ATOM 6551 C CA . CYS B 1 235 ? -10.969 31.094 -7.152 1 98.75 235 CYS B CA 1
ATOM 6552 C C . CYS B 1 235 ? -12.109 31.578 -6.27 1 98.75 235 CYS B C 1
ATOM 6554 O O . CYS B 1 235 ? -11.875 32.094 -5.168 1 98.75 235 CYS B O 1
ATOM 6556 N N . TYR B 1 236 ? -13.273 31.406 -6.723 1 98.62 236 TYR B N 1
ATOM 6557 C CA . TYR B 1 236 ? -14.406 31.859 -5.926 1 98.62 236 TYR B CA 1
ATOM 6558 C C . TYR B 1 236 ? -14.609 30.969 -4.707 1 98.62 236 TYR B C 1
ATOM 6560 O O . TYR B 1 236 ? -15.008 31.438 -3.639 1 98.62 236 TYR B O 1
ATOM 6568 N N . ALA B 1 237 ? -14.375 29.656 -4.898 1 98.69 237 ALA B N 1
ATOM 6569 C CA . ALA B 1 237 ? -14.43 28.75 -3.746 1 98.69 237 ALA B CA 1
ATOM 6570 C C . ALA B 1 237 ? -13.406 29.156 -2.689 1 98.69 237 ALA B C 1
ATOM 6572 O O . ALA B 1 237 ? -13.695 29.125 -1.491 1 98.69 237 ALA B O 1
ATOM 6573 N N . ILE B 1 238 ? -12.234 29.531 -3.115 1 98.81 238 ILE B N 1
ATOM 6574 C CA . ILE B 1 238 ? -11.188 29.953 -2.193 1 98.81 238 ILE B CA 1
ATOM 6575 C C . ILE B 1 238 ? -11.594 31.266 -1.512 1 98.81 238 ILE B C 1
ATOM 6577 O O . ILE B 1 238 ? -11.508 31.391 -0.288 1 98.81 238 ILE B O 1
ATOM 6581 N N . ARG B 1 239 ? -12.078 32.188 -2.25 1 98.56 239 ARG B N 1
ATOM 6582 C CA . ARG B 1 239 ? -12.531 33.469 -1.715 1 98.56 239 ARG B CA 1
ATOM 6583 C C . ARG B 1 239 ? -13.562 33.25 -0.612 1 98.56 239 ARG B C 1
ATOM 6585 O O . ARG B 1 239 ? -13.461 33.844 0.46 1 98.56 239 ARG B O 1
ATOM 6592 N N . ASP B 1 240 ? -14.477 32.406 -0.872 1 98.44 240 ASP B N 1
ATOM 6593 C CA . ASP B 1 240 ? -15.656 32.25 -0.018 1 98.44 240 ASP B CA 1
ATOM 6594 C C . ASP B 1 240 ? -15.312 31.516 1.267 1 98.44 240 ASP B C 1
ATOM 6596 O O . ASP B 1 240 ? -16.062 31.578 2.244 1 98.44 240 ASP B O 1
ATOM 6600 N N . ASN B 1 241 ? -14.141 30.828 1.309 1 98.56 241 ASN B N 1
ATOM 6601 C CA . ASN B 1 241 ? -13.922 29.938 2.438 1 98.56 241 ASN B CA 1
ATOM 6602 C C . ASN B 1 241 ? -12.586 30.219 3.125 1 98.56 241 ASN B C 1
ATOM 6604 O O . ASN B 1 241 ? -12.336 29.734 4.227 1 98.56 241 ASN B O 1
ATOM 6608 N N . ALA B 1 242 ? -11.75 31.016 2.562 1 98.44 242 ALA B N 1
ATOM 6609 C CA . ALA B 1 242 ? -10.391 31.219 3.043 1 98.44 242 ALA B CA 1
ATOM 6610 C C . ALA B 1 242 ? -10.391 31.781 4.465 1 98.44 242 ALA B C 1
ATOM 6612 O O . ALA B 1 242 ? -9.508 31.453 5.262 1 98.44 242 ALA B O 1
ATOM 6613 N N . PHE B 1 243 ? -11.383 32.625 4.816 1 98.44 243 PHE B N 1
ATOM 6614 C CA . PHE B 1 243 ? -11.297 33.344 6.082 1 98.44 243 PHE B CA 1
ATOM 6615 C C . PHE B 1 243 ? -12.578 33.156 6.891 1 98.44 243 PHE B C 1
ATOM 6617 O O . PHE B 1 243 ? -12.977 34.062 7.629 1 98.44 243 PHE B O 1
ATOM 6624 N N . VAL B 1 244 ? -13.18 31.984 6.676 1 97.5 244 VAL B N 1
ATOM 6625 C CA . VAL B 1 244 ? -14.391 31.656 7.426 1 97.5 244 VAL B CA 1
ATOM 6626 C C . VAL B 1 244 ? -14.016 31.172 8.82 1 97.5 244 VAL B C 1
ATOM 6628 O O . VAL B 1 244 ? -14.586 31.609 9.82 1 97.5 244 VAL B O 1
ATOM 6631 N N . THR B 1 245 ? -13.055 30.312 8.938 1 95.38 245 THR B N 1
ATOM 6632 C CA . THR B 1 245 ? -12.727 29.703 10.227 1 95.38 245 THR B CA 1
ATOM 6633 C C . THR B 1 245 ? -11.664 30.516 10.953 1 95.38 245 THR B C 1
ATOM 6635 O O . THR B 1 245 ? -11.594 30.5 12.188 1 95.38 245 THR B O 1
ATOM 6638 N N . ASN B 1 246 ? -10.82 31.219 10.234 1 94.25 246 ASN B N 1
ATOM 6639 C CA . ASN B 1 246 ? -9.82 32.125 10.82 1 94.25 246 ASN B CA 1
ATOM 6640 C C . ASN B 1 246 ? -9.312 33.125 9.805 1 94.25 246 ASN B C 1
ATOM 6642 O O . ASN B 1 246 ? -9.695 33.094 8.641 1 94.25 246 ASN B O 1
ATOM 6646 N N . ASP B 1 247 ? -8.398 34 10.328 1 97.25 247 ASP B N 1
ATOM 6647 C CA . ASP B 1 247 ? -8.055 35.125 9.461 1 97.25 247 ASP B CA 1
ATOM 6648 C C . ASP B 1 247 ? -6.59 35.062 9.031 1 97.25 247 ASP B C 1
ATOM 6650 O O . ASP B 1 247 ? -6.035 36.062 8.539 1 97.25 247 ASP B O 1
ATOM 6654 N N . MET B 1 248 ? -5.938 33.969 9.25 1 97.81 248 MET B N 1
ATOM 6655 C CA . MET B 1 248 ? -4.527 33.844 8.891 1 97.81 248 MET B CA 1
ATOM 6656 C C . MET B 1 248 ? -4.363 33.75 7.375 1 97.81 248 MET B C 1
ATOM 6658 O O . MET B 1 248 ? -5.258 33.281 6.676 1 97.81 248 MET B O 1
ATOM 6662 N N . PRO B 1 249 ? -3.27 34.219 6.848 1 98.56 249 PRO B N 1
ATOM 6663 C CA . PRO B 1 249 ? -3.105 34.281 5.391 1 98.56 249 PRO B CA 1
ATOM 6664 C C . PRO B 1 249 ? -3.15 32.875 4.746 1 98.56 249 PRO B C 1
ATOM 6666 O O . PRO B 1 249 ? -2.811 31.891 5.387 1 98.56 249 PRO B O 1
ATOM 6669 N N . VAL B 1 250 ? -3.604 32.875 3.477 1 98.81 250 VAL B N 1
ATOM 6670 C CA . VAL B 1 250 ? -3.672 31.641 2.676 1 98.81 250 VAL B CA 1
ATOM 6671 C C . VAL B 1 250 ? -2.725 31.75 1.483 1 98.81 250 VAL B C 1
ATOM 6673 O O . VAL B 1 250 ? -2.652 32.812 0.835 1 98.81 250 VAL B O 1
ATOM 6676 N N . ILE B 1 251 ? -1.933 30.75 1.271 1 98.81 251 ILE B N 1
ATOM 6677 C CA . ILE B 1 251 ? -1.058 30.672 0.106 1 98.81 251 ILE B CA 1
ATOM 6678 C C . ILE B 1 251 ? -1.729 29.859 -0.992 1 98.81 251 ILE B C 1
ATOM 6680 O O . ILE B 1 251 ? -2.164 28.719 -0.754 1 98.81 251 ILE B O 1
ATOM 6684 N N . VAL B 1 252 ? -1.86 30.406 -2.148 1 98.69 252 VAL B N 1
ATOM 6685 C CA . VAL B 1 252 ? -2.355 29.703 -3.33 1 98.69 252 VAL B CA 1
ATOM 6686 C C . VAL B 1 252 ? -1.19 29.375 -4.262 1 98.69 252 VAL B C 1
ATOM 6688 O O . VAL B 1 252 ? -0.656 30.266 -4.934 1 98.69 252 VAL B O 1
ATOM 6691 N N . SER B 1 253 ? -0.865 28.109 -4.289 1 98.06 253 SER B N 1
ATOM 6692 C CA . SER B 1 253 ? 0.227 27.641 -5.133 1 98.06 253 SER B CA 1
ATOM 6693 C C . SER B 1 253 ? -0.271 27.266 -6.527 1 98.06 253 SER B C 1
ATOM 6695 O O . SER B 1 253 ? -1.077 26.359 -6.688 1 98.06 253 SER B O 1
ATOM 6697 N N . LEU B 1 254 ? 0.3 27.922 -7.555 1 97.31 254 LEU B N 1
ATOM 6698 C CA . LEU B 1 254 ? -0.159 27.719 -8.922 1 97.31 254 LEU B CA 1
ATOM 6699 C C . LEU B 1 254 ? 0.85 26.891 -9.719 1 97.31 254 LEU B C 1
ATOM 6701 O O . LEU B 1 254 ? 2.043 27.203 -9.727 1 97.31 254 LEU B O 1
ATOM 6705 N N . GLU B 1 255 ? 0.438 25.797 -10.227 1 94.38 255 GLU B N 1
ATOM 6706 C CA . GLU B 1 255 ? 1.134 25.125 -11.312 1 94.38 255 GLU B CA 1
ATOM 6707 C C . GLU B 1 255 ? 0.526 25.469 -12.672 1 94.38 255 GLU B C 1
ATOM 6709 O O . GLU B 1 255 ? -0.592 25.062 -12.984 1 94.38 255 GLU B O 1
ATOM 6714 N N . VAL B 1 256 ? 1.336 26.141 -13.516 1 94.5 256 VAL B N 1
ATOM 6715 C CA . VAL B 1 256 ? 0.75 26.797 -14.68 1 94.5 256 VAL B CA 1
ATOM 6716 C C . VAL B 1 256 ? 1.151 26.062 -15.953 1 94.5 256 VAL B C 1
ATOM 6718 O O . VAL B 1 256 ? 2.336 25.984 -16.297 1 94.5 256 VAL B O 1
ATOM 6721 N N . HIS B 1 257 ? 0.161 25.531 -16.641 1 91.69 257 HIS B N 1
ATOM 6722 C CA . HIS B 1 257 ? 0.353 24.906 -17.938 1 91.69 257 HIS B CA 1
ATOM 6723 C C . HIS B 1 257 ? -0.43 25.641 -19.016 1 91.69 257 HIS B C 1
ATOM 6725 O O . HIS B 1 257 ? -0.398 25.25 -20.188 1 91.69 257 HIS B O 1
ATOM 6731 N N . ALA B 1 258 ? -1.056 26.703 -18.641 1 94.56 258 ALA B N 1
ATOM 6732 C CA . ALA B 1 258 ? -1.867 27.484 -19.562 1 94.56 258 ALA B CA 1
ATOM 6733 C C . ALA B 1 258 ? -0.992 28.375 -20.438 1 94.56 258 ALA B C 1
ATOM 6735 O O . ALA B 1 258 ? 0.118 28.75 -20.047 1 94.56 258 ALA B O 1
ATOM 6736 N N . CYS B 1 259 ? -1.509 28.719 -21.609 1 93.69 259 CYS B N 1
ATOM 6737 C CA . CYS B 1 259 ? -0.803 29.641 -22.484 1 93.69 259 CYS B CA 1
ATOM 6738 C C . CYS B 1 259 ? -0.836 31.062 -21.953 1 93.69 259 CYS B C 1
ATOM 6740 O O . CYS B 1 259 ? -1.561 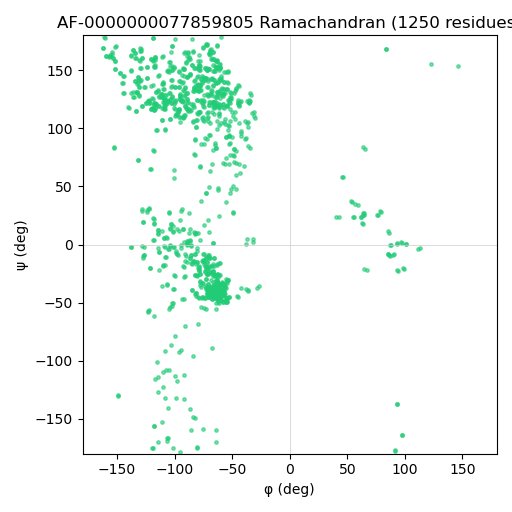31.344 -21 1 93.69 259 CYS B O 1
ATOM 6742 N N . LEU B 1 260 ? -0.085 32.031 -22.547 1 94.44 260 LEU B N 1
ATOM 6743 C CA . LEU B 1 260 ? 0.077 33.375 -22.031 1 94.44 260 LEU B CA 1
ATOM 6744 C C . LEU B 1 260 ? -1.259 34.125 -22 1 94.44 260 LEU B C 1
ATOM 6746 O O . LEU B 1 260 ? -1.546 34.844 -21.062 1 94.44 260 LEU B O 1
ATOM 6750 N N . GLU B 1 261 ? -2.023 33.875 -23.078 1 94.44 261 GLU B N 1
ATOM 6751 C CA . GLU B 1 261 ? -3.326 34.531 -23.156 1 94.44 261 GLU B CA 1
ATOM 6752 C C . GLU B 1 261 ? -4.219 34.125 -21.984 1 94.44 261 GLU B C 1
ATOM 6754 O O . GLU B 1 261 ? -4.883 34.969 -21.375 1 94.44 261 GLU B O 1
ATOM 6759 N N . GLN B 1 262 ? -4.211 32.906 -21.703 1 96.44 262 GLN B N 1
ATOM 6760 C CA . GLN B 1 262 ? -5.074 32.406 -20.625 1 96.44 262 GLN B CA 1
ATOM 6761 C C . GLN B 1 262 ? -4.457 32.688 -19.266 1 96.44 262 GLN B C 1
ATOM 6763 O O . GLN B 1 262 ? -5.164 32.719 -18.25 1 96.44 262 GLN B O 1
ATOM 6768 N N . GLN B 1 263 ? -3.219 32.875 -19.172 1 97.12 263 GLN B N 1
ATOM 6769 C CA . GLN B 1 263 ? -2.611 33.375 -17.938 1 97.12 263 GLN B CA 1
ATOM 6770 C C . GLN B 1 263 ? -3.078 34.781 -17.609 1 97.12 263 GLN B C 1
ATOM 6772 O O . GLN B 1 263 ? -3.279 35.125 -16.438 1 97.12 263 GLN B O 1
ATOM 6777 N N . GLN B 1 264 ? -3.127 35.562 -18.672 1 96.75 264 GLN B N 1
ATOM 6778 C CA . GLN B 1 264 ? -3.686 36.906 -18.453 1 96.75 264 GLN B CA 1
ATOM 6779 C C . GLN B 1 264 ? -5.102 36.812 -17.891 1 96.75 264 GLN B C 1
ATOM 6781 O O . GLN B 1 264 ? -5.461 37.594 -16.984 1 96.75 264 GLN B O 1
ATOM 6786 N N . THR B 1 265 ? -5.832 35.906 -18.5 1 97.38 265 THR B N 1
ATOM 6787 C CA . THR B 1 265 ? -7.184 35.688 -18 1 97.38 265 THR B CA 1
ATOM 6788 C C . THR B 1 265 ? -7.156 35.25 -16.547 1 97.38 265 THR B C 1
ATOM 6790 O O . THR B 1 265 ? -8.023 35.625 -15.758 1 97.38 265 THR B O 1
ATOM 6793 N N . MET B 1 266 ? -6.207 34.406 -16.156 1 98.31 266 MET B N 1
ATOM 6794 C CA . MET B 1 266 ? -6.039 33.969 -14.758 1 98.31 266 MET B CA 1
ATOM 6795 C C . MET B 1 266 ? -5.883 35.188 -13.844 1 98.31 266 MET B C 1
ATOM 6797 O O . MET B 1 266 ? -6.527 35.25 -12.797 1 98.31 266 MET B O 1
ATOM 6801 N N . VAL B 1 267 ? -5.055 36.156 -14.219 1 97.62 267 VAL B N 1
ATOM 6802 C CA . VAL B 1 267 ? -4.797 37.344 -13.422 1 97.62 267 VAL B CA 1
ATOM 6803 C C . VAL B 1 267 ? -6.086 38.156 -13.25 1 97.62 267 VAL B C 1
ATOM 6805 O O . VAL B 1 267 ? -6.402 38.594 -12.148 1 97.62 267 VAL B O 1
ATOM 6808 N N . GLU B 1 268 ? -6.793 38.25 -14.312 1 97.88 268 GLU B N 1
ATOM 6809 C CA . GLU B 1 268 ? -8.062 39 -14.273 1 97.88 268 GLU B CA 1
ATOM 6810 C C . GLU B 1 268 ? -9.039 38.344 -13.305 1 97.88 268 GLU B C 1
ATOM 6812 O O . GLU B 1 268 ? -9.688 39 -12.508 1 97.88 268 GLU B O 1
ATOM 6817 N N . ILE B 1 269 ? -9.133 37.031 -13.438 1 98.25 269 ILE B N 1
ATOM 6818 C CA . ILE B 1 269 ? -10.055 36.281 -12.586 1 98.25 269 ILE B CA 1
ATOM 6819 C C . ILE B 1 269 ? -9.648 36.438 -11.125 1 98.25 269 ILE B C 1
ATOM 6821 O O . ILE B 1 269 ? -10.492 36.688 -10.258 1 98.25 269 ILE B O 1
ATOM 6825 N N . MET B 1 270 ? -8.406 36.344 -10.805 1 98.5 270 MET B N 1
ATOM 6826 C CA . MET B 1 270 ? -7.93 36.438 -9.43 1 98.5 270 MET B CA 1
ATOM 6827 C C . MET B 1 270 ? -8.141 37.844 -8.883 1 98.5 270 MET B C 1
ATOM 6829 O O . MET B 1 270 ? -8.547 38.031 -7.734 1 98.5 270 MET B O 1
ATOM 6833 N N . GLU B 1 271 ? -7.863 38.844 -9.68 1 97.56 271 GLU B N 1
ATOM 6834 C CA . GLU B 1 271 ? -8.07 40.219 -9.25 1 97.56 271 GLU B CA 1
ATOM 6835 C C . GLU B 1 271 ? -9.539 40.5 -8.953 1 97.56 271 GLU B C 1
ATOM 6837 O O . GLU B 1 271 ? -9.859 41.281 -8.039 1 97.56 271 GLU B O 1
ATOM 6842 N N . GLU B 1 272 ? -10.328 39.844 -9.727 1 97.69 272 GLU B N 1
ATOM 6843 C CA . GLU B 1 272 ? -11.766 39.969 -9.5 1 97.69 272 GLU B CA 1
ATOM 6844 C C . GLU B 1 272 ? -12.195 39.219 -8.25 1 97.69 272 GLU B C 1
ATOM 6846 O O . GLU B 1 272 ? -12.797 39.781 -7.344 1 97.69 272 GLU B O 1
ATOM 6851 N N . ALA B 1 273 ? -11.891 37.969 -8.195 1 98.31 273 ALA B N 1
ATOM 6852 C CA . ALA B 1 273 ? -12.344 37.094 -7.133 1 98.31 273 ALA B CA 1
ATOM 6853 C C . ALA B 1 273 ? -11.719 37.469 -5.797 1 98.31 273 ALA B C 1
ATOM 6855 O O . ALA B 1 273 ? -12.375 37.438 -4.754 1 98.31 273 ALA B O 1
ATOM 6856 N N . PHE B 1 274 ? -10.461 37.875 -5.836 1 98.5 274 PHE B N 1
ATOM 6857 C CA . PHE B 1 274 ? -9.719 38.125 -4.609 1 98.5 274 PHE B CA 1
ATOM 6858 C C . PHE B 1 274 ? -9.578 39.625 -4.367 1 98.5 274 PHE B C 1
ATOM 6860 O O . PHE B 1 274 ? -8.602 40.062 -3.752 1 98.5 274 PHE B O 1
ATOM 6867 N N . LYS B 1 275 ? -10.453 40.344 -4.836 1 97.19 275 LYS B N 1
ATOM 6868 C CA . LYS B 1 275 ? -10.43 41.781 -4.609 1 97.19 275 LYS B CA 1
ATOM 6869 C C . LYS B 1 275 ? -10.328 42.094 -3.123 1 97.19 275 LYS B C 1
ATOM 6871 O O . LYS B 1 275 ? -11.125 41.625 -2.318 1 97.19 275 LYS B O 1
ATOM 6876 N N . GLY B 1 276 ? -9.312 42.875 -2.771 1 96.25 276 GLY B N 1
ATOM 6877 C CA . GLY B 1 276 ? -9.102 43.25 -1.387 1 96.25 276 GLY B CA 1
ATOM 6878 C C . GLY B 1 276 ? -8.297 42.25 -0.597 1 96.25 276 GLY B C 1
ATOM 6879 O O . GLY B 1 276 ? -7.863 42.531 0.523 1 96.25 276 GLY B O 1
ATOM 6880 N N . MET B 1 277 ? -8.039 41.094 -1.176 1 98.06 277 MET B N 1
ATOM 6881 C CA . MET B 1 277 ? -7.355 40.031 -0.458 1 98.06 277 MET B CA 1
ATOM 6882 C C . MET B 1 277 ? -5.949 39.812 -1.012 1 98.06 277 MET B C 1
ATOM 6884 O O . MET B 1 277 ? -5.109 39.188 -0.363 1 98.06 277 MET B O 1
ATOM 6888 N N . LEU B 1 278 ? -5.691 40.281 -2.176 1 97.5 278 LEU B N 1
ATOM 6889 C CA . LEU B 1 278 ? -4.359 40.156 -2.756 1 97.5 278 LEU B CA 1
ATOM 6890 C C . LEU B 1 278 ? -3.414 41.219 -2.166 1 97.5 278 LEU B C 1
ATOM 6892 O O . LEU B 1 278 ? -3.852 42.281 -1.73 1 97.5 278 LEU B O 1
ATOM 6896 N N . ILE B 1 279 ? -2.213 40.938 -2.109 1 94.62 279 ILE B N 1
ATOM 6897 C CA . ILE B 1 279 ? -1.207 41.938 -1.734 1 94.62 279 ILE B CA 1
ATOM 6898 C C . ILE B 1 279 ? -1.021 42.938 -2.869 1 94.62 279 ILE B C 1
ATOM 6900 O O . ILE B 1 279 ? -0.807 42.562 -4.02 1 94.62 279 ILE B O 1
ATOM 6904 N N . GLU B 1 280 ? -1.095 44.094 -2.498 1 91.06 280 GLU B N 1
ATOM 6905 C CA . GLU B 1 280 ? -0.845 45.125 -3.496 1 91.06 280 GLU B CA 1
ATOM 6906 C C . GLU B 1 280 ? 0.645 45.25 -3.807 1 91.06 280 GLU B C 1
ATOM 6908 O O . GLU B 1 280 ? 1.449 45.531 -2.914 1 91.06 280 GLU B O 1
ATOM 6913 N N . VAL B 1 281 ? 0.905 45.125 -4.988 1 90.44 281 VAL B N 1
ATOM 6914 C CA . VAL B 1 281 ? 2.305 45.156 -5.398 1 90.44 281 VAL B CA 1
ATOM 6915 C C . VAL B 1 281 ? 2.756 46.625 -5.578 1 90.44 281 VAL B C 1
ATOM 6917 O O . VAL B 1 281 ? 2.422 47.25 -6.578 1 90.44 281 VAL B O 1
ATOM 6920 N N . THR B 1 282 ? 3.525 47.094 -4.648 1 89.44 282 THR B N 1
ATOM 6921 C CA . THR B 1 282 ? 4.137 48.438 -4.73 1 89.44 282 THR B CA 1
ATOM 6922 C C . THR B 1 282 ? 5.645 48.312 -4.93 1 89.44 282 THR B C 1
ATOM 6924 O O . THR B 1 282 ? 6.23 47.25 -4.695 1 89.44 282 THR B O 1
ATOM 6927 N N . PRO B 1 283 ? 6.246 49.312 -5.371 1 86.31 283 PRO B N 1
ATOM 6928 C CA . PRO B 1 283 ? 7.703 49.281 -5.52 1 86.31 283 PRO B CA 1
ATOM 6929 C C . PRO B 1 283 ? 8.422 48.938 -4.215 1 86.31 283 PRO B C 1
ATOM 6931 O O . PRO B 1 283 ? 9.445 48.25 -4.23 1 86.31 283 PRO B O 1
ATOM 6934 N N . GLU B 1 284 ? 7.863 49.406 -3.188 1 87.38 284 GLU B N 1
ATOM 6935 C CA . GLU B 1 284 ? 8.453 49.125 -1.885 1 87.38 284 GLU B CA 1
ATOM 6936 C C . GLU B 1 284 ? 8.375 47.625 -1.554 1 87.38 284 GLU B C 1
ATOM 6938 O O . GLU B 1 284 ? 9.336 47.031 -1.053 1 87.38 284 GLU B O 1
ATOM 6943 N N . ILE B 1 285 ? 7.242 47.062 -1.862 1 87 285 ILE B N 1
ATOM 6944 C CA . ILE B 1 285 ? 7.012 45.656 -1.577 1 87 285 ILE B CA 1
ATOM 6945 C C . ILE B 1 285 ? 7.871 44.812 -2.502 1 87 285 ILE B C 1
ATOM 6947 O O . ILE B 1 285 ? 8.422 43.781 -2.078 1 87 285 ILE B O 1
ATOM 6951 N N . GLU B 1 286 ? 8.016 45.219 -3.617 1 81.44 286 GLU B N 1
ATOM 6952 C CA . GLU B 1 286 ? 8.828 44.5 -4.59 1 81.44 286 GLU B CA 1
ATOM 6953 C C . GLU B 1 286 ? 10.297 44.5 -4.195 1 81.44 286 GLU B C 1
ATOM 6955 O O . GLU B 1 286 ? 11.031 43.562 -4.465 1 81.44 286 GLU B O 1
ATOM 6960 N N . ALA B 1 287 ? 10.695 45.562 -3.549 1 81.25 287 ALA B N 1
ATOM 6961 C CA . ALA B 1 287 ? 12.109 45.75 -3.229 1 81.25 287 ALA B CA 1
ATOM 6962 C C . ALA B 1 287 ? 12.445 45.156 -1.859 1 81.25 287 ALA B C 1
ATOM 6964 O O . ALA B 1 287 ? 13.617 44.938 -1.538 1 81.25 287 ALA B O 1
ATOM 6965 N N . THR B 1 288 ? 11.445 44.781 -1.213 1 83.88 288 THR B N 1
ATOM 6966 C CA . THR B 1 288 ? 11.688 44.375 0.166 1 83.88 288 THR B CA 1
ATOM 6967 C C . THR B 1 288 ? 12.367 43 0.212 1 83.88 288 THR B C 1
ATOM 6969 O O . THR B 1 288 ? 12.062 42.125 -0.598 1 83.88 288 THR B O 1
ATOM 6972 N N . LYS B 1 289 ? 13.281 42.938 1.176 1 85.69 289 LYS B N 1
ATOM 6973 C CA . LYS B 1 289 ? 13.969 41.656 1.411 1 85.69 289 LYS B CA 1
ATOM 6974 C C . LYS B 1 289 ? 13.453 40.969 2.67 1 85.69 289 LYS B C 1
ATOM 6976 O O . LYS B 1 289 ? 13.805 39.812 2.949 1 85.69 289 LYS B O 1
ATOM 6981 N N . ILE B 1 290 ? 12.625 41.656 3.283 1 88.44 290 ILE B N 1
ATOM 6982 C CA . ILE B 1 290 ? 12.133 41.188 4.562 1 88.44 290 ILE B CA 1
ATOM 6983 C C . ILE B 1 290 ? 10.859 40.344 4.344 1 88.44 290 ILE B C 1
ATOM 6985 O O . ILE B 1 290 ? 9.93 40.812 3.68 1 88.44 290 ILE B O 1
ATOM 6989 N N . ILE B 1 291 ? 10.82 39.188 4.887 1 94.56 291 ILE B N 1
ATOM 6990 C CA . ILE B 1 291 ? 9.625 38.344 4.848 1 94.56 291 ILE B CA 1
ATOM 6991 C C . ILE B 1 291 ? 8.695 38.719 6 1 94.56 291 ILE B C 1
ATOM 6993 O O . ILE B 1 291 ? 9.086 38.625 7.168 1 94.56 291 ILE B O 1
ATOM 6997 N N . PRO B 1 292 ? 7.492 39.125 5.75 1 95.88 292 PRO B N 1
ATOM 6998 C CA . PRO B 1 292 ? 6.574 39.531 6.812 1 95.88 292 PRO B CA 1
ATOM 6999 C C . PRO B 1 292 ? 6.105 38.375 7.688 1 95.88 292 PRO B C 1
ATOM 7001 O O . PRO B 1 292 ? 6.309 37.219 7.336 1 95.88 292 PRO B O 1
ATOM 7004 N N . ALA B 1 293 ? 5.555 38.812 8.812 1 97.31 293 ALA B N 1
ATOM 7005 C CA . ALA B 1 293 ? 4.902 37.844 9.703 1 97.31 293 ALA B CA 1
ATOM 7006 C C . ALA B 1 293 ? 3.479 37.562 9.25 1 97.31 293 ALA B C 1
ATOM 7008 O O . ALA B 1 293 ? 2.838 38.406 8.609 1 97.31 293 ALA B O 1
ATOM 7009 N N . PRO B 1 294 ? 3 36.344 9.562 1 97.38 294 PRO B N 1
ATOM 7010 C CA . PRO B 1 294 ? 1.607 36.062 9.219 1 97.38 294 PRO B CA 1
ATOM 7011 C C . PRO B 1 294 ? 0.627 37.062 9.797 1 97.38 294 PRO B C 1
ATOM 7013 O O . PRO B 1 294 ? -0.386 37.375 9.164 1 97.38 294 PRO B O 1
ATOM 7016 N N . GLU B 1 295 ? 0.874 37.625 10.945 1 96.62 295 GLU B N 1
ATOM 7017 C CA . GLU B 1 295 ? -0.025 38.594 11.586 1 96.62 295 GLU B CA 1
ATOM 7018 C C . GLU B 1 295 ? -0.164 39.875 10.758 1 96.62 295 GLU B C 1
ATOM 7020 O O . GLU B 1 295 ? -1.188 40.531 10.828 1 96.62 295 GLU B O 1
ATOM 7025 N N . ASP B 1 296 ? 0.853 40.156 9.977 1 96 296 ASP B N 1
ATOM 7026 C CA . ASP B 1 296 ? 0.848 41.375 9.141 1 96 296 ASP B CA 1
ATOM 7027 C C . ASP B 1 296 ? 0.06 41.125 7.855 1 96 296 ASP B C 1
ATOM 7029 O O . ASP B 1 296 ? -0.207 42.094 7.109 1 96 296 ASP B O 1
ATOM 7033 N N . LEU B 1 297 ? -0.304 39.938 7.629 1 97.31 297 LEU B N 1
ATOM 7034 C CA . LEU B 1 297 ? -0.95 39.562 6.367 1 97.31 297 LEU B CA 1
ATOM 7035 C C . LEU B 1 297 ? -2.305 38.906 6.613 1 97.31 297 LEU B C 1
ATOM 7037 O O . LEU B 1 297 ? -2.715 38.031 5.863 1 97.31 297 LEU B O 1
ATOM 7041 N N . LYS B 1 298 ? -2.955 39.25 7.695 1 97.62 298 LYS B N 1
ATOM 7042 C CA . LYS B 1 298 ? -4.277 38.719 7.988 1 97.62 298 LYS B CA 1
ATOM 7043 C C . LYS B 1 298 ? -5.258 39 6.855 1 97.62 298 LYS B C 1
ATOM 7045 O O . LYS B 1 298 ? -5.27 40.125 6.312 1 97.62 298 LYS B O 1
ATOM 7050 N N . ARG B 1 299 ? -6.02 37.969 6.457 1 98.31 299 ARG B N 1
ATOM 7051 C CA . ARG B 1 299 ? -7.066 37.969 5.438 1 98.31 299 ARG B CA 1
ATOM 7052 C C . ARG B 1 299 ? -6.492 38.281 4.062 1 98.31 299 ARG B C 1
ATOM 7054 O O . ARG B 1 299 ? -7.168 38.875 3.217 1 98.31 299 ARG B O 1
ATOM 7061 N N . LYS B 1 300 ? -5.207 37.969 3.91 1 98.44 300 LYS B N 1
ATOM 7062 C CA . LYS B 1 300 ? -4.574 38.125 2.602 1 98.44 300 LYS B CA 1
ATOM 7063 C C . LYS B 1 300 ? -4.348 36.75 1.954 1 98.44 300 LYS B C 1
ATOM 7065 O O . LYS B 1 300 ? -4.207 35.75 2.648 1 98.44 300 LYS B O 1
ATOM 7070 N N . ILE B 1 301 ? -4.391 36.75 0.648 1 98.62 301 ILE B N 1
ATOM 7071 C CA . ILE B 1 301 ? -4.062 35.594 -0.168 1 98.62 301 ILE B CA 1
ATOM 7072 C C . ILE B 1 301 ? -2.732 35.844 -0.884 1 98.62 301 ILE B C 1
ATOM 7074 O O . ILE B 1 301 ? -2.58 36.812 -1.622 1 98.62 301 ILE B O 1
ATOM 7078 N N . LEU B 1 302 ? -1.769 35.031 -0.562 1 98.25 302 LEU B N 1
ATOM 7079 C CA . LEU B 1 302 ? -0.469 35.062 -1.225 1 98.25 302 LEU B CA 1
ATOM 7080 C C . LEU B 1 302 ? -0.446 34.125 -2.422 1 98.25 302 LEU B C 1
ATOM 7082 O O . LEU B 1 302 ? -0.898 32.969 -2.324 1 98.25 302 LEU B O 1
ATOM 7086 N N . ILE B 1 303 ? 0.079 34.562 -3.535 1 97.94 303 ILE B N 1
ATOM 7087 C CA . ILE B 1 303 ? 0.194 33.75 -4.734 1 97.94 303 ILE B CA 1
ATOM 7088 C C . ILE B 1 303 ? 1.615 33.219 -4.852 1 97.94 303 ILE B C 1
ATOM 7090 O O . ILE B 1 303 ? 2.586 33.969 -4.766 1 97.94 303 ILE B O 1
ATOM 7094 N N . LYS B 1 304 ? 1.756 31.938 -4.887 1 97.62 304 LYS B N 1
ATOM 7095 C CA . LYS B 1 304 ? 3.014 31.266 -5.227 1 97.62 304 LYS B CA 1
ATOM 7096 C C . LYS B 1 304 ? 2.992 30.75 -6.66 1 97.62 304 LYS B C 1
ATOM 7098 O O . LYS B 1 304 ? 2.117 29.969 -7.027 1 97.62 304 LYS B O 1
ATOM 7103 N N . VAL B 1 305 ? 3.869 31.141 -7.465 1 96.25 305 VAL B N 1
ATOM 7104 C CA . VAL B 1 305 ? 3.975 30.734 -8.859 1 96.25 305 VAL B CA 1
ATOM 7105 C C . VAL B 1 305 ? 5.434 30.797 -9.312 1 96.25 305 VAL B C 1
ATOM 7107 O O . VAL B 1 305 ? 6.262 31.438 -8.656 1 96.25 305 VAL B O 1
ATOM 7110 N N . LYS B 1 306 ? 5.719 30.078 -10.312 1 93.25 306 LYS B N 1
ATOM 7111 C CA . LYS B 1 306 ? 7.051 30.219 -10.891 1 93.25 306 LYS B CA 1
ATOM 7112 C C . LYS B 1 306 ? 7.375 31.672 -11.188 1 93.25 306 LYS B C 1
ATOM 7114 O O . LYS B 1 306 ? 6.613 32.344 -11.883 1 93.25 306 LYS B O 1
ATOM 7119 N N . TRP B 1 307 ? 8.461 32.125 -10.656 1 91.62 307 TRP B N 1
ATOM 7120 C CA . TRP B 1 307 ? 8.82 33.531 -10.758 1 91.62 307 TRP B CA 1
ATOM 7121 C C . TRP B 1 307 ? 9.781 33.75 -11.922 1 91.62 307 TRP B C 1
ATOM 7123 O O . TRP B 1 307 ? 10.695 32.969 -12.141 1 91.62 307 TRP B O 1
ATOM 7133 N N . VAL B 1 308 ? 9.516 34.781 -12.664 1 88.19 308 VAL B N 1
ATOM 7134 C CA . VAL B 1 308 ? 10.383 35.219 -13.758 1 88.19 308 VAL B CA 1
ATOM 7135 C C . VAL B 1 308 ? 10.742 36.688 -13.594 1 88.19 308 VAL B C 1
ATOM 7137 O O . VAL B 1 308 ? 9.891 37.5 -13.234 1 88.19 308 VAL B O 1
ATOM 7140 N N . SER B 1 309 ? 12.008 36.969 -13.805 1 82.06 309 SER B N 1
ATOM 7141 C CA . SER B 1 309 ? 12.461 38.344 -13.664 1 82.06 309 SER B CA 1
ATOM 7142 C C . SER B 1 309 ? 11.852 39.25 -14.734 1 82.06 309 SER B C 1
ATOM 7144 O O . SER B 1 309 ? 11.766 38.844 -15.898 1 82.06 309 SER B O 1
ATOM 7146 N N . PRO B 1 310 ? 11.422 40.406 -14.352 1 76.38 310 PRO B N 1
ATOM 7147 C CA . PRO B 1 310 ? 10.852 41.312 -15.336 1 76.38 310 PRO B CA 1
ATOM 7148 C C . PRO B 1 310 ? 11.867 41.75 -16.391 1 76.38 310 PRO B C 1
ATOM 7150 O O . PRO B 1 310 ? 11.484 42.062 -17.531 1 76.38 310 PRO B O 1
ATOM 7153 N N . THR B 1 311 ? 13.109 41.969 -16.016 1 68.75 311 THR B N 1
ATOM 7154 C CA . THR B 1 311 ? 14.117 42.469 -16.922 1 68.75 311 THR B CA 1
ATOM 7155 C C . THR B 1 311 ? 14.727 41.344 -17.75 1 68.75 311 THR B C 1
ATOM 7157 O O . THR B 1 311 ? 15.523 41.594 -18.656 1 68.75 311 THR B O 1
ATOM 7160 N N . GLY B 1 312 ? 14.18 40.156 -17.734 1 61.62 312 GLY B N 1
ATOM 7161 C CA . GLY B 1 312 ? 14.75 39.031 -18.469 1 61.62 312 GLY B CA 1
ATOM 7162 C C . GLY B 1 312 ? 16.109 38.625 -17.953 1 61.62 312 GLY B C 1
ATOM 7163 O O . GLY B 1 312 ? 16.656 37.594 -18.391 1 61.62 312 GLY B O 1
ATOM 7164 N N . ASP B 1 313 ? 16.891 39.438 -17.234 1 54 313 ASP B N 1
ATOM 7165 C CA . ASP B 1 313 ? 18.281 39.219 -16.797 1 54 313 ASP B CA 1
ATOM 7166 C C . ASP B 1 313 ? 18.344 38.344 -15.57 1 54 313 ASP B C 1
ATOM 7168 O O . ASP B 1 313 ? 19.438 38.031 -15.086 1 54 313 ASP B O 1
ATOM 7172 N N . GLY B 1 314 ? 17.328 37.969 -15.047 1 55.97 314 GLY B N 1
ATOM 7173 C CA . GLY B 1 314 ? 17.469 37.188 -13.828 1 55.97 314 GLY B CA 1
ATOM 7174 C C . GLY B 1 314 ? 17.812 35.75 -14.094 1 55.97 314 GLY B C 1
ATOM 7175 O O . GLY B 1 314 ? 17.922 35.312 -15.25 1 55.97 314 GLY B O 1
ATOM 7176 N N . PRO B 1 315 ? 18.406 35.062 -13.07 1 55.84 315 PRO B N 1
ATOM 7177 C CA . PRO B 1 315 ? 18.719 33.625 -13.266 1 55.84 315 PRO B CA 1
ATOM 7178 C C . PRO B 1 315 ? 17.594 32.875 -13.961 1 55.84 315 PRO B C 1
ATOM 7180 O O . PRO B 1 315 ? 16.422 33.062 -13.617 1 55.84 315 PRO B O 1
ATOM 7183 N N . GLN B 1 316 ? 17.688 32.719 -15.281 1 53.28 316 GLN B N 1
ATOM 7184 C CA . GLN B 1 316 ? 16.703 32.031 -16.078 1 53.28 316 GLN B CA 1
ATOM 7185 C C . GLN B 1 316 ? 16.625 30.547 -15.703 1 53.28 316 GLN B C 1
ATOM 7187 O O . GLN B 1 316 ? 17.594 29.797 -15.891 1 53.28 316 GLN B O 1
ATOM 7192 N N . ASP B 1 317 ? 15.836 30.25 -14.688 1 56.53 317 ASP B N 1
ATOM 7193 C CA . ASP B 1 317 ? 15.57 28.844 -14.398 1 56.53 317 ASP B CA 1
ATOM 7194 C C . ASP B 1 317 ? 14.656 28.234 -15.453 1 56.53 317 ASP B C 1
ATOM 7196 O O . ASP B 1 317 ? 13.477 28.578 -15.531 1 56.53 317 ASP B O 1
ATOM 7200 N N . ASP B 1 318 ? 15.297 27.688 -16.453 1 55.91 318 ASP B N 1
ATOM 7201 C CA . ASP B 1 318 ? 14.547 27.062 -17.531 1 55.91 318 ASP B CA 1
ATOM 7202 C C . ASP B 1 318 ? 13.797 25.812 -17.031 1 55.91 318 ASP B C 1
ATOM 7204 O O . ASP B 1 318 ? 13.031 25.203 -17.781 1 55.91 318 ASP B O 1
ATOM 7208 N N . GLY B 1 319 ? 14.008 25.641 -15.719 1 58.69 319 GLY B N 1
ATOM 7209 C CA . GLY B 1 319 ? 13.32 24.453 -15.266 1 58.69 319 GLY B CA 1
ATOM 7210 C C . GLY B 1 319 ? 11.938 24.734 -14.711 1 58.69 319 GLY B C 1
ATOM 7211 O O . GLY B 1 319 ? 11.664 25.828 -14.227 1 58.69 319 GLY B O 1
ATOM 7212 N N . GLU B 1 320 ? 10.977 23.891 -15.023 1 61.22 320 GLU B N 1
ATOM 7213 C CA . GLU B 1 320 ? 9.609 24 -14.516 1 61.22 320 GLU B CA 1
ATOM 7214 C C . GLU B 1 320 ? 9.562 23.766 -13.008 1 61.22 320 GLU B C 1
ATOM 7216 O O . GLU B 1 320 ? 10.219 22.859 -12.492 1 61.22 320 GLU B O 1
ATOM 7221 N N . ASP B 1 321 ? 9.055 24.75 -12.305 1 66.5 321 ASP B N 1
ATOM 7222 C CA . ASP B 1 321 ? 8.703 24.531 -10.906 1 66.5 321 ASP B CA 1
ATOM 7223 C C . ASP B 1 321 ? 7.582 23.5 -10.789 1 66.5 321 ASP B C 1
ATOM 7225 O O . ASP B 1 321 ? 6.406 23.859 -10.727 1 66.5 321 ASP B O 1
ATOM 7229 N N . ARG B 1 322 ? 7.973 22.219 -10.82 1 68 322 ARG B N 1
ATOM 7230 C CA . ARG B 1 322 ? 6.961 21.172 -10.82 1 68 322 ARG B CA 1
ATOM 7231 C C . ARG B 1 322 ? 6.586 20.766 -9.398 1 68 322 ARG B C 1
ATOM 7233 O O . ARG B 1 322 ? 7.441 20.719 -8.516 1 68 322 ARG B O 1
ATOM 7240 N N . THR B 1 323 ? 5.27 20.766 -9.273 1 72.75 323 THR B N 1
ATOM 7241 C CA . THR B 1 323 ? 4.73 20.406 -7.965 1 72.75 323 THR B CA 1
ATOM 7242 C C . THR B 1 323 ? 4.055 19.047 -8.016 1 72.75 323 THR B C 1
ATOM 7244 O O . THR B 1 323 ? 3.402 18.625 -7.051 1 72.75 323 THR B O 1
ATOM 7247 N N . ASP B 1 324 ? 4.168 18.328 -9.219 1 70.19 324 ASP B N 1
ATOM 7248 C CA . ASP B 1 324 ? 3.572 17.016 -9.375 1 70.19 324 ASP B CA 1
ATOM 7249 C C . ASP B 1 324 ? 4.496 16.078 -10.148 1 70.19 324 ASP B C 1
ATOM 7251 O O . ASP B 1 324 ? 4.805 16.328 -11.312 1 70.19 324 ASP B O 1
ATOM 7255 N N . GLU B 1 325 ? 4.871 15.086 -9.484 1 64.69 325 GLU B N 1
ATOM 7256 C CA . GLU B 1 325 ? 5.906 14.211 -10.039 1 64.69 325 GLU B CA 1
ATOM 7257 C C . GLU B 1 325 ? 5.359 13.359 -11.18 1 64.69 325 GLU B C 1
ATOM 7259 O O . GLU B 1 325 ? 6.121 12.891 -12.031 1 64.69 325 GLU B O 1
ATOM 7264 N N . LEU B 1 326 ? 4.113 13.094 -11.07 1 66.44 326 LEU B N 1
ATOM 7265 C CA . LEU B 1 326 ? 3.574 12.344 -12.203 1 66.44 326 LEU B CA 1
ATOM 7266 C C . LEU B 1 326 ? 3.793 13.102 -13.508 1 66.44 326 LEU B C 1
ATOM 7268 O O . LEU B 1 326 ? 4.133 12.5 -14.523 1 66.44 326 LEU B O 1
ATOM 7272 N N . ASP B 1 327 ? 3.67 14.359 -13.422 1 60.56 327 ASP B N 1
ATOM 7273 C CA . ASP B 1 327 ? 3.916 15.219 -14.57 1 60.56 327 ASP B CA 1
ATOM 7274 C C . ASP B 1 327 ? 5.391 15.195 -14.969 1 60.56 327 ASP B C 1
ATOM 7276 O O . ASP B 1 327 ? 5.715 15.195 -16.156 1 60.56 327 ASP B O 1
ATOM 7280 N N . GLU B 1 328 ? 6.121 15.133 -13.922 1 61.53 328 GLU B N 1
ATOM 7281 C CA . GLU B 1 328 ? 7.559 15.086 -14.172 1 61.53 328 GLU B CA 1
ATOM 7282 C C . GLU B 1 328 ? 7.965 13.773 -14.836 1 61.53 328 GLU B C 1
ATOM 7284 O O . GLU B 1 328 ? 8.781 13.766 -15.75 1 61.53 328 GLU B O 1
ATOM 7289 N N . LEU B 1 329 ? 7.387 12.812 -14.375 1 61.97 329 LEU B N 1
ATOM 7290 C CA . LEU B 1 329 ? 7.672 11.492 -14.938 1 61.97 329 LEU B CA 1
ATOM 7291 C C . LEU B 1 329 ? 7.23 11.422 -16.406 1 61.97 329 LEU B C 1
ATOM 7293 O O . LEU B 1 329 ? 7.926 10.844 -17.234 1 61.97 329 LEU B O 1
ATOM 7297 N N . GLN B 1 330 ? 6.203 12.047 -16.688 1 60.22 330 GLN B N 1
ATOM 7298 C CA . GLN B 1 330 ? 5.668 12.047 -18.047 1 60.22 330 GLN B CA 1
ATOM 7299 C C . GLN B 1 330 ? 6.539 12.875 -18.984 1 60.22 330 GLN B C 1
ATOM 7301 O O . GLN B 1 330 ? 6.762 12.5 -20.141 1 60.22 330 GLN B O 1
ATOM 7306 N N . GLN B 1 331 ? 7.055 13.961 -18.453 1 55.53 331 GLN B N 1
ATOM 7307 C CA . GLN B 1 331 ? 7.898 14.82 -19.281 1 55.53 331 GLN B CA 1
ATOM 7308 C C . GLN B 1 331 ? 9.25 14.172 -19.547 1 55.53 331 GLN B C 1
ATOM 7310 O O . GLN B 1 331 ? 9.781 14.258 -20.656 1 55.53 331 GLN B O 1
ATOM 7315 N N . LYS B 1 332 ? 9.797 13.586 -18.5 1 55.66 332 LYS B N 1
ATOM 7316 C CA . LYS B 1 332 ? 11.078 12.906 -18.672 1 55.66 332 LYS B CA 1
ATOM 7317 C C . LYS B 1 332 ? 10.961 11.75 -19.672 1 55.66 332 LYS B C 1
ATOM 7319 O O . LYS B 1 332 ? 11.867 11.516 -20.469 1 55.66 332 LYS B O 1
ATOM 7324 N N . ALA B 1 333 ? 9.922 11.117 -19.594 1 53.53 333 ALA B N 1
ATOM 7325 C CA . ALA B 1 333 ? 9.695 10.008 -20.516 1 53.53 333 ALA B CA 1
ATOM 7326 C C . ALA B 1 333 ? 9.594 10.5 -21.953 1 53.53 333 ALA B C 1
ATOM 7328 O O . ALA B 1 333 ? 10.055 9.828 -22.891 1 53.53 333 ALA B O 1
ATOM 7329 N N . SER B 1 334 ? 9.031 11.672 -22.156 1 46.84 334 SER B N 1
ATOM 7330 C CA . SER B 1 334 ? 8.891 12.266 -23.484 1 46.84 334 SER B CA 1
ATOM 7331 C C . SER B 1 334 ? 10.242 12.727 -24.031 1 46.84 334 SER B C 1
ATOM 7333 O O . SER B 1 334 ? 10.453 12.742 -25.234 1 46.84 334 SER B O 1
ATOM 7335 N N . GLN B 1 335 ? 11.094 13.18 -23.172 1 44.75 335 GLN B N 1
ATOM 7336 C CA . GLN B 1 335 ? 12.398 13.648 -23.625 1 44.75 335 GLN B CA 1
ATOM 7337 C C . GLN B 1 335 ? 13.297 12.484 -24.031 1 44.75 335 GLN B C 1
ATOM 7339 O O . GLN B 1 335 ? 14.172 12.641 -24.891 1 44.75 335 GLN B O 1
ATOM 7344 N N . GLY B 1 336 ? 13.219 11.422 -23.328 1 41.69 336 GLY B N 1
ATOM 7345 C CA . GLY B 1 336 ? 14.102 10.32 -23.672 1 41.69 336 GLY B CA 1
ATOM 7346 C C . GLY B 1 336 ? 13.719 9.641 -24.984 1 41.69 336 GLY B C 1
ATOM 7347 O O . GLY B 1 336 ? 14.516 8.906 -25.562 1 41.69 336 GLY B O 1
ATOM 7348 N N . ASP B 1 337 ? 12.477 9.367 -25.203 1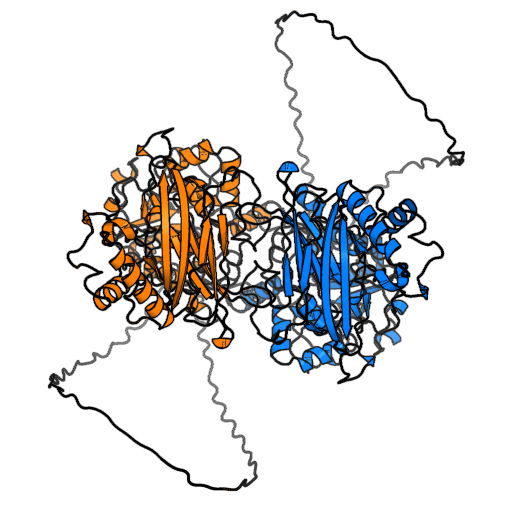 42.22 337 ASP B N 1
ATOM 7349 C CA . ASP B 1 337 ? 12.102 8.695 -26.438 1 42.22 337 ASP B CA 1
ATOM 7350 C C . ASP B 1 337 ? 12.008 9.695 -27.594 1 42.22 337 ASP B C 1
ATOM 7352 O O . ASP B 1 337 ? 11.32 10.711 -27.484 1 42.22 337 ASP B O 1
ATOM 7356 N N . SER B 1 338 ? 12.992 9.789 -28.469 1 39.41 338 SER B N 1
ATOM 7357 C CA . SER B 1 338 ? 13.07 10.547 -29.719 1 39.41 338 SER B CA 1
ATOM 7358 C C . SER B 1 338 ? 11.719 10.57 -30.438 1 39.41 338 SER B C 1
ATOM 7360 O O . SER B 1 338 ? 11.484 11.414 -31.297 1 39.41 338 SER B O 1
ATOM 7362 N N . THR B 1 339 ? 10.984 9.477 -30.438 1 39.59 339 THR B N 1
ATOM 7363 C CA . THR B 1 339 ? 9.836 9.398 -31.328 1 39.59 339 THR B CA 1
ATOM 7364 C C . THR B 1 339 ? 8.578 9.93 -30.656 1 39.59 339 THR B C 1
ATOM 7366 O O . THR B 1 339 ? 7.516 9.992 -31.266 1 39.59 339 THR B O 1
ATOM 7369 N N . GLY B 1 340 ? 8.547 10.094 -29.422 1 41.06 340 GLY B N 1
ATOM 7370 C CA . GLY B 1 340 ? 7.332 10.664 -28.859 1 41.06 340 GLY B CA 1
ATOM 7371 C C . GLY B 1 340 ? 7.242 12.164 -29.031 1 41.06 340 GLY B C 1
ATOM 7372 O O . GLY B 1 340 ? 8.195 12.805 -29.469 1 41.06 340 GLY B O 1
ATOM 7373 N N . PRO B 1 341 ? 5.996 12.719 -29.141 1 43.28 341 PRO B N 1
ATOM 7374 C CA . PRO B 1 341 ? 5.93 14.18 -29.281 1 43.28 341 PRO B CA 1
ATOM 7375 C C . PRO B 1 341 ? 6.867 14.906 -28.312 1 43.28 341 PRO B C 1
ATOM 7377 O O . PRO B 1 341 ? 7.117 14.43 -27.203 1 43.28 341 PRO B O 1
ATOM 7380 N N . PRO B 1 342 ? 7.781 15.648 -28.875 1 44.31 342 PRO B N 1
ATOM 7381 C CA . PRO B 1 342 ? 8.703 16.453 -28.062 1 44.31 342 PRO B CA 1
ATOM 7382 C C . PRO B 1 342 ? 8.039 17.016 -26.812 1 44.31 342 PRO B C 1
ATOM 7384 O O . PRO B 1 342 ? 6.84 17.281 -26.812 1 44.31 342 PRO B O 1
ATOM 7387 N N . ALA B 1 343 ? 8.578 16.703 -25.719 1 47.72 343 ALA B N 1
ATOM 7388 C CA . ALA B 1 343 ? 8.133 17.359 -24.484 1 47.72 343 ALA B CA 1
ATOM 7389 C C . ALA B 1 343 ? 7.793 18.828 -24.734 1 47.72 343 ALA B C 1
ATOM 7391 O O . ALA B 1 343 ? 8.578 19.562 -25.344 1 47.72 343 ALA B O 1
ATOM 7392 N N . LYS B 1 344 ? 6.539 19.156 -24.766 1 52.19 344 LYS B N 1
ATOM 7393 C CA . LYS B 1 344 ? 6.215 20.562 -24.922 1 52.19 344 LYS B CA 1
ATOM 7394 C C . LYS B 1 344 ? 7.086 21.422 -24 1 52.19 344 LYS B C 1
ATOM 7396 O O . LYS B 1 344 ? 7.289 21.094 -22.828 1 52.19 344 LYS B O 1
ATOM 7401 N N . PRO B 1 345 ? 7.816 22.312 -24.547 1 55.03 345 PRO B N 1
ATOM 7402 C CA . PRO B 1 345 ? 8.594 23.234 -23.719 1 55.03 345 PRO B CA 1
ATOM 7403 C C . PRO B 1 345 ? 7.789 23.812 -22.547 1 55.03 345 PRO B C 1
ATOM 7405 O O . PRO B 1 345 ? 6.566 23.938 -22.641 1 55.03 345 PRO B O 1
ATOM 7408 N N . PRO B 1 346 ? 8.414 23.875 -21.391 1 59.28 346 PRO B N 1
ATOM 7409 C CA . PRO B 1 346 ? 7.715 24.484 -20.266 1 59.28 346 PRO B CA 1
ATOM 7410 C C . PRO B 1 346 ? 7.047 25.812 -20.641 1 59.28 346 PRO B C 1
ATOM 7412 O O . PRO B 1 346 ? 7.559 26.547 -21.484 1 59.28 346 PRO B O 1
ATOM 7415 N N . SER B 1 347 ? 5.84 25.969 -20.234 1 64.25 347 SER B N 1
ATOM 7416 C CA . SER B 1 347 ? 5.07 27.172 -20.531 1 64.25 347 SER B CA 1
ATOM 7417 C C . SER B 1 347 ? 5.77 28.422 -20.016 1 64.25 347 SER B C 1
ATOM 7419 O O . SER B 1 347 ? 6.281 28.438 -18.891 1 64.25 347 SER B O 1
ATOM 7421 N N . LYS B 1 348 ? 5.91 29.344 -20.828 1 83.38 348 LYS B N 1
ATOM 7422 C CA . LYS B 1 348 ? 6.355 30.672 -20.406 1 83.38 348 LYS B CA 1
ATOM 7423 C C . LYS B 1 348 ? 5.375 31.297 -19.406 1 83.38 348 LYS B C 1
ATOM 7425 O O . LYS B 1 348 ? 4.168 31.047 -19.484 1 83.38 348 LYS B O 1
ATOM 7430 N N . ILE B 1 349 ? 5.902 32 -18.422 1 92.69 349 ILE B N 1
ATOM 7431 C CA . ILE B 1 349 ? 5.047 32.625 -17.406 1 92.69 349 ILE B CA 1
ATOM 7432 C C . ILE B 1 349 ? 4.762 34.062 -17.781 1 92.69 349 ILE B C 1
ATOM 7434 O O . ILE B 1 349 ? 5.676 34.812 -18.125 1 92.69 349 ILE B O 1
ATOM 7438 N N . PHE B 1 350 ? 3.518 34.406 -17.781 1 93.25 350 PHE B N 1
ATOM 7439 C CA . PHE B 1 350 ? 3.062 35.781 -18 1 93.25 350 PHE B CA 1
ATOM 7440 C C . PHE B 1 350 ? 3.574 36.719 -16.891 1 93.25 350 PHE B C 1
ATOM 7442 O O . PHE B 1 350 ? 3.432 36.406 -15.711 1 93.25 350 PHE B O 1
ATOM 7449 N N . GLN B 1 351 ? 4.207 37.781 -17.25 1 92.19 351 GLN B N 1
ATOM 7450 C CA . GLN B 1 351 ? 4.816 38.688 -16.297 1 92.19 351 GLN B CA 1
ATOM 7451 C C . GLN B 1 351 ? 3.789 39.219 -15.281 1 92.19 351 GLN B C 1
ATOM 7453 O O . GLN B 1 351 ? 4.113 39.438 -14.117 1 92.19 351 GLN B O 1
ATOM 7458 N N . GLY B 1 352 ? 2.611 39.531 -15.766 1 93.06 352 GLY B N 1
ATOM 7459 C CA . GLY B 1 352 ? 1.549 39.938 -14.867 1 93.06 352 GLY B CA 1
ATOM 7460 C C . GLY B 1 352 ? 1.231 38.906 -13.789 1 93.06 352 GLY B C 1
ATOM 7461 O O . GLY B 1 352 ? 0.831 39.281 -12.68 1 93.06 352 GLY B O 1
ATOM 7462 N N . LEU B 1 353 ? 1.364 37.656 -14.164 1 95.62 353 LEU B N 1
ATOM 7463 C CA . LEU B 1 353 ? 1.149 36.594 -13.203 1 95.62 353 LEU B CA 1
ATOM 7464 C C . LEU B 1 353 ? 2.336 36.469 -12.258 1 95.62 353 LEU B C 1
ATOM 7466 O O . LEU B 1 353 ? 2.156 36.312 -11.047 1 95.62 353 LEU B O 1
ATOM 7470 N N . SER B 1 354 ? 3.498 36.5 -12.781 1 93.62 354 SER B N 1
ATOM 7471 C CA . SER B 1 354 ? 4.727 36.375 -12 1 93.62 354 SER B CA 1
ATOM 7472 C C . SER B 1 354 ? 4.809 37.5 -10.953 1 93.62 354 SER B C 1
ATOM 7474 O O . SER B 1 354 ? 5.277 37.25 -9.836 1 93.62 354 SER B O 1
ATOM 7476 N N . ARG B 1 355 ? 4.348 38.656 -11.234 1 91.81 355 ARG B N 1
ATOM 7477 C CA . ARG B 1 355 ? 4.422 39.844 -10.375 1 91.81 355 ARG B CA 1
ATOM 7478 C C . ARG B 1 355 ? 3.572 39.656 -9.117 1 91.81 355 ARG B C 1
ATOM 7480 O O . ARG B 1 355 ? 3.801 40.312 -8.109 1 91.81 355 ARG B O 1
ATOM 7487 N N . LEU B 1 356 ? 2.627 38.781 -9.227 1 93.88 356 LEU B N 1
ATOM 7488 C CA . LEU B 1 356 ? 1.759 38.562 -8.078 1 93.88 356 LEU B CA 1
ATOM 7489 C C . LEU B 1 356 ? 2.496 37.812 -6.98 1 93.88 356 LEU B C 1
ATOM 7491 O O . LEU B 1 356 ? 2.057 37.781 -5.828 1 93.88 356 LEU B O 1
ATOM 7495 N N . ALA B 1 357 ? 3.562 37.125 -7.336 1 94 357 ALA B N 1
ATOM 7496 C CA . ALA B 1 357 ? 4.363 36.406 -6.355 1 94 357 ALA B CA 1
ATOM 7497 C C . ALA B 1 357 ? 5.355 37.312 -5.66 1 94 357 ALA B C 1
ATOM 7499 O O . ALA B 1 357 ? 6.52 37.406 -6.066 1 94 357 ALA B O 1
ATOM 7500 N N . VAL B 1 358 ? 4.949 37.875 -4.613 1 91.69 358 VAL B N 1
ATOM 7501 C CA . VAL B 1 358 ? 5.781 38.875 -3.965 1 91.69 358 VAL B CA 1
ATOM 7502 C C . VAL B 1 358 ? 6.66 38.219 -2.904 1 91.69 358 VAL B C 1
ATOM 7504 O O . VAL B 1 358 ? 7.875 38.438 -2.885 1 91.69 358 VAL B O 1
ATOM 7507 N N . PHE B 1 359 ? 6.105 37.375 -2.076 1 95.38 359 PHE B N 1
ATOM 7508 C CA . PHE B 1 359 ? 6.832 36.812 -0.946 1 95.38 359 PHE B CA 1
ATOM 7509 C C . PHE B 1 359 ? 7.039 35.312 -1.132 1 95.38 359 PHE B C 1
ATOM 7511 O O . PHE B 1 359 ? 7.672 34.656 -0.3 1 95.38 359 PHE B O 1
ATOM 7518 N N . THR B 1 360 ? 6.434 34.75 -2.166 1 96.25 360 THR B N 1
ATOM 7519 C CA . THR B 1 360 ? 6.477 33.312 -2.422 1 96.25 360 THR B CA 1
ATOM 7520 C C . THR B 1 360 ? 6.832 33.031 -3.881 1 96.25 360 THR B C 1
ATOM 7522 O O . THR B 1 360 ? 6.012 32.5 -4.637 1 96.25 360 THR B O 1
ATOM 7525 N N . LYS B 1 361 ? 8.055 33.25 -4.195 1 95.19 361 LYS B N 1
ATOM 7526 C CA . LYS B 1 361 ? 8.562 33.094 -5.555 1 95.19 361 LYS B CA 1
ATOM 7527 C C . LYS B 1 361 ? 9.016 31.672 -5.805 1 95.19 361 LYS B C 1
ATOM 7529 O O . LYS B 1 361 ? 10.008 31.219 -5.227 1 95.19 361 LYS B O 1
ATOM 7534 N N . GLY B 1 362 ? 8.336 31 -6.715 1 95.56 362 GLY B N 1
ATOM 7535 C CA . GLY B 1 362 ? 8.617 29.594 -6.961 1 95.56 362 GLY B CA 1
ATOM 7536 C C . GLY B 1 362 ? 9.82 29.375 -7.859 1 95.56 362 GLY B C 1
ATOM 7537 O O . GLY B 1 362 ? 9.977 30.062 -8.867 1 95.56 362 GLY B O 1
ATOM 7538 N N . PHE B 1 363 ? 10.719 28.406 -7.391 1 93.81 363 PHE B N 1
ATOM 7539 C CA . PHE B 1 363 ? 11.875 28 -8.188 1 93.81 363 PHE B CA 1
ATOM 7540 C C . PHE B 1 363 ? 12.062 26.484 -8.117 1 93.81 363 PHE B C 1
ATOM 7542 O O . PHE B 1 363 ? 11.711 25.859 -7.117 1 93.81 363 PHE B O 1
ATOM 7549 N N . ARG B 1 364 ? 12.586 25.953 -9.148 1 89.81 364 ARG B N 1
ATOM 7550 C CA . ARG B 1 364 ? 13.023 24.562 -9.133 1 89.81 364 ARG B CA 1
ATOM 7551 C C . ARG B 1 364 ? 14.305 24.406 -8.312 1 89.81 364 ARG B C 1
ATOM 7553 O O . ARG B 1 364 ? 15.211 25.234 -8.398 1 89.81 364 ARG B O 1
ATOM 7560 N N . PHE B 1 365 ? 14.383 23.312 -7.629 1 93.88 365 PHE B N 1
ATOM 7561 C CA . PHE B 1 365 ? 15.57 23.031 -6.836 1 93.88 365 PHE B CA 1
ATOM 7562 C C . PHE B 1 365 ? 16.578 22.219 -7.648 1 93.88 365 PHE B C 1
ATOM 7564 O O . PHE B 1 365 ? 16.219 21.234 -8.281 1 93.88 365 PHE B O 1
ATOM 7571 N N . SER B 1 366 ? 17.75 22.672 -7.574 1 90.81 366 SER B N 1
ATOM 7572 C CA . SER B 1 366 ? 18.859 21.922 -8.133 1 90.81 366 SER B CA 1
ATOM 7573 C C . SER B 1 366 ? 19.922 21.625 -7.078 1 90.81 366 SER B C 1
ATOM 7575 O O . SER B 1 366 ? 20.281 20.469 -6.844 1 90.81 366 SER B O 1
ATOM 7577 N N . HIS B 1 367 ? 20.422 22.625 -6.504 1 91.81 367 HIS B N 1
ATOM 7578 C CA . HIS B 1 367 ? 21.344 22.562 -5.383 1 91.81 367 HIS B CA 1
ATOM 7579 C C . HIS B 1 367 ? 21.234 23.781 -4.492 1 91.81 367 HIS B C 1
ATOM 7581 O O . HIS B 1 367 ? 20.641 24.797 -4.887 1 91.81 367 HIS B O 1
ATOM 7587 N N . PHE B 1 368 ? 21.859 23.781 -3.359 1 94.62 368 PHE B N 1
ATOM 7588 C CA . PHE B 1 368 ? 21.609 24.797 -2.342 1 94.62 368 PHE B CA 1
ATOM 7589 C C . PHE B 1 368 ? 22.375 26.078 -2.656 1 94.62 368 PHE B C 1
ATOM 7591 O O . PHE B 1 368 ? 22.094 27.141 -2.092 1 94.62 368 PHE B O 1
ATOM 7598 N N . ALA B 1 369 ? 23.359 26.031 -3.555 1 92.81 369 ALA B N 1
ATOM 7599 C CA . ALA B 1 369 ? 24.156 27.203 -3.879 1 92.81 369 ALA B CA 1
ATOM 7600 C C . ALA B 1 369 ? 23.703 27.828 -5.191 1 92.81 369 ALA B C 1
ATOM 7602 O O . ALA B 1 369 ? 24.375 28.734 -5.719 1 92.81 369 ALA B O 1
ATOM 7603 N N . GLN B 1 370 ? 22.562 27.391 -5.672 1 93.44 370 GLN B N 1
ATOM 7604 C CA . GLN B 1 370 ? 22.094 27.953 -6.93 1 93.44 370 GLN B CA 1
ATOM 7605 C C . GLN B 1 370 ? 21.75 29.438 -6.773 1 93.44 370 GLN B C 1
ATOM 7607 O O . GLN B 1 370 ? 21.391 29.875 -5.68 1 93.44 370 GLN B O 1
ATOM 7612 N N . PRO B 1 371 ? 21.797 30.219 -7.789 1 92.19 371 PRO B N 1
ATOM 7613 C CA . PRO B 1 371 ? 21.578 31.672 -7.703 1 92.19 371 PRO B CA 1
ATOM 7614 C C . PRO B 1 371 ? 20.219 32.031 -7.129 1 92.19 371 PRO B C 1
ATOM 7616 O O . PRO B 1 371 ? 20.094 33.031 -6.41 1 92.19 371 PRO B O 1
ATOM 7619 N N . GLU B 1 372 ? 19.219 31.281 -7.371 1 92.62 372 GLU B N 1
ATOM 7620 C CA . GLU B 1 372 ? 17.859 31.547 -6.934 1 92.62 372 GLU B CA 1
ATOM 7621 C C . GLU B 1 372 ? 17.734 31.484 -5.414 1 92.62 372 GLU B C 1
ATOM 7623 O O . GLU B 1 372 ? 16.781 32 -4.836 1 92.62 372 GLU B O 1
ATOM 7628 N N . ALA B 1 373 ? 18.688 30.875 -4.809 1 93.31 373 ALA B N 1
ATOM 7629 C CA . ALA B 1 373 ? 18.672 30.719 -3.354 1 93.31 373 ALA B CA 1
ATOM 7630 C C . ALA B 1 373 ? 18.906 32.062 -2.67 1 93.31 373 ALA B C 1
ATOM 7632 O O . ALA B 1 373 ? 18.672 32.219 -1.469 1 93.31 373 ALA B O 1
ATOM 7633 N N . LYS B 1 374 ? 19.297 33.062 -3.416 1 90.38 374 LYS B N 1
ATOM 7634 C CA . LYS B 1 374 ? 19.578 34.375 -2.855 1 90.38 374 LYS B CA 1
ATOM 7635 C C . LYS B 1 374 ? 18.375 35.312 -3.023 1 90.38 374 LYS B C 1
ATOM 7637 O O . LYS B 1 374 ? 18.344 36.406 -2.455 1 90.38 374 LYS B O 1
ATOM 7642 N N . VAL B 1 375 ? 17.438 34.844 -3.744 1 90.81 375 VAL B N 1
ATOM 7643 C CA . VAL B 1 375 ? 16.266 35.656 -3.979 1 90.81 375 VAL B CA 1
ATOM 7644 C C . VAL B 1 375 ? 15.359 35.656 -2.74 1 90.81 375 VAL B C 1
ATOM 7646 O O . VAL B 1 375 ? 14.93 34.562 -2.303 1 90.81 375 VAL B O 1
ATOM 7649 N N . PRO B 1 376 ? 15.086 36.781 -2.188 1 90.94 376 PRO B N 1
ATOM 7650 C CA . PRO B 1 376 ? 14.188 36.781 -1.033 1 90.94 376 PRO B CA 1
ATOM 7651 C C . PRO B 1 376 ? 12.805 36.25 -1.36 1 90.94 376 PRO B C 1
ATOM 7653 O O . PRO B 1 376 ? 12.227 36.562 -2.396 1 90.94 376 PRO B O 1
ATOM 7656 N N . GLY B 1 377 ? 12.344 35.375 -0.537 1 93.81 377 GLY B N 1
ATOM 7657 C CA . GLY B 1 377 ? 11.008 34.844 -0.716 1 93.81 377 GLY B CA 1
ATOM 7658 C C . GLY B 1 377 ? 10.969 33.656 -1.668 1 93.81 377 GLY B C 1
ATOM 7659 O O . GLY B 1 377 ? 9.891 33.219 -2.064 1 93.81 377 GLY B O 1
ATOM 7660 N N . HIS B 1 378 ? 12.172 33.156 -2.021 1 95.31 378 HIS B N 1
ATOM 7661 C CA . HIS B 1 378 ? 12.18 32 -2.924 1 95.31 378 HIS B CA 1
ATOM 7662 C C . HIS B 1 378 ? 11.609 30.766 -2.242 1 95.31 378 HIS B C 1
ATOM 7664 O O . HIS B 1 378 ? 11.758 30.594 -1.029 1 95.31 378 HIS B O 1
ATOM 7670 N N . VAL B 1 379 ? 10.906 30 -2.973 1 97.5 379 VAL B N 1
ATOM 7671 C CA . VAL B 1 379 ? 10.375 28.719 -2.545 1 97.5 379 VAL B CA 1
ATOM 7672 C C . VAL B 1 379 ? 10.922 27.609 -3.441 1 97.5 379 VAL B C 1
ATOM 7674 O O . VAL B 1 379 ? 10.656 27.578 -4.645 1 97.5 379 VAL B O 1
ATOM 7677 N N . PHE B 1 380 ? 11.672 26.688 -2.859 1 97.12 380 PHE B N 1
ATOM 7678 C CA . PHE B 1 380 ? 12.078 25.5 -3.598 1 97.12 380 PHE B CA 1
ATOM 7679 C C . PHE B 1 380 ? 11.047 24.391 -3.443 1 97.12 380 PHE B C 1
ATOM 7681 O O . PHE B 1 380 ? 10.664 24.047 -2.326 1 97.12 380 PHE B O 1
ATOM 7688 N N . SER B 1 381 ? 10.594 23.906 -4.531 1 95.5 381 SER B N 1
ATOM 7689 C CA . SER B 1 381 ? 9.664 22.781 -4.535 1 95.5 381 SER B CA 1
ATOM 7690 C C . SER B 1 381 ? 10.383 21.469 -4.832 1 95.5 381 SER B C 1
ATOM 7692 O O . SER B 1 381 ? 11.07 21.344 -5.848 1 95.5 381 SER B O 1
ATOM 7694 N N . LEU B 1 382 ? 10.211 20.531 -3.891 1 95.44 382 LEU B N 1
ATOM 7695 C CA . LEU B 1 382 ? 10.844 19.219 -4.031 1 95.44 382 LEU B CA 1
ATOM 7696 C C . LEU B 1 382 ? 9.828 18.094 -3.824 1 95.44 382 LEU B C 1
ATOM 7698 O O . LEU B 1 382 ? 8.945 18.203 -2.969 1 95.44 382 LEU B O 1
ATOM 7702 N N . SER B 1 383 ? 9.977 17.016 -4.656 1 93.06 383 SER B N 1
ATOM 7703 C CA . SER B 1 383 ? 9.258 15.797 -4.316 1 93.06 383 SER B CA 1
ATOM 7704 C C . SER B 1 383 ? 9.797 15.18 -3.027 1 93.06 383 SER B C 1
ATOM 7706 O O . SER B 1 383 ? 10.922 15.477 -2.615 1 93.06 383 SER B O 1
ATOM 7708 N N . GLU B 1 384 ? 9 14.32 -2.379 1 95.19 384 GLU B N 1
ATOM 7709 C CA . GLU B 1 384 ? 9.461 13.664 -1.157 1 95.19 384 GLU B CA 1
ATOM 7710 C C . GLU B 1 384 ? 10.742 12.883 -1.399 1 95.19 384 GLU B C 1
ATOM 7712 O O . GLU B 1 384 ? 11.625 12.844 -0.54 1 95.19 384 GLU B O 1
ATOM 7717 N N . LYS B 1 385 ? 10.914 12.258 -2.582 1 89.81 385 LYS B N 1
ATOM 7718 C CA . LYS B 1 385 ? 12.117 11.5 -2.92 1 89.81 385 LYS B CA 1
ATOM 7719 C C . LYS B 1 385 ? 13.32 12.43 -3.057 1 89.81 385 LYS B C 1
ATOM 7721 O O . LYS B 1 385 ? 14.406 12.133 -2.549 1 89.81 385 LYS B O 1
ATOM 7726 N N . ALA B 1 386 ? 13.125 13.516 -3.777 1 92.56 386 ALA B N 1
ATOM 7727 C CA . ALA B 1 386 ? 14.195 14.484 -3.975 1 92.56 386 ALA B CA 1
ATOM 7728 C C . ALA B 1 386 ? 14.633 15.094 -2.646 1 92.56 386 ALA B C 1
ATOM 7730 O O . ALA B 1 386 ? 15.828 15.328 -2.428 1 92.56 386 ALA B O 1
ATOM 7731 N N . ALA B 1 387 ? 13.695 15.383 -1.805 1 95.38 387 ALA B N 1
ATOM 7732 C CA . ALA B 1 387 ? 14.008 15.969 -0.503 1 95.38 387 ALA B CA 1
ATOM 7733 C C . ALA B 1 387 ? 14.82 15 0.353 1 95.38 387 ALA B C 1
ATOM 7735 O O . ALA B 1 387 ? 15.766 15.406 1.03 1 95.38 387 ALA B O 1
ATOM 7736 N N . ARG B 1 388 ? 14.445 13.766 0.363 1 93.31 388 ARG B N 1
ATOM 7737 C CA . ARG B 1 388 ? 15.211 12.758 1.096 1 93.31 388 ARG B CA 1
ATOM 7738 C C . ARG B 1 388 ? 16.625 12.625 0.537 1 93.31 388 ARG B C 1
ATOM 7740 O O . ARG B 1 388 ? 17.578 12.461 1.293 1 93.31 388 ARG B O 1
ATOM 7747 N N . ALA B 1 389 ? 16.719 12.672 -0.794 1 92.5 389 ALA B N 1
ATOM 7748 C CA . ALA B 1 389 ? 18.031 12.617 -1.43 1 92.5 389 ALA B CA 1
ATOM 7749 C C . ALA B 1 389 ? 18.891 13.82 -1.034 1 92.5 389 ALA B C 1
ATOM 7751 O O . ALA B 1 389 ? 20.094 13.68 -0.796 1 92.5 389 ALA B O 1
ATOM 7752 N N . ALA B 1 390 ? 18.266 14.922 -1.03 1 94.81 390 ALA B N 1
ATOM 7753 C CA . ALA B 1 390 ? 18.984 16.125 -0.617 1 94.81 390 ALA B CA 1
ATOM 7754 C C . ALA B 1 390 ? 19.469 16.016 0.824 1 94.81 390 ALA B C 1
ATOM 7756 O O . ALA B 1 390 ? 20.578 16.438 1.146 1 94.81 390 ALA B O 1
ATOM 7757 N N . HIS B 1 391 ? 18.656 15.461 1.696 1 94.56 391 HIS B N 1
ATOM 7758 C CA . HIS B 1 391 ? 19.031 15.258 3.09 1 94.56 391 HIS B CA 1
ATOM 7759 C C . HIS B 1 391 ? 20.188 14.281 3.209 1 94.56 391 HIS B C 1
ATOM 7761 O O . HIS B 1 391 ? 21.109 14.492 4.004 1 94.56 391 HIS B O 1
ATOM 7767 N N . ALA B 1 392 ? 20.094 13.219 2.451 1 91.75 392 ALA B N 1
ATOM 7768 C CA . ALA B 1 392 ? 21.156 12.219 2.475 1 91.75 392 ALA B CA 1
ATOM 7769 C C . ALA B 1 392 ? 22.484 12.812 2.01 1 91.75 392 ALA B C 1
ATOM 7771 O O . ALA B 1 392 ? 23.547 12.477 2.547 1 91.75 392 ALA B O 1
ATOM 7772 N N . LYS B 1 393 ? 22.406 13.664 1.038 1 93 393 LYS B N 1
ATOM 7773 C CA . LYS B 1 393 ? 23.594 14.266 0.453 1 93 393 LYS B CA 1
ATOM 7774 C C . LYS B 1 393 ? 24.203 15.312 1.388 1 93 393 LYS B C 1
ATOM 7776 O O . LYS B 1 393 ? 25.422 15.352 1.582 1 93 393 LYS B O 1
ATOM 7781 N N . ASP B 1 394 ? 23.359 16.141 1.908 1 95.38 394 ASP B N 1
ATOM 7782 C CA . ASP B 1 394 ? 23.844 17.234 2.752 1 95.38 394 ASP B CA 1
ATOM 7783 C C . ASP B 1 394 ? 22.781 17.656 3.764 1 95.38 394 ASP B C 1
ATOM 7785 O O . ASP B 1 394 ? 22.125 18.688 3.594 1 95.38 394 ASP B O 1
ATOM 7789 N N . PRO B 1 395 ? 22.703 16.938 4.859 1 93.88 395 PRO B N 1
ATOM 7790 C CA . PRO B 1 395 ? 21.656 17.219 5.852 1 93.88 395 PRO B CA 1
ATOM 7791 C C . PRO B 1 395 ? 21.781 18.625 6.453 1 93.88 395 PRO B C 1
ATOM 7793 O O . PRO B 1 395 ? 20.766 19.266 6.723 1 93.88 395 PRO B O 1
ATOM 7796 N N . GLU B 1 396 ? 22.969 19.094 6.621 1 93.69 396 GLU B N 1
ATOM 7797 C CA . GLU B 1 396 ? 23.172 20.406 7.234 1 93.69 396 GLU B CA 1
ATOM 7798 C C . GLU B 1 396 ? 22.719 21.531 6.305 1 93.69 396 GLU B C 1
ATOM 7800 O O . GLU B 1 396 ? 22.094 22.5 6.746 1 93.69 396 GLU B O 1
ATOM 7805 N N . ALA B 1 397 ? 23.047 21.359 5.035 1 95.38 397 ALA B N 1
ATOM 7806 C CA . ALA B 1 397 ? 22.656 22.375 4.066 1 95.38 397 ALA B CA 1
ATOM 7807 C C . ALA B 1 397 ? 21.125 22.453 3.943 1 95.38 397 ALA B C 1
ATOM 7809 O O . ALA B 1 397 ? 20.562 23.547 3.822 1 95.38 397 ALA B O 1
ATOM 7810 N N . LEU B 1 398 ? 20.516 21.328 3.914 1 97.19 398 LEU B N 1
ATOM 7811 C CA . LEU B 1 398 ? 19.047 21.281 3.838 1 97.19 398 LEU B CA 1
ATOM 7812 C C . LEU B 1 398 ? 18.422 21.984 5.043 1 97.19 398 LEU B C 1
ATOM 7814 O O . LEU B 1 398 ? 17.516 22.797 4.887 1 97.19 398 LEU B O 1
ATOM 7818 N N . PHE B 1 399 ? 18.875 21.688 6.223 1 96.12 399 PHE B N 1
ATOM 7819 C CA . PHE B 1 399 ? 18.344 22.25 7.453 1 96.12 399 PHE B CA 1
ATOM 7820 C C . PHE B 1 399 ? 18.562 23.766 7.504 1 96.12 399 PHE B C 1
ATOM 7822 O O . PHE B 1 399 ? 17.672 24.516 7.863 1 96.12 399 PHE B O 1
ATOM 7829 N N . GLU B 1 400 ? 19.75 24.141 7.164 1 95.31 400 GLU B N 1
ATOM 7830 C CA . GLU B 1 400 ? 20.078 25.562 7.207 1 95.31 400 GLU B CA 1
ATOM 7831 C C . GLU B 1 400 ? 19.234 26.344 6.195 1 95.31 400 GLU B C 1
ATOM 7833 O O . GLU B 1 400 ? 18.812 27.469 6.473 1 95.31 400 GLU B O 1
ATOM 7838 N N . HIS B 1 401 ? 19.094 25.797 5.062 1 96.75 401 HIS B N 1
ATOM 7839 C CA . HIS B 1 401 ? 18.203 26.422 4.102 1 96.75 401 HIS B CA 1
ATOM 7840 C C . HIS B 1 401 ? 16.812 26.625 4.695 1 96.75 401 HIS B C 1
ATOM 7842 O O . HIS B 1 401 ? 16.25 27.719 4.625 1 96.75 401 HIS B O 1
ATOM 7848 N N . ASN B 1 402 ? 16.281 25.578 5.277 1 97.06 402 ASN B N 1
ATOM 7849 C CA . ASN B 1 402 ? 14.914 25.594 5.773 1 97.06 402 ASN B CA 1
ATOM 7850 C C . ASN B 1 402 ? 14.766 26.469 7.012 1 97.06 402 ASN B C 1
ATOM 7852 O O . ASN B 1 402 ? 13.656 26.844 7.383 1 97.06 402 ASN B O 1
ATOM 7856 N N . ARG B 1 403 ? 15.805 26.734 7.645 1 95.56 403 ARG B N 1
ATOM 7857 C CA . ARG B 1 403 ? 15.766 27.672 8.766 1 95.56 403 ARG B CA 1
ATOM 7858 C C . ARG B 1 403 ? 15.422 29.078 8.297 1 95.56 403 ARG B C 1
ATOM 7860 O O . ARG B 1 403 ? 14.781 29.844 9.023 1 95.56 403 ARG B O 1
ATOM 7867 N N . ASN B 1 404 ? 15.758 29.328 7.008 1 93.88 404 ASN B N 1
ATOM 7868 C CA . ASN B 1 404 ? 15.711 30.719 6.578 1 93.88 404 ASN B CA 1
ATOM 7869 C C . ASN B 1 404 ? 14.75 30.922 5.406 1 93.88 404 ASN B C 1
ATOM 7871 O O . ASN B 1 404 ? 14.32 32.031 5.125 1 93.88 404 ASN B O 1
ATOM 7875 N N . HIS B 1 405 ? 14.469 29.859 4.738 1 96.25 405 HIS B N 1
ATOM 7876 C CA . HIS B 1 405 ? 13.75 30 3.477 1 96.25 405 HIS B CA 1
ATOM 7877 C C . HIS B 1 405 ? 12.641 28.969 3.355 1 96.25 405 HIS B C 1
ATOM 7879 O O . HIS B 1 405 ? 12.609 27.984 4.105 1 96.25 405 HIS B O 1
ATOM 7885 N N . PHE B 1 406 ? 11.766 29.203 2.346 1 97.69 406 PHE B N 1
ATOM 7886 C CA . PHE B 1 406 ? 10.648 28.297 2.105 1 97.69 406 PHE B CA 1
ATOM 7887 C C . PHE B 1 406 ? 11.109 27.078 1.311 1 97.69 406 PHE B C 1
ATOM 7889 O O . PHE B 1 406 ? 11.898 27.203 0.373 1 97.69 406 PHE B O 1
ATOM 7896 N N . MET B 1 407 ? 10.602 25.969 1.77 1 98.19 407 MET B N 1
ATOM 7897 C CA . MET B 1 407 ? 10.656 24.75 0.966 1 98.19 407 MET B CA 1
ATOM 7898 C C . MET B 1 407 ? 9.305 24.047 0.938 1 98.19 407 MET B C 1
ATOM 7900 O O . MET B 1 407 ? 8.648 23.922 1.973 1 98.19 407 MET B O 1
ATOM 7904 N N . ARG B 1 408 ? 8.914 23.719 -0.235 1 98.12 408 ARG B N 1
ATOM 7905 C CA . ARG B 1 408 ? 7.684 22.953 -0.418 1 98.12 408 ARG B CA 1
ATOM 7906 C C . ARG B 1 408 ? 7.984 21.516 -0.81 1 98.12 408 ARG B C 1
ATOM 7908 O O . ARG B 1 408 ? 8.711 21.266 -1.772 1 98.12 408 ARG B O 1
ATOM 7915 N N . ILE B 1 409 ? 7.465 20.609 -0.023 1 98.06 409 ILE B N 1
ATOM 7916 C CA . ILE B 1 409 ? 7.613 19.188 -0.299 1 98.06 409 ILE B CA 1
ATOM 7917 C C . ILE B 1 409 ? 6.27 18.594 -0.732 1 98.06 409 ILE B C 1
ATOM 7919 O O . ILE B 1 409 ? 5.23 18.906 -0.146 1 98.06 409 ILE B O 1
ATOM 7923 N N . TYR B 1 410 ? 6.305 17.828 -1.771 1 96.38 410 TYR B N 1
ATOM 7924 C CA . TYR B 1 410 ? 5.059 17.25 -2.258 1 96.38 410 TYR B CA 1
ATOM 7925 C C . TYR B 1 410 ? 5.207 15.75 -2.488 1 96.38 410 TYR B C 1
ATOM 7927 O O . TYR B 1 410 ? 6.324 15.234 -2.586 1 96.38 410 TYR B O 1
ATOM 7935 N N . PRO B 1 411 ? 4.082 14.961 -2.51 1 95.12 411 PRO B N 1
ATOM 7936 C CA . PRO B 1 411 ? 4.098 13.5 -2.623 1 95.12 411 PRO B CA 1
ATOM 7937 C C . PRO B 1 411 ? 4.727 13.016 -3.93 1 95.12 411 PRO B C 1
ATOM 7939 O O . PRO B 1 411 ? 4.648 13.711 -4.949 1 95.12 411 PRO B O 1
ATOM 7942 N N . PHE B 1 412 ? 5.207 11.781 -3.805 1 88.19 412 PHE B N 1
ATOM 7943 C CA . PHE B 1 412 ? 5.82 11.102 -4.938 1 88.19 412 PHE B CA 1
ATOM 7944 C C . PHE B 1 412 ? 4.789 10.828 -6.027 1 88.19 412 PHE B C 1
ATOM 7946 O O . PHE B 1 412 ? 3.623 10.547 -5.73 1 88.19 412 PHE B O 1
ATOM 7953 N N . GLY B 1 413 ? 5.199 10.82 -7.254 1 83.38 413 GLY B N 1
ATOM 7954 C CA . GLY B 1 413 ? 4.309 10.703 -8.398 1 83.38 413 GLY B CA 1
ATOM 7955 C C . GLY B 1 413 ? 3.617 9.359 -8.484 1 83.38 413 GLY B C 1
ATOM 7956 O O . GLY B 1 413 ? 2.516 9.258 -9.031 1 83.38 413 GLY B O 1
ATOM 7957 N N . LEU B 1 414 ? 4.172 8.32 -7.934 1 81.56 414 LEU B N 1
ATOM 7958 C CA . LEU B 1 414 ? 3.598 6.984 -8.055 1 81.56 414 LEU B CA 1
ATOM 7959 C C . LEU B 1 414 ? 2.543 6.746 -6.984 1 81.56 414 LEU B C 1
ATOM 7961 O O . LEU B 1 414 ? 1.9 5.695 -6.961 1 81.56 414 LEU B O 1
ATOM 7965 N N . ARG B 1 415 ? 2.34 7.742 -6.129 1 88.62 415 ARG B N 1
ATOM 7966 C CA . ARG B 1 415 ? 1.255 7.66 -5.156 1 88.62 415 ARG B CA 1
ATOM 7967 C C . ARG B 1 415 ? -0.089 7.969 -5.809 1 88.62 415 ARG B C 1
ATOM 7969 O O . ARG B 1 415 ? -0.794 8.891 -5.383 1 88.62 415 ARG B O 1
ATOM 7976 N N . VAL B 1 416 ? -0.536 7.148 -6.664 1 87.38 416 VAL B N 1
ATOM 7977 C CA . VAL B 1 416 ? -1.684 7.445 -7.516 1 87.38 416 VAL B CA 1
ATOM 7978 C C . VAL B 1 416 ? -2.977 7.262 -6.723 1 87.38 416 VAL B C 1
ATOM 7980 O O . VAL B 1 416 ? -4.027 7.781 -7.109 1 87.38 416 VAL B O 1
ATOM 7983 N N . THR B 1 417 ? -2.889 6.543 -5.648 1 88.56 417 THR B N 1
ATOM 7984 C CA . THR B 1 417 ? -4.07 6.332 -4.816 1 88.56 417 THR B CA 1
ATOM 7985 C C . THR B 1 417 ? -4.203 7.438 -3.777 1 88.56 417 THR B C 1
ATOM 7987 O O . THR B 1 417 ? -5.039 7.352 -2.875 1 88.56 417 THR B O 1
ATOM 7990 N N . SER B 1 418 ? -3.348 8.43 -3.781 1 93.38 418 SER B N 1
ATOM 7991 C CA . SER B 1 418 ? -3.338 9.594 -2.9 1 93.38 418 SER B CA 1
ATOM 7992 C C . SER B 1 418 ? -2.828 9.227 -1.51 1 93.38 418 SER B C 1
ATOM 7994 O O . SER B 1 418 ? -3.229 9.844 -0.518 1 93.38 418 SER B O 1
ATOM 7996 N N . SER B 1 419 ? -2.033 8.203 -1.408 1 92.38 419 SER B N 1
ATOM 7997 C CA . SER B 1 419 ? -1.306 7.988 -0.163 1 92.38 419 SER B CA 1
ATOM 7998 C C . SER B 1 419 ? -0.341 9.133 0.122 1 92.38 419 SER B C 1
ATOM 8000 O O . SER B 1 419 ? 0.034 9.875 -0.787 1 92.38 419 SER B O 1
ATOM 8002 N N . ASN B 1 420 ? 0.02 9.281 1.353 1 95.56 420 ASN B N 1
ATOM 8003 C CA . ASN B 1 420 ? 0.823 10.445 1.704 1 95.56 420 ASN B CA 1
ATOM 8004 C C . ASN B 1 420 ? 2.199 10.047 2.227 1 95.56 420 ASN B C 1
ATOM 8006 O O . ASN B 1 420 ? 2.389 8.914 2.684 1 95.56 420 ASN B O 1
ATOM 8010 N N . LEU B 1 421 ? 3.174 10.906 2.102 1 94.56 421 LEU B N 1
ATOM 8011 C CA . LEU B 1 421 ? 4.461 10.836 2.785 1 94.56 421 LEU B CA 1
ATOM 8012 C C . LEU B 1 421 ? 4.293 11.039 4.285 1 94.56 421 LEU B C 1
ATOM 8014 O O . LEU B 1 421 ? 3.215 11.422 4.746 1 94.56 421 LEU B O 1
ATOM 8018 N N . ASP B 1 422 ? 5.316 10.711 5.059 1 93.56 422 ASP B N 1
ATOM 8019 C CA . ASP B 1 422 ? 5.379 11.078 6.469 1 93.56 422 ASP B CA 1
ATOM 8020 C C . ASP B 1 422 ? 5.848 12.516 6.648 1 93.56 422 ASP B C 1
ATOM 8022 O O . ASP B 1 422 ? 7.031 12.812 6.492 1 93.56 422 ASP B O 1
ATOM 8026 N N . PRO B 1 423 ? 4.984 13.406 7.012 1 97.44 423 PRO B N 1
ATOM 8027 C CA . PRO B 1 423 ? 5.383 14.82 7.074 1 97.44 423 PRO B CA 1
ATOM 8028 C C . PRO B 1 423 ? 6.355 15.102 8.219 1 97.44 423 PRO B C 1
ATOM 8030 O O . PRO B 1 423 ? 7.105 16.078 8.164 1 97.44 423 PRO B O 1
ATOM 8033 N N . SER B 1 424 ? 6.336 14.258 9.273 1 96.06 424 SER B N 1
ATOM 8034 C CA . SER B 1 424 ? 7.172 14.523 10.438 1 96.06 424 SER B CA 1
ATOM 8035 C C . SER B 1 424 ? 8.656 14.484 10.086 1 96.06 424 SER B C 1
ATOM 8037 O O . SER B 1 424 ? 9.453 15.219 10.664 1 96.06 424 SER B O 1
ATOM 8039 N N . PHE B 1 425 ? 9.062 13.633 9.078 1 95 425 PHE B N 1
ATOM 8040 C CA . PHE B 1 425 ? 10.445 13.586 8.609 1 95 425 PHE B CA 1
ATOM 8041 C C . PHE B 1 425 ? 10.883 14.953 8.094 1 95 425 PHE B C 1
ATOM 8043 O O . PHE B 1 425 ? 11.977 15.422 8.406 1 95 425 PHE B O 1
ATOM 8050 N N . PHE B 1 426 ? 10.062 15.594 7.434 1 97.56 426 PHE B N 1
ATOM 8051 C CA . PHE B 1 426 ? 10.398 16.844 6.762 1 97.56 426 PHE B CA 1
ATOM 8052 C C . PHE B 1 426 ? 10.266 18.031 7.715 1 97.56 426 PHE B C 1
ATOM 8054 O O . PHE B 1 426 ? 11.055 18.969 7.652 1 97.56 426 PHE B O 1
ATOM 8061 N N . TRP B 1 427 ? 9.234 17.984 8.555 1 98.06 427 TRP B N 1
ATOM 8062 C CA . TRP B 1 427 ? 9.141 19.016 9.586 1 98.06 427 TRP B CA 1
ATOM 8063 C C . TRP B 1 427 ? 10.391 19.031 10.453 1 98.06 427 TRP B C 1
ATOM 8065 O O . TRP B 1 427 ? 10.906 20.094 10.797 1 98.06 427 TRP B O 1
ATOM 8075 N N . ARG B 1 428 ? 10.859 17.875 10.789 1 96.12 428 ARG B N 1
ATOM 8076 C CA . ARG B 1 428 ? 12.039 17.75 11.633 1 96.12 428 ARG B CA 1
ATOM 8077 C C . ARG B 1 428 ? 13.281 18.281 10.914 1 96.12 428 ARG B C 1
ATOM 8079 O O . ARG B 1 428 ? 14.32 18.5 11.539 1 96.12 428 ARG B O 1
ATOM 8086 N N . ARG B 1 429 ? 13.141 18.516 9.641 1 96.06 429 ARG B N 1
ATOM 8087 C CA . ARG B 1 429 ? 14.211 19.125 8.859 1 96.06 429 ARG B CA 1
ATOM 8088 C C . ARG B 1 429 ? 13.883 20.562 8.5 1 96.06 429 ARG B C 1
ATOM 8090 O O . ARG B 1 429 ? 14.523 21.156 7.629 1 96.06 429 ARG B O 1
ATOM 8097 N N . GLY B 1 430 ? 12.812 21.062 9.031 1 97.56 430 GLY B N 1
ATOM 8098 C CA . GLY B 1 430 ? 12.523 22.484 9 1 97.56 430 GLY B CA 1
ATOM 8099 C C . GLY B 1 430 ? 11.656 22.891 7.824 1 97.56 430 GLY B C 1
ATOM 8100 O O . GLY B 1 430 ? 11.352 24.062 7.641 1 97.56 430 GLY B O 1
ATOM 8101 N N . ALA B 1 431 ? 11.234 21.953 6.965 1 98.56 431 ALA B N 1
ATOM 8102 C CA . ALA B 1 431 ? 10.453 22.312 5.781 1 98.56 431 ALA B CA 1
ATOM 8103 C C . ALA B 1 431 ? 9.125 22.938 6.172 1 98.56 431 ALA B C 1
ATOM 8105 O O . ALA B 1 431 ? 8.383 22.391 6.992 1 98.56 431 ALA B O 1
ATOM 8106 N N . GLN B 1 432 ? 8.773 24.062 5.586 1 98.44 432 GLN B N 1
ATOM 8107 C CA . GLN B 1 432 ? 7.605 24.844 5.973 1 98.44 432 GLN B CA 1
ATOM 8108 C C . GLN B 1 432 ? 6.332 24.266 5.355 1 98.44 432 GLN B C 1
ATOM 8110 O O . GLN B 1 432 ? 5.305 24.156 6.031 1 98.44 432 GLN B O 1
ATOM 8115 N N . ILE B 1 433 ? 6.461 23.891 4.125 1 98.69 433 ILE B N 1
ATOM 8116 C CA . ILE B 1 433 ? 5.285 23.484 3.363 1 98.69 433 ILE B CA 1
ATOM 8117 C C . ILE B 1 433 ? 5.398 22.016 2.99 1 98.69 433 ILE B C 1
ATOM 8119 O O . ILE B 1 433 ? 6.066 21.656 2.014 1 98.69 433 ILE B O 1
ATOM 8123 N N . VAL B 1 434 ? 4.75 21.188 3.752 1 98.69 434 VAL B N 1
ATOM 8124 C CA . VAL B 1 434 ? 4.656 19.766 3.426 1 98.69 434 VAL B CA 1
ATOM 8125 C C . VAL B 1 434 ? 3.234 19.438 2.98 1 98.69 434 VAL B C 1
ATOM 8127 O O . VAL B 1 434 ? 2.342 19.266 3.812 1 98.69 434 VAL B O 1
ATOM 8130 N N . ALA B 1 435 ? 3.113 19.375 1.656 1 98.56 435 ALA B N 1
ATOM 8131 C CA . ALA B 1 435 ? 1.779 19.25 1.074 1 98.56 435 ALA B CA 1
ATOM 8132 C C . ALA B 1 435 ? 1.312 17.797 1.077 1 98.56 435 ALA B C 1
ATOM 8134 O O . ALA B 1 435 ? 2.078 16.891 0.74 1 98.56 435 ALA B O 1
ATOM 8135 N N . LEU B 1 436 ? 0.067 17.609 1.502 1 98.31 436 LEU B N 1
ATOM 8136 C CA . LEU B 1 436 ? -0.494 16.266 1.607 1 98.31 436 LEU B CA 1
ATOM 8137 C C . LEU B 1 436 ? -1.783 16.156 0.801 1 98.31 436 LEU B C 1
ATOM 8139 O O . LEU B 1 436 ? -2.453 17.156 0.548 1 98.31 436 LEU B O 1
ATOM 8143 N N . ASN B 1 437 ? -2.055 14.906 0.357 1 97.19 437 ASN B N 1
ATOM 8144 C CA . ASN B 1 437 ? -3.375 14.578 -0.171 1 97.19 437 ASN B CA 1
ATOM 8145 C C . ASN B 1 437 ? -4.41 14.453 0.943 1 97.19 437 ASN B C 1
ATOM 8147 O O . ASN B 1 437 ? -4.504 13.414 1.599 1 97.19 437 ASN B O 1
ATOM 8151 N N . TRP B 1 438 ? -5.238 15.414 1.021 1 97.19 438 TRP B N 1
ATOM 8152 C CA . TRP B 1 438 ? -6.133 15.516 2.17 1 97.19 438 TRP B CA 1
ATOM 8153 C C . TRP B 1 438 ? -7.309 14.555 2.029 1 97.19 438 TRP B C 1
ATOM 8155 O O . TRP B 1 438 ? -7.988 14.242 3.012 1 97.19 438 TRP B O 1
ATOM 8165 N N . GLN B 1 439 ? -7.605 14.133 0.839 1 93.94 439 GLN B N 1
ATOM 8166 C CA . GLN B 1 439 ? -8.766 13.281 0.608 1 93.94 439 GLN B CA 1
ATOM 8167 C C . GLN B 1 439 ? -8.523 11.875 1.144 1 93.94 439 GLN B C 1
ATOM 8169 O O . GLN B 1 439 ? -9.461 11.078 1.245 1 93.94 439 GLN B O 1
ATOM 8174 N N . ASN B 1 440 ? -7.273 11.578 1.423 1 94.25 440 ASN B N 1
ATOM 8175 C CA . ASN B 1 440 ? -6.953 10.289 2.025 1 94.25 440 ASN B CA 1
ATOM 8176 C C . ASN B 1 440 ? -6.484 10.445 3.469 1 94.25 440 ASN B C 1
ATOM 8178 O O . ASN B 1 440 ? -5.324 10.781 3.717 1 94.25 440 ASN B O 1
ATOM 8182 N N . VAL B 1 441 ? -7.301 10.07 4.43 1 95 441 VAL B N 1
ATOM 8183 C CA . VAL B 1 441 ? -6.992 10.242 5.844 1 95 441 VAL B CA 1
ATOM 8184 C C . VAL B 1 441 ? -6.102 9.094 6.324 1 95 441 VAL B C 1
ATOM 8186 O O . VAL B 1 441 ? -6.562 8.203 7.039 1 95 441 VAL B O 1
ATOM 8189 N N . ASP B 1 442 ? -4.898 9.172 5.984 1 95.5 442 ASP B N 1
ATOM 8190 C CA . ASP B 1 442 ? -3.906 8.188 6.41 1 95.5 442 ASP B CA 1
ATOM 8191 C C . ASP B 1 442 ? -2.992 8.766 7.488 1 95.5 442 ASP B C 1
ATOM 8193 O O . ASP B 1 442 ? -3.324 9.773 8.117 1 95.5 442 ASP B O 1
ATOM 8197 N N . LYS B 1 443 ? -1.869 8.125 7.809 1 94.56 443 LYS B N 1
ATOM 8198 C CA . LYS B 1 443 ? -0.924 8.555 8.836 1 94.56 443 LYS B CA 1
ATOM 8199 C C . LYS B 1 443 ? -0.502 10.008 8.625 1 94.56 443 LYS B C 1
ATOM 8201 O O . LYS B 1 443 ? -0.473 10.789 9.57 1 94.56 443 LYS B O 1
ATOM 8206 N N . GLY B 1 444 ? -0.189 10.328 7.367 1 96.88 444 GLY B N 1
ATOM 8207 C CA . GLY B 1 444 ? 0.243 11.688 7.078 1 96.88 444 GLY B CA 1
ATOM 8208 C C . GLY B 1 444 ? -0.782 12.734 7.469 1 96.88 444 GLY B C 1
ATOM 8209 O O . GLY B 1 444 ? -0.45 13.719 8.141 1 96.88 444 GLY B O 1
ATOM 8210 N N . VAL B 1 445 ? -1.975 12.508 7.059 1 97.5 445 VAL B N 1
ATOM 8211 C CA . VAL B 1 445 ? -3.041 13.461 7.34 1 97.5 445 VAL B CA 1
ATOM 8212 C C . VAL B 1 445 ? -3.334 13.477 8.844 1 97.5 445 VAL B C 1
ATOM 8214 O O . VAL B 1 445 ? -3.631 14.531 9.406 1 97.5 445 VAL B O 1
ATOM 8217 N N . MET B 1 446 ? -3.254 12.344 9.508 1 97.56 446 MET B N 1
ATOM 8218 C CA . MET B 1 446 ? -3.473 12.289 10.945 1 97.56 446 MET B CA 1
ATOM 8219 C C . MET B 1 446 ? -2.426 13.109 11.688 1 97.56 446 MET B C 1
ATOM 8221 O O . MET B 1 446 ? -2.756 13.859 12.609 1 97.56 446 MET B O 1
ATOM 8225 N N . LEU B 1 447 ? -1.213 12.953 11.297 1 97.81 447 LEU B N 1
ATOM 8226 C CA . LEU B 1 447 ? -0.14 13.742 11.883 1 97.81 447 LEU B CA 1
ATOM 8227 C C . LEU B 1 447 ? -0.349 15.234 11.609 1 97.81 447 LEU B C 1
ATOM 8229 O O . LEU B 1 447 ? -0.111 16.062 12.484 1 97.81 447 LEU B O 1
ATOM 8233 N N . ASN B 1 448 ? -0.76 15.5 10.406 1 98.19 448 ASN B N 1
ATOM 8234 C CA . ASN B 1 448 ? -1.023 16.891 10.039 1 98.19 448 ASN B CA 1
ATOM 8235 C C . ASN B 1 448 ? -2.111 17.5 10.922 1 98.19 448 ASN B C 1
ATOM 8237 O O . ASN B 1 448 ? -1.991 18.656 11.352 1 98.19 448 ASN B O 1
ATOM 8241 N N . ARG B 1 449 ? -3.076 16.781 11.148 1 96.62 449 ARG B N 1
ATOM 8242 C CA . ARG B 1 449 ? -4.145 17.25 12.023 1 96.62 449 ARG B CA 1
ATOM 8243 C C . ARG B 1 449 ? -3.619 17.547 13.422 1 96.62 449 ARG B C 1
ATOM 8245 O O . ARG B 1 449 ? -4.004 18.531 14.039 1 96.62 449 ARG B O 1
ATOM 8252 N N . ALA B 1 450 ? -2.82 16.688 13.883 1 97.5 450 ALA B N 1
ATOM 8253 C CA . ALA B 1 450 ? -2.236 16.906 15.211 1 97.5 450 ALA B CA 1
ATOM 8254 C C . ALA B 1 450 ? -1.328 18.125 15.219 1 97.5 450 ALA B C 1
ATOM 8256 O O . ALA B 1 450 ? -1.371 18.938 16.156 1 97.5 450 ALA B O 1
ATOM 8257 N N . MET B 1 451 ? -0.538 18.297 14.227 1 97.81 451 MET B N 1
ATOM 8258 C CA . MET B 1 451 ? 0.426 19.391 14.117 1 97.81 451 MET B CA 1
ATOM 8259 C C . MET B 1 451 ? -0.275 20.734 14.188 1 97.81 451 MET B C 1
ATOM 8261 O O . MET B 1 451 ? 0.212 21.656 14.844 1 97.81 451 MET B O 1
ATOM 8265 N N . PHE B 1 452 ? -1.393 20.828 13.594 1 96.88 452 PHE B N 1
ATOM 8266 C CA . PHE B 1 452 ? -1.972 22.156 13.406 1 96.88 452 PHE B CA 1
ATOM 8267 C C . PHE B 1 452 ? -3.26 22.297 14.211 1 96.88 452 PHE B C 1
ATOM 8269 O O . PHE B 1 452 ? -3.984 23.281 14.055 1 96.88 452 PHE B O 1
ATOM 8276 N N . ALA B 1 453 ? -3.508 21.359 15.031 1 93.56 453 ALA B N 1
ATOM 8277 C CA . ALA B 1 453 ? -4.719 21.406 15.844 1 93.56 453 ALA B CA 1
ATOM 8278 C C . ALA B 1 453 ? -4.801 22.719 16.625 1 93.56 453 ALA B C 1
ATOM 8280 O O . ALA B 1 453 ? -3.893 23.047 17.391 1 93.56 453 ALA B O 1
ATOM 8281 N N . ASP B 1 454 ? -5.824 23.484 16.375 1 88.75 454 ASP B N 1
ATOM 8282 C CA . ASP B 1 454 ? -6.148 24.734 17.062 1 88.75 454 ASP B CA 1
ATOM 8283 C C . ASP B 1 454 ? -5.047 25.766 16.859 1 88.75 454 ASP B C 1
ATOM 8285 O O . ASP B 1 454 ? -4.785 26.578 17.75 1 88.75 454 ASP B O 1
ATOM 8289 N N . GLN B 1 455 ? -4.301 25.625 15.812 1 92.12 455 GLN B N 1
ATOM 8290 C CA . GLN B 1 455 ? -3.195 26.547 15.594 1 92.12 455 GLN B CA 1
ATOM 8291 C C . GLN B 1 455 ? -3.393 27.344 14.305 1 92.12 455 GLN B C 1
ATOM 8293 O O . GLN B 1 455 ? -2.43 27.844 13.734 1 92.12 455 GLN B O 1
ATOM 8298 N N . ARG B 1 456 ? -4.566 27.344 13.852 1 93.94 456 ARG B N 1
ATOM 8299 C CA . ARG B 1 456 ? -5.023 28.188 12.742 1 93.94 456 ARG B CA 1
ATOM 8300 C C . ARG B 1 456 ? -4.16 27.969 11.5 1 93.94 456 ARG B C 1
ATOM 8302 O O . ARG B 1 456 ? -3.891 28.922 10.758 1 93.94 456 ARG B O 1
ATOM 8309 N N . GLY B 1 457 ? -3.504 26.859 11.352 1 96.94 457 GLY B N 1
ATOM 8310 C CA . GLY B 1 457 ? -2.838 26.453 10.125 1 96.94 457 GLY B CA 1
ATOM 8311 C C . GLY B 1 457 ? -1.4 26.922 10.039 1 96.94 457 GLY B C 1
ATOM 8312 O O . GLY B 1 457 ? -0.69 26.594 9.086 1 96.94 457 GLY B O 1
ATOM 8313 N N . TRP B 1 458 ? -0.927 27.797 10.969 1 97.75 458 TRP B N 1
ATOM 8314 C CA . TRP B 1 458 ? 0.445 28.281 11.086 1 97.75 458 TRP B CA 1
ATOM 8315 C C . TRP B 1 458 ? 1.028 27.922 12.453 1 97.75 458 TRP B C 1
ATOM 8317 O O . TRP B 1 458 ? 0.539 28.391 13.484 1 97.75 458 TRP B O 1
ATOM 8327 N N . VAL B 1 459 ? 2.072 27.094 12.484 1 97.31 459 VAL B N 1
ATOM 8328 C CA . VAL B 1 459 ? 2.684 26.688 13.742 1 97.31 459 VAL B CA 1
ATOM 8329 C C . VAL B 1 459 ? 4.133 27.172 13.797 1 97.31 459 VAL B C 1
ATOM 8331 O O . VAL B 1 459 ? 4.926 26.859 12.906 1 97.31 459 VAL B O 1
ATOM 8334 N N . LEU B 1 460 ? 4.414 27.938 14.781 1 96.81 460 LEU B N 1
ATOM 8335 C CA . LEU B 1 460 ? 5.777 28.438 14.945 1 96.81 460 LEU B CA 1
ATOM 8336 C C . LEU B 1 460 ? 6.75 27.281 15.172 1 96.81 460 LEU B C 1
ATOM 8338 O O . LEU B 1 460 ? 6.492 26.406 15.984 1 96.81 460 LEU B O 1
ATOM 8342 N N . LYS B 1 461 ? 7.812 27.266 14.414 1 96.81 461 LYS B N 1
ATOM 8343 C CA . LYS B 1 461 ? 8.852 26.25 14.57 1 96.81 461 LYS B CA 1
ATOM 8344 C C . LYS B 1 461 ? 9.469 26.312 15.961 1 96.81 461 LYS B C 1
ATOM 8346 O O . LYS B 1 461 ? 9.516 27.391 16.578 1 96.81 461 LYS B O 1
ATOM 8351 N N . PRO B 1 462 ? 9.961 25.25 16.484 1 95.31 462 PRO B N 1
ATOM 8352 C CA . PRO B 1 462 ? 10.609 25.25 17.797 1 95.31 462 PRO B CA 1
ATOM 8353 C C . PRO B 1 462 ? 11.945 26 17.781 1 95.31 462 PRO B C 1
ATOM 8355 O O . PRO B 1 462 ? 12.492 26.281 16.703 1 95.31 462 PRO B O 1
ATOM 8358 N N . PRO B 1 463 ? 12.398 26.328 18.984 1 93.62 463 PRO B N 1
ATOM 8359 C CA . PRO B 1 463 ? 13.719 26.953 19.047 1 93.62 463 PRO B CA 1
ATOM 8360 C C . PRO B 1 463 ? 14.797 26.109 18.344 1 93.62 463 PRO B C 1
ATOM 8362 O O . PRO B 1 463 ? 14.789 24.891 18.438 1 93.62 463 PRO B O 1
ATOM 8365 N N . GLY B 1 464 ? 15.625 26.75 17.672 1 94.56 464 GLY B N 1
ATOM 8366 C CA . GLY B 1 464 ? 16.672 26.094 16.906 1 94.56 464 GLY B CA 1
ATOM 8367 C C . GLY B 1 464 ? 16.328 25.938 15.438 1 94.56 464 GLY B C 1
ATOM 8368 O O . GLY B 1 464 ? 17.219 25.75 14.602 1 94.56 464 GLY B O 1
ATOM 8369 N N . TYR B 1 465 ? 15.039 26.016 15.125 1 96.44 465 TYR B N 1
ATOM 8370 C CA . TYR B 1 465 ? 14.578 25.828 13.75 1 96.44 465 TYR B CA 1
ATOM 8371 C C . TYR B 1 465 ? 14.281 27.156 13.086 1 96.44 465 TYR B C 1
ATOM 8373 O O . TYR B 1 465 ? 13.922 27.203 11.906 1 96.44 465 TYR B O 1
ATOM 8381 N N . ARG B 1 466 ? 14.406 28.281 13.758 1 96.06 466 ARG B N 1
ATOM 8382 C CA . ARG B 1 466 ? 13.938 29.594 13.305 1 96.06 466 ARG B CA 1
ATOM 8383 C C . ARG B 1 466 ? 15.086 30.422 12.742 1 96.06 466 ARG B C 1
ATOM 8385 O O . ARG B 1 466 ? 16.234 30.266 13.148 1 96.06 466 ARG B O 1
ATOM 8392 N N . SER B 1 467 ? 14.703 31.297 11.844 1 93.69 467 SER B N 1
ATOM 8393 C CA . SER B 1 467 ? 15.688 32.156 11.219 1 93.69 467 SER B CA 1
ATOM 8394 C C . SER B 1 467 ? 16.344 33.094 12.242 1 93.69 467 SER B C 1
ATOM 8396 O O . SER B 1 467 ? 17.516 33.438 12.117 1 93.69 467 SER B O 1
ATOM 8398 N N . SER B 1 468 ? 15.633 33.469 13.273 1 88.25 468 SER B N 1
ATOM 8399 C CA . SER B 1 468 ? 16.141 34.406 14.297 1 88.25 468 SER B CA 1
ATOM 8400 C C . SER B 1 468 ? 17.156 33.719 15.195 1 88.25 468 SER B C 1
ATOM 8402 O O . SER B 1 468 ? 17.922 34.375 15.891 1 88.25 468 SER B O 1
ATOM 8404 N N . ASP B 1 469 ? 17.125 32.438 15.32 1 89 469 ASP B N 1
ATOM 8405 C CA . ASP B 1 469 ? 18.031 31.688 16.188 1 89 469 ASP B CA 1
ATOM 8406 C C . ASP B 1 469 ? 19.453 31.75 15.672 1 89 469 ASP B C 1
ATOM 8408 O O . ASP B 1 469 ? 20.406 31.734 16.453 1 89 469 ASP B O 1
ATOM 8412 N N . GLY B 1 470 ? 19.656 31.969 14.477 1 81.94 470 GLY B N 1
ATOM 8413 C CA . GLY B 1 470 ? 20.969 32.031 13.875 1 81.94 470 GLY B CA 1
ATOM 8414 C C . GLY B 1 470 ? 21.531 30.672 13.508 1 81.94 470 GLY B C 1
ATOM 8415 O O . GLY B 1 470 ? 21.047 29.656 14 1 81.94 470 GLY B O 1
ATOM 8416 N N . ALA B 1 471 ? 22.562 30.734 12.781 1 78.38 471 ALA B N 1
ATOM 8417 C CA . ALA B 1 471 ? 23.219 29.516 12.289 1 78.38 471 ALA B CA 1
ATOM 8418 C C . ALA B 1 471 ? 23.859 28.75 13.438 1 78.38 471 ALA B C 1
ATOM 8420 O O . ALA B 1 471 ? 24.5 29.344 14.312 1 78.38 471 ALA B O 1
ATOM 8421 N N . GLY B 1 472 ? 23.578 27.484 13.5 1 77.12 472 GLY B N 1
ATOM 8422 C CA . GLY B 1 472 ? 24.25 26.625 14.477 1 77.12 472 GLY B CA 1
ATOM 8423 C C . GLY B 1 472 ? 23.547 26.609 15.82 1 77.12 472 GLY B C 1
ATOM 8424 O O . GLY B 1 472 ? 24.031 25.953 16.75 1 77.12 472 GLY B O 1
ATOM 8425 N N . SER B 1 473 ? 22.484 27.344 15.906 1 84.31 473 SER B N 1
ATOM 8426 C CA . SER B 1 473 ? 21.75 27.312 17.156 1 84.31 473 SER B CA 1
ATOM 8427 C C . SER B 1 473 ? 21.328 25.891 17.516 1 84.31 473 SER B C 1
ATOM 8429 O O . SER B 1 473 ? 20.922 25.125 16.625 1 84.31 473 SER B O 1
ATOM 8431 N N . ALA B 1 474 ? 21.453 25.656 18.734 1 87.62 474 ALA B N 1
ATOM 8432 C CA . ALA B 1 474 ? 21.219 24.297 19.219 1 87.62 474 ALA B CA 1
ATOM 8433 C C . ALA B 1 474 ? 19.719 24.016 19.312 1 87.62 474 ALA B C 1
ATOM 8435 O O . ALA B 1 474 ? 18.938 24.891 19.719 1 87.62 474 ALA B O 1
ATOM 8436 N N . ILE B 1 475 ? 19.344 22.906 18.891 1 91.44 475 ILE B N 1
ATOM 8437 C CA . ILE B 1 475 ? 18 22.391 19.078 1 91.44 475 ILE B CA 1
ATOM 8438 C C . ILE B 1 475 ? 17.859 21.797 20.484 1 91.44 475 ILE B C 1
ATOM 8440 O O . ILE B 1 475 ? 18.703 21 20.906 1 91.44 475 ILE B O 1
ATOM 8444 N N . VAL B 1 476 ? 16.906 22.25 21.234 1 89.38 476 VAL B N 1
ATOM 8445 C CA . VAL B 1 476 ? 16.656 21.719 22.578 1 89.38 476 VAL B CA 1
ATOM 8446 C C . VAL B 1 476 ? 16.047 20.328 22.469 1 89.38 476 VAL B C 1
ATOM 8448 O O . VAL B 1 476 ? 14.922 20.172 21.969 1 89.38 476 VAL B O 1
ATOM 8451 N N . ARG B 1 477 ? 16.75 19.359 22.891 1 92.44 477 ARG B N 1
ATOM 8452 C CA . ARG B 1 477 ? 16.281 17.984 22.859 1 92.44 477 ARG B CA 1
ATOM 8453 C C . ARG B 1 477 ? 16.078 17.438 24.266 1 92.44 477 ARG B C 1
ATOM 8455 O O . ARG B 1 477 ? 16.797 17.812 25.203 1 92.44 477 ARG B O 1
ATOM 8462 N N . LYS B 1 478 ? 15.086 16.594 24.438 1 94 478 LYS B N 1
ATOM 8463 C CA . LYS B 1 478 ? 14.711 16.094 25.766 1 94 478 LYS B CA 1
ATOM 8464 C C . LYS B 1 478 ? 14.594 14.57 25.766 1 94 478 LYS B C 1
ATOM 8466 O O . LYS B 1 478 ? 14.672 13.938 24.703 1 94 478 LYS B O 1
ATOM 8471 N N . GLN B 1 479 ? 14.492 14.047 26.953 1 94.38 479 GLN B N 1
ATOM 8472 C CA . GLN B 1 479 ? 14.195 12.641 27.188 1 94.38 479 GLN B CA 1
ATOM 8473 C C . GLN B 1 479 ? 12.734 12.445 27.609 1 94.38 479 GLN B C 1
ATOM 8475 O O . GLN B 1 479 ? 12.211 13.227 28.406 1 94.38 479 GLN B O 1
ATOM 8480 N N . LEU B 1 480 ? 12.133 11.461 27.031 1 95.31 480 LEU B N 1
ATOM 8481 C CA . LEU B 1 480 ? 10.711 11.242 27.266 1 95.31 480 LEU B CA 1
ATOM 8482 C C . LEU B 1 480 ? 10.477 9.883 27.906 1 95.31 480 LEU B C 1
ATOM 8484 O O . LEU B 1 480 ? 10.977 8.867 27.422 1 95.31 480 LEU B O 1
ATOM 8488 N N . ASP B 1 481 ? 9.797 9.852 29.031 1 95.44 481 ASP B N 1
ATOM 8489 C CA . ASP B 1 481 ? 9.125 8.672 29.578 1 95.44 481 ASP B CA 1
ATOM 8490 C C . ASP B 1 481 ? 7.609 8.805 29.469 1 95.44 481 ASP B C 1
ATOM 8492 O O . ASP B 1 481 ? 7.023 9.742 30.016 1 95.44 481 ASP B O 1
ATOM 8496 N N . LEU B 1 482 ? 7.023 7.91 28.766 1 96.94 482 LEU B N 1
ATOM 8497 C CA . LEU B 1 482 ? 5.59 8.016 28.516 1 96.94 482 LEU B CA 1
ATOM 8498 C C . LEU B 1 482 ? 4.891 6.691 28.812 1 96.94 482 LEU B C 1
ATOM 8500 O O . LEU B 1 482 ? 5.348 5.629 28.391 1 96.94 482 LEU B O 1
ATOM 8504 N N . SER B 1 483 ? 3.867 6.723 29.609 1 97.31 483 SER B N 1
ATOM 8505 C CA . SER B 1 483 ? 2.982 5.59 29.859 1 97.31 483 SER B CA 1
ATOM 8506 C C . SER B 1 483 ? 1.517 6 29.75 1 97.31 483 SER B C 1
ATOM 8508 O O . SER B 1 483 ? 1.138 7.094 30.172 1 97.31 483 SER B O 1
ATOM 8510 N N . ILE B 1 484 ? 0.724 5.184 29.156 1 98.25 484 ILE B N 1
ATOM 8511 C CA . ILE B 1 484 ? -0.7 5.438 28.969 1 98.25 484 ILE B CA 1
ATOM 8512 C C . ILE B 1 484 ? -1.508 4.238 29.469 1 98.25 484 ILE B C 1
ATOM 8514 O O . ILE B 1 484 ? -1.344 3.125 28.953 1 98.25 484 ILE B O 1
ATOM 8518 N N . GLU B 1 485 ? -2.32 4.465 30.422 1 98.31 485 GLU B N 1
ATOM 8519 C CA . GLU B 1 485 ? -3.254 3.451 30.906 1 98.31 485 GLU B CA 1
ATOM 8520 C C . GLU B 1 485 ? -4.629 3.621 30.266 1 98.31 485 GLU B C 1
ATOM 8522 O O . GLU B 1 485 ? -5.281 4.652 30.438 1 98.31 485 GLU B O 1
ATOM 8527 N N . VAL B 1 486 ? -5.055 2.658 29.5 1 98.62 486 VAL B N 1
ATOM 8528 C CA . VAL B 1 486 ? -6.355 2.713 28.844 1 98.62 486 VAL B CA 1
ATOM 8529 C C . VAL B 1 486 ? -7.406 2.025 29.719 1 98.62 486 VAL B C 1
ATOM 8531 O O . VAL B 1 486 ? -7.27 0.847 30.047 1 98.62 486 VAL B O 1
ATOM 8534 N N . LEU B 1 487 ? -8.453 2.732 30.062 1 98.5 487 LEU B N 1
ATOM 8535 C CA . LEU B 1 487 ? -9.422 2.238 31.031 1 98.5 487 LEU B CA 1
ATOM 8536 C C . LEU B 1 487 ? -10.695 1.765 30.344 1 98.5 487 LEU B C 1
ATOM 8538 O O . LEU B 1 487 ? -11.133 0.629 30.547 1 98.5 487 LEU B O 1
ATOM 8542 N N . ALA B 1 488 ? -11.266 2.676 29.531 1 98.44 488 ALA B N 1
ATOM 8543 C CA . ALA B 1 488 ? -12.531 2.361 28.875 1 98.44 488 ALA B CA 1
ATOM 8544 C C . ALA B 1 488 ? -12.727 3.211 27.625 1 98.44 488 ALA B C 1
ATOM 8546 O O . ALA B 1 488 ? -11.992 4.176 27.406 1 98.44 488 ALA B O 1
ATOM 8547 N N . GLY B 1 489 ? -13.633 2.752 26.766 1 98 489 GLY B N 1
ATOM 8548 C CA . GLY B 1 489 ? -14.102 3.518 25.625 1 98 489 GLY B CA 1
ATOM 8549 C C . GLY B 1 489 ? -15.594 3.771 25.656 1 98 489 GLY B C 1
ATOM 8550 O O . GLY B 1 489 ? -16.328 3.076 26.344 1 98 489 GLY B O 1
ATOM 8551 N N . GLN B 1 490 ? -15.984 4.77 24.922 1 97.25 490 GLN B N 1
ATOM 8552 C CA . GLN B 1 490 ? -17.406 5.055 24.812 1 97.25 490 GLN B CA 1
ATOM 8553 C C . GLN B 1 490 ? -17.766 5.57 23.422 1 97.25 490 GLN B C 1
ATOM 8555 O O . GLN B 1 490 ? -17.016 6.371 22.844 1 97.25 490 GLN B O 1
ATOM 8560 N N . ASN B 1 491 ? -18.844 5.102 22.953 1 97.06 491 ASN B N 1
ATOM 8561 C CA . ASN B 1 491 ? -19.406 5.512 21.656 1 97.06 491 ASN B CA 1
ATOM 8562 C C . ASN B 1 491 ? -18.391 5.367 20.531 1 97.06 491 ASN B C 1
ATOM 8564 O O . ASN B 1 491 ? -18.234 6.27 19.719 1 97.06 491 ASN B O 1
ATOM 8568 N N . ILE B 1 492 ? -17.594 4.344 20.578 1 98 492 ILE B N 1
ATOM 8569 C CA . ILE B 1 492 ? -16.641 4.082 19.5 1 98 492 ILE B CA 1
ATOM 8570 C C . ILE B 1 492 ? -17.406 3.635 18.25 1 98 492 ILE B C 1
ATOM 8572 O O . ILE B 1 492 ? -18.234 2.727 18.312 1 98 492 ILE B O 1
ATOM 8576 N N . PRO B 1 493 ? -17.234 4.348 17.172 1 97.5 493 PRO B N 1
ATOM 8577 C CA . PRO B 1 493 ? -17.922 3.912 15.961 1 97.5 493 PRO B CA 1
ATOM 8578 C C . PRO B 1 493 ? -17.453 2.543 15.469 1 97.5 493 PRO B C 1
ATOM 8580 O O . PRO B 1 493 ? -16.328 2.119 15.789 1 97.5 493 PRO B O 1
ATOM 8583 N N . LEU B 1 494 ? -18.328 1.836 14.773 1 96.38 494 LEU B N 1
ATOM 8584 C CA . LEU B 1 494 ? -17.906 0.615 14.094 1 96.38 494 LEU B CA 1
ATOM 8585 C C . LEU B 1 494 ? -17.047 0.936 12.883 1 96.38 494 LEU B C 1
ATOM 8587 O O . LEU B 1 494 ? -17.156 2.018 12.297 1 96.38 494 LEU B O 1
ATOM 8591 N N . PRO B 1 495 ? -16.141 0.003 12.578 1 94.31 495 PRO B N 1
ATOM 8592 C CA . PRO B 1 495 ? -15.43 0.205 11.305 1 94.31 495 PRO B CA 1
ATOM 8593 C C . PRO B 1 495 ? -16.375 0.392 10.125 1 94.31 495 PRO B C 1
ATOM 8595 O O . PRO B 1 495 ? -17.484 -0.142 10.133 1 94.31 495 PRO B O 1
ATOM 8598 N N . PRO B 1 496 ? -15.906 1.188 9.156 1 90.75 496 PRO B N 1
ATOM 8599 C CA . PRO B 1 496 ? -16.766 1.411 7.988 1 90.75 496 PRO B CA 1
ATOM 8600 C C . PRO B 1 496 ? -17.266 0.11 7.371 1 90.75 496 PRO B C 1
ATOM 8602 O O . PRO B 1 496 ? -16.484 -0.823 7.16 1 90.75 496 PRO B O 1
ATOM 8605 N N . GLY B 1 497 ? -18.5 0.02 7.117 1 87.19 497 GLY B N 1
ATOM 8606 C CA . GLY B 1 497 ? -19.109 -1.146 6.492 1 87.19 497 GLY B CA 1
ATOM 8607 C C . GLY B 1 497 ? -19.656 -2.146 7.496 1 87.19 497 GLY B C 1
ATOM 8608 O O . GLY B 1 497 ? -20.484 -2.996 7.156 1 87.19 497 GLY B O 1
ATOM 8609 N N . ASP B 1 498 ? -19.141 -2.113 8.727 1 89.62 498 ASP B N 1
ATOM 8610 C CA . ASP B 1 498 ? -19.594 -3.033 9.766 1 89.62 498 ASP B CA 1
ATOM 8611 C C . ASP B 1 498 ? -20.875 -2.527 10.414 1 89.62 498 ASP B C 1
ATOM 8613 O O . ASP B 1 498 ? -21.062 -1.32 10.586 1 89.62 498 ASP B O 1
ATOM 8617 N N . THR B 1 499 ? -21.781 -3.486 10.711 1 90.06 499 THR B N 1
ATOM 8618 C CA . THR B 1 499 ? -23.062 -3.09 11.312 1 90.06 499 THR B CA 1
ATOM 8619 C C . THR B 1 499 ? -23.312 -3.877 12.594 1 90.06 499 THR B C 1
ATOM 8621 O O . THR B 1 499 ? -24.25 -3.572 13.336 1 90.06 499 THR B O 1
ATOM 8624 N N . ASN B 1 500 ? -22.516 -4.863 12.867 1 90.81 500 ASN B N 1
ATOM 8625 C CA . ASN B 1 500 ? -22.75 -5.742 14.008 1 90.81 500 ASN B CA 1
ATOM 8626 C C . ASN B 1 500 ? -21.875 -5.352 15.203 1 90.81 500 ASN B C 1
ATOM 8628 O O . ASN B 1 500 ? -20.688 -5.66 15.242 1 90.81 500 ASN B O 1
ATOM 8632 N N . GLU B 1 501 ? -22.469 -4.855 16.219 1 92.44 501 GLU B N 1
ATOM 8633 C CA . GLU B 1 501 ? -21.75 -4.406 17.406 1 92.44 501 GLU B CA 1
ATOM 8634 C C . GLU B 1 501 ? -21.219 -5.594 18.203 1 92.44 501 GLU B C 1
ATOM 8636 O O . GLU B 1 501 ? -20.172 -5.508 18.844 1 92.44 501 GLU B O 1
ATOM 8641 N N . LYS B 1 502 ? -21.969 -6.656 18.25 1 91.38 502 LYS B N 1
ATOM 8642 C CA . LYS B 1 502 ? -21.578 -7.824 19.031 1 91.38 502 LYS B CA 1
ATOM 8643 C C . LYS B 1 502 ? -20.281 -8.43 18.5 1 91.38 502 LYS B C 1
ATOM 8645 O O . LYS B 1 502 ? -19.5 -9.008 19.25 1 91.38 502 LYS B O 1
ATOM 8650 N N . GLY B 1 503 ? -20.141 -8.297 17.234 1 91.06 503 GLY B N 1
ATOM 8651 C CA . GLY B 1 503 ? -18.953 -8.844 16.625 1 91.06 503 GLY B CA 1
ATOM 8652 C C . GLY B 1 503 ? -17.781 -7.879 16.641 1 91.06 503 GLY B C 1
ATOM 8653 O O . GLY B 1 503 ? -16.703 -8.188 16.109 1 91.06 503 GLY B O 1
ATOM 8654 N N . PHE B 1 504 ? -18.031 -6.742 17.281 1 96 504 PHE B N 1
ATOM 8655 C CA . PHE B 1 504 ? -17 -5.719 17.328 1 96 504 PHE B CA 1
ATOM 8656 C C . PHE B 1 504 ? -16.094 -5.93 18.547 1 96 504 PHE B C 1
ATOM 8658 O O . PHE B 1 504 ? -16.547 -5.805 19.688 1 96 504 PHE B O 1
ATOM 8665 N N . HIS B 1 505 ? -14.766 -6.207 18.359 1 96.38 505 HIS B N 1
ATOM 8666 C CA . HIS B 1 505 ? -13.773 -6.422 19.406 1 96.38 505 HIS B CA 1
ATOM 8667 C C . HIS B 1 505 ? -12.664 -5.375 19.344 1 96.38 505 HIS B C 1
ATOM 8669 O O . HIS B 1 505 ? -11.539 -5.684 18.953 1 96.38 505 HIS B O 1
ATOM 8675 N N . PRO B 1 506 ? -12.969 -4.207 19.891 1 97.81 506 PRO B N 1
ATOM 8676 C CA . PRO B 1 506 ? -12.023 -3.096 19.766 1 97.81 506 PRO B CA 1
ATOM 8677 C C . PRO B 1 506 ? -10.797 -3.258 20.656 1 97.81 506 PRO B C 1
ATOM 8679 O O . PRO B 1 506 ? -10.914 -3.762 21.781 1 97.81 506 PRO B O 1
ATOM 8682 N N . TYR B 1 507 ? -9.695 -2.867 20.188 1 97.69 507 TYR B N 1
ATOM 8683 C CA . TYR B 1 507 ? -8.492 -2.631 20.984 1 97.69 507 TYR B CA 1
ATOM 8684 C C . TYR B 1 507 ? -7.785 -1.354 20.531 1 97.69 507 TYR B C 1
ATOM 8686 O O . TYR B 1 507 ? -8.086 -0.815 19.469 1 97.69 507 TYR B O 1
ATOM 8694 N N . VAL B 1 508 ? -6.922 -0.854 21.375 1 98.12 508 VAL B N 1
ATOM 8695 C CA . VAL B 1 508 ? -6.25 0.411 21.094 1 98.12 508 VAL B CA 1
ATOM 8696 C C . VAL B 1 508 ? -4.785 0.155 20.75 1 98.12 508 VAL B C 1
ATOM 8698 O O . VAL B 1 508 ? -4.082 -0.544 21.484 1 98.12 508 VAL B O 1
ATOM 8701 N N . ALA B 1 509 ? -4.395 0.605 19.594 1 95.5 509 ALA B N 1
ATOM 8702 C CA . ALA B 1 509 ? -2.988 0.649 19.219 1 95.5 509 ALA B CA 1
ATOM 8703 C C . ALA B 1 509 ? -2.428 2.062 19.344 1 95.5 509 ALA B C 1
ATOM 8705 O O . ALA B 1 509 ? -3 3.014 18.797 1 95.5 509 ALA B O 1
ATOM 8706 N N . CYS B 1 510 ? -1.303 2.211 20.062 1 95.88 510 CYS B N 1
ATOM 8707 C CA . CYS B 1 510 ? -0.658 3.504 20.25 1 95.88 510 CYS B CA 1
ATOM 8708 C C . CYS B 1 510 ? 0.683 3.557 19.531 1 95.88 510 CYS B C 1
ATOM 8710 O O . CYS B 1 510 ? 1.495 2.637 19.656 1 95.88 510 CYS B O 1
ATOM 8712 N N . HIS B 1 511 ? 0.837 4.609 18.766 1 94.25 511 HIS B N 1
ATOM 8713 C CA . HIS B 1 511 ? 2.074 4.82 18.031 1 94.25 511 HIS B CA 1
ATOM 8714 C C . HIS B 1 511 ? 2.77 6.105 18.469 1 94.25 511 HIS B C 1
ATOM 8716 O O . HIS B 1 511 ? 2.207 7.195 18.359 1 94.25 511 HIS B O 1
ATOM 8722 N N . LEU B 1 512 ? 3.945 5.988 19.047 1 94.75 512 LEU B N 1
ATOM 8723 C CA . LEU B 1 512 ? 4.766 7.145 19.375 1 94.75 512 LEU B CA 1
ATOM 8724 C C . LEU B 1 512 ? 5.738 7.473 18.25 1 94.75 512 LEU B C 1
ATOM 8726 O O . LEU B 1 512 ? 6.672 6.711 17.984 1 94.75 512 LEU B O 1
ATOM 8730 N N . HIS B 1 513 ? 5.508 8.562 17.547 1 94.06 513 HIS B N 1
ATOM 8731 C CA . HIS B 1 513 ? 6.344 8.984 16.438 1 94.06 513 HIS B CA 1
ATOM 8732 C C . HIS B 1 513 ? 7.461 9.914 16.906 1 94.06 513 HIS B C 1
ATOM 8734 O O . HIS B 1 513 ? 7.203 11.039 17.328 1 94.06 513 HIS B O 1
ATOM 8740 N N . VAL B 1 514 ? 8.695 9.414 16.828 1 91.81 514 VAL B N 1
ATOM 8741 C CA . VAL B 1 514 ? 9.859 10.148 17.312 1 91.81 514 VAL B CA 1
ATOM 8742 C C . VAL B 1 514 ? 10.922 10.211 16.219 1 91.81 514 VAL B C 1
ATOM 8744 O O . VAL B 1 514 ? 10.812 9.523 15.203 1 91.81 514 VAL B O 1
ATOM 8747 N N . GLU B 1 515 ? 11.773 11.156 16.438 1 83.81 515 GLU B N 1
ATOM 8748 C CA . GLU B 1 515 ? 12.922 11.195 15.531 1 83.81 515 GLU B CA 1
ATOM 8749 C C . GLU B 1 515 ? 13.867 10.031 15.797 1 83.81 515 GLU B C 1
ATOM 8751 O O . GLU B 1 515 ? 14.211 9.75 16.953 1 83.81 515 GLU B O 1
ATOM 8756 N N . ALA B 1 516 ? 13.93 9.008 14.977 1 64.62 516 ALA B N 1
ATOM 8757 C CA . ALA B 1 516 ? 14.789 7.859 15.227 1 64.62 516 ALA B CA 1
ATOM 8758 C C . ALA B 1 516 ? 16.25 8.188 14.906 1 64.62 516 ALA B C 1
ATOM 8760 O O . ALA B 1 516 ? 16.531 8.977 14 1 64.62 516 ALA B O 1
ATOM 8761 N N . ASP B 1 517 ? 17.062 7.594 15.891 1 53.66 517 ASP B N 1
ATOM 8762 C CA . ASP B 1 517 ? 18.5 7.629 15.641 1 53.66 517 ASP B CA 1
ATOM 8763 C C . ASP B 1 517 ? 18.859 6.879 14.359 1 53.66 517 ASP B C 1
ATOM 8765 O O . ASP B 1 517 ? 18.328 5.793 14.102 1 53.66 517 ASP B O 1
ATOM 8769 N N . GLY B 1 518 ? 19.156 7.641 13.188 1 51.28 518 GLY B N 1
ATOM 8770 C CA . GLY B 1 518 ? 19.578 7.02 11.938 1 51.28 518 GLY B CA 1
ATOM 8771 C C . GLY B 1 518 ? 18.547 7.184 10.82 1 51.28 518 GLY B C 1
ATOM 8772 O O . GLY B 1 518 ? 18.578 6.449 9.836 1 51.28 518 GLY B O 1
ATOM 8773 N N . ASP B 1 519 ? 17.516 7.766 11.219 1 52.28 519 ASP B N 1
ATOM 8774 C CA . ASP B 1 519 ? 16.578 8.109 10.156 1 52.28 519 ASP B CA 1
ATOM 8775 C C . ASP B 1 519 ? 17.312 8.406 8.852 1 52.28 519 ASP B C 1
ATOM 8777 O O . ASP B 1 519 ? 16.703 8.875 7.883 1 52.28 519 ASP B O 1
ATOM 8781 N N . ASN B 1 520 ? 18.578 8.219 8.852 1 41.28 520 ASN B N 1
ATOM 8782 C CA . ASN B 1 520 ? 19.328 8.477 7.629 1 41.28 520 ASN B CA 1
ATOM 8783 C C . ASN B 1 520 ? 19.094 7.391 6.582 1 41.28 520 ASN B C 1
ATOM 8785 O O . ASN B 1 520 ? 19.641 7.441 5.484 1 41.28 520 ASN B O 1
ATOM 8789 N N . ALA B 1 521 ? 18.719 6.324 7.055 1 40.19 521 ALA B N 1
ATOM 8790 C CA . ALA B 1 521 ? 18.812 5.32 5.996 1 40.19 521 ALA B CA 1
ATOM 8791 C C . ALA B 1 521 ? 17.797 5.598 4.887 1 40.19 521 ALA B C 1
ATOM 8793 O O . ALA B 1 521 ? 16.625 5.875 5.156 1 40.19 521 ALA B O 1
ATOM 8794 N N . ALA B 1 522 ? 18.25 5.934 3.703 1 38.75 522 ALA B N 1
ATOM 8795 C CA . ALA B 1 522 ? 17.828 6.227 2.336 1 38.75 522 ALA B CA 1
ATOM 8796 C C . ALA B 1 522 ? 16.688 5.32 1.909 1 38.75 522 ALA B C 1
ATOM 8798 O O . ALA B 1 522 ? 16.359 5.234 0.723 1 38.75 522 ALA B O 1
ATOM 8799 N N . GLY B 1 523 ? 16.141 4.402 2.672 1 38.78 523 GLY B N 1
ATOM 8800 C CA . GLY B 1 523 ? 15.328 3.518 1.861 1 38.78 523 GLY B CA 1
ATOM 8801 C C . GLY B 1 523 ? 13.992 4.129 1.48 1 38.78 523 GLY B C 1
ATOM 8802 O O . GLY B 1 523 ? 13.219 4.547 2.35 1 38.78 523 GLY B O 1
ATOM 8803 N N . VAL B 1 524 ? 13.945 4.844 0.448 1 40.69 524 VAL B N 1
ATOM 8804 C CA . VAL B 1 524 ? 12.695 5.199 -0.213 1 40.69 524 VAL B CA 1
ATOM 8805 C C . VAL B 1 524 ? 11.672 4.074 -0.037 1 40.69 524 VAL B C 1
ATOM 8807 O O . VAL B 1 524 ? 12 2.9 -0.224 1 40.69 524 VAL B O 1
ATOM 8810 N N . PRO B 1 525 ? 10.68 4.336 0.715 1 41.12 525 PRO B N 1
ATOM 8811 C CA . PRO B 1 525 ? 9.648 3.297 0.797 1 41.12 525 PRO B CA 1
ATOM 8812 C C . PRO B 1 525 ? 9.438 2.572 -0.529 1 41.12 525 PRO B C 1
ATOM 8814 O O . PRO B 1 525 ? 9.258 3.215 -1.567 1 41.12 525 PRO B O 1
ATOM 8817 N N . GLN B 1 526 ? 10.172 1.643 -0.797 1 37.81 526 GLN B N 1
ATOM 8818 C CA . GLN B 1 526 ? 10.023 0.752 -1.943 1 37.81 526 GLN B CA 1
ATOM 8819 C C . GLN B 1 526 ? 8.609 0.19 -2.023 1 37.81 526 GLN B C 1
ATOM 8821 O O . GLN B 1 526 ? 8.352 -0.754 -2.773 1 37.81 526 GLN B O 1
ATOM 8826 N N . GLY B 1 527 ? 7.488 0.962 -1.92 1 36.88 527 GLY B N 1
ATOM 8827 C CA . GLY B 1 527 ? 6.156 0.574 -2.352 1 36.88 527 GLY B CA 1
ATOM 8828 C C . GLY B 1 527 ? 5.055 1.145 -1.478 1 36.88 527 GLY B C 1
ATOM 8829 O O . GLY B 1 527 ? 5.328 1.716 -0.42 1 36.88 527 GLY B O 1
ATOM 8830 N N . ASP B 1 528 ? 3.828 1.354 -1.989 1 36.75 528 ASP B N 1
ATOM 8831 C CA . ASP B 1 528 ? 2.584 1.998 -1.581 1 36.75 528 ASP B CA 1
ATOM 8832 C C . ASP B 1 528 ? 2.225 1.637 -0.141 1 36.75 528 ASP B C 1
ATOM 8834 O O . ASP B 1 528 ? 1.404 2.309 0.487 1 36.75 528 ASP B O 1
ATOM 8838 N N . ASP B 1 529 ? 2.338 0.388 0.209 1 36.56 529 ASP B N 1
ATOM 8839 C CA . ASP B 1 529 ? 1.491 -0.053 1.313 1 36.56 529 ASP B CA 1
ATOM 8840 C C . ASP B 1 529 ? 1.85 0.677 2.605 1 36.56 529 ASP B C 1
ATOM 8842 O O . ASP B 1 529 ? 1.044 0.733 3.537 1 36.56 529 ASP B O 1
ATOM 8846 N N . SER B 1 530 ? 3.174 0.809 3.156 1 39.91 530 SER B N 1
ATOM 8847 C CA . SER B 1 530 ? 3.283 0.945 4.605 1 39.91 530 SER B CA 1
ATOM 8848 C C . SER B 1 530 ? 3.504 2.4 5.008 1 39.91 530 SER B C 1
ATOM 8850 O O . SER B 1 530 ? 4.645 2.863 5.082 1 39.91 530 SER B O 1
ATOM 8852 N N . THR B 1 531 ? 2.65 3.246 4.645 1 37.78 531 THR B N 1
ATOM 8853 C CA . THR B 1 531 ? 2.721 4.531 5.328 1 37.78 531 THR B CA 1
ATOM 8854 C C . THR B 1 531 ? 3.295 4.367 6.734 1 37.78 531 THR B C 1
ATOM 8856 O O . THR B 1 531 ? 3.857 5.309 7.293 1 37.78 531 THR B O 1
ATOM 8859 N N . ASP B 1 532 ? 2.9 3.248 7.34 1 39.12 532 ASP B N 1
ATOM 8860 C CA . ASP B 1 532 ? 3.412 3.119 8.703 1 39.12 532 ASP B CA 1
ATOM 8861 C C . ASP B 1 532 ? 4.84 2.582 8.703 1 39.12 532 ASP B C 1
ATOM 8863 O O . ASP B 1 532 ? 5.32 2.076 9.719 1 39.12 532 ASP B O 1
ATOM 8867 N N . SER B 1 533 ? 5.516 2.498 7.52 1 41.72 533 SER B N 1
ATOM 8868 C CA . SER B 1 533 ? 6.82 1.865 7.352 1 41.72 533 SER B CA 1
ATOM 8869 C C . SER B 1 533 ? 7.93 2.719 7.953 1 41.72 533 SER B C 1
ATOM 8871 O O . SER B 1 533 ? 9.086 2.303 7.996 1 41.72 533 SER B O 1
ATOM 8873 N N . GLU B 1 534 ? 7.664 3.887 8.305 1 49.88 534 GLU B N 1
ATOM 8874 C CA . GLU B 1 534 ? 8.836 4.668 8.695 1 49.88 534 GLU B CA 1
ATOM 8875 C C . GLU B 1 534 ? 9.336 4.254 10.078 1 49.88 534 GLU B C 1
ATOM 8877 O O . GLU B 1 534 ? 8.547 4.055 11 1 49.88 534 GLU B O 1
ATOM 8882 N N . LYS B 1 535 ? 10.539 3.775 10.203 1 57.41 535 LYS B N 1
ATOM 8883 C CA . LYS B 1 535 ? 11.367 3.385 11.344 1 57.41 535 LYS B CA 1
ATOM 8884 C C . LYS B 1 535 ? 11.383 4.477 12.414 1 57.41 535 LYS B C 1
ATOM 8886 O O . LYS B 1 535 ? 12.336 4.578 13.188 1 57.41 535 LYS B O 1
ATOM 8891 N N . SER B 1 536 ? 10.234 5.238 12.391 1 64.31 536 SER B N 1
ATOM 8892 C CA . SER B 1 536 ? 10.312 6.375 13.305 1 64.31 536 SER B CA 1
ATOM 8893 C C . SER B 1 536 ? 9.227 6.301 14.375 1 64.31 536 SER B C 1
ATOM 8895 O O . SER B 1 536 ? 8.828 7.32 14.938 1 64.31 536 SER B O 1
ATOM 8897 N N . SER B 1 537 ? 8.719 5.004 14.602 1 77.44 537 SER B N 1
ATOM 8898 C CA . SER B 1 537 ? 7.656 4.984 15.602 1 77.44 537 SER B CA 1
ATOM 8899 C C . SER B 1 537 ? 7.719 3.721 16.453 1 77.44 537 SER B C 1
ATOM 8901 O O . SER B 1 537 ? 8.164 2.672 15.984 1 77.44 537 SER B O 1
ATOM 8903 N N . TYR B 1 538 ? 7.363 3.869 17.797 1 81.5 538 TYR B N 1
ATOM 8904 C CA . TYR B 1 538 ? 7.113 2.754 18.703 1 81.5 538 TYR B CA 1
ATOM 8905 C C . TYR B 1 538 ? 5.633 2.387 18.719 1 81.5 538 TYR B C 1
ATOM 8907 O O . TYR B 1 538 ? 4.777 3.254 18.891 1 81.5 538 TYR B O 1
ATOM 8915 N N . LYS B 1 539 ? 5.371 1.157 18.406 1 86 539 LYS B N 1
ATOM 8916 C CA . LYS B 1 539 ? 3.986 0.69 18.453 1 86 539 LYS B CA 1
ATOM 8917 C C . LYS B 1 539 ? 3.736 -0.177 19.688 1 86 539 LYS B C 1
ATOM 8919 O O . LYS B 1 539 ? 4.535 -1.061 20 1 86 539 LYS B O 1
ATOM 8924 N N . ARG B 1 540 ? 2.658 0.128 20.453 1 88.38 540 ARG B N 1
ATOM 8925 C CA . ARG B 1 540 ? 2.168 -0.683 21.562 1 88.38 540 ARG B CA 1
ATOM 8926 C C . ARG B 1 540 ? 0.665 -0.91 21.453 1 88.38 540 ARG B C 1
ATOM 8928 O O . ARG B 1 540 ? -0.071 -0.025 21.016 1 88.38 540 ARG B O 1
ATOM 8935 N N . THR B 1 541 ? 0.211 -2.107 21.812 1 91.25 541 THR B N 1
ATOM 8936 C CA . THR B 1 541 ? -1.211 -2.418 21.703 1 91.25 541 THR B CA 1
ATOM 8937 C C . THR B 1 541 ? -1.726 -3.01 23.016 1 91.25 541 THR B C 1
ATOM 8939 O O . THR B 1 541 ? -0.949 -3.547 23.812 1 91.25 541 THR B O 1
ATOM 8942 N N . ILE B 1 542 ? -2.99 -2.818 23.297 1 94.25 542 ILE B N 1
ATOM 8943 C CA . ILE B 1 542 ? -3.648 -3.492 24.406 1 94.25 542 ILE B CA 1
ATOM 8944 C C . ILE B 1 542 ? -4.492 -4.652 23.875 1 94.25 542 ILE B C 1
ATOM 8946 O O . ILE B 1 542 ? -4.652 -4.816 22.672 1 94.25 542 ILE B O 1
ATOM 8950 N N . LYS B 1 543 ? -4.996 -5.457 24.812 1 92.69 543 LYS B N 1
ATOM 8951 C CA . LYS B 1 543 ? -5.918 -6.535 24.469 1 92.69 543 LYS B CA 1
ATOM 8952 C C . LYS B 1 543 ? -7.297 -5.984 24.109 1 92.69 543 LYS B C 1
ATOM 8954 O O . LYS B 1 543 ? -7.695 -4.926 24.594 1 92.69 543 LYS B O 1
ATOM 8959 N N . SER B 1 544 ? -7.973 -6.738 23.281 1 96 544 SER B N 1
ATOM 8960 C CA . SER B 1 544 ? -9.273 -6.289 22.797 1 96 544 SER B CA 1
ATOM 8961 C C . SER B 1 544 ? -10.359 -6.516 23.844 1 96 544 SER B C 1
ATOM 8963 O O . SER B 1 544 ? -10.164 -7.293 24.781 1 96 544 SER B O 1
ATOM 8965 N N . ALA B 1 545 ? -11.375 -5.734 23.797 1 96.88 545 ALA B N 1
ATOM 8966 C CA . ALA B 1 545 ? -12.625 -5.887 24.547 1 96.88 545 ALA B CA 1
ATOM 8967 C C . ALA B 1 545 ? -13.805 -6.074 23.594 1 96.88 545 ALA B C 1
ATOM 8969 O O . ALA B 1 545 ? -13.641 -6.602 22.484 1 96.88 545 ALA B O 1
ATOM 8970 N N . THR B 1 546 ? -15.031 -5.715 24.125 1 96.06 546 THR B N 1
ATOM 8971 C CA . THR B 1 546 ? -16.188 -5.977 23.266 1 96.06 546 THR B CA 1
ATOM 8972 C C . THR B 1 546 ? -17.078 -4.746 23.188 1 96.06 546 THR B C 1
ATOM 8974 O O . THR B 1 546 ? -17.281 -4.047 24.188 1 96.06 546 THR B O 1
ATOM 8977 N N . GLY B 1 547 ? -17.5 -4.465 21.969 1 96.62 547 GLY B N 1
ATOM 8978 C CA . GLY B 1 547 ? -18.594 -3.518 21.781 1 96.62 547 GLY B CA 1
ATOM 8979 C C . GLY B 1 547 ? -18.109 -2.088 21.594 1 96.62 547 GLY B C 1
ATOM 8980 O O . GLY B 1 547 ? -16.906 -1.827 21.609 1 96.62 547 GLY B O 1
ATOM 8981 N N . CYS B 1 548 ? -19.078 -1.193 21.484 1 97.75 548 CYS B N 1
ATOM 8982 C CA . CYS B 1 548 ? -18.812 0.211 21.188 1 97.75 548 CYS B CA 1
ATOM 8983 C C . CYS B 1 548 ? -18.516 0.983 22.469 1 97.75 548 CYS B C 1
ATOM 8985 O O . CYS B 1 548 ? -18.047 2.119 22.422 1 97.75 548 CYS B O 1
ATOM 8987 N N . ASN B 1 549 ? -18.844 0.428 23.656 1 98.06 549 ASN B N 1
ATOM 8988 C CA . ASN B 1 549 ? -18.531 0.969 24.969 1 98.06 549 ASN B CA 1
ATOM 8989 C C . ASN B 1 549 ? -17.703 -0.011 25.797 1 98.06 549 ASN B C 1
ATOM 8991 O O . ASN B 1 549 ? -18.109 -0.408 26.891 1 98.06 549 ASN B O 1
ATOM 8995 N N . PRO B 1 550 ? -16.531 -0.234 25.312 1 98.12 550 PRO B N 1
ATOM 8996 C CA . PRO B 1 550 ? -15.734 -1.317 25.906 1 98.12 550 PRO B CA 1
ATOM 8997 C C . PRO B 1 550 ? -15.141 -0.944 27.25 1 98.12 550 PRO B C 1
ATOM 8999 O O . PRO B 1 550 ? -14.766 0.213 27.469 1 98.12 550 PRO B O 1
ATOM 9002 N N . ASP B 1 551 ? -15.07 -1.884 28.141 1 98.44 551 ASP B N 1
ATOM 9003 C CA . ASP B 1 551 ? -14.25 -1.833 29.344 1 98.44 551 ASP B CA 1
ATOM 9004 C C . ASP B 1 551 ? -12.906 -2.527 29.125 1 98.44 551 ASP B C 1
ATOM 9006 O O . ASP B 1 551 ? -12.844 -3.758 29.062 1 98.44 551 ASP B O 1
ATOM 9010 N N . PHE B 1 552 ? -11.82 -1.768 29.078 1 97.81 552 PHE B N 1
ATOM 9011 C CA . PHE B 1 552 ? -10.508 -2.342 28.797 1 97.81 552 PHE B CA 1
ATOM 9012 C C . PHE B 1 552 ? -9.836 -2.787 30.094 1 97.81 552 PHE B C 1
ATOM 9014 O O . PHE B 1 552 ? -8.758 -3.391 30.047 1 97.81 552 PHE B O 1
ATOM 9021 N N . GLY B 1 553 ? -10.43 -2.621 31.266 1 93.56 553 GLY B N 1
ATOM 9022 C CA . GLY B 1 553 ? -9.945 -3.107 32.531 1 93.56 553 GLY B CA 1
ATOM 9023 C C . GLY B 1 553 ? -8.625 -2.49 32.969 1 93.56 553 GLY B C 1
ATOM 9024 O O . GLY B 1 553 ? -7.797 -3.146 33.594 1 93.56 553 GLY B O 1
ATOM 9025 N N . SER B 1 554 ? -8.328 -1.33 32.562 1 92.69 554 SER B N 1
ATOM 9026 C CA . SER B 1 554 ? -7.09 -0.635 32.875 1 92.69 554 SER B CA 1
ATOM 9027 C C . SER B 1 554 ? -5.883 -1.357 32.312 1 92.69 554 SER B C 1
ATOM 9029 O O . SER B 1 554 ? -5.219 -2.137 33 1 92.69 554 SER B O 1
ATOM 9031 N N . GLN B 1 555 ? -5.535 -1.2 31.188 1 96.62 555 GLN B N 1
ATOM 9032 C CA . GLN B 1 555 ? -4.371 -1.771 30.5 1 96.62 555 GLN B CA 1
ATOM 9033 C C . GLN B 1 555 ? -3.287 -0.719 30.297 1 96.62 555 GLN B C 1
ATOM 9035 O O . GLN B 1 555 ? -3.543 0.337 29.719 1 96.62 555 GLN B O 1
ATOM 9040 N N . LEU B 1 556 ? -2.141 -1.062 30.812 1 96.44 556 LEU B N 1
ATOM 9041 C CA . LEU B 1 556 ? -1.05 -0.094 30.812 1 96.44 556 LEU B CA 1
ATOM 9042 C C . LEU B 1 556 ? -0.149 -0.295 29.594 1 96.44 556 LEU B C 1
ATOM 9044 O O . LEU B 1 556 ? 0.302 -1.412 29.328 1 96.44 556 LEU B O 1
ATOM 9048 N N . ILE B 1 557 ? 0.03 0.75 28.828 1 94.88 557 ILE B N 1
ATOM 9049 C CA . ILE B 1 557 ? 1.009 0.818 27.75 1 94.88 557 ILE B CA 1
ATOM 9050 C C . ILE B 1 557 ? 2.246 1.579 28.219 1 94.88 557 ILE B C 1
ATOM 9052 O O . ILE B 1 557 ? 2.152 2.74 28.625 1 94.88 557 ILE B O 1
ATOM 9056 N N . HIS B 1 558 ? 3.35 0.929 28.25 1 93.44 558 HIS B N 1
ATOM 9057 C CA . HIS B 1 558 ? 4.617 1.561 28.594 1 93.44 558 HIS B CA 1
ATOM 9058 C C . HIS B 1 558 ? 5.531 1.671 27.375 1 93.44 558 HIS B C 1
ATOM 9060 O O . HIS B 1 558 ? 5.844 0.665 26.734 1 93.44 558 HIS B O 1
ATOM 9066 N N . PHE B 1 559 ? 5.945 2.879 27.062 1 91.12 559 PHE B N 1
ATOM 9067 C CA . PHE B 1 559 ? 6.922 3.084 26 1 91.12 559 PHE B CA 1
ATOM 9068 C C . PHE B 1 559 ? 8.336 3.107 26.562 1 91.12 559 PHE B C 1
ATOM 9070 O O . PHE B 1 559 ? 8.539 3.443 27.734 1 91.12 559 PHE B O 1
ATOM 9077 N N . PRO B 1 560 ? 9.281 2.723 25.781 1 86.5 560 PRO B N 1
ATOM 9078 C CA . PRO B 1 560 ? 10.656 2.887 26.25 1 86.5 560 PRO B CA 1
ATOM 9079 C C . PRO B 1 560 ? 11.047 4.352 26.438 1 86.5 560 PRO B C 1
ATOM 9081 O O . PRO B 1 560 ? 10.422 5.238 25.859 1 86.5 560 PRO B O 1
ATOM 9084 N N . THR B 1 561 ? 12.055 4.488 27.266 1 90.38 561 THR B N 1
ATOM 9085 C CA . THR B 1 561 ? 12.602 5.836 27.391 1 90.38 561 THR B CA 1
ATOM 9086 C C . THR B 1 561 ? 13.234 6.293 26.078 1 90.38 561 THR B C 1
ATOM 9088 O O . THR B 1 561 ? 14.078 5.594 25.516 1 90.38 561 THR B O 1
ATOM 9091 N N . VAL B 1 562 ? 12.758 7.375 25.609 1 89.38 562 VAL B N 1
ATOM 9092 C CA . VAL B 1 562 ? 13.258 7.883 24.344 1 89.38 562 VAL B CA 1
ATOM 9093 C C . VAL B 1 562 ? 14.055 9.164 24.578 1 89.38 562 VAL B C 1
ATOM 9095 O O . VAL B 1 562 ? 13.562 10.102 25.203 1 89.38 562 VAL B O 1
ATOM 9098 N N . SER B 1 563 ? 15.266 9.18 24.047 1 89.94 563 SER B N 1
ATOM 9099 C CA . SER B 1 563 ? 16.109 10.359 24.203 1 89.94 563 SER B CA 1
ATOM 9100 C C . SER B 1 563 ? 16.156 11.18 22.906 1 89.94 563 SER B C 1
ATOM 9102 O O . SER B 1 563 ? 15.852 10.664 21.828 1 89.94 563 SER B O 1
ATOM 9104 N N . GLY B 1 564 ? 16.469 12.461 23.062 1 90.12 564 GLY B N 1
ATOM 9105 C CA . GLY B 1 564 ? 16.766 13.305 21.906 1 90.12 564 GLY B CA 1
ATOM 9106 C C . GLY B 1 564 ? 15.508 13.766 21.188 1 90.12 564 GLY B C 1
ATOM 9107 O O . GLY B 1 564 ? 15.547 14.047 19.984 1 90.12 564 GLY B O 1
ATOM 9108 N N . ILE B 1 565 ? 14.406 13.883 21.906 1 92.56 565 ILE B N 1
ATOM 9109 C CA . ILE B 1 565 ? 13.18 14.227 21.188 1 92.56 565 ILE B CA 1
ATOM 9110 C C . ILE B 1 565 ? 12.953 15.734 21.266 1 92.56 565 ILE B C 1
ATOM 9112 O O . ILE B 1 565 ? 13.422 16.406 22.188 1 92.56 565 ILE B O 1
ATOM 9116 N N . VAL B 1 566 ? 12.344 16.297 20.25 1 95.19 566 VAL B N 1
ATOM 9117 C CA . VAL B 1 566 ? 11.758 17.625 20.234 1 95.19 566 VAL B CA 1
ATOM 9118 C C . VAL B 1 566 ? 10.25 17.531 20.469 1 95.19 566 VAL B C 1
ATOM 9120 O O . VAL B 1 566 ? 9.516 17.016 19.625 1 95.19 566 VAL B O 1
ATOM 9123 N N . ASP B 1 567 ? 9.734 18 21.578 1 93.38 567 ASP B N 1
ATOM 9124 C CA . ASP B 1 567 ? 8.352 17.812 22 1 93.38 567 ASP B CA 1
ATOM 9125 C C . ASP B 1 567 ? 7.375 18.312 20.938 1 93.38 567 ASP B C 1
ATOM 9127 O O . ASP B 1 567 ? 6.348 17.688 20.688 1 93.38 567 ASP B O 1
ATOM 9131 N N . GLU B 1 568 ? 7.758 19.422 20.281 1 95.06 568 GLU B N 1
ATOM 9132 C CA . GLU B 1 568 ? 6.887 20.078 19.312 1 95.06 568 GLU B CA 1
ATOM 9133 C C . GLU B 1 568 ? 6.84 19.297 18 1 95.06 568 GLU B C 1
ATOM 9135 O O . GLU B 1 568 ? 6.023 19.594 17.125 1 95.06 568 GLU B O 1
ATOM 9140 N N . LEU B 1 569 ? 7.68 18.297 17.891 1 97.12 569 LEU B N 1
ATOM 9141 C CA . LEU B 1 569 ? 7.734 17.516 16.656 1 97.12 569 LEU B CA 1
ATOM 9142 C C . LEU B 1 569 ? 7.598 16.016 16.969 1 97.12 569 LEU B C 1
ATOM 9144 O O . LEU B 1 569 ? 8.047 15.18 16.188 1 97.12 569 LEU B O 1
ATOM 9148 N N . THR B 1 570 ? 7.09 15.672 18.125 1 96.38 570 THR B N 1
ATOM 9149 C CA . THR B 1 570 ? 6.781 14.32 18.562 1 96.38 570 THR B CA 1
ATOM 9150 C C . THR B 1 570 ? 5.273 14.109 18.656 1 96.38 570 THR B C 1
ATOM 9152 O O . THR B 1 570 ? 4.547 15 19.094 1 96.38 570 THR B O 1
ATOM 9155 N N . PHE B 1 571 ? 4.82 12.938 18.188 1 97.56 571 PHE B N 1
ATOM 9156 C CA . PHE B 1 571 ? 3.381 12.727 18.094 1 97.56 571 PHE B CA 1
ATOM 9157 C C . PHE B 1 571 ? 2.986 11.391 18.703 1 97.56 571 PHE B C 1
ATOM 9159 O O . PHE B 1 571 ? 3.725 10.414 18.594 1 97.56 571 PHE B O 1
ATOM 9166 N N . ILE B 1 572 ? 1.85 11.359 19.328 1 97.62 572 ILE B N 1
ATOM 9167 C CA . ILE B 1 572 ? 1.239 10.117 19.766 1 97.62 572 ILE B CA 1
ATOM 9168 C C . ILE B 1 572 ? -0.057 9.867 19 1 97.62 572 ILE B C 1
ATOM 9170 O O . ILE B 1 572 ? -0.962 10.703 19.016 1 97.62 572 ILE B O 1
ATOM 9174 N N . ARG B 1 573 ? -0.105 8.812 18.297 1 97.62 573 ARG B N 1
ATOM 9175 C CA . ARG B 1 573 ? -1.245 8.445 17.469 1 97.62 573 ARG B CA 1
ATOM 9176 C C . ARG B 1 573 ? -1.958 7.219 18.031 1 97.62 573 ARG B C 1
ATOM 9178 O O . ARG B 1 573 ? -1.32 6.207 18.344 1 97.62 573 ARG B O 1
ATOM 9185 N N . PHE B 1 574 ? -3.277 7.367 18.219 1 98.25 574 PHE B N 1
ATOM 9186 C CA . PHE B 1 574 ? -4.137 6.301 18.734 1 98.25 574 PHE B CA 1
ATOM 9187 C C . PHE B 1 574 ? -5.031 5.754 17.625 1 98.25 574 PHE B C 1
ATOM 9189 O O . PHE B 1 574 ? -5.676 6.52 16.906 1 98.25 574 PHE B O 1
ATOM 9196 N N . LYS B 1 575 ? -5.008 4.488 17.484 1 97.75 575 LYS B N 1
ATOM 9197 C CA . LYS B 1 575 ? -5.941 3.818 16.578 1 97.75 575 LYS B CA 1
ATOM 9198 C C . LYS B 1 575 ? -6.777 2.785 17.328 1 97.75 575 LYS B C 1
ATOM 9200 O O . LYS B 1 575 ? -6.238 1.966 18.078 1 97.75 575 LYS B O 1
ATOM 9205 N N . VAL B 1 576 ? -8.055 2.936 17.234 1 98.38 576 VAL B N 1
ATOM 9206 C CA . VAL B 1 576 ? -8.938 1.87 17.703 1 98.38 576 VAL B CA 1
ATOM 9207 C C . VAL B 1 576 ? -9.211 0.898 16.562 1 98.38 576 VAL B C 1
ATOM 9209 O O . VAL B 1 576 ? -9.773 1.283 15.531 1 98.38 576 VAL B O 1
ATOM 9212 N N . LYS B 1 577 ? -8.812 -0.301 16.734 1 96.88 577 LYS B N 1
ATOM 9213 C CA . LYS B 1 577 ? -8.938 -1.317 15.703 1 96.88 577 LYS B CA 1
ATOM 9214 C C . LYS B 1 577 ? -9.836 -2.461 16.156 1 96.88 577 LYS B C 1
ATOM 9216 O O . LYS B 1 577 ? -10.055 -2.65 17.359 1 96.88 577 LYS B O 1
ATOM 9221 N N . ASP B 1 578 ? -10.414 -3.062 15.211 1 94.56 578 ASP B N 1
ATOM 9222 C CA . ASP B 1 578 ? -11.227 -4.254 15.461 1 94.56 578 ASP B CA 1
ATOM 9223 C C . ASP B 1 578 ? -10.383 -5.52 15.344 1 94.56 578 ASP B C 1
ATOM 9225 O O . ASP B 1 578 ? -9.766 -5.773 14.305 1 94.56 578 ASP B O 1
ATOM 9229 N N . ASP B 1 579 ? -10.344 -6.211 16.438 1 90.56 579 ASP B N 1
ATOM 9230 C CA . ASP B 1 579 ? -9.633 -7.488 16.422 1 90.56 579 ASP B CA 1
ATOM 9231 C C . ASP B 1 579 ? -10.383 -8.523 15.586 1 90.56 579 ASP B C 1
ATOM 9233 O O . ASP B 1 579 ? -11.32 -9.156 16.062 1 90.56 579 ASP B O 1
ATOM 9237 N N . GLU B 1 580 ? -10 -8.617 14.359 1 81.62 580 GLU B N 1
ATOM 9238 C CA . GLU B 1 580 ? -10.695 -9.453 13.375 1 81.62 580 GLU B CA 1
ATOM 9239 C C . GLU B 1 580 ? -9.789 -10.57 12.867 1 81.62 580 GLU B C 1
ATOM 9241 O O . GLU B 1 580 ? -8.578 -10.555 13.109 1 81.62 580 GLU B O 1
ATOM 9246 N N . PHE B 1 581 ? -10.539 -11.547 12.305 1 69.88 581 PHE B N 1
ATOM 9247 C CA . PHE B 1 581 ? -9.789 -12.531 11.523 1 69.88 581 PHE B CA 1
ATOM 9248 C C . PHE B 1 581 ? -9.18 -11.883 10.281 1 69.88 581 PHE B C 1
ATOM 9250 O O . PHE B 1 581 ? -9.883 -11.258 9.484 1 69.88 581 PHE B O 1
ATOM 9257 N N . GLY B 1 582 ? -7.855 -12.023 10.227 1 69.25 582 GLY B N 1
ATOM 9258 C CA . GLY B 1 582 ? -7.176 -11.344 9.141 1 69.25 582 GLY B CA 1
ATOM 9259 C C . GLY B 1 582 ? -6.68 -9.961 9.516 1 69.25 582 GLY B C 1
ATOM 9260 O O . GLY B 1 582 ? -6.098 -9.773 10.586 1 69.25 582 GLY B O 1
ATOM 9261 N N . ARG B 1 583 ? -6.898 -9.055 8.594 1 74.38 583 ARG B N 1
ATOM 9262 C CA . ARG B 1 583 ? -6.453 -7.684 8.844 1 74.38 583 ARG B CA 1
ATOM 9263 C C . ARG B 1 583 ? -7.43 -6.949 9.758 1 74.38 583 ARG B C 1
ATOM 9265 O O . ARG B 1 583 ? -8.641 -6.988 9.539 1 74.38 583 ARG B O 1
ATOM 9272 N N . ASP B 1 584 ? -6.922 -6.312 10.727 1 86.81 584 ASP B N 1
ATOM 9273 C CA . ASP B 1 584 ? -7.734 -5.539 11.656 1 86.81 584 ASP B CA 1
ATOM 9274 C C . ASP B 1 584 ? -8.164 -4.211 11.039 1 86.81 584 ASP B C 1
ATOM 9276 O O . ASP B 1 584 ? -7.324 -3.438 10.57 1 86.81 584 ASP B O 1
ATOM 9280 N N . SER B 1 585 ? -9.453 -3.982 11.016 1 90.19 585 SER B N 1
ATOM 9281 C CA . SER B 1 585 ? -9.984 -2.727 10.492 1 90.19 585 SER B CA 1
ATOM 9282 C C . SER B 1 585 ? -9.883 -1.611 11.523 1 90.19 585 SER B C 1
ATOM 9284 O O . SER B 1 585 ? -10.062 -1.848 12.719 1 90.19 585 SER B O 1
ATOM 9286 N N . VAL B 1 586 ? -9.633 -0.445 11.094 1 95.38 586 VAL B N 1
ATOM 9287 C CA . VAL B 1 586 ? -9.602 0.729 11.961 1 95.38 586 VAL B CA 1
ATOM 9288 C C . VAL B 1 586 ? -11.023 1.257 12.156 1 95.38 586 VAL B C 1
ATOM 9290 O O . VAL B 1 586 ? -11.773 1.416 11.195 1 95.38 586 VAL B O 1
ATOM 9293 N N . ALA B 1 587 ? -11.375 1.517 13.336 1 97.5 587 ALA B N 1
ATOM 9294 C CA . ALA B 1 587 ? -12.703 2.035 13.664 1 97.5 587 ALA B CA 1
ATOM 9295 C C . ALA B 1 587 ? -12.656 3.541 13.906 1 97.5 587 ALA B C 1
ATOM 9297 O O . ALA B 1 587 ? -13.578 4.266 13.516 1 97.5 587 ALA B O 1
ATOM 9298 N N . ALA B 1 588 ? -11.625 3.957 14.516 1 98.25 588 ALA B N 1
ATOM 9299 C CA . ALA B 1 588 ? -11.461 5.355 14.906 1 98.25 588 ALA B CA 1
ATOM 9300 C C . ALA B 1 588 ? -10.008 5.676 15.211 1 98.25 588 ALA B C 1
ATOM 9302 O O . ALA B 1 588 ? -9.172 4.773 15.305 1 98.25 588 ALA B O 1
ATOM 9303 N N . TRP B 1 589 ? -9.727 6.938 15.352 1 98.31 589 TRP B N 1
ATOM 9304 C CA . TRP B 1 589 ? -8.352 7.324 15.625 1 98.31 589 TRP B CA 1
ATOM 9305 C C . TRP B 1 589 ? -8.289 8.688 16.312 1 98.31 589 TRP B C 1
ATOM 9307 O O . TRP B 1 589 ? -9.297 9.398 16.375 1 98.31 589 TRP B O 1
ATOM 9317 N N . ALA B 1 590 ? -7.195 8.977 16.906 1 98.44 590 ALA B N 1
ATOM 9318 C CA . ALA B 1 590 ? -6.801 10.289 17.406 1 98.44 590 ALA B CA 1
ATOM 9319 C C . ALA B 1 590 ? -5.289 10.484 17.312 1 98.44 590 ALA B C 1
ATOM 9321 O O . ALA B 1 590 ? -4.531 9.508 17.312 1 98.44 590 ALA B O 1
ATOM 9322 N N . CYS B 1 591 ? -4.902 11.625 17.094 1 98.38 591 CYS B N 1
ATOM 9323 C CA . CYS B 1 591 ? -3.484 11.969 17.078 1 98.38 591 CYS B CA 1
ATOM 9324 C C . CYS B 1 591 ? -3.23 13.281 17.828 1 98.38 591 CYS B C 1
ATOM 9326 O O . CYS B 1 591 ? -3.967 14.25 17.641 1 98.38 591 CYS B O 1
ATOM 9328 N N . ILE B 1 592 ? -2.271 13.266 18.703 1 98.12 592 ILE B N 1
ATOM 9329 C CA . ILE B 1 592 ? -1.987 14.43 19.516 1 98.12 592 ILE B CA 1
ATOM 9330 C C . ILE B 1 592 ? -0.487 14.711 19.516 1 98.12 592 ILE B C 1
ATOM 9332 O O . ILE B 1 592 ? 0.324 13.797 19.672 1 98.12 592 ILE B O 1
ATOM 9336 N N . LYS B 1 593 ? -0.151 15.93 19.266 1 96.69 593 LYS B N 1
ATOM 9337 C CA . LYS B 1 593 ? 1.235 16.359 19.422 1 96.69 593 LYS B CA 1
ATOM 9338 C C . LYS B 1 593 ? 1.658 16.297 20.891 1 96.69 593 LYS B C 1
ATOM 9340 O O . LYS B 1 593 ? 0.89 16.656 21.781 1 96.69 593 LYS B O 1
ATOM 9345 N N . LEU B 1 594 ? 2.873 15.898 21.141 1 96.62 594 LEU B N 1
ATOM 9346 C CA . LEU B 1 594 ? 3.326 15.594 22.5 1 96.62 594 LEU B CA 1
ATOM 9347 C C . LEU B 1 594 ? 3.24 16.828 23.391 1 96.62 594 LEU B C 1
ATOM 9349 O O . LEU B 1 594 ? 2.883 16.719 24.562 1 96.62 594 LEU B O 1
ATOM 9353 N N . ASP B 1 595 ? 3.586 18.016 22.938 1 94.38 595 ASP B N 1
ATOM 9354 C CA . ASP B 1 595 ? 3.576 19.203 23.766 1 94.38 595 ASP B CA 1
ATOM 9355 C C . ASP B 1 595 ? 2.146 19.641 24.094 1 94.38 595 ASP B C 1
ATOM 9357 O O . ASP B 1 595 ? 1.93 20.453 24.984 1 94.38 595 ASP B O 1
ATOM 9361 N N . HIS B 1 596 ? 1.174 19.031 23.469 1 95.25 596 HIS B N 1
ATOM 9362 C CA . HIS B 1 596 ? -0.228 19.312 23.766 1 95.25 596 HIS B CA 1
ATOM 9363 C C . HIS B 1 596 ? -0.877 18.141 24.5 1 95.25 596 HIS B C 1
ATOM 9365 O O . HIS B 1 596 ? -2.072 18.188 24.797 1 95.25 596 HIS B O 1
ATOM 9371 N N . LEU B 1 597 ? -0.142 17.125 24.703 1 97 597 LEU B N 1
ATOM 9372 C CA . LEU B 1 597 ? -0.674 15.969 25.422 1 97 597 LEU B CA 1
ATOM 9373 C C . LEU B 1 597 ? -0.703 16.219 26.922 1 97 597 LEU B C 1
ATOM 9375 O O . LEU B 1 597 ? 0.348 16.328 27.562 1 97 597 LEU B O 1
ATOM 9379 N N . GLN B 1 598 ? -1.881 16.281 27.453 1 96.19 598 GLN B N 1
ATOM 9380 C CA . GLN B 1 598 ? -2.035 16.578 28.875 1 96.19 598 GLN B CA 1
ATOM 9381 C C . GLN B 1 598 ? -1.943 15.305 29.719 1 96.19 598 GLN B C 1
ATOM 9383 O O . GLN B 1 598 ? -2.33 14.227 29.25 1 96.19 598 GLN B O 1
ATOM 9388 N N . GLU B 1 599 ? -1.422 15.414 30.891 1 96.5 599 GLU B N 1
ATOM 9389 C CA . GLU B 1 599 ? -1.271 14.297 31.828 1 96.5 599 GLU B CA 1
ATOM 9390 C C . GLU B 1 599 ? -2.51 14.141 32.688 1 96.5 599 GLU B C 1
ATOM 9392 O O . GLU B 1 599 ? -3.336 15.047 32.781 1 96.5 599 GLU B O 1
ATOM 9397 N N . GLY B 1 600 ? -2.549 12.961 33.344 1 96.81 600 GLY B N 1
ATOM 9398 C CA . GLY B 1 600 ? -3.633 12.664 34.281 1 96.81 600 GLY B CA 1
ATOM 9399 C C . GLY B 1 600 ? -4.738 11.836 33.656 1 96.81 600 GLY B C 1
ATOM 9400 O O . GLY B 1 600 ? -4.504 11.102 32.688 1 96.81 600 GLY B O 1
ATOM 9401 N N . TYR B 1 601 ? -5.906 11.844 34.375 1 97.06 601 TYR B N 1
ATOM 9402 C CA . TYR B 1 601 ? -7.09 11.188 33.844 1 97.06 601 TYR B CA 1
ATOM 9403 C C . TYR B 1 601 ? -7.773 12.062 32.781 1 97.06 601 TYR B C 1
ATOM 9405 O O . TYR B 1 601 ? -8.266 13.148 33.125 1 97.06 601 TYR B O 1
ATOM 9413 N N . ARG B 1 602 ? -7.789 11.648 31.562 1 97.69 602 ARG B N 1
ATOM 9414 C CA . ARG B 1 602 ? -8.227 12.461 30.438 1 97.69 602 ARG B CA 1
ATOM 9415 C C . ARG B 1 602 ? -9.148 11.672 29.516 1 97.69 602 ARG B C 1
ATOM 9417 O O . ARG B 1 602 ? -9.18 10.438 29.562 1 97.69 602 ARG B O 1
ATOM 9424 N N . LEU B 1 603 ? -9.867 12.383 28.75 1 97.94 603 LEU B N 1
ATOM 9425 C CA . LEU B 1 603 ? -10.602 11.812 27.625 1 97.94 603 LEU B CA 1
ATOM 9426 C C . LEU B 1 603 ? -9.906 12.102 26.297 1 97.94 603 LEU B C 1
ATOM 9428 O O . LEU B 1 603 ? -9.57 13.25 26.016 1 97.94 603 LEU B O 1
ATOM 9432 N N . ILE B 1 604 ? -9.617 11.07 25.547 1 98.31 604 ILE B N 1
ATOM 9433 C CA . ILE B 1 604 ? -9.156 11.219 24.172 1 98.31 604 ILE B CA 1
ATOM 9434 C C . ILE B 1 604 ? -10.352 11.172 23.219 1 98.31 604 ILE B C 1
ATOM 9436 O O . ILE B 1 604 ? -10.977 10.125 23.047 1 98.31 604 ILE B O 1
ATOM 9440 N N . HIS B 1 605 ? -10.656 12.266 22.641 1 97.44 605 HIS B N 1
ATOM 9441 C CA . HIS B 1 605 ? -11.766 12.312 21.703 1 97.44 605 HIS B CA 1
ATOM 9442 C C . HIS B 1 605 ? -11.359 11.75 20.344 1 97.44 605 HIS B C 1
ATOM 9444 O O . HIS B 1 605 ? -10.281 12.07 19.828 1 97.44 605 HIS B O 1
ATOM 9450 N N . LEU B 1 606 ? -12.242 10.945 19.766 1 98 606 LEU B N 1
ATOM 9451 C CA . LEU B 1 606 ? -11.875 10.148 18.594 1 98 606 LEU B CA 1
ATOM 9452 C C . LEU B 1 606 ? -12.477 10.734 17.328 1 98 606 LEU B C 1
ATOM 9454 O O . LEU B 1 606 ? -13.562 11.32 17.359 1 98 606 LEU B O 1
ATOM 9458 N N . CYS B 1 607 ? -11.742 10.547 16.25 1 97.31 607 CYS B N 1
ATOM 9459 C CA . CYS B 1 607 ? -12.227 10.789 14.898 1 97.31 607 CYS B CA 1
ATOM 9460 C C . CYS B 1 607 ? -12.594 9.477 14.211 1 97.31 607 CYS B C 1
ATOM 9462 O O . CYS B 1 607 ? -12.039 8.43 14.531 1 97.31 607 CYS B O 1
ATOM 9464 N N . ASP B 1 608 ? -13.539 9.578 13.336 1 95.75 608 ASP B N 1
ATOM 9465 C CA . ASP B 1 608 ? -13.836 8.414 12.508 1 95.75 608 ASP B CA 1
ATOM 9466 C C . ASP B 1 608 ? -12.844 8.297 11.359 1 95.75 608 ASP B C 1
ATOM 9468 O O . ASP B 1 608 ? -11.891 9.07 11.266 1 95.75 608 ASP B O 1
ATOM 9472 N N . CYS B 1 609 ? -13.055 7.352 10.492 1 93.19 609 CYS B N 1
ATOM 9473 C CA . CYS B 1 609 ? -12.094 7.047 9.445 1 93.19 609 CYS B CA 1
ATOM 9474 C C . CYS B 1 609 ? -12.094 8.133 8.367 1 93.19 609 CYS B C 1
ATOM 9476 O O . CYS B 1 609 ? -11.133 8.258 7.613 1 93.19 609 CYS B O 1
ATOM 9478 N N . ALA B 1 610 ? -13.148 8.938 8.297 1 90 610 ALA B N 1
ATOM 9479 C CA . ALA B 1 610 ? -13.219 10.047 7.352 1 90 610 ALA B CA 1
ATOM 9480 C C . ALA B 1 610 ? -12.555 11.297 7.93 1 90 610 ALA B C 1
ATOM 9482 O O . ALA B 1 610 ? -12.367 12.289 7.219 1 90 610 ALA B O 1
ATOM 9483 N N . GLY B 1 611 ? -12.203 11.234 9.203 1 91.88 611 GLY B N 1
ATOM 9484 C CA . GLY B 1 611 ? -11.523 12.359 9.828 1 91.88 611 GLY B CA 1
ATOM 9485 C C . GLY B 1 611 ? -12.461 13.273 10.594 1 91.88 611 GLY B C 1
ATOM 9486 O O . GLY B 1 611 ? -12.023 14.266 11.188 1 91.88 611 GLY B O 1
ATOM 9487 N N . SER B 1 612 ? -13.695 12.93 10.641 1 92.25 612 SER B N 1
ATOM 9488 C CA . SER B 1 612 ? -14.664 13.727 11.383 1 92.25 612 SER B CA 1
ATOM 9489 C C . SER B 1 612 ? -14.773 13.25 12.828 1 92.25 612 SER B C 1
ATOM 9491 O O . SER B 1 612 ? -14.469 12.094 13.133 1 92.25 612 SER B O 1
ATOM 9493 N N . ALA B 1 613 ? -15.227 14.188 13.633 1 93.38 613 ALA B N 1
ATOM 9494 C CA . ALA B 1 613 ? -15.469 13.805 15.016 1 93.38 613 ALA B CA 1
ATOM 9495 C C . ALA B 1 613 ? -16.484 12.656 15.094 1 93.38 613 ALA B C 1
ATOM 9497 O O . ALA B 1 613 ? -17.562 12.734 14.508 1 93.38 613 ALA B O 1
ATOM 9498 N N . SER B 1 614 ? -16.156 11.641 15.797 1 93.44 614 SER B N 1
ATOM 9499 C CA . SER B 1 614 ? -17 10.453 15.836 1 93.44 614 SER B CA 1
ATOM 9500 C C . SER B 1 614 ? -17.984 10.523 17 1 93.44 614 SER B C 1
ATOM 9502 O O . SER B 1 614 ? -18.969 9.781 17.031 1 93.44 614 SER B O 1
ATOM 9504 N N . GLY B 1 615 ? -17.719 11.352 17.953 1 93.44 615 GLY B N 1
ATOM 9505 C CA . GLY B 1 615 ? -18.469 11.352 19.203 1 93.44 615 GLY B CA 1
ATOM 9506 C C . GLY B 1 615 ? -17.938 10.344 20.219 1 93.44 615 GLY B C 1
ATOM 9507 O O . GLY B 1 615 ? -18.375 10.344 21.375 1 93.44 615 GLY B O 1
ATOM 9508 N N . GLY B 1 616 ? -17.031 9.539 19.766 1 96.75 616 GLY B N 1
ATOM 9509 C CA . GLY B 1 616 ? -16.422 8.555 20.656 1 96.75 616 GLY B CA 1
ATOM 9510 C C . GLY B 1 616 ? -15.227 9.094 21.406 1 96.75 616 GLY B C 1
ATOM 9511 O O . GLY B 1 616 ? -14.656 10.125 21.031 1 96.75 616 GLY B O 1
ATOM 9512 N N . SER B 1 617 ? -14.891 8.398 22.516 1 98 617 SER B N 1
ATOM 9513 C CA . SER B 1 617 ? -13.742 8.82 23.312 1 98 617 SER B CA 1
ATOM 9514 C C . SER B 1 617 ? -13.141 7.637 24.062 1 98 617 SER B C 1
ATOM 9516 O O . SER B 1 617 ? -13.766 6.586 24.188 1 98 617 SER B O 1
ATOM 9518 N N . LEU B 1 618 ? -11.93 7.777 24.469 1 98.44 618 LEU B N 1
ATOM 9519 C CA . LEU B 1 618 ? -11.219 6.855 25.359 1 98.44 618 LEU B CA 1
ATOM 9520 C C . LEU B 1 618 ? -10.922 7.512 26.703 1 98.44 618 LEU B C 1
ATOM 9522 O O . LEU B 1 618 ? -10.43 8.641 26.75 1 98.44 618 LEU B O 1
ATOM 9526 N N . LEU B 1 619 ? -11.32 6.848 27.797 1 98.62 619 LEU B N 1
ATOM 9527 C CA . LEU B 1 619 ? -10.875 7.246 29.125 1 98.62 619 LEU B CA 1
ATOM 9528 C C . LEU B 1 619 ? -9.5 6.668 29.438 1 98.62 619 LEU B C 1
ATOM 9530 O O . LEU B 1 619 ? -9.312 5.449 29.422 1 98.62 619 LEU B O 1
ATOM 9534 N N . VAL B 1 620 ? -8.578 7.566 29.656 1 98.69 620 VAL B N 1
ATOM 9535 C CA . VAL B 1 620 ? -7.203 7.105 29.859 1 98.69 620 VAL B CA 1
ATOM 9536 C C . VAL B 1 620 ? -6.582 7.828 31.047 1 98.69 620 VAL B C 1
ATOM 9538 O O . VAL B 1 620 ? -7.129 8.82 31.531 1 98.69 620 VAL B O 1
ATOM 9541 N N . ARG B 1 621 ? -5.477 7.305 31.531 1 98.25 621 ARG B N 1
ATOM 9542 C CA . ARG B 1 621 ? -4.543 7.988 32.406 1 98.25 621 ARG B CA 1
ATOM 9543 C C . ARG B 1 621 ? -3.17 8.125 31.766 1 98.25 621 ARG B C 1
ATOM 9545 O O . ARG B 1 621 ? -2.545 7.125 31.406 1 98.25 621 ARG B O 1
ATOM 9552 N N . ILE B 1 622 ? -2.729 9.352 31.609 1 98.31 622 ILE B N 1
ATOM 9553 C CA . ILE B 1 622 ? -1.477 9.633 30.922 1 98.31 622 ILE B CA 1
ATOM 9554 C C . ILE B 1 622 ? -0.417 10.086 31.922 1 98.31 622 ILE B C 1
ATOM 9556 O O . ILE B 1 622 ? -0.658 10.992 32.719 1 98.31 622 ILE B O 1
ATOM 9560 N N . THR B 1 623 ? 0.697 9.414 31.938 1 97.12 623 THR B N 1
ATOM 9561 C CA . THR B 1 623 ? 1.881 9.828 32.688 1 97.12 623 THR B CA 1
ATOM 9562 C C . THR B 1 623 ? 3.037 10.141 31.734 1 97.12 623 THR B C 1
ATOM 9564 O O . THR B 1 623 ? 3.445 9.281 30.953 1 97.12 623 THR B O 1
ATOM 9567 N N . LYS B 1 624 ? 3.512 11.305 31.781 1 95.75 624 LYS B N 1
ATOM 9568 C CA . LYS B 1 624 ? 4.543 11.805 30.875 1 95.75 624 LYS B CA 1
ATOM 9569 C C . LYS B 1 624 ? 5.613 12.578 31.656 1 95.75 624 LYS B C 1
ATOM 9571 O O . LYS B 1 624 ? 5.293 13.422 32.5 1 95.75 624 LYS B O 1
ATOM 9576 N N . THR B 1 625 ? 6.867 12.227 31.5 1 94.31 625 THR B N 1
ATOM 9577 C CA . THR B 1 625 ? 7.977 12.969 32.094 1 94.31 625 THR B CA 1
ATOM 9578 C C . THR B 1 625 ? 8.977 13.383 31.016 1 94.31 625 THR B C 1
ATOM 9580 O O . THR B 1 625 ? 9.445 12.539 30.234 1 94.31 625 THR B O 1
ATOM 9583 N N . LEU B 1 626 ? 9.172 14.633 30.938 1 93.25 626 LEU B N 1
ATOM 9584 C CA . LEU B 1 626 ? 10.172 15.195 30.031 1 93.25 626 LEU B CA 1
ATOM 9585 C C . LEU B 1 626 ? 11.367 15.742 30.797 1 93.25 626 LEU B C 1
ATOM 9587 O O . LEU B 1 626 ? 11.195 16.469 31.781 1 93.25 626 LEU B O 1
ATOM 9591 N N . SER B 1 627 ? 12.625 15.352 30.547 1 91 627 SER B N 1
ATOM 9592 C CA . SER B 1 627 ? 13.836 15.82 31.219 1 91 627 SER B CA 1
ATOM 9593 C C . SER B 1 627 ? 14.898 16.234 30.219 1 91 627 SER B C 1
ATOM 9595 O O . SER B 1 627 ? 14.922 15.734 29.078 1 91 627 SER B O 1
#

Secondary structure (DSSP, 8-state):
-HHHHTTSS--------------HHHHHHHHHHHHHHHHHT--IIIIIS---GGG--SS-TTSSHHHHHHHHHSGGGBSBPPPP-----S-GGGEEEEEESSTTBSS-TTTPPB-THHHHHHHHTT--EEEEEEEPPPP--------------------------------------------------------------------TT----PPPPEE--TTSSPPPEEHHHHHHHHHHHTTTS--S-EEEEEEE-S-HHHHHHHHHHHHHHTTTTBPP--HHHHH--PPPPGGGGTT-EEEEEE---TTS-S----S---S-HHHHHHHHHHHH-TTS-----PPPPPHHHHTT-SS-EEEE-S-TTSGGGGSTTEEEEEEHHHHHHHHHH-HHHHHHHHHHSEEEEE--TT-TT-----HHHHHTTT-SEEEE-TTS-SHHHHHHHHHHTTTTTEEEPPTTSSGGG-TTPPP--EEEEEEEEEEEEESPPPPTT---STT--EEEEEEEE---TTTT------SSS-GGG-S-EEEEEPPP--SSS-EEEEEEEEPPPEEEE-GGG-EEEEEEEE--SSSPEEEEEEEEEGGGB--EEEEEEEE-TTSSEEEEEEEEEEEEEE-/-HHHHTTTT--------------HHHHHHHHHHHHHHHHHT--IIIIIS---GGG--SS-TTSSHHHHHHHHHSGGGBSBPPPP-----S-GGGEEEEEESSTTBSS-TTTPPB-THHHHHHHHTT--EEEEEEEPPPP--------------------------------------------------------------------TT----PPPPEE--TTSSPPPEEHHHHHHHHHHHTTTS--S-EEEEEEE-S-HHHHHHHHHHHHHHTTTTBPP--HHHHH--PPPPGGGGTT-EEEEEE---TTS-S----S-----HHHHHHHHHHHH-TTS-----PPPPPHHHHTT-SS-EEEE-S-TTSGGGGSTTEEEEEEHHHHHHHHHH-HHHHHHHHHHSEEEEE--TT-TT-----HHHHHTTT-SEEEE-TTS-SHHHHHHHHHHTTTTTEEEPPTTSSGGG-TTPPP--EEEEEEEEEEEEESPPPPTT---STT--EEEEEEEE---TTTT-----SSTT-GGG-S-EEEEEPPP--SSS-EEEEEEEEPPPEEEE-GGG-EEEEEEEE--SSSPPEEEEEEEEGGGB--EEEEEEEE-TTSSEEEEEEEEEEEEEE-

Nearest PDB structures (foldseek):
  9bcz-assembly1_A  TM=7.893E-01  e=1.105E-41  Gallus gallus
  1qas-assembly2_B  TM=8.189E-01  e=1.095E-39  Rattus norvegicus
  2zkm-assembly1_X  TM=8.101E-01  e=2.592E-39  Homo sapiens
  6pmp-assembly3_C  TM=7.398E-01  e=1.733E-39  Rattus norvegicus
  8emv-assembly1_A  TM=7.515E-01  e=1.206E-35  Homo sapiens

Solvent-accessible surface area (backbone atoms only — not comparable to full-atom values): 68927 Å² total; per-residue (Å²): 121,72,70,56,65,64,49,52,58,52,36,48,80,64,69,78,65,58,53,87,73,74,48,70,50,43,46,53,49,49,52,53,48,50,56,54,50,59,69,66,73,56,59,52,54,53,74,51,33,60,44,56,79,88,68,62,62,90,70,62,42,78,78,37,72,66,40,33,51,50,42,58,26,33,67,82,18,35,25,65,49,75,59,66,92,73,76,46,78,52,39,49,41,29,24,35,38,34,29,34,35,64,30,36,40,55,50,35,64,46,62,27,45,30,36,40,64,39,43,32,29,43,27,57,50,36,40,27,30,41,35,46,42,34,30,68,37,69,59,73,73,77,75,76,76,75,76,70,76,73,76,68,84,72,81,89,80,77,85,90,82,86,74,87,70,87,74,80,90,78,85,79,85,81,87,93,85,86,87,91,82,93,79,88,76,89,79,76,87,78,79,80,74,82,76,80,78,83,77,78,81,73,80,73,79,77,68,85,78,63,74,78,72,76,47,52,38,20,26,41,52,76,98,43,42,29,44,59,36,48,43,62,54,35,45,44,29,40,55,73,22,55,56,67,79,43,47,51,41,32,36,42,35,47,39,74,59,26,52,53,72,38,37,52,49,48,45,53,47,47,54,60,50,35,59,89,21,52,76,78,84,41,75,67,58,69,66,50,70,74,66,60,22,44,62,80,34,54,55,26,45,43,39,26,29,55,52,66,52,90,82,67,76,43,89,78,69,85,56,67,51,57,81,46,39,50,57,48,51,51,42,54,38,22,62,70,39,83,82,44,72,68,48,74,71,74,57,68,74,38,64,78,51,23,60,55,25,63,67,32,23,30,35,53,68,84,58,87,82,43,76,64,70,72,43,61,34,30,26,35,40,33,41,49,64,56,46,51,49,46,37,70,73,37,48,64,61,46,32,56,47,12,16,63,33,44,29,35,35,23,49,51,43,82,43,42,74,25,60,49,58,67,51,63,67,43,47,77,40,32,36,21,30,53,27,33,33,71,64,38,66,44,69,32,44,42,50,49,50,25,68,36,54,75,36,74,15,53,37,66,50,56,75,40,38,27,52,86,57,42,89,82,38,68,63,73,59,30,30,38,41,44,35,41,30,39,34,24,32,29,54,42,57,64,31,87,91,57,83,58,50,88,77,31,22,37,24,48,37,39,34,41,36,44,75,39,94,63,74,65,66,77,70,63,77,86,64,77,35,54,71,70,47,54,54,29,28,50,77,49,69,54,71,61,33,55,35,42,52,18,58,50,75,57,40,76,44,75,54,72,77,42,66,68,36,42,51,89,70,22,36,41,35,39,34,34,27,30,69,46,67,34,41,58,47,60,18,28,30,39,46,39,30,44,74,33,52,48,43,15,74,24,36,44,66,27,19,29,69,64,53,20,68,51,79,12,34,33,41,31,38,34,48,72,46,77,89,120,72,71,56,65,62,49,53,58,52,36,48,80,62,69,76,66,60,54,86,74,75,48,70,51,43,48,55,50,50,50,51,48,50,56,55,50,60,68,66,72,55,60,52,55,53,73,51,34,60,44,55,80,88,69,62,66,89,72,63,42,77,75,36,74,67,39,35,50,51,41,58,26,33,66,82,18,36,24,63,49,77,59,65,92,72,75,45,78,51,40,50,41,29,24,34,38,34,29,33,33,63,30,36,42,58,49,36,63,44,61,28,46,30,35,40,63,39,44,33,28,44,27,58,51,37,40,27,28,42,34,46,41,35,31,67,37,69,60,71,71,76,74,74,75,73,75,71,75,75,73,69,80,70,83,70,86,76,86,77,88,82,86,86,78,88,80,86,92,85,90,82,86,92,83,90,83,88,80,87,90,83,91,82,92,72,82,76,90,81,76,88,72,84,72,81,80,80,76,79,79,74,81,69,77,76,66,84,77,63,73,77,72,75,47,52,38,21,26,40,52,77,97,42,42,30,44,58,36,47,42,62,55,35,46,45,29,40,56,72,23,55,58,70,77,44,48,52,41,32,37,43,34,46,38,74,59,26,52,54,72,37,38,52,50,49,45,53,47,46,55,60,51,34,59,89,21,51,74,77,83,41,72,67,58,69,65,50,70,73,65,61,24,44,64,79,34,54,54,24,44,44,38,27,30,55,54,64,55,89,82,67,75,42,90,76,70,85,55,67,52,58,80,48,40,51,58,48,51,51,42,54,37,22,61,69,40,85,82,43,72,68,48,72,72,73,56,67,74,38,63,79,50,25,62,55,24,64,65,32,22,28,35,52,68,85,60,88,83,42,77,64,69,73,42,64,35,31,26,34,39,33,41,48,65,54,47,50,49,46,37,70,74,37,49,65,59,46,32,56,46,14,16,63,31,44,29,36,34,26,46,53,44,82,41,41,74,24,60,48,58,66,52,63,68,42,46,77,40,32,37,21,31,53,26,32,34,72,66,37,65,43,67,31,44,43,50,49,49,24,69,34,55,75,35,73,15,52,37,65,49,56,74,41,39,27,52,87,56,43,90,83,37,68,63,73,58,29,31,38,41,44,35,40,30,40,35,24,34,28,54,42,57,63,31,87,92,58,84,59,51,87,78,31,21,36,24,48,38,38,34,41,36,43,76,39,94,63,74,65,68,76,72,62,77,87,60,77,38,51,70,69,46,53,54,29,28,50,78,48,70,55,73,61,34,53,36,40,51,16,58,50,75,57,40,75,44,77,53,72,78,42,66,68,36,41,50,89,71,21,36,41,35,39,34,33,26,30,70,48,69,34,41,58,46,59,18,29,33,39,47,40,30,45,74,34,52,47,43,15,72,24,36,43,66,26,20,29,70,64,52,18,69,52,80,12,35,33,40,32,36,34,48,72,45,78,89

Organism: Aspergillus terreus (NCBI:txid33178)

pLDDT: mean 79.52, std 26.39, range [14.58, 98.81]

Radius of gyration: 35.68 Å; Cα contacts (8 Å, |Δi|>4): 2518; chains: 2; bounding box: 121×98×104 Å

Foldseek 3Di:
DPPLQVLLAFLAPDDPDQQPDDDPLVLVVLVVVLVVVVVVVDQCCCPFQVDDPVPDDDDRCNPDSVSVVNCQRDSNQALFFFDDDFDQFAFQLQWFFQFADLQQFSFFQFAGAGHLVSLLRVLSLQHQEYEFEKAWFDFPPPPPPPPPPPPPPDDDDDDDDDDDDDDDDDDDDDDDDYDDDDDDDDDDPDPDDPPPDPPDPDPDDPPVPDPRPDTAMWTGNPPHNYHIHGLLSNLLSCLVRNPPNHFFHHEYEYQDPYAQVNLVVSLVSNCVNCPPQADDQDPCLQPDLGRGGRVVRTSHYAYAYAAADPVNPPPPQQDGLDQAVLVVVVQVVQCVDPPHDHRPRRHDHHNSRNSSHRQAHEDEDDDCPDPQLPPHNYEYEDEPLRLLVNCLVPLLSQLVSSQHYAYAYHYHNVSRRQDFAACLVVVVSNHRHYHGHCSAPDPNNQVSCQLCPNVSRIHRRDPPSHNVCDRPRDDDKKKKWKKKWFFKKALQADFPPDDDQQQFWKKKKKKKFWDDDPLSPSPDPPDDDPSVPRPGIDIDIAGTAGGRIGGSHTDMDTDDIDTGGDQSSMKMKMWIWGPDDPDTGTRWIHMHRRVRRTARFHWHFIAGSSNHGSSMITTMGMDMDID/DPPLQVLLAFLAPDDLDQQPDDDPLVLVVLVVVLVVVVVVVDQCCCPFLVDDPVPDDDDRCNPDSVSVVNCQRDSNQALFFFDDDFDQFAFQLQWFFQFADLQQFSFFLFAGAGHLVSLLRVLSLQHQEYEFEKAWFDFPPPPPPPPVPPPPPPPPDDDDDDDDDDDDDDDDDYYDYDDDDDDDDDDDPDDDPPPPDPPDPPPDDPPVPDPRPDTAMWTGNPPHNYHIHGLLSNLLSCLVRNPPNHFFEHEYEYQDPYAQVNLVVSLVSNCVNCPPQADDQDPCLQPDQGRGGRVVRTSHYAYAYAAADPVNPPPPQQDGLDQAVLVVVVQVVQCVDPPHPHRPRRHDHHNSRNSSHRQAHEHEDDDCPDPQLPPHNYEYEDEPLRLLVNCLVPLLSQLVSSQHYAYAYHYHNVSRRQDFAACLVVVVSNHRHYHGHCSACDPNNQLSCQLCPNVSRIHRRAAPSHNVCDRPRDDDKKKKWKKKWFFKKALQAAFPPDDDQQQFWKKKKKKKFWDDDPLSDSDDPPDNDPSVPRPGIDIDIAGTAGGRIGGSHTDMDTDDIDTGGDQSSMKMKMWIWGPDDPDTGTRWIHMHRRVRRTARFHWHFIAGSSNHGSSMITTMGMDMDID

Sequence (1254 aa):
MDEVVKKTGDISVADPAAVTSFAPSVLAHLERIYNSVKAYQSDFLLHVQQESPDAIEAVDPLASLEAFQAYMASPASSALRPAKDASFSHPMTDYFISSSHNTYLTGNQLSSDSDARAYASVLLNGCRCVEIDVWDGEPDSDSESDDETSSSSSSSDEEDANHKPASQPNPPRRKKSVKKSLSSKLGGLLGRSSSGDAASASQQPVDPAAPPPRPEPRVLHGHTLTKGTTFRDVCYAIRDNAFVTNDMPVIVSLEVHACLEQQQTMVEIMEEAFKGMLIEVTPEIEATKIIPAPEDLKRKILIKVKWVSPTGDGPQDDGEDRTDELDELQQKASQGDSTGPPAKPPSKIFQGLSRLAVFTKGFRFSHFAQPEAKVPGHVFSLSEKAARAAHAKDPEALFEHNRNHFMRIYPFGLRVTSSNLDPSFFWRRGAQIVALNWQNVDKGVMLNRAMFADQRGWVLKPPGYRSSDGAGSAIVRKQLDLSIEVLAGQNIPLPPGDTNEKGFHPYVACHLHVEADGDNAAGVPQGDDSTDSEKSSYKRTIKSATGCNPDFGSQLIHFPTVSGIVDELTFIRFKVKDDEFGRDSVAAWACIKLDHLQEGYRLIHLCDCAGSASGGSLLVRITKTLSMDEVVKKTGDISVADPAAVTSFAPSVLAHLERIYNSVKAYQSDFLLHVQQESPDAIEAVDPLASLEAFQAYMASPASSALRPAKDASFSHPMTDYFISSSHNTYLTGNQLSSDSDARAYASVLLNGCRCVEIDVWDGEPDSDSESDDETSSSSSSSDEEDANHKPASQPNPPRRKKSVKKSLSSKLGGLLGRSSSGDAASASQQPVDPAAPPPRPEPRVLHGHTLTKGTTFRDVCYAIRDNAFVTNDMPVIVSLEVHACLEQQQTMVEIMEEAFKGMLIEVTPEIEATKIIPAPEDLKRKILIKVKWVSPTGDGPQDDGEDRTDELDELQQKASQGDSTGPPAKPPSKIFQGLSRLAVFTKGFRFSHFAQPEAKVPGHVFSLSEKAARAAHAKDPEALFEHNRNHFMRIYPFGLRVTSSNLDPSFFWRRGAQIVALNWQNVDKGVMLNRAMFADQRGWVLKPPGYRSSDGAGSAIVRKQLDLSIEVLAGQNIPLPPGDTNEKGFHPYVACHLHVEADGDNAAGVPQGDDSTDSEKSSYKRTIKSATGCNPDFGSQLIHFPTVSGIVDELTFIRFKVKDDEFGRDSVAAWACIKLDHLQEGYRLIHLCDCAGSASGGSLLVRITKTLS